Protein 7K18 (pdb70)

Radius of gyration: 36.12 Å; Cα contacts (8 Å, |Δi|>4): 1454; chains: 2; bounding box: 119×110×92 Å

Nearest PDB structures (foldseek):
  7k18-assembly1_B  TM=1.015E+00  e=1.022E-13  Leiurus hebraeus
  7xsu-assembly1_B  TM=8.320E-01  e=2.176E-10  Leiurus hebraeus
  6thi-assembly1_A  TM=8.484E-01  e=3.528E-06  Mesobuthus eupeus
  1lqi-assembly1_A  TM=8.630E-01  e=5.959E-06  Leiurus hebraeus
  2atb-assembly2_B  TM=8.397E-01  e=5.581E-06  Leiurus quinquestriatus

InterPro domains:
  IPR000786 Green fluorescent protein, GFP [PR01229] (3-27)
  IPR000786 Green fluorescent protein, GFP [PR01229] (28-48)
  IPR000786 Green fluorescent protein, GFP [PR01229] (49-69)
  IPR000786 Green fluorescent protein, GFP [PR01229] (70-85)
  IPR000786 Green fluorescent protein, GFP [PR01229] (86-108)
  IPR000786 Green fluorescent protein, GFP [PR01229] (109-129)
  IPR000786 Green fluorescent protein, GFP [PR01229] (130-149)
  IPR000786 Green fluorescent protein, GFP [PR01229] (150-171)
  IPR000786 Green fluorescent protein, GFP [PR01229] (173-192)
  IPR000786 Green fluorescent protein, GFP [PR01229] (193-211)
  IPR000786 Green fluorescent protein, GFP [PR01229] (214-237)
  IPR009017 Green fluorescent protein [G3DSA:2.40.155.10] (1-145)
  IPR009017 Green fluorescent protein [G3DSA:2.40.155.10] (146-238)
  IPR009017 Green fluorescent protein [SSF54511] (2-228)
  IPR011584 Green fluorescent protein-related [PF01353] (14-227)

Solvent-accessible surface area: 60915 Å² total; per-residue (Å²): 146,92,160,44,5,64,140,58,83,119,85,74,118,19,45,139,81,9,21,87,10,0,96,63,10,19,109,61,16,17,86,76,132,70,67,106,186,16,120,154,36,46,101,69,11,16,58,49,4,17,97,35,20,96,6,20,78,80,12,106,22,132,117,132,12,23,124,49,24,68,111,47,92,59,42,149,22,14,102,41,7,22,57,32,10,108,67,55,88,178,89,93,98,68,107,56,44,36,110,16,106,79,5,57,6,1,58,6,15,9,35,44,65,86,16,0,76,78,41,26,31,51,20,93,67,12,75,149,85,15,56,41,0,87,96,6,1,64,57,28,15,7,27,41,0,0,34,5,0,6,26,0,49,1,26,5,49,28,4,0,8,24,91,20,88,96,128,123,14,130,137,20,69,28,45,133,55,118,87,61,34,63,125,37,76,105,72,14,35,107,56,126,86,80,122,13,41,24,8,1,14,144,60,121,51,5,7,118,28,61,150,41,76,109,38,72,67,28,0,46,67,12,45,76,14,14,2,5,11,13,31,36,74,68,2,56,20,2,11,30,3,0,15,35,42,5,21,1,36,78,1,0,27,23,0,0,20,0,14,2,51,108,52,38,99,19,0,63,94,7,0,47,72,10,2,9,7,21,44,5,12,28,68,13,28,12,36,57,7,45,81,86,44,78,118,73,161,183,58,88,90,104,121,97,57,85,98,93,150,48,87,114,93,41,133,102,100,146,25,98,117,54,24,34,111,35,2,38,85,6,15,88,44,8,17,87,30,53,25,109,30,73,72,119,51,86,57,102,14,64,93,8,7,93,77,23,7,34,61,10,35,43,56,20,60,125,6,68,117,10,90,20,75,166,150,36,164,130,102,36,84,41,55,135,29,34,58,22,25,113,56,4,65,144,33,77,95,84,76,94,79,11,75,5,4,37,16,2,54,43,23,1,142,88,52,100,18,2,38,34,0,54,107,4,36,38,23,10,113,44,91,8,17,52,9,35,81,0,28,54,18,22,11,39,32,30,0,0,27,0,8,74,44,0,10,142,48,0,54,109,60,100,141,48,19,22,143,76,71,62,25,13,54,17,4,3,36,44,60,31,11,0,56,3,0,4,27,20,0,22,31,21,22,0,2,51,2,0,20,33,0,9,65,10,38,23,82,94,78,0,70,98,14,2,45,84,1,17,66,51,1,30,20,1,27,46,28,8,36,15,8,0,20,58,60,24,138,91,134,102,196,154,152,108,84,88,58,13,95,148,70,24,98,84,72,184,30,48,73,92,10,44,137,30,1,86,87,0,12,26,10,1,25,123,46,40,27,102,38,55,135,162,136,96,48,72,74,102,40,95,149,26,35,80,50,12,13,126,20,3,29,98,13,13,83,20,54,52,84,15,82,30,119,186,60,12,52,106,89,64,68,22,115,52,23,53,88,11,2,30,36,22,53,75,33,27,77,41,74,87,141,41,113,30,140,186,46,85,29,120,88,52,105,43,62,56,2,54,13,2,43,7,10,9,33,64,71,89,10,8,85,25,1,31,63,5,31,96,36,2,78,97,18,14,81,54,2,55,84,0,6,61,42,7,26,24,11,13,0,1,39,0,4,29,32,0,7,3,42,2,3,28,0,22,48,60,109,72,58,99,56,19,35,60,82,86,117,0,68,58,66,75,23,8,108,68,108,65,136,86,55,65,34,74,48,47,96,12,82,9,10,0,3,69,24,47,27,0,50,18,0,0,30,7,0,8,27,44,55,16,4,38,88,4,2,46,0,0,1,1,0,144,17,110,34,30,1,1,26,57,55,38,60,29,141,30,6,78,17,0,10,53,0,10,60,54,0,4,34,6,1,62,3,5,26,38,8,32,12,41,82,22,24,114,128,45,44,190,92,41,86,43,143,56,60,0,26,19,125,107,39,59,128,154,40,71,53,62,99,142,143,26,76,81,82,125,93,88,132,48,83,132,29,165,84,157,173,52,3,126,69,31,100,131,15,87,126,132,37,54,35,58,68,13,61,124,45,8,45,81,4,20,74,21,7,47,74,19,40,21,125,47,40,111,112,61,79,74,89,34,18,122,54,25,48,104,16,18,59,57,10,34,23,21,11,96,60,25,77,46,15,18,147,76,20,123,70,82,71,76,92,35,82,48,13,87,78,17,10,82,95,20,93,71,19,35,42,70,23,6,54,30,68,45,172,108,50,19,10,39,25,72,55,9,71,15,2,56,42,34,24,46,28,30,88,105,67,224,64,40,89,40,11,45,52,20,60,38,1,32,84,5,4,78,29,5,28,114,2,0,19,49,7,2,100,7,14,9,20,12,30,0,5,37,0,8,55,56,4,11,31,9,62,116,68,88,9,3,17,63,8,3,4,2,36,30,56,58,10,0,23,3,0,0,2,2,0,4,17,25,1,11,0,35,10,0,0,29,0,0,18,15,80,26,97,58,76,3,88,111,92,75,130,29,81,86,75,56,75,26,19,37,7,56,51,80,52,0,56,106,10,0,21,46,0,6,63,65,2,57,20,2,14,9,5,5,69,9,3,6,63,46,10,23,68,69,60,109,135,84,71,5,51,4,15,49,95,122,16,0,1,68,45,17,121,150,39,72,91,33,5,43,90,9,0,126,118,79,36,4,96,50,20,92,53,11,112,31,46,46,31,1,71,0,0,74,0,60,38,0,52,109,131,24,38,32,24,71,134,73,121,75,4,90,121

GO terms:
  GO:0006091 generation of precursor metabolites and energy (P, TAS)
  GO:0008218 bioluminescence (P, TAS)

Secondary structure (DSSP, 8-state):
-HHHHHHHHS-SHHHHHHHHHHHHHHHHHT-SS--GGGTTHHHHHHHHHHHHHHHHHHHH-SSHHHHHHSSSTTHHHHHHHHHHHHHHHH-----SSTTGGGGGGGGHHHHHSHHHHHHHHHHHHHHHHSHHHHHHHHHHHHHHHHHHHHHHTTTTT-EEEPP---S--SSS-----HHHHHH-GGGS-BPTTSS-B----SSSSS----TT-EEES--S-SSSSS--SSSHHHHHHHHHHHHHTTTHHHHHHHHHHHT-GGGHHHHHHIIIIIIIIIHHHHHHHHHHHHHHHHHT---HHHHHHHHHHHHHHHT----HHHHHHHHHHHHHHHTT--SS--HHHHHHHHHHHHHHHHHHHHHHHHHHHHT-TTHHHH-HHHHHHHHHHHHHHHHT--TTGGGGGGGGGGGGGT-HHHHHHHHHHHHTTTTTHHHHHHHHHHHHHHHHHHHHHHHHHHHHSGGGT-SSSS--SS-SSSHHHHHHHHHHHHHT--HHHHHHHHHHT-HHHHHHHHHHHHHHHHHHHHHHHHHHHHHH--HHHHHHHHHHHHHHT-HHHHHHHHHHHHHHHHHHHT-STTTTT-HHHHHHHHHHHHHHHHHHHHHHHHHHHHHHHHHHHTSSHHHHHHHHHHHHHHHHHHHHSS--SSSSSHHHHGGGGGGGGGGGGTSHHHHHHHHHHHTTHHHHHHHHHHHHHHHHHHHHHHHHHHTTTT-B--BTTS-S---SSSSS-BHHHHGGGTTSTTB--B--SS-SSSSHHHHHHHHHHHTTSSHHHHHHHHHT--SSSBPPPTTTTGGGHHHHHHHIIIIIIIHHHHHHHHHHHHHHHHHHHSSSSSSS--HHHHHHHHHHHHH--------------HHHHHHHHHHSSHHHHHHHHHHHHHHHHHTTS--TT--HHHHHHHHHHHHHHHHHHHHHHHHHHTSSSGGGTS-HHHHHHHHHHHHHHHHHHHHHHTTSSSS-TTGGGGGGGGGHHHHHHH-SS--HHHHHHHHHHHHHHHHHHHHHHHHHHHHHHHHHHHHHTTTPPPBTTB-SSSSSSSHHHHHHHHHHHHTTTTHHHHHHHHH--STTTS-S----SSS---SS--HHHHHHHHHHHHHHHHHHHHHHHHHHHHHHHH--/-EEEE---TTTS-----SSTTSSHHHHHHHT----EEEEETTTEEEEEEEEE-TTS-----SS----

B-factor: mean 58.88, std 23.93, range [20.05, 108.69]

Foldseek 3Di:
DLVVLQVVVVDDPVLVVLVVLLVVLLVVLLDFPDDCVCVCVVVVSLVSLVVNLVSQLSNLPDDVSSVVSCVDPLVVLSVVLSVLSVCVVPQPVPPLVSSLSSLSSLCVNLVSDDCSVVVVVLLVVLVVLCVLLVVVLLLVLLLLLLLLCLFCFLQLLKFQAFDAQDDDPVNRVGGCPLVCLEVPCVRTDAAPPDGATQGAEPDPAAADRDPRTDIDNSGNAHPLNQCHSFQSVSSSVLLVCLQLVALVVVSVNSNCNGYGLVCVVVSCCCCVPRNQQSVLVSLLSSLVSVVVVVVVDVPDVVVVVVLVVLQVVVVDPVCPVVVLVLLVVLLVLLQFFFFDDDPVSVVVSVVSLVVSLVVLVVVLVSVCVRPHVVVCVPDVVSVVSVVLSVLQVVLVCLCSCLSSLVSNQVCCVVQVLSVLLVVLVCVVCPVCVSLVVSLVSLLSSLLSSQQSLQQVLQVVVVPQQDPPRDHDPADRVRSVSSSVQLVCLLVSHNPSVLSSSCSRRNDPPSVVSSVVSNVVSVSSLSVSLSVSLVVSDVVVLVVVLVVLLCLVVPPVNVVVVVVLLVVLLVLLQPPFLCCLVPVPVVVVSVVSLVVSLVVLVVVVVSCCSRQNPPSQVVDDLSVVSVVLSVLSVVLVVCVPPPPDPPPCNVVSVLCSLCSNVNVLVPPLQSVLVVVVVVLCCVLVVSLVVSLLSVLSSLLSSQQSQCAQQQWAKDFQVPPDHPDQPDDQFFPVRVVVVVPPVRIDRDGALQGRGHSVSSVVQLVCLLLVAQVPSHLQSRQQGDDNGTHRHRGHNVCCVVSSVVSNVSSHSSSVSSVVSSVVVSLVVVCVVDPDRHTSAGPVSVVVLVVVVVVPDPDFDDDDDALPDDVLNVLLVVCPDPVNVVVVVVLVVVVSVLSSPDHPPRDPVNVVVSVVVLVVSLVVLVVNLVSCCSNRHCLCPGDDLSVLSVVLSVVSVVQPPCLVPVVPPHGRSCSSVSSSVVSVVVVVSVDDPSDVVVLSVSLVVSLVSSSVSLVVSLVSVLSSLLSSCSSAVPLADQWQQDHPSQHSSRSSNSSVVLVCCLSVHNLSRVLSSQSDDDPDRWDDFDDRSDPDTTNHHDNVVSCVSSVVSNVVSVSSSVVSSVSSSVSVVVSD/DDWAFAADPPQAAAAADPWFPGCCVVLVVQPFHGWGWDADPPRGTHITTDPHDPVGDHNDDDDDDDD

Organism: Aequorea victoria (NCBI:txid6100)

Structure (mmCIF, N/CA/C/O backbone):
data_7K18
#
_entry.id   7K18
#
_cell.length_a   1.00
_cell.length_b   1.00
_cell.length_c   1.00
_cell.angle_alpha   90.00
_cell.angle_beta   90.00
_cell.angle_gamma   90.00
#
_symmetry.space_group_name_H-M   'P 1'
#
loop_
_entity.id
_entity.type
_entity.pdbx_description
1 polymer 'Sodium channel protein type 5 subunit alpha, Enhanced Green fluorescent protein'
2 polymer 'Alpha-like toxin Lqh3'
3 branched 2-acetamido-2-deoxy-beta-D-glucopyranose-(1-4)-2-acetamido-2-deoxy-beta-D-glucopyranose
4 branched beta-D-mannopyranose-(1-4)-2-acetamido-2-deoxy-beta-D-glucopyranose-(1-4)-2-acetamido-2-deoxy-beta-D-glucopyranose
5 non-polymer 2-acetamido-2-deoxy-beta-D-glucopyranose
6 non-polymer '[(2~{R})-1-[2-azanylethoxy(oxidanyl)phosphoryl]oxy-3-hexadecanoyloxy-propan-2-yl] (~{Z})-octadec-9-enoate'
#
loop_
_atom_site.group_PDB
_atom_site.id
_atom_site.type_symbol
_atom_site.label_atom_id
_atom_site.label_alt_id
_atom_site.label_comp_id
_atom_site.label_asym_id
_atom_site.label_entity_id
_atom_site.label_seq_id
_atom_site.pdbx_PDB_ins_code
_atom_site.Cartn_x
_atom_site.Cartn_y
_atom_site.Cartn_z
_atom_site.occupancy
_atom_site.B_iso_or_equiv
_atom_site.auth_seq_id
_atom_site.auth_comp_id
_atom_site.auth_asym_id
_atom_site.auth_atom_id
_atom_site.pdbx_PDB_model_num
ATOM 1 N N . VAL A 1 121 ? 153.471 187.168 117.061 1.00 83.00 121 VAL A N 1
ATOM 2 C CA . VAL A 1 121 ? 153.589 186.145 118.093 1.00 83.00 121 VAL A CA 1
ATOM 3 C C . VAL A 1 121 ? 152.509 185.085 117.905 1.00 83.00 121 VAL A C 1
ATOM 4 O O . VAL A 1 121 ? 152.645 183.954 118.370 1.00 83.00 121 VAL A O 1
ATOM 8 N N . ARG A 1 122 ? 151.431 185.472 117.220 1.00 86.53 122 ARG A N 1
ATOM 9 C CA . ARG A 1 122 ? 150.356 184.537 116.907 1.00 86.53 122 ARG A CA 1
ATOM 10 C C . ARG A 1 122 ? 150.857 183.408 116.013 1.00 86.53 122 ARG A C 1
ATOM 11 O O . ARG A 1 122 ? 150.621 182.224 116.287 1.00 86.53 122 ARG A O 1
ATOM 19 N N . ARG A 1 123 ? 151.558 183.764 114.934 1.00 88.05 123 ARG A N 1
ATOM 20 C CA . ARG A 1 123 ? 152.094 182.754 114.028 1.00 88.05 123 ARG A CA 1
ATOM 21 C C . ARG A 1 123 ? 153.127 181.881 114.729 1.00 88.05 123 ARG A C 1
ATOM 22 O O . ARG A 1 123 ? 153.209 180.675 114.471 1.00 88.05 123 ARG A O 1
ATOM 30 N N . ALA A 1 124 ? 153.926 182.475 115.620 1.00 86.57 124 ALA A N 1
ATOM 31 C CA . ALA A 1 124 ? 154.877 181.688 116.398 1.00 86.57 124 ALA A CA 1
ATOM 32 C C . ALA A 1 124 ? 154.156 180.685 117.286 1.00 86.57 124 ALA A C 1
ATOM 33 O O . ALA A 1 124 ? 154.562 179.519 117.381 1.00 86.57 124 ALA A O 1
ATOM 35 N N . ALA A 1 125 ? 153.080 181.121 117.944 1.00 87.26 125 ALA A N 1
ATOM 36 C CA . ALA A 1 125 ? 152.291 180.210 118.764 1.00 87.26 125 ALA A CA 1
ATOM 37 C C . ALA A 1 125 ? 151.723 179.068 117.933 1.00 87.26 125 ALA A C 1
ATOM 38 O O . ALA A 1 125 ? 151.764 177.908 118.356 1.00 87.26 125 ALA A O 1
ATOM 40 N N . VAL A 1 126 ? 151.196 179.371 116.744 1.00 88.55 126 VAL A N 1
ATOM 41 C CA . VAL A 1 126 ? 150.633 178.319 115.902 1.00 88.55 126 VAL A CA 1
ATOM 42 C C . VAL A 1 126 ? 151.715 177.334 115.471 1.00 88.55 126 VAL A C 1
ATOM 43 O O . VAL A 1 126 ? 151.536 176.110 115.564 1.00 88.55 126 VAL A O 1
ATOM 47 N N . LYS A 1 127 ? 152.851 177.844 114.993 1.00 88.40 127 LYS A N 1
ATOM 48 C CA . LYS A 1 127 ? 153.914 176.983 114.494 1.00 88.40 127 LYS A CA 1
ATOM 49 C C . LYS A 1 127 ? 154.605 176.191 115.594 1.00 88.40 127 LYS A C 1
ATOM 50 O O . LYS A 1 127 ? 155.211 175.156 115.296 1.00 88.40 127 LYS A O 1
ATOM 56 N N . ILE A 1 128 ? 154.538 176.638 116.846 1.00 86.62 128 ILE A N 1
ATOM 57 C CA . ILE A 1 128 ? 155.048 175.809 117.930 1.00 86.62 128 ILE A CA 1
ATOM 58 C C . ILE A 1 128 ? 153.982 174.833 118.427 1.00 86.62 128 ILE A C 1
ATOM 59 O O . ILE A 1 128 ? 154.320 173.751 118.918 1.00 86.62 128 ILE A O 1
ATOM 64 N N . LEU A 1 129 ? 152.698 175.178 118.291 1.00 90.33 129 LEU A N 1
ATOM 65 C CA . LEU A 1 129 ? 151.640 174.235 118.641 1.00 90.33 129 LEU A CA 1
ATOM 66 C C . LEU A 1 129 ? 151.642 173.034 117.707 1.00 90.33 129 LEU A C 1
ATOM 67 O O . LEU A 1 129 ? 151.611 171.886 118.163 1.00 90.33 129 LEU A O 1
ATOM 72 N N . VAL A 1 130 ? 151.671 173.275 116.394 1.00 91.55 130 VAL A N 1
ATOM 73 C CA . VAL A 1 130 ? 151.687 172.158 115.457 1.00 91.55 130 VAL A CA 1
ATOM 74 C C . VAL A 1 130 ? 153.017 171.412 115.518 1.00 91.55 130 VAL A C 1
ATOM 75 O O . VAL A 1 130 ? 153.111 170.269 115.055 1.00 91.55 130 VAL A O 1
ATOM 79 N N . HIS A 1 131 ? 154.041 172.016 116.119 1.00 91.11 131 HIS A N 1
ATOM 80 C CA . HIS A 1 131 ? 155.336 171.366 116.249 1.00 91.11 131 HIS A CA 1
ATOM 81 C C . HIS A 1 131 ? 155.251 170.190 117.221 1.00 91.11 131 HIS A C 1
ATOM 82 O O . HIS A 1 131 ? 154.497 170.205 118.198 1.00 91.11 131 HIS A O 1
ATOM 89 N N . SER A 1 132 ? 156.049 169.159 116.944 1.00 89.03 132 SER A N 1
ATOM 90 C CA . SER A 1 132 ? 155.960 167.893 117.664 1.00 89.03 132 SER A CA 1
ATOM 91 C C . SER A 1 132 ? 156.939 167.771 118.822 1.00 89.03 132 SER A C 1
ATOM 92 O O . SER A 1 132 ? 156.839 166.815 119.599 1.00 89.03 132 SER A O 1
ATOM 95 N N . LEU A 1 133 ? 157.884 168.700 118.960 1.00 87.60 133 LEU A N 1
ATOM 96 C CA . LEU A 1 133 ? 158.846 168.604 120.052 1.00 87.60 133 LEU A CA 1
ATOM 97 C C . LEU A 1 133 ? 158.223 168.962 121.394 1.00 87.60 133 LEU A C 1
ATOM 98 O O . LEU A 1 133 ? 158.412 168.231 122.375 1.00 87.60 133 LEU A O 1
ATOM 103 N N . PHE A 1 134 ? 157.480 170.069 121.462 1.00 85.57 134 PHE A N 1
ATOM 104 C CA . PHE A 1 134 ? 156.903 170.478 122.736 1.00 85.57 134 PHE A CA 1
ATOM 105 C C . PHE A 1 134 ? 155.829 169.505 123.2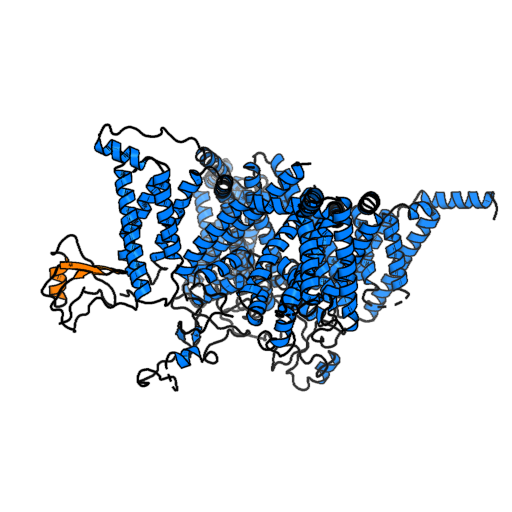02 1.00 85.57 134 PHE A C 1
ATOM 106 O O . PHE A 1 134 ? 155.554 169.421 124.401 1.00 85.57 134 PHE A O 1
ATOM 114 N N . SER A 1 135 ? 155.234 168.741 122.282 1.00 85.37 135 SER A N 1
ATOM 115 C CA . SER A 1 135 ? 154.283 167.713 122.693 1.00 85.37 135 SER A CA 1
ATOM 116 C C . SER A 1 135 ? 154.981 166.615 123.484 1.00 85.37 135 SER A C 1
ATOM 117 O O . SER A 1 135 ? 154.494 166.191 124.538 1.00 85.37 135 SER A O 1
ATOM 120 N N . MET A 1 136 ? 156.133 166.148 122.999 1.00 84.82 136 MET A N 1
ATOM 121 C CA . MET A 1 136 ? 156.898 165.165 123.759 1.00 84.82 136 MET A CA 1
ATOM 122 C C . MET A 1 136 ? 157.496 165.779 125.018 1.00 84.82 136 MET A C 1
ATOM 123 O O . MET A 1 136 ? 157.687 165.077 126.019 1.00 84.82 136 MET A O 1
ATOM 128 N N . LEU A 1 137 ? 157.795 167.079 124.989 1.00 79.64 137 LEU A N 1
ATOM 129 C CA . LEU A 1 137 ? 158.193 167.772 126.211 1.00 79.64 137 LEU A CA 1
ATOM 130 C C . LEU A 1 137 ? 157.088 167.697 127.256 1.00 79.64 137 LEU A C 1
ATOM 131 O O . LEU A 1 137 ? 157.340 167.396 128.427 1.00 79.64 137 LEU A O 1
ATOM 136 N N . ILE A 1 138 ? 155.850 167.969 126.839 1.00 78.57 138 ILE A N 1
ATOM 137 C CA . ILE A 1 138 ? 154.702 167.857 127.734 1.00 78.57 138 ILE A CA 1
ATOM 138 C C . ILE A 1 138 ? 154.540 166.421 128.210 1.00 78.57 138 ILE A C 1
ATOM 139 O O . ILE A 1 138 ? 154.197 166.171 129.369 1.00 78.57 138 ILE A O 1
ATOM 144 N N . MET A 1 139 ? 154.770 165.457 127.319 1.00 75.44 139 MET A N 1
ATOM 145 C CA . MET A 1 139 ? 154.684 164.050 127.701 1.00 75.44 139 MET A CA 1
ATOM 146 C C . MET A 1 139 ? 155.654 163.728 128.832 1.00 75.44 139 MET A C 1
ATOM 147 O O . MET A 1 139 ? 155.261 163.171 129.865 1.00 75.44 139 MET A O 1
ATOM 149 N N . CYS A 1 140 ? 156.934 164.057 128.644 1.00 77.08 140 CYS A N 1
ATOM 150 C CA . CYS A 1 140 ? 157.921 163.821 129.694 1.00 77.08 140 CYS A CA 1
ATOM 151 C C . CYS A 1 140 ? 157.586 164.599 130.960 1.00 77.08 140 CYS A C 1
ATOM 152 O O . CYS A 1 140 ? 157.825 164.112 132.072 1.00 77.08 140 CYS A O 1
ATOM 155 N N . THR A 1 141 ? 157.028 165.802 130.808 1.00 73.34 141 THR A N 1
ATOM 156 C CA . THR A 1 141 ? 156.578 166.579 131.957 1.00 73.34 141 THR A CA 1
ATOM 157 C C . THR A 1 141 ? 155.551 165.807 132.772 1.00 73.34 141 THR A C 1
ATOM 158 O O . THR A 1 141 ? 155.708 165.628 133.985 1.00 73.34 141 THR A O 1
ATOM 162 N N . ILE A 1 142 ? 154.472 165.372 132.116 1.00 70.99 142 ILE A N 1
ATOM 163 C CA . ILE A 1 142 ? 153.424 164.612 132.793 1.00 70.99 142 ILE A CA 1
ATOM 164 C C . ILE A 1 142 ? 153.996 163.352 133.423 1.00 70.99 142 ILE A C 1
ATOM 165 O O . ILE A 1 142 ? 153.623 162.978 134.536 1.00 70.99 142 ILE A O 1
ATOM 170 N N . LEU A 1 143 ? 154.901 162.668 132.720 1.00 68.70 143 LEU A N 1
ATOM 171 C CA . LEU A 1 143 ? 155.406 161.399 133.242 1.00 68.70 143 LEU A CA 1
ATOM 172 C C . LEU A 1 143 ? 156.272 161.606 134.480 1.00 68.70 143 LEU A C 1
ATOM 173 O O . LEU A 1 143 ? 156.179 160.839 135.448 1.00 68.70 143 LEU A O 1
ATOM 178 N N . THR A 1 144 ? 157.107 162.646 134.485 1.00 67.89 144 THR A N 1
ATOM 179 C CA . THR A 1 144 ? 157.892 162.927 135.681 1.00 67.89 144 THR A CA 1
ATOM 180 C C . THR A 1 144 ? 156.996 163.396 136.820 1.00 67.89 144 THR A C 1
ATOM 181 O O . THR A 1 144 ? 157.200 163.016 137.980 1.00 67.89 144 THR A O 1
ATOM 185 N N . ASN A 1 145 ? 155.985 164.207 136.505 1.00 64.65 145 ASN A N 1
ATOM 186 C CA . ASN A 1 145 ? 155.003 164.580 137.515 1.00 64.65 145 ASN A CA 1
ATOM 187 C C . ASN A 1 145 ? 154.286 163.350 138.050 1.00 64.65 145 ASN A C 1
ATOM 188 O O . ASN A 1 145 ? 153.882 163.317 139.213 1.00 64.65 145 ASN A O 1
ATOM 193 N N . CYS A 1 146 ? 154.121 162.329 137.211 1.00 59.85 146 CYS A N 1
ATOM 194 C CA . CYS A 1 146 ? 153.519 161.076 137.649 1.00 59.85 146 CYS A CA 1
ATOM 195 C C . CYS A 1 146 ? 154.422 160.368 138.648 1.00 59.85 146 CYS A C 1
ATOM 196 O O . CYS A 1 146 ? 153.970 159.914 139.706 1.00 59.85 146 CYS A O 1
ATOM 199 N N . VAL A 1 147 ? 155.706 160.254 138.319 1.00 54.91 147 VAL A N 1
ATOM 200 C CA . VAL A 1 147 ? 156.667 159.618 139.218 1.00 54.91 147 VAL A CA 1
ATOM 201 C C . VAL A 1 147 ? 156.752 160.400 140.525 1.00 54.91 147 VAL A C 1
ATOM 202 O O . VAL A 1 147 ? 157.106 159.845 141.571 1.00 54.91 147 VAL A O 1
ATOM 206 N N . PHE A 1 148 ? 156.418 161.691 140.481 1.00 56.85 148 PHE A N 1
ATOM 207 C CA . PHE A 1 148 ? 156.442 162.481 141.710 1.00 56.85 148 PHE A CA 1
ATOM 208 C C . PHE A 1 148 ? 155.148 162.339 142.506 1.00 56.85 148 PHE A C 1
ATOM 209 O O . PHE A 1 148 ? 155.181 162.294 143.741 1.00 56.85 148 PHE A O 1
ATOM 217 N N . MET A 1 149 ? 154.004 162.287 141.822 1.00 56.56 149 MET A N 1
ATOM 218 C CA . MET A 1 149 ? 152.732 162.047 142.496 1.00 56.56 149 MET A CA 1
ATOM 219 C C . MET A 1 149 ? 152.730 160.694 143.185 1.00 56.56 149 MET A C 1
ATOM 220 O O . MET A 1 149 ? 152.387 160.590 144.368 1.00 56.56 149 MET A O 1
ATOM 225 N N . ALA A 1 150 ? 153.111 159.642 142.455 1.00 45.78 150 ALA A N 1
ATOM 226 C CA . ALA A 1 150 ? 153.161 158.302 143.022 1.00 45.78 150 ALA A CA 1
ATOM 227 C C . ALA A 1 150 ? 154.092 158.217 144.220 1.00 45.78 150 ALA A C 1
ATOM 228 O O . ALA A 1 150 ? 154.054 157.223 144.952 1.00 45.78 150 ALA A O 1
ATOM 230 N N . GLN A 1 151 ? 154.921 159.229 144.439 1.00 55.99 151 GLN A N 1
ATOM 231 C CA . GLN A 1 151 ? 155.755 159.271 145.626 1.00 55.99 151 GLN A CA 1
ATOM 232 C C . GLN A 1 151 ? 154.933 159.731 146.819 1.00 55.99 151 GLN A C 1
ATOM 233 O O . GLN A 1 151 ? 154.211 160.729 146.747 1.00 55.99 151 GLN A O 1
ATOM 239 N N . HIS A 1 152 ? 155.034 158.989 147.914 1.00 57.47 152 HIS A N 1
ATOM 240 C CA . HIS A 1 152 ? 154.368 159.342 149.155 1.00 57.47 152 HIS A CA 1
ATOM 241 C C . HIS A 1 152 ? 155.392 159.865 150.150 1.00 57.47 152 HIS A C 1
ATOM 242 O O . HIS A 1 152 ? 156.552 159.443 150.150 1.00 57.47 152 HIS A O 1
ATOM 249 N N . ASP A 1 153 ? 154.946 160.785 150.999 1.00 70.25 153 ASP A N 1
ATOM 250 C CA . ASP A 1 153 ? 155.810 161.472 151.951 1.00 70.25 153 ASP A CA 1
ATOM 251 C C . ASP A 1 153 ? 157.012 162.097 151.238 1.00 70.25 153 ASP A C 1
ATOM 252 O O . ASP A 1 153 ? 158.159 161.719 151.496 1.00 70.25 153 ASP A O 1
ATOM 257 N N . PRO A 1 154 ? 156.757 163.014 150.300 1.00 69.22 154 PRO A N 1
ATOM 258 C CA . PRO A 1 154 ? 157.889 163.618 149.597 1.00 69.22 154 PRO A CA 1
ATOM 259 C C . PRO A 1 154 ? 158.613 164.614 150.490 1.00 69.22 154 PRO A C 1
ATOM 260 O O . PRO A 1 154 ? 157.994 165.175 151.394 1.00 69.22 154 PRO A O 1
ATOM 264 N N . PRO A 1 155 ? 159.915 164.837 150.242 1.00 77.17 155 PRO A N 1
ATOM 265 C CA . PRO A 1 155 ? 160.664 165.806 151.041 1.00 77.17 155 PRO A CA 1
ATOM 266 C C . PRO A 1 155 ? 160.337 167.224 150.613 1.00 77.17 155 PRO A C 1
ATOM 267 O O . PRO A 1 155 ? 159.786 167.440 149.523 1.00 77.17 155 PRO A O 1
ATOM 271 N N . PRO A 1 156 ? 160.655 168.222 151.445 1.00 79.71 156 PRO A N 1
ATOM 272 C CA . PRO A 1 156 ? 160.506 169.616 151.000 1.00 79.71 156 PRO A CA 1
ATOM 273 C C . PRO A 1 156 ? 161.421 169.972 149.846 1.00 79.71 156 PRO A C 1
ATOM 274 O O . PRO A 1 156 ? 161.207 171.003 149.198 1.00 79.71 156 PRO A O 1
ATOM 278 N N . TRP A 1 157 ? 162.439 169.155 149.581 1.00 80.13 157 TRP A N 1
ATOM 279 C CA . TRP A 1 157 ? 163.281 169.262 148.396 1.00 80.13 157 TRP A CA 1
ATOM 280 C C . TRP A 1 157 ? 162.447 169.403 147.126 1.00 80.13 157 TRP A C 1
ATOM 281 O O . TRP A 1 157 ? 162.880 170.038 146.159 1.00 80.13 157 TRP A O 1
ATOM 292 N N . THR A 1 158 ? 161.243 168.825 147.126 1.00 78.73 158 THR A N 1
ATOM 293 C CA . THR A 1 158 ? 160.411 168.799 145.928 1.00 78.73 158 THR A CA 1
ATOM 294 C C . THR A 1 158 ? 159.485 170.004 145.811 1.00 78.73 158 THR A C 1
ATOM 295 O O . THR A 1 158 ? 158.828 170.156 144.776 1.00 78.73 158 THR A O 1
ATOM 299 N N . LYS A 1 159 ? 159.411 170.856 146.839 1.00 79.70 159 LYS A N 1
ATOM 300 C CA . LYS A 1 159 ? 158.401 171.915 146.859 1.00 79.70 159 LYS A CA 1
ATOM 301 C C . LYS A 1 159 ? 158.520 172.865 145.673 1.00 79.70 159 LYS A C 1
ATOM 302 O O . LYS A 1 159 ? 157.597 173.643 145.414 1.00 79.70 159 LYS A O 1
ATOM 308 N N . TYR A 1 160 ? 159.637 172.828 144.946 1.00 81.65 160 TYR A N 1
ATOM 309 C CA . TYR A 1 160 ? 159.789 173.687 143.778 1.00 81.65 160 TYR A CA 1
ATOM 310 C C . TYR A 1 160 ? 159.616 172.932 142.466 1.00 81.65 160 TYR A C 1
ATOM 311 O O . TYR A 1 160 ? 159.390 173.563 141.425 1.00 81.65 160 TYR A O 1
ATOM 320 N N . VAL A 1 161 ? 159.704 171.601 142.491 1.00 79.12 161 VAL A N 1
ATOM 321 C CA . VAL A 1 161 ? 159.417 170.824 141.290 1.00 79.12 161 VAL A CA 1
ATOM 322 C C . VAL A 1 161 ? 157.967 171.021 140.874 1.00 79.12 161 VAL A C 1
ATOM 323 O O . VAL A 1 161 ? 157.654 171.123 139.682 1.00 79.12 161 VAL A O 1
ATOM 327 N N . GLU A 1 162 ? 157.057 171.081 141.850 1.00 80.44 162 GLU A N 1
ATOM 328 C CA . GLU A 1 162 ? 155.667 171.377 141.530 1.00 80.44 162 GLU A CA 1
ATOM 329 C C . GLU A 1 162 ? 155.521 172.767 140.927 1.00 80.44 162 GLU A C 1
ATOM 330 O O . GLU A 1 162 ? 154.692 172.968 140.035 1.00 80.44 162 GLU A O 1
ATOM 336 N N . TYR A 1 163 ? 156.319 173.734 141.387 1.00 84.17 163 TYR A N 1
ATOM 337 C CA . TYR A 1 163 ? 156.290 175.063 140.782 1.00 84.17 163 TYR A CA 1
ATOM 338 C C . TYR A 1 163 ? 156.723 175.005 139.323 1.00 84.17 163 TYR A C 1
ATOM 339 O O . TYR A 1 163 ? 156.091 175.611 138.451 1.00 84.17 163 TYR A O 1
ATOM 348 N N . THR A 1 164 ? 157.809 174.283 139.042 1.00 76.43 164 THR A N 1
ATOM 349 C CA . THR A 1 164 ? 158.243 174.111 137.656 1.00 76.43 164 THR A CA 1
ATOM 350 C C . THR A 1 164 ? 157.166 173.434 136.815 1.00 76.43 164 THR A C 1
ATOM 351 O O . THR A 1 164 ? 156.959 173.787 135.647 1.00 76.43 164 THR A O 1
ATOM 355 N N . PHE A 1 165 ? 156.462 172.463 137.398 1.00 75.20 165 PHE A N 1
ATOM 356 C CA . PHE A 1 165 ? 155.418 171.761 136.659 1.00 75.20 165 PHE A CA 1
ATOM 357 C C . PHE A 1 165 ? 154.254 172.690 136.334 1.00 75.20 165 PHE A C 1
ATOM 358 O O . PHE A 1 165 ? 153.740 172.689 135.208 1.00 75.20 165 PHE A O 1
ATOM 366 N N . THR A 1 166 ? 153.806 173.472 137.322 1.00 77.53 166 THR A N 1
ATOM 367 C CA . THR A 1 166 ? 152.792 174.488 137.055 1.00 77.53 166 THR A CA 1
ATOM 368 C C . THR A 1 166 ? 153.263 175.459 135.987 1.00 77.53 166 THR A C 1
ATOM 369 O O . THR A 1 166 ? 152.476 175.887 135.139 1.00 77.53 166 THR A O 1
ATOM 373 N N . ALA A 1 167 ? 154.545 175.828 136.020 1.00 75.35 167 ALA A N 1
ATOM 374 C CA . ALA A 1 167 ? 155.079 176.726 135.004 1.00 75.35 167 ALA A CA 1
ATOM 375 C C . ALA A 1 167 ? 154.941 176.123 133.614 1.00 75.35 167 ALA A C 1
ATOM 376 O O . ALA A 1 167 ? 154.497 176.797 132.679 1.00 75.35 167 ALA A O 1
ATOM 378 N N . ILE A 1 168 ? 155.290 174.846 133.467 1.00 72.83 168 ILE A N 1
ATOM 379 C CA . ILE A 1 168 ? 155.227 174.217 132.150 1.00 72.83 168 ILE A CA 1
ATOM 380 C C . ILE A 1 168 ? 153.780 174.076 131.684 1.00 72.83 168 ILE A C 1
ATOM 381 O O . ILE A 1 168 ? 153.462 174.327 130.513 1.00 72.83 168 ILE A O 1
ATOM 386 N N . TYR A 1 169 ? 152.879 173.681 132.585 1.00 74.46 169 TYR A N 1
ATOM 387 C CA . TYR A 1 169 ? 151.479 173.518 132.197 1.00 74.46 169 TYR A CA 1
ATOM 388 C C . TYR A 1 169 ? 150.852 174.857 131.826 1.00 74.46 169 TYR A C 1
ATOM 389 O O . TYR A 1 169 ? 150.106 174.962 130.842 1.00 74.46 169 TYR A O 1
ATOM 398 N N . THR A 1 170 ? 151.142 175.897 132.611 1.00 75.78 170 THR A N 1
ATOM 399 C CA . THR A 1 170 ? 150.632 177.226 132.302 1.00 75.78 170 THR A CA 1
ATOM 400 C C . THR A 1 170 ? 151.221 177.745 131.001 1.00 75.78 170 THR A C 1
ATOM 401 O O . THR A 1 170 ? 150.538 178.432 130.234 1.00 75.78 170 THR A O 1
ATOM 405 N N . PHE A 1 171 ? 152.485 177.415 130.725 1.00 76.72 171 PHE A N 1
ATOM 406 C CA . PHE A 1 171 ? 153.083 177.779 129.447 1.00 76.72 171 PHE A CA 1
ATOM 407 C C . PHE A 1 171 ? 152.339 177.121 128.295 1.00 76.72 171 PHE A C 1
ATOM 408 O O . PHE A 1 171 ? 152.052 177.763 127.280 1.00 76.72 171 PHE A O 1
ATOM 416 N N . GLU A 1 172 ? 152.028 175.830 128.434 1.00 82.26 172 GLU A N 1
ATOM 417 C CA . GLU A 1 172 ? 151.284 175.133 127.388 1.00 82.26 172 GLU A CA 1
ATOM 418 C C . GLU A 1 172 ? 149.912 175.764 127.167 1.00 82.26 172 GLU A C 1
ATOM 419 O O . GLU A 1 172 ? 149.495 175.978 126.020 1.00 82.26 172 GLU A O 1
ATOM 425 N N . SER A 1 173 ? 149.193 176.057 128.253 1.00 80.24 173 SER A N 1
ATOM 426 C CA . SER A 1 173 ? 147.888 176.699 128.117 1.00 80.24 173 SER A CA 1
ATOM 427 C C . SER A 1 173 ? 148.015 178.052 127.426 1.00 80.24 173 SER A C 1
ATOM 428 O O . SER A 1 173 ? 147.194 178.408 126.568 1.00 80.24 173 SER A O 1
ATOM 431 N N . LEU A 1 174 ? 149.036 178.827 127.802 1.00 81.04 174 LEU A N 1
ATOM 432 C CA . LEU A 1 174 ? 149.325 180.081 127.118 1.00 81.04 174 LEU A CA 1
ATOM 433 C C . LEU A 1 174 ? 149.458 179.852 125.621 1.00 81.04 174 LEU A C 1
ATOM 434 O O . LEU A 1 174 ? 148.659 180.364 124.833 1.00 81.04 174 LEU A O 1
ATOM 439 N N . VAL A 1 175 ? 150.424 179.016 125.229 1.00 82.41 175 VAL A N 1
ATOM 440 C CA . VAL A 1 175 ? 150.659 178.648 123.835 1.00 82.41 175 VAL A CA 1
ATOM 441 C C . VAL A 1 175 ? 149.348 178.343 123.126 1.00 82.41 175 VAL A C 1
ATOM 442 O O . VAL A 1 175 ? 149.137 178.780 121.995 1.00 82.41 175 VAL A O 1
ATOM 446 N N . LYS A 1 176 ? 148.448 177.615 123.788 1.00 84.09 176 LYS A N 1
ATOM 447 C CA . LYS A 1 176 ? 147.156 177.318 123.169 1.00 84.09 176 LYS A CA 1
ATOM 448 C C . LYS A 1 176 ? 146.356 178.595 122.909 1.00 84.09 176 LYS A C 1
ATOM 449 O O . LYS A 1 176 ? 145.889 178.839 121.782 1.00 84.09 176 LYS A O 1
ATOM 451 N N . ILE A 1 177 ? 146.189 179.420 123.947 1.00 86.71 177 ILE A N 1
ATOM 452 C CA . ILE A 1 177 ? 145.397 180.644 123.808 1.00 86.71 177 ILE A CA 1
ATOM 453 C C . ILE A 1 177 ? 145.963 181.526 122.701 1.00 86.71 177 ILE A C 1
ATOM 454 O O . ILE A 1 177 ? 145.234 181.990 121.816 1.00 86.71 177 ILE A O 1
ATOM 459 N N . LEU A 1 178 ? 147.273 181.778 122.743 1.00 89.11 178 LEU A N 1
ATOM 460 C CA . LEU A 1 178 ? 147.918 182.564 121.695 1.00 89.11 178 LEU A CA 1
ATOM 461 C C . LEU A 1 178 ? 147.753 181.912 120.328 1.00 89.11 178 LEU A C 1
ATOM 462 O O . LEU A 1 178 ? 147.564 182.605 119.321 1.00 89.11 178 LEU A O 1
ATOM 467 N N . ALA A 1 179 ? 147.816 180.579 120.271 1.00 92.00 179 ALA A N 1
ATOM 468 C CA . ALA A 1 179 ? 147.688 179.864 119.010 1.00 92.00 179 ALA A CA 1
ATOM 469 C C . ALA A 1 179 ? 146.336 180.088 118.365 1.00 92.00 179 ALA A C 1
ATOM 470 O O . ALA A 1 179 ? 146.245 180.100 117.133 1.00 92.00 179 ALA A O 1
ATOM 472 N N . ARG A 1 180 ? 145.280 180.260 119.157 1.00 90.47 180 ARG A N 1
ATOM 473 C CA . ARG A 1 180 ? 144.050 180.719 118.521 1.00 90.47 180 ARG A CA 1
ATOM 474 C C . ARG A 1 180 ? 144.073 182.227 118.295 1.00 90.47 180 ARG A C 1
ATOM 475 O O . ARG A 1 180 ? 143.773 182.694 117.190 1.00 90.47 180 ARG A O 1
ATOM 483 N N . GLY A 1 181 ? 144.425 183.001 119.319 1.00 92.54 181 GLY A N 1
ATOM 484 C CA . GLY A 1 181 ? 144.719 184.411 119.126 1.00 92.54 181 GLY A CA 1
ATOM 485 C C . GLY A 1 181 ? 143.523 185.320 118.953 1.00 92.54 181 GLY A C 1
ATOM 486 O O . GLY A 1 181 ? 143.530 186.177 118.062 1.00 92.54 181 GLY A O 1
ATOM 487 N N . PHE A 1 182 ? 142.496 185.161 119.779 1.00 93.67 182 PHE A N 1
ATOM 488 C CA . PHE A 1 182 ? 141.321 186.029 119.758 1.00 93.67 182 PHE A CA 1
ATOM 489 C C . PHE A 1 182 ? 140.577 185.821 121.071 1.00 93.67 182 PHE A C 1
ATOM 490 O O . PHE A 1 182 ? 141.102 185.227 122.018 1.00 93.67 182 PHE A O 1
ATOM 498 N N . CYS A 1 183 ? 139.349 186.333 121.126 1.00 92.86 183 CYS A N 1
ATOM 499 C CA . CYS A 1 183 ? 138.473 186.083 122.265 1.00 92.86 183 CYS A CA 1
ATOM 500 C C . CYS A 1 183 ? 137.582 184.870 122.007 1.00 92.86 183 CYS A C 1
ATOM 501 O O . CYS A 1 183 ? 137.589 183.908 122.782 1.00 92.86 183 CYS A O 1
ATOM 504 N N . LEU A 1 184 ? 136.828 184.891 120.905 1.00 89.99 184 LEU A N 1
ATOM 505 C CA . LEU A 1 184 ? 136.028 183.726 120.547 1.00 89.99 184 LEU A CA 1
ATOM 506 C C . LEU A 1 184 ? 136.892 182.580 120.038 1.00 89.99 184 LEU A C 1
ATOM 507 O O . LEU A 1 184 ? 136.500 181.419 120.165 1.00 89.99 184 LEU A O 1
ATOM 512 N N . HIS A 1 185 ? 138.081 182.869 119.504 1.00 93.57 185 HIS A N 1
ATOM 513 C CA . HIS A 1 185 ? 138.991 181.787 119.136 1.00 93.57 185 HIS A CA 1
ATOM 514 C C . HIS A 1 185 ? 139.578 181.117 120.374 1.00 93.57 185 HIS A C 1
ATOM 515 O O . HIS A 1 185 ? 139.725 179.889 120.415 1.00 93.57 185 HIS A O 1
ATOM 517 N N . ALA A 1 186 ? 139.929 181.904 121.394 1.00 90.12 186 ALA A N 1
ATOM 518 C CA . ALA A 1 186 ? 140.347 181.306 122.657 1.00 90.12 186 ALA A CA 1
ATOM 519 C C . ALA A 1 186 ? 139.189 180.566 123.311 1.00 90.12 186 ALA A C 1
ATOM 520 O O . ALA A 1 186 ? 139.392 179.555 123.991 1.00 90.12 186 ALA A O 1
ATOM 522 N N . PHE A 1 187 ? 137.960 181.029 123.079 1.00 86.44 187 PHE A N 1
ATOM 523 C CA . PHE A 1 187 ? 136.805 180.270 123.542 1.00 86.44 187 PHE A CA 1
ATOM 524 C C . PHE A 1 187 ? 136.622 178.989 122.738 1.00 86.44 187 PHE A C 1
ATOM 525 O O . PHE A 1 187 ? 136.050 178.020 123.243 1.00 86.44 187 PHE A O 1
ATOM 533 N N . THR A 1 188 ? 137.099 178.965 121.493 1.00 86.21 188 THR A N 1
ATOM 534 C CA . THR A 1 188 ? 137.062 177.747 120.690 1.00 86.21 188 THR A CA 1
ATOM 535 C C . THR A 1 188 ? 138.123 176.743 121.127 1.00 86.21 188 THR A C 1
ATOM 536 O O . THR A 1 188 ? 137.867 175.533 121.122 1.00 86.21 188 THR A O 1
ATOM 540 N N . PHE A 1 189 ? 139.305 177.219 121.517 1.00 85.66 189 PHE A N 1
ATOM 541 C CA . PHE A 1 189 ? 140.354 176.311 121.972 1.00 85.66 189 PHE A CA 1
ATOM 542 C C . PHE A 1 189 ? 140.317 176.066 123.475 1.00 85.66 189 PHE A C 1
ATOM 543 O O . PHE A 1 189 ? 141.164 175.330 123.991 1.00 85.66 189 PHE A O 1
ATOM 545 N N . LEU A 1 190 ? 139.370 176.671 124.184 1.00 77.07 190 LEU A N 1
ATOM 546 C CA . LEU A 1 190 ? 138.950 176.153 125.478 1.00 77.07 190 LEU A CA 1
ATOM 547 C C . LEU A 1 190 ? 137.572 175.514 125.408 1.00 77.07 190 LEU A C 1
ATOM 548 O O . LEU A 1 190 ? 137.064 175.047 126.431 1.00 77.07 190 LEU A O 1
ATOM 553 N N . ARG A 1 191 ? 136.958 175.500 124.224 1.00 82.37 191 ARG A N 1
ATOM 554 C CA . ARG A 1 191 ? 135.728 174.746 124.020 1.00 82.37 191 ARG A CA 1
ATOM 555 C C . ARG A 1 191 ? 136.001 173.250 124.062 1.00 82.37 191 ARG A C 1
ATOM 556 O O . ARG A 1 191 ? 135.101 172.453 124.352 1.00 82.37 191 ARG A O 1
ATOM 564 N N . ASP A 1 192 ? 137.234 172.857 123.760 1.00 77.76 192 ASP A N 1
ATOM 565 C CA . ASP A 1 192 ? 137.600 171.450 123.748 1.00 77.76 192 ASP A CA 1
ATOM 566 C C . ASP A 1 192 ? 137.351 170.826 125.118 1.00 77.76 192 ASP A C 1
ATOM 567 O O . ASP A 1 192 ? 137.718 171.410 126.145 1.00 77.76 192 ASP A O 1
ATOM 572 N N . PRO A 1 193 ? 136.727 169.647 125.171 1.00 76.95 193 PRO A N 1
ATOM 573 C CA . PRO A 1 193 ? 136.428 169.039 126.478 1.00 76.95 193 PRO A CA 1
ATOM 574 C C . PRO A 1 193 ? 137.663 168.764 127.313 1.00 76.95 193 PRO A C 1
ATOM 575 O O . PRO A 1 193 ? 137.616 168.892 128.542 1.00 76.95 193 PRO A O 1
ATOM 579 N N . TRP A 1 194 ? 138.775 168.393 126.678 1.00 74.14 194 TRP A N 1
ATOM 580 C CA . TRP A 1 194 ? 139.974 168.045 127.433 1.00 74.14 194 TRP A CA 1
ATOM 581 C C . TRP A 1 194 ? 140.618 169.280 128.048 1.00 74.14 194 TRP A C 1
ATOM 582 O O . TRP A 1 194 ? 141.053 169.251 129.204 1.00 74.14 194 TRP A O 1
ATOM 593 N N . ASN A 1 195 ? 140.690 170.377 127.290 1.00 74.43 195 ASN A N 1
ATOM 594 C CA . ASN A 1 195 ? 141.387 171.565 127.771 1.00 74.43 195 ASN A CA 1
ATOM 595 C C . ASN A 1 195 ? 140.785 172.120 129.054 1.00 74.43 195 ASN A C 1
ATOM 596 O O . ASN A 1 195 ? 141.482 172.821 129.802 1.00 74.43 195 ASN A O 1
ATOM 601 N N . TRP A 1 196 ? 139.513 171.820 129.328 1.00 79.52 196 TRP A N 1
ATOM 602 C CA . TRP A 1 196 ? 138.943 172.142 130.631 1.00 79.52 196 TRP A CA 1
ATOM 603 C C . TRP A 1 196 ? 139.763 171.518 131.751 1.00 79.52 196 TRP A C 1
ATOM 6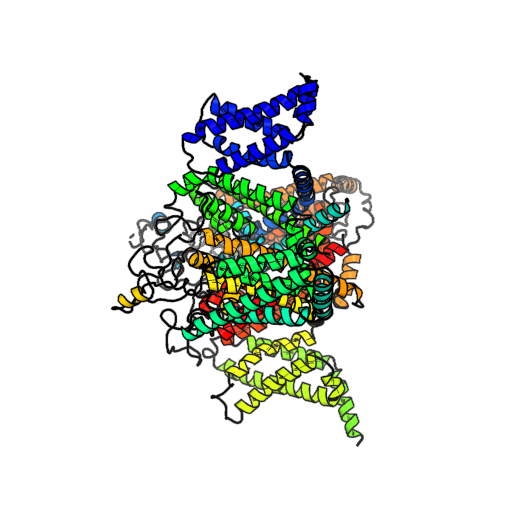04 O O . TRP A 1 196 ? 139.911 172.108 132.826 1.00 79.52 196 TRP A O 1
ATOM 615 N N . LEU A 1 197 ? 140.321 170.330 131.509 1.00 77.49 197 LEU A N 1
ATOM 616 C CA . LEU A 1 197 ? 141.129 169.668 132.528 1.00 77.49 197 LEU A CA 1
ATOM 617 C C . LEU A 1 197 ? 142.400 170.456 132.819 1.00 77.49 197 LEU A C 1
ATOM 618 O O . LEU A 1 197 ? 142.774 170.646 133.983 1.00 77.49 197 LEU A O 1
ATOM 623 N N . ASP A 1 198 ? 143.078 170.930 131.769 1.00 79.57 198 ASP A N 1
ATOM 624 C CA . ASP A 1 198 ? 144.284 171.725 131.975 1.00 79.57 198 ASP A CA 1
ATOM 625 C C . ASP A 1 198 ? 143.960 173.037 132.675 1.00 79.57 198 ASP A C 1
ATOM 626 O O . ASP A 1 198 ? 144.682 173.461 133.589 1.00 79.57 198 ASP A O 1
ATOM 631 N N . PHE A 1 199 ? 142.882 173.701 132.251 1.00 80.93 199 PHE A N 1
ATOM 632 C CA . PHE A 1 199 ? 142.456 174.916 132.936 1.00 80.93 199 PHE A CA 1
ATOM 633 C C . PHE A 1 199 ? 142.206 174.651 134.417 1.00 80.93 199 PHE A C 1
ATOM 634 O O . PHE A 1 199 ? 142.664 175.411 135.280 1.00 80.93 199 PHE A O 1
ATOM 642 N N . SER A 1 200 ? 141.503 173.562 134.732 1.00 76.72 200 SER A N 1
ATOM 643 C CA . SER A 1 200 ? 141.162 173.280 136.121 1.00 76.72 200 SER A CA 1
ATOM 644 C C . SER A 1 200 ? 142.406 172.980 136.944 1.00 76.72 200 SER A C 1
ATOM 645 O O . SER A 1 200 ? 142.530 173.437 138.085 1.00 76.72 200 SER A O 1
ATOM 648 N N . VAL A 1 201 ? 143.353 172.226 136.382 1.00 76.70 201 VAL A N 1
ATOM 649 C CA . VAL A 1 201 ? 144.536 171.892 137.170 1.00 76.70 201 VAL A CA 1
ATOM 650 C C . VAL A 1 201 ? 145.400 173.129 137.392 1.00 76.70 201 VAL A C 1
ATOM 651 O O . VAL A 1 201 ? 145.942 173.326 138.486 1.00 76.70 201 VAL A O 1
ATOM 655 N N . ILE A 1 202 ? 145.539 173.991 136.380 1.00 78.08 202 ILE A N 1
ATOM 656 C CA . ILE A 1 202 ? 146.377 175.170 136.584 1.00 78.08 202 ILE A CA 1
ATOM 657 C C . ILE A 1 202 ? 145.725 176.125 137.578 1.00 78.08 202 ILE A C 1
ATOM 658 O O . ILE A 1 202 ? 146.409 176.718 138.421 1.00 78.08 202 ILE A O 1
ATOM 663 N N . VAL A 1 203 ? 144.396 176.273 137.526 1.00 77.68 203 VAL A N 1
ATOM 664 C CA . VAL A 1 203 ? 143.752 177.171 138.481 1.00 77.68 203 VAL A CA 1
ATOM 665 C C . VAL A 1 203 ? 143.776 176.575 139.884 1.00 77.68 203 VAL A C 1
ATOM 666 O O . VAL A 1 203 ? 143.864 177.307 140.873 1.00 77.68 203 VAL A O 1
ATOM 670 N N . MET A 1 204 ? 143.738 175.245 140.003 1.00 82.67 204 MET A N 1
ATOM 671 C CA . MET A 1 204 ? 143.826 174.637 141.328 1.00 82.67 204 MET A CA 1
ATOM 672 C C . MET A 1 204 ? 145.234 174.761 141.895 1.00 82.67 204 MET A C 1
ATOM 673 O O . MET A 1 204 ? 145.412 174.961 143.104 1.00 82.67 204 MET A O 1
ATOM 675 N N . ALA A 1 205 ? 146.249 174.647 141.036 1.00 82.05 205 ALA A N 1
ATOM 676 C CA . ALA A 1 205 ? 147.619 174.876 141.478 1.00 82.05 205 ALA A CA 1
ATOM 677 C C . ALA A 1 205 ? 147.814 176.319 141.919 1.00 82.05 205 ALA A C 1
ATOM 678 O O . ALA A 1 205 ? 148.444 176.585 142.949 1.00 82.05 205 ALA A O 1
ATOM 680 N N . TYR A 1 206 ? 147.263 177.267 141.159 1.00 83.34 206 TYR A N 1
ATOM 681 C CA . TYR A 1 206 ? 147.345 178.669 141.552 1.00 83.34 206 TYR A CA 1
ATOM 682 C C . TYR A 1 206 ? 146.578 178.923 142.845 1.00 83.34 206 TYR A C 1
ATOM 683 O O . TYR A 1 206 ? 146.974 179.763 143.659 1.00 83.34 206 TYR A O 1
ATOM 692 N N . THR A 1 207 ? 145.472 178.206 143.046 1.00 90.81 207 THR A N 1
ATOM 693 C CA . THR A 1 207 ? 144.743 178.283 144.307 1.00 90.81 207 THR A CA 1
ATOM 694 C C . THR A 1 207 ? 145.624 177.847 145.470 1.00 90.81 207 THR A C 1
ATOM 695 O O . THR A 1 207 ? 145.877 178.620 146.400 1.00 90.81 207 THR A O 1
ATOM 699 N N . THR A 1 208 ? 146.112 176.605 145.427 1.00 90.98 208 THR A N 1
ATOM 700 C CA . THR A 1 208 ? 146.922 176.094 146.529 1.00 90.98 208 THR A CA 1
ATOM 701 C C . THR A 1 208 ? 148.256 176.822 146.654 1.00 90.98 208 THR A C 1
ATOM 702 O O . THR A 1 208 ? 148.944 176.658 147.668 1.00 90.98 208 THR A O 1
ATOM 706 N N . GLU A 1 209 ? 148.638 177.615 145.652 1.00 91.08 209 GLU A N 1
ATOM 707 C CA . GLU A 1 209 ? 149.847 178.422 145.758 1.00 91.08 209 GLU A CA 1
ATOM 708 C C . GLU A 1 209 ? 149.573 179.767 146.421 1.00 91.08 209 GLU A C 1
ATOM 709 O O . GLU A 1 209 ? 150.309 180.179 147.325 1.00 91.08 209 GLU A O 1
ATOM 715 N N . PHE A 1 210 ? 148.520 180.459 145.989 1.00 95.01 210 PHE A N 1
ATOM 716 C CA . PHE A 1 210 ? 148.280 181.832 146.420 1.00 95.01 210 PHE A CA 1
ATOM 717 C C . PHE A 1 210 ? 147.696 181.883 147.829 1.00 95.01 210 PHE A C 1
ATOM 718 O O . PHE A 1 210 ? 148.219 182.581 148.704 1.00 95.01 210 PHE A O 1
ATOM 726 N N . VAL A 1 211 ? 146.613 181.148 148.066 1.00 98.54 211 VAL A N 1
ATOM 727 C CA . VAL A 1 211 ? 145.933 181.144 149.355 1.00 98.54 211 VAL A CA 1
ATOM 728 C C . VAL A 1 211 ? 145.861 179.710 149.860 1.00 98.54 211 VAL A C 1
ATOM 729 O O . VAL A 1 211 ? 146.022 178.760 149.086 1.00 98.54 211 VAL A O 1
ATOM 733 N N . ASP A 1 212 ? 145.639 179.553 151.161 1.00 105.41 212 ASP A N 1
ATOM 734 C CA . ASP A 1 212 ? 145.558 178.225 151.759 1.00 105.41 212 ASP A CA 1
ATOM 735 C C . ASP A 1 212 ? 144.301 177.492 151.300 1.00 105.41 212 ASP A C 1
ATOM 736 O O . ASP A 1 212 ? 144.306 176.271 151.142 1.00 105.41 212 ASP A O 1
ATOM 741 N N . GLY A 1 214 ? 140.452 176.742 155.121 1.00 93.64 214 GLY A N 1
ATOM 742 C CA . GLY A 1 214 ? 141.198 176.996 153.903 1.00 93.64 214 GLY A CA 1
ATOM 743 C C . GLY A 1 214 ? 141.791 175.745 153.284 1.00 93.64 214 GLY A C 1
ATOM 744 O O . GLY A 1 214 ? 141.555 175.450 152.112 1.00 93.64 214 GLY A O 1
ATOM 745 N N . ASN A 1 215 ? 142.565 175.008 154.076 1.00 95.63 215 ASN A N 1
ATOM 746 C CA . ASN A 1 215 ? 143.195 173.775 153.620 1.00 95.63 215 ASN A CA 1
ATOM 747 C C . ASN A 1 215 ? 142.348 172.585 154.053 1.00 95.63 215 ASN A C 1
ATOM 748 O O . ASN A 1 215 ? 142.196 172.327 155.252 1.00 95.63 215 ASN A O 1
ATOM 753 N N . VAL A 1 216 ? 141.797 171.866 153.076 1.00 92.77 216 VAL A N 1
ATOM 754 C CA . VAL A 1 216 ? 140.991 170.679 153.342 1.00 92.77 216 VAL A CA 1
ATOM 755 C C . VAL A 1 216 ? 141.709 169.390 152.983 1.00 92.77 216 VAL A C 1
ATOM 756 O O . VAL A 1 216 ? 141.147 168.306 153.213 1.00 92.77 216 VAL A O 1
ATOM 760 N N . SER A 1 217 ? 142.900 169.471 152.386 1.00 88.90 217 SER A N 1
ATOM 761 C CA . SER A 1 217 ? 143.749 168.324 152.07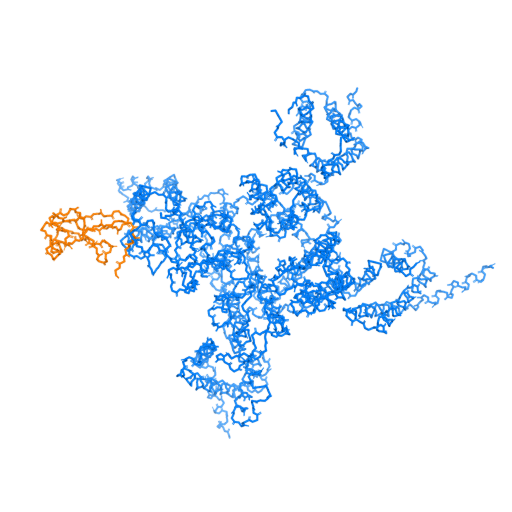4 1.00 88.90 217 SER A CA 1
ATOM 762 C C . SER A 1 217 ? 143.180 167.502 150.922 1.00 88.90 217 SER A C 1
ATOM 763 O O . SER A 1 217 ? 143.806 166.536 150.475 1.00 88.90 217 SER A O 1
ATOM 766 N N . ALA A 1 218 ? 141.998 167.881 150.429 1.00 87.69 218 ALA A N 1
ATOM 767 C CA . ALA A 1 218 ? 141.426 167.213 149.267 1.00 87.69 218 ALA A CA 1
ATOM 768 C C . ALA A 1 218 ? 141.834 167.878 147.961 1.00 87.69 218 ALA A C 1
ATOM 769 O O . ALA A 1 218 ? 141.700 167.264 146.898 1.00 87.69 218 ALA A O 1
ATOM 771 N N . LEU A 1 219 ? 142.328 169.115 148.018 1.00 84.21 219 LEU A N 1
ATOM 772 C CA . LEU A 1 219 ? 142.804 169.782 146.810 1.00 84.21 219 LEU A CA 1
ATOM 773 C C . LEU A 1 219 ? 144.156 169.226 146.380 1.00 84.21 219 LEU A C 1
ATOM 774 O O . LEU A 1 219 ? 144.455 169.139 145.183 1.00 84.21 219 LEU A O 1
ATOM 779 N N . ARG A 1 220 ? 144.996 168.855 147.350 1.00 85.52 220 ARG A N 1
ATOM 780 C CA . ARG A 1 220 ? 146.248 168.177 147.033 1.00 85.52 220 ARG A CA 1
ATOM 781 C C . ARG A 1 220 ? 146.014 166.875 146.280 1.00 85.52 220 ARG A C 1
ATOM 782 O O . ARG A 1 220 ? 146.877 166.452 145.503 1.00 85.52 220 ARG A O 1
ATOM 790 N N . THR A 1 221 ? 144.865 166.232 146.497 1.00 73.69 221 THR A N 1
ATOM 791 C CA . THR A 1 221 ? 144.523 165.035 145.737 1.00 73.69 221 THR A CA 1
ATOM 792 C C . THR A 1 221 ? 144.296 165.363 144.268 1.00 73.69 221 THR A C 1
ATOM 793 O O . THR A 1 221 ? 144.691 164.593 143.386 1.00 73.69 221 THR A O 1
ATOM 797 N N . PHE A 1 222 ? 143.678 166.514 143.987 1.00 71.99 222 PHE A N 1
ATOM 798 C CA . PHE A 1 222 ? 143.320 166.896 142.625 1.00 71.99 222 PHE A CA 1
ATOM 799 C C . PHE A 1 222 ? 144.503 166.889 141.666 1.00 71.99 222 PHE A C 1
ATOM 800 O O . PHE A 1 222 ? 144.287 166.921 140.450 1.00 71.99 222 PHE A O 1
ATOM 808 N N . ARG A 1 223 ? 145.737 166.856 142.174 1.00 69.66 223 ARG A N 1
ATOM 809 C CA . ARG A 1 223 ? 146.905 166.781 141.305 1.00 69.66 223 ARG A CA 1
ATOM 810 C C . ARG A 1 223 ? 146.874 165.561 140.393 1.00 69.66 223 ARG A C 1
ATOM 811 O O . ARG A 1 223 ? 147.526 165.570 139.345 1.00 69.66 223 ARG A O 1
ATOM 819 N N . VAL A 1 224 ? 146.130 164.517 140.761 1.00 60.14 224 VAL A N 1
ATOM 820 C CA . VAL A 1 224 ? 146.070 163.321 139.928 1.00 60.14 224 VAL A CA 1
ATOM 821 C C . VAL A 1 224 ? 145.411 163.617 138.589 1.00 60.14 224 VAL A C 1
ATOM 822 O O . VAL A 1 224 ? 145.658 162.916 137.600 1.00 60.14 224 VAL A O 1
ATOM 826 N N . LEU A 1 225 ? 144.582 164.661 138.526 1.00 69.34 225 LEU A N 1
ATOM 827 C CA . LEU A 1 225 ? 143.896 165.003 137.286 1.00 69.34 225 LEU A CA 1
ATOM 828 C C . LEU A 1 225 ? 144.860 165.224 136.130 1.00 69.34 225 LEU A C 1
ATOM 829 O O . LEU A 1 225 ? 144.476 165.026 134.972 1.00 69.34 225 LEU A O 1
ATOM 834 N N . ARG A 1 226 ? 146.101 165.627 136.414 1.00 67.22 226 ARG A N 1
ATOM 835 C CA . ARG A 1 226 ? 147.086 165.800 135.352 1.00 67.22 226 ARG A CA 1
ATOM 836 C C . ARG A 1 226 ? 147.385 164.489 134.639 1.00 67.22 226 ARG A C 1
ATOM 837 O O . ARG A 1 226 ? 147.611 164.487 133.425 1.00 67.22 226 ARG A O 1
ATOM 845 N N . ALA A 1 227 ? 147.405 163.371 135.372 1.00 58.89 227 ALA A N 1
ATOM 846 C CA . ALA A 1 227 ? 147.695 162.083 134.746 1.00 58.89 227 ALA A CA 1
ATOM 847 C C . ALA A 1 227 ? 146.747 161.792 133.590 1.00 58.89 227 ALA A C 1
ATOM 848 O O . ALA A 1 227 ? 147.094 161.030 132.681 1.00 58.89 227 ALA A O 1
ATOM 850 N N . LEU A 1 228 ? 145.558 162.398 133.599 1.00 66.99 228 LEU A N 1
ATOM 851 C CA . LEU A 1 228 ? 144.632 162.255 132.484 1.00 66.99 228 LEU A CA 1
ATOM 852 C C . LEU A 1 228 ? 145.129 162.980 131.239 1.00 66.99 228 LEU A C 1
ATOM 853 O O . LEU A 1 228 ? 144.769 162.587 130.126 1.00 66.99 228 LEU A O 1
ATOM 858 N N . LYS A 1 229 ? 145.960 164.016 131.400 1.00 68.62 229 LYS A N 1
ATOM 859 C CA . LYS A 1 229 ? 146.498 164.727 130.242 1.00 68.62 229 LYS A CA 1
ATOM 860 C C . LYS A 1 229 ? 147.246 163.791 129.301 1.00 68.62 229 LYS A C 1
ATOM 861 O O . LYS A 1 229 ? 147.375 164.084 128.104 1.00 68.62 229 LYS A O 1
ATOM 867 N N . THR A 1 230 ? 147.763 162.676 129.825 1.00 65.80 230 THR A N 1
ATOM 868 C CA . THR A 1 230 ? 148.355 161.659 128.965 1.00 65.80 230 THR A CA 1
ATOM 869 C C . THR A 1 230 ? 147.361 161.173 127.922 1.00 65.80 230 THR A C 1
ATOM 870 O O . THR A 1 230 ? 147.746 160.865 126.790 1.00 65.80 230 THR A O 1
ATOM 874 N N . ILE A 1 231 ? 146.078 161.107 128.283 1.00 64.41 231 ILE A N 1
ATOM 875 C CA . ILE A 1 231 ? 145.060 160.669 127.337 1.00 64.41 231 ILE A CA 1
ATOM 876 C C . ILE A 1 231 ? 144.879 161.699 126.231 1.00 64.41 231 ILE A C 1
ATOM 877 O O . ILE A 1 231 ? 144.548 161.349 125.092 1.00 64.41 231 ILE A O 1
ATOM 882 N N . SER A 1 232 ? 145.112 162.976 126.534 1.00 62.88 232 SER A N 1
ATOM 883 C CA . SER A 1 232 ? 144.964 164.034 125.544 1.00 62.88 232 SER A CA 1
ATOM 884 C C . SER A 1 232 ? 146.197 164.212 124.670 1.00 62.88 232 SER A C 1
ATOM 885 O O . SER A 1 232 ? 146.071 164.662 123.526 1.00 62.88 232 SER A O 1
ATOM 888 N N . VAL A 1 233 ? 147.386 163.875 125.173 1.00 65.28 233 VAL A N 1
ATOM 889 C CA . VAL A 1 233 ? 148.593 164.124 124.388 1.00 65.28 233 VAL A CA 1
ATOM 890 C C . VAL A 1 233 ? 148.894 162.956 123.452 1.00 65.28 233 VAL A C 1
ATOM 891 O O . VAL A 1 233 ? 149.366 163.157 122.328 1.00 65.28 233 VAL A O 1
ATOM 895 N N . ILE A 1 234 ? 148.620 161.724 123.878 1.00 61.67 234 ILE A N 1
ATOM 896 C CA . ILE A 1 234 ? 148.833 160.569 123.012 1.00 61.67 234 ILE A CA 1
ATOM 897 C C . ILE A 1 234 ? 147.718 160.509 121.976 1.00 61.67 234 ILE A C 1
ATOM 898 O O . ILE A 1 234 ? 146.567 160.868 122.246 1.00 61.67 234 ILE A O 1
ATOM 903 N N . SER A 1 235 ? 148.067 160.048 120.771 1.00 59.37 235 SER A N 1
ATOM 904 C CA . SER A 1 235 ? 147.169 160.172 119.627 1.00 59.37 235 SER A CA 1
ATOM 905 C C . SER A 1 235 ? 145.877 159.384 119.808 1.00 59.37 235 SER A C 1
ATOM 906 O O . SER A 1 235 ? 144.795 159.978 119.845 1.00 59.37 235 SER A O 1
ATOM 909 N N . GLY A 1 236 ? 145.963 158.061 119.922 1.00 58.79 236 GLY A N 1
ATOM 910 C CA . GLY A 1 236 ? 144.773 157.234 119.988 1.00 58.79 236 GLY A CA 1
ATOM 911 C C . GLY A 1 236 ? 144.171 157.136 121.375 1.00 58.79 236 GLY A C 1
ATOM 912 O O . GLY A 1 236 ? 143.031 156.689 121.534 1.00 58.79 236 GLY A O 1
ATOM 913 N N . LEU A 1 237 ? 144.944 157.543 122.385 1.00 56.10 237 LEU A N 1
ATOM 914 C CA . LEU A 1 237 ? 144.471 157.525 123.765 1.00 56.10 237 LEU A CA 1
ATOM 915 C C . LEU A 1 237 ? 143.127 158.231 123.906 1.00 56.10 237 LEU A C 1
ATOM 916 O O . LEU A 1 237 ? 142.146 157.643 124.379 1.00 56.10 237 LEU A O 1
ATOM 921 N N . LYS A 1 238 ? 143.073 159.507 123.516 1.00 59.09 238 LYS A N 1
ATOM 922 C CA . LYS A 1 238 ? 141.815 160.244 123.566 1.00 59.09 238 LYS A CA 1
ATOM 923 C C . LYS A 1 238 ? 140.741 159.553 122.737 1.00 59.09 238 LYS A C 1
ATOM 924 O O . LYS A 1 238 ? 139.578 159.489 123.147 1.00 59.09 238 LYS A O 1
ATOM 930 N N . THR A 1 239 ? 141.117 159.008 121.578 1.00 57.19 239 THR A N 1
ATOM 931 C CA . THR A 1 239 ? 140.144 158.315 120.743 1.00 57.19 239 THR A CA 1
ATOM 932 C C . THR A 1 239 ? 139.656 157.038 121.413 1.00 57.19 239 THR A C 1
ATOM 933 O O . THR A 1 239 ? 138.465 156.710 121.349 1.00 57.19 239 THR A O 1
ATOM 937 N N . ILE A 1 240 ? 140.561 156.312 122.072 1.00 55.40 240 ILE A N 1
ATOM 938 C CA . ILE A 1 240 ? 140.169 155.092 122.772 1.00 55.40 240 ILE A CA 1
ATOM 939 C C . ILE A 1 240 ? 139.180 155.416 123.883 1.00 55.40 240 ILE A C 1
ATOM 940 O O . ILE A 1 240 ? 138.113 154.801 123.985 1.00 55.40 240 ILE A O 1
ATOM 945 N N . VAL A 1 241 ? 139.519 156.390 124.731 1.00 55.91 241 VAL A N 1
ATOM 946 C CA . VAL A 1 241 ? 138.621 156.784 125.810 1.00 55.91 241 VAL A CA 1
ATOM 947 C C . VAL A 1 241 ? 137.291 157.317 125.301 1.00 55.91 241 VAL A C 1
ATOM 948 O O . VAL A 1 241 ? 136.249 157.018 125.895 1.00 55.91 241 VAL A O 1
ATOM 952 N N . GLY A 1 242 ? 137.289 158.074 124.207 1.00 58.11 242 GLY A N 1
ATOM 953 C CA . GLY A 1 242 ? 136.047 158.534 123.624 1.00 58.11 242 GLY A CA 1
ATOM 954 C C . GLY A 1 242 ? 135.176 157.385 123.166 1.00 58.11 242 GLY A C 1
ATOM 955 O O . GLY A 1 242 ? 133.983 157.340 123.481 1.00 58.11 242 GLY A O 1
ATOM 956 N N . ALA A 1 243 ? 135.762 156.443 122.424 1.00 60.88 243 ALA A N 1
ATOM 957 C CA . ALA A 1 243 ? 135.026 155.258 122.004 1.00 60.88 243 ALA A CA 1
ATOM 958 C C . ALA A 1 243 ? 134.593 154.390 123.177 1.00 60.88 243 ALA A C 1
ATOM 959 O O . ALA A 1 243 ? 133.659 153.595 123.025 1.00 60.88 243 ALA A O 1
ATOM 961 N N . LEU A 1 244 ? 135.242 154.523 124.334 1.00 56.41 244 LEU A N 1
ATOM 962 C CA . LEU A 1 244 ? 134.863 153.730 125.498 1.00 56.41 244 LEU A CA 1
ATOM 963 C C . LEU A 1 244 ? 133.648 154.322 126.200 1.00 56.41 244 LEU A C 1
ATOM 964 O O . LEU A 1 244 ? 132.765 153.585 126.652 1.00 56.41 244 LEU A O 1
ATOM 969 N N . ILE A 1 245 ? 133.603 155.651 126.325 1.00 57.76 245 ILE A N 1
ATOM 970 C CA . ILE A 1 245 ? 132.453 156.325 126.924 1.00 57.76 245 ILE A CA 1
ATOM 971 C C . ILE A 1 245 ? 131.158 155.910 126.241 1.00 57.76 245 ILE A C 1
ATOM 972 O O . ILE A 1 245 ? 130.115 155.777 126.893 1.00 57.76 245 ILE A O 1
ATOM 977 N N . GLN A 1 246 ? 131.206 155.670 124.928 1.00 62.70 246 GLN A N 1
ATOM 978 C CA . GLN A 1 246 ? 130.013 155.255 124.199 1.00 62.70 246 GLN A CA 1
ATOM 979 C C . GLN A 1 246 ? 129.459 153.936 124.722 1.00 62.70 246 GLN A C 1
ATOM 980 O O . GLN A 1 246 ? 128.247 153.696 124.643 1.00 62.70 246 GLN A O 1
ATOM 986 N N . SER A 1 247 ? 130.323 153.069 125.254 1.00 64.72 247 SER A N 1
ATOM 987 C CA . SER A 1 247 ? 129.848 151.807 125.811 1.00 64.72 247 SER A CA 1
ATOM 988 C C . SER A 1 247 ? 128.922 152.043 126.996 1.00 64.72 247 SER A C 1
ATOM 989 O O . SER A 1 247 ? 127.966 151.289 127.207 1.00 64.72 247 SER A O 1
ATOM 992 N N . VAL A 1 248 ? 129.178 153.094 127.777 1.00 59.96 248 VAL A N 1
ATOM 993 C CA . VAL A 1 248 ? 128.271 153.416 128.872 1.00 59.96 248 VAL A CA 1
ATOM 994 C C . VAL A 1 248 ? 126.925 153.877 128.328 1.00 59.96 248 VAL A C 1
ATOM 995 O O . VAL A 1 248 ? 125.872 153.534 128.881 1.00 59.96 248 VAL A O 1
ATOM 999 N N . LYS A 1 249 ? 126.928 154.632 127.227 1.00 63.31 249 LYS A N 1
ATOM 1000 C CA . LYS A 1 249 ? 125.678 155.007 126.578 1.00 63.31 249 LYS A CA 1
ATOM 1001 C C . LYS A 1 249 ? 124.946 153.802 126.004 1.00 63.31 249 LYS A C 1
ATOM 1002 O O . LYS A 1 249 ? 123.719 153.843 125.870 1.00 63.31 249 LYS A O 1
ATOM 1008 N N . LYS A 1 250 ? 125.667 152.737 125.661 1.00 61.81 250 LYS A N 1
ATOM 1009 C CA . LYS A 1 250 ? 125.025 151.486 125.277 1.00 61.81 250 LYS A CA 1
ATOM 1010 C C . LYS A 1 250 ? 124.467 150.729 126.474 1.00 61.81 250 LYS A C 1
ATOM 1011 O O . LYS A 1 250 ? 123.428 150.070 126.354 1.00 61.81 250 LYS A O 1
ATOM 1017 N N . LEU A 1 251 ? 125.138 150.810 127.620 1.00 60.28 251 LEU A N 1
ATOM 1018 C CA . LEU A 1 251 ? 124.783 150.031 128.800 1.00 60.28 251 LEU A CA 1
ATOM 1019 C C . LEU A 1 251 ? 123.678 150.659 129.639 1.00 60.28 251 LEU A C 1
ATOM 1020 O O . LEU A 1 251 ? 123.361 150.117 130.702 1.00 60.28 251 LEU A O 1
ATOM 1025 N N . ALA A 1 252 ? 123.081 151.767 129.200 1.00 60.16 252 ALA A N 1
ATOM 1026 C CA . ALA A 1 252 ? 122.131 152.483 130.048 1.00 60.16 252 ALA A CA 1
ATOM 1027 C C . ALA A 1 252 ? 120.903 151.634 130.359 1.00 60.16 252 ALA A C 1
ATOM 1028 O O . ALA A 1 252 ? 120.538 151.453 131.527 1.00 60.16 252 ALA A O 1
ATOM 1030 N N . ASP A 1 253 ? 120.249 151.108 129.322 1.00 60.39 253 ASP A N 1
ATOM 1031 C CA . ASP A 1 253 ? 119.004 150.374 129.528 1.00 60.39 253 ASP A CA 1
ATOM 1032 C C . ASP A 1 253 ? 119.240 149.080 130.295 1.00 60.39 253 ASP A C 1
ATOM 1033 O O . ASP A 1 253 ? 118.440 148.707 131.161 1.00 60.39 253 ASP A O 1
ATOM 1038 N N . VAL A 1 254 ? 120.331 148.377 129.994 1.00 55.97 254 VAL A N 1
ATOM 1039 C CA . VAL A 1 254 ? 120.603 147.136 130.709 1.00 55.97 254 VAL A CA 1
ATOM 1040 C C . VAL A 1 254 ? 120.991 147.431 132.152 1.00 55.97 254 VAL A C 1
ATOM 1041 O O . VAL A 1 254 ? 120.728 146.627 133.052 1.00 55.97 254 VAL A O 1
ATOM 1045 N N . MET A 1 255 ? 121.581 148.602 132.412 1.00 55.59 255 MET A N 1
ATOM 1046 C CA . MET A 1 255 ? 121.849 148.970 133.796 1.00 55.59 255 MET A CA 1
ATOM 1047 C C . MET A 1 255 ? 120.564 149.298 134.542 1.00 55.59 255 MET A C 1
ATOM 1048 O O . MET A 1 255 ? 120.428 148.942 135.717 1.00 55.59 255 MET A O 1
ATOM 1053 N N . VAL A 1 256 ? 119.612 149.959 133.880 1.00 49.99 256 VAL A N 1
ATOM 1054 C CA . VAL A 1 256 ? 118.285 150.140 134.473 1.00 49.99 256 VAL A CA 1
ATOM 1055 C C . VAL A 1 256 ? 117.665 148.783 134.788 1.00 49.99 256 VAL A C 1
ATOM 1056 O O . VAL A 1 256 ? 117.091 148.568 135.861 1.00 49.99 256 VAL A O 1
ATOM 1060 N N . LEU A 1 257 ? 117.780 147.847 133.846 1.00 50.08 257 LEU A N 1
ATOM 1061 C CA . LEU A 1 257 ? 117.222 146.513 134.043 1.00 50.08 257 LEU A CA 1
ATOM 1062 C C . LEU A 1 257 ? 117.851 145.823 135.249 1.00 50.08 257 LEU A C 1
ATOM 1063 O O . LEU A 1 257 ? 117.145 145.235 136.079 1.00 50.08 257 LEU A O 1
ATOM 1068 N N . THR A 1 258 ? 119.179 145.892 135.373 1.00 42.81 258 THR A N 1
ATOM 1069 C CA . THR A 1 258 ? 119.829 145.143 136.441 1.00 42.81 258 THR A CA 1
ATOM 1070 C C . THR A 1 258 ? 119.631 145.819 137.787 1.00 42.81 258 THR A C 1
ATOM 1071 O O . THR A 1 258 ? 119.548 145.137 138.810 1.00 42.81 258 THR A O 1
ATOM 1075 N N . VAL A 1 259 ? 119.514 147.150 137.819 1.00 39.79 259 VAL A N 1
ATOM 1076 C CA . VAL A 1 259 ? 119.207 147.777 139.101 1.00 39.79 259 VAL A CA 1
ATOM 1077 C C . VAL A 1 259 ? 117.762 147.491 139.487 1.00 39.79 259 VAL A C 1
ATOM 1078 O O . VAL A 1 259 ? 117.452 147.329 140.672 1.00 39.79 259 VAL A O 1
ATOM 1082 N N . PHE A 1 260 ? 116.868 147.368 138.502 1.00 42.10 260 PHE A N 1
ATOM 1083 C CA . PHE A 1 260 ? 115.499 146.951 138.786 1.00 42.10 260 PHE A CA 1
ATOM 1084 C C . PHE A 1 260 ? 115.470 145.562 139.415 1.00 42.10 260 PHE A C 1
ATOM 1085 O O . PHE A 1 260 ? 114.849 145.355 140.465 1.00 42.10 260 PHE A O 1
ATOM 1093 N N . CYS A 1 261 ? 116.140 144.594 138.782 1.00 38.58 261 CYS A N 1
ATOM 1094 C CA . CYS A 1 261 ? 116.161 143.237 139.328 1.00 38.58 261 CYS A CA 1
ATOM 1095 C C . CYS A 1 261 ? 116.863 143.186 140.678 1.00 38.58 261 CYS A C 1
ATOM 1096 O O . CYS A 1 261 ? 116.426 142.462 141.581 1.00 38.58 261 CYS A O 1
ATOM 1099 N N . LEU A 1 262 ? 117.962 143.925 140.832 1.00 32.83 262 LEU A N 1
ATOM 1100 C CA . LEU A 1 262 ? 118.671 143.933 142.103 1.00 32.83 262 LEU A CA 1
ATOM 1101 C C . LEU A 1 262 ? 117.806 144.520 143.206 1.00 32.83 262 LEU A C 1
ATOM 1102 O O . LEU A 1 262 ? 117.813 144.022 144.333 1.00 32.83 262 LEU A O 1
ATOM 1107 N N . SER A 1 263 ? 117.018 145.549 142.891 1.00 33.44 263 SER A N 1
ATOM 1108 C CA . SER A 1 263 ? 116.125 146.132 143.887 1.00 33.44 263 SER A CA 1
ATOM 1109 C C . SER A 1 263 ? 114.997 145.171 144.242 1.00 33.44 263 SER A C 1
ATOM 1110 O O . SER A 1 263 ? 114.633 145.033 145.415 1.00 33.44 263 SER A O 1
ATOM 1113 N N . VAL A 1 264 ? 114.419 144.510 143.237 1.00 33.47 264 VAL A N 1
ATOM 1114 C CA . VAL A 1 264 ? 113.374 143.518 143.495 1.00 33.47 264 VAL A CA 1
ATOM 1115 C C . VAL A 1 264 ? 113.898 142.424 144.416 1.00 33.47 264 VAL A C 1
ATOM 1116 O O . VAL A 1 264 ? 113.306 142.119 145.461 1.00 33.47 264 VAL A O 1
ATOM 1120 N N . PHE A 1 265 ? 115.013 141.804 144.028 1.00 32.87 265 PHE A N 1
ATOM 1121 C CA . PHE A 1 265 ? 115.595 140.743 144.838 1.00 32.87 265 PHE A CA 1
ATOM 1122 C C . PHE A 1 265 ? 116.061 141.261 146.192 1.00 32.87 265 PHE A C 1
ATOM 1123 O O . PHE A 1 265 ? 116.093 140.502 147.165 1.00 32.87 265 PHE A O 1
ATOM 1131 N N . ALA A 1 266 ? 116.405 142.547 146.283 1.00 28.65 266 ALA A N 1
ATOM 1132 C CA . ALA A 1 266 ? 116.767 143.126 147.568 1.00 28.65 266 ALA A CA 1
ATOM 1133 C C . ALA A 1 266 ? 115.552 143.242 148.468 1.00 28.65 266 ALA A C 1
ATOM 1134 O O . ALA A 1 266 ? 115.647 143.011 149.674 1.00 28.65 266 ALA A O 1
ATOM 1136 N N . LEU A 1 267 ? 114.396 143.576 147.894 1.00 32.94 267 LEU A N 1
ATOM 1137 C CA . LEU A 1 267 ? 113.154 143.557 148.660 1.00 32.94 267 LEU A CA 1
ATOM 1138 C C . LEU A 1 267 ? 112.825 142.142 149.116 1.00 32.94 267 LEU A C 1
ATOM 1139 O O . LEU A 1 267 ? 112.380 141.925 150.249 1.00 32.94 267 LEU A O 1
ATOM 1144 N N . ILE A 1 268 ? 113.026 141.167 148.229 1.00 31.07 268 ILE A N 1
ATOM 1145 C CA . ILE A 1 268 ? 112.767 139.772 148.580 1.00 31.07 268 ILE A CA 1
ATOM 1146 C C . ILE A 1 268 ? 113.637 139.350 149.758 1.00 31.07 268 ILE A C 1
ATOM 1147 O O . ILE A 1 268 ? 113.140 138.858 150.779 1.00 31.07 268 ILE A O 1
ATOM 1152 N N . GLY A 1 269 ? 114.951 139.547 149.636 1.00 28.40 269 GLY A N 1
ATOM 1153 C CA . GLY A 1 269 ? 115.856 139.194 150.717 1.00 28.40 269 GLY A CA 1
ATOM 1154 C C . GLY A 1 269 ? 115.651 140.031 151.960 1.00 28.40 269 GLY A C 1
ATOM 1155 O O . GLY A 1 269 ? 115.954 139.586 153.069 1.00 28.40 269 GLY A O 1
ATOM 1156 N N . LEU A 1 270 ? 115.132 141.247 151.798 1.00 30.84 270 LEU A N 1
ATOM 1157 C CA . LEU A 1 270 ? 114.799 142.085 152.939 1.00 30.84 270 LEU A CA 1
ATOM 1158 C C . LEU A 1 270 ? 113.658 141.478 153.737 1.00 30.84 270 LEU A C 1
ATOM 1159 O O . LEU A 1 270 ? 113.811 141.166 154.922 1.00 30.84 270 LEU A O 1
ATOM 1164 N N . GLN A 1 271 ? 112.511 141.275 153.089 1.00 37.73 271 GLN A N 1
ATOM 1165 C CA . GLN A 1 271 ? 111.374 140.662 153.768 1.00 37.73 271 GLN A CA 1
ATOM 1166 C C . GLN A 1 271 ? 111.719 139.272 154.287 1.00 37.73 271 GLN A C 1
ATOM 1167 O O . GLN A 1 271 ? 111.139 138.814 155.276 1.00 37.73 271 GLN A O 1
ATOM 1173 N N . LEU A 1 272 ? 112.677 138.596 153.653 1.00 29.38 272 LEU A N 1
ATOM 1174 C CA . LEU A 1 272 ? 113.023 137.244 154.072 1.00 29.38 272 LEU A CA 1
ATOM 1175 C C . LEU A 1 272 ? 113.907 137.249 155.315 1.00 29.38 272 LEU A C 1
ATOM 1176 O O . LEU A 1 272 ? 113.605 136.580 156.308 1.00 29.38 272 LEU A O 1
ATOM 1181 N N . PHE A 1 273 ? 115.014 137.992 155.277 1.00 27.04 273 PHE A N 1
ATOM 1182 C CA . PHE A 1 273 ? 116.009 137.963 156.341 1.00 27.04 273 PHE A CA 1
ATOM 1183 C C . PHE A 1 273 ? 116.162 139.310 157.037 1.00 27.04 273 PHE A C 1
ATOM 1184 O O . PHE A 1 273 ? 117.246 139.633 157.527 1.00 27.04 273 PHE A O 1
ATOM 1192 N N . MET A 1 274 ? 115.100 140.116 157.065 1.00 32.59 274 MET A N 1
ATOM 1193 C CA . MET A 1 274 ? 115.135 141.386 157.781 1.00 32.59 274 MET A CA 1
ATOM 1194 C C . MET A 1 274 ? 115.631 141.177 159.203 1.00 32.59 274 MET A C 1
ATOM 1195 O O . MET A 1 274 ? 114.964 140.525 160.011 1.00 32.59 274 MET A O 1
ATOM 1200 N N . GLY A 1 275 ? 116.802 141.722 159.511 1.00 25.62 275 GLY A N 1
ATOM 1201 C CA . GLY A 1 275 ? 117.398 141.552 160.819 1.00 25.62 275 GLY A CA 1
ATOM 1202 C C . GLY A 1 275 ? 117.699 140.113 161.180 1.00 25.62 275 GLY A C 1
ATOM 1203 O O . GLY A 1 275 ? 117.818 139.782 162.362 1.00 25.62 275 GLY A O 1
ATOM 1204 N N . ASN A 1 276 ? 117.831 139.245 160.176 1.00 28.31 276 ASN A N 1
ATOM 1205 C CA . ASN A 1 276 ? 118.178 137.856 160.453 1.00 28.31 276 ASN A CA 1
ATOM 1206 C C . ASN A 1 276 ? 119.666 137.678 160.704 1.00 28.31 276 ASN A C 1
ATOM 1207 O O . ASN A 1 276 ? 120.050 136.932 161.609 1.00 28.31 276 ASN A O 1
ATOM 1212 N N . LEU A 1 277 ? 120.513 138.343 159.921 1.00 27.19 277 LEU A N 1
ATOM 1213 C CA . LEU A 1 277 ? 121.946 138.316 160.167 1.00 27.19 277 LEU A CA 1
ATOM 1214 C C . LEU A 1 277 ? 122.318 138.918 161.514 1.00 27.19 277 LEU A C 1
ATOM 1215 O O . LEU A 1 277 ? 123.463 138.763 161.950 1.00 27.19 277 LEU A O 1
ATOM 1220 N N . ARG A 1 278 ? 121.382 139.596 162.178 1.00 32.78 278 ARG A N 1
ATOM 1221 C CA . ARG A 1 278 ? 121.621 140.073 163.531 1.00 32.78 278 ARG A CA 1
ATOM 1222 C C . ARG A 1 278 ? 121.539 138.953 164.557 1.00 32.78 278 ARG A C 1
ATOM 1223 O O . ARG A 1 278 ? 121.902 139.171 165.717 1.00 32.78 278 ARG A O 1
ATOM 1231 N N . HIS A 1 279 ? 121.066 137.769 164.163 1.00 29.78 279 HIS A N 1
ATOM 1232 C CA . HIS A 1 279 ? 121.014 136.638 165.079 1.00 29.78 279 HIS A CA 1
ATOM 1233 C C . HIS A 1 279 ? 122.414 136.274 165.546 1.00 29.78 279 HIS A C 1
ATOM 1234 O O . HIS A 1 279 ? 123.352 136.205 164.751 1.00 29.78 279 HIS A O 1
ATOM 1241 N N . LYS A 1 280 ? 122.554 136.046 166.847 1.00 34.07 280 LYS A N 1
ATOM 1242 C CA . LYS A 1 280 ? 123.840 135.696 167.423 1.00 34.07 280 LYS A CA 1
ATOM 1243 C C . LYS A 1 280 ? 123.641 134.592 168.448 1.00 34.07 280 LYS A C 1
ATOM 1244 O O . LYS A 1 280 ? 122.597 134.495 169.096 1.00 34.07 280 LYS A O 1
ATOM 1250 N N . CYS A 1 281 ? 124.659 133.750 168.585 1.00 40.11 281 CYS A N 1
ATOM 1251 C CA . CYS A 1 281 ? 124.650 132.646 169.538 1.00 40.11 281 CYS A CA 1
ATOM 1252 C C . CYS A 1 281 ? 125.087 133.210 170.887 1.00 40.11 281 CYS A C 1
ATOM 1253 O O . CYS A 1 281 ? 126.211 132.998 171.343 1.00 40.11 281 CYS A O 1
ATOM 1256 N N . VAL A 1 282 ? 124.179 133.935 171.528 1.00 44.05 282 VAL A N 1
ATOM 1257 C CA . VAL A 1 282 ? 124.472 134.644 172.766 1.00 44.05 282 VAL A CA 1
ATOM 1258 C C . VAL A 1 282 ? 124.119 133.755 173.948 1.00 44.05 282 VAL A C 1
ATOM 1259 O O . VAL A 1 282 ? 123.129 133.015 173.926 1.00 44.05 282 VAL A O 1
ATOM 1263 N N . ARG A 1 283 ? 124.952 133.813 174.988 1.00 52.88 283 ARG A N 1
ATOM 1264 C CA . ARG A 1 283 ? 124.701 133.048 176.202 1.00 52.88 283 ARG A CA 1
ATOM 1265 C C . ARG A 1 283 ? 123.331 133.392 176.776 1.00 52.88 283 ARG A C 1
ATOM 1266 O O . ARG A 1 283 ? 122.883 134.539 176.708 1.00 52.88 283 ARG A O 1
ATOM 1268 N N . ASN A 1 284 ? 122.661 132.386 177.333 1.00 53.46 284 ASN A N 1
ATOM 1269 C CA . ASN A 1 284 ? 121.306 132.576 177.835 1.00 53.46 284 ASN A CA 1
ATOM 1270 C C . ASN A 1 284 ? 121.298 133.545 179.013 1.00 53.46 284 ASN A C 1
ATOM 1271 O O . ASN A 1 284 ? 122.199 133.525 179.856 1.00 53.46 284 ASN A O 1
ATOM 1276 N N . PHE A 1 285 ? 120.274 134.390 179.067 1.00 63.82 285 PHE A N 1
ATOM 1277 C CA . PHE A 1 285 ? 120.214 135.495 180.020 1.00 63.82 285 PHE A CA 1
ATOM 1278 C C . PHE A 1 285 ? 118.776 135.625 180.514 1.00 63.82 285 PHE A C 1
ATOM 1279 O O . PHE A 1 285 ? 117.957 134.713 180.354 1.00 63.82 285 PHE A O 1
ATOM 1281 N N . THR A 1 286 ? 118.470 136.768 181.136 1.00 74.45 286 THR A N 1
ATOM 1282 C CA . THR A 1 286 ? 117.136 137.083 181.658 1.00 74.45 286 THR A CA 1
ATOM 1283 C C . THR A 1 286 ? 116.705 136.067 182.719 1.00 74.45 286 THR A C 1
ATOM 1284 O O . THR A 1 286 ? 115.742 135.315 182.552 1.00 74.45 286 THR A O 1
ATOM 1288 N N . GLU A 1 287 ? 117.447 136.059 183.827 1.00 75.46 287 GLU A N 1
ATOM 1289 C CA . GLU A 1 287 ? 117.290 135.041 184.861 1.00 75.46 287 GLU A CA 1
ATOM 1290 C C . GLU A 1 287 ? 116.125 135.323 185.807 1.00 75.46 287 GLU A C 1
ATOM 1291 O O . GLU A 1 287 ? 115.164 134.549 185.846 1.00 75.46 287 GLU A O 1
ATOM 1297 N N . LEU A 1 288 ? 116.176 136.427 186.557 1.00 81.87 288 LEU A N 1
ATOM 1298 C CA . LEU A 1 288 ? 115.183 136.639 187.607 1.00 81.87 288 LEU A CA 1
ATOM 1299 C C . LEU A 1 288 ? 115.174 138.051 188.184 1.00 81.87 288 LEU A C 1
ATOM 1300 O O . LEU A 1 288 ? 116.198 138.526 188.685 1.00 81.87 288 LEU A O 1
ATOM 1305 N N . ASN A 1 289 ? 114.013 138.708 188.117 1.00 84.78 289 ASN A N 1
ATOM 1306 C CA . ASN A 1 289 ? 113.665 139.889 188.916 1.00 84.78 289 ASN A CA 1
ATOM 1307 C C . ASN A 1 289 ? 114.828 140.873 189.059 1.00 84.78 289 ASN A C 1
ATOM 1308 O O . ASN A 1 289 ? 115.304 141.165 190.157 1.00 84.78 289 ASN A O 1
ATOM 1313 N N . GLY A 1 290 ? 115.283 141.384 187.921 1.00 78.27 290 GLY A N 1
ATOM 1314 C CA . GLY A 1 290 ? 116.341 142.370 187.910 1.00 78.27 290 GLY A CA 1
ATOM 1315 C C . GLY A 1 290 ? 115.911 143.787 188.218 1.00 78.27 290 GLY A C 1
ATOM 1316 O O . GLY A 1 290 ? 116.722 144.707 188.067 1.00 78.27 290 GLY A O 1
ATOM 1317 N N . THR A 1 291 ? 114.670 143.989 188.659 1.00 81.87 291 THR A N 1
ATOM 1318 C CA . THR A 1 291 ? 114.095 145.316 188.903 1.00 81.87 291 THR A CA 1
ATOM 1319 C C . THR A 1 291 ? 114.323 146.252 187.709 1.00 81.87 291 THR A C 1
ATOM 1320 O O . THR A 1 291 ? 115.067 147.230 187.784 1.00 81.87 291 THR A O 1
ATOM 1324 N N . ASN A 1 292 ? 113.663 145.931 186.596 1.00 80.54 292 ASN A N 1
ATOM 1325 C CA . ASN A 1 292 ? 112.684 144.850 186.514 1.00 80.54 292 ASN A CA 1
ATOM 1326 C C . ASN A 1 292 ? 113.321 143.572 185.974 1.00 80.54 292 ASN A C 1
ATOM 1327 O O . ASN A 1 292 ? 113.260 142.521 186.611 1.00 80.54 292 ASN A O 1
ATOM 1332 N N . GLY A 1 293 ? 113.939 143.674 184.798 1.00 77.40 293 GLY A N 1
ATOM 1333 C CA . GLY A 1 293 ? 114.614 142.552 184.178 1.00 77.40 293 GLY A CA 1
ATOM 1334 C C . GLY A 1 293 ? 116.110 142.693 184.024 1.00 77.40 293 GLY A C 1
ATOM 1335 O O . GLY A 1 293 ? 116.720 141.883 183.314 1.00 77.40 293 GLY A O 1
ATOM 1336 N N . SER A 1 294 ? 116.735 143.679 184.666 1.00 75.99 294 SER A N 1
ATOM 1337 C CA . SER A 1 294 ? 118.170 143.926 184.514 1.00 75.99 294 SER A CA 1
ATOM 1338 C C . SER A 1 294 ? 118.978 142.923 185.339 1.00 75.99 294 SER A C 1
ATOM 1339 O O . SER A 1 294 ? 119.733 143.272 186.246 1.00 75.99 294 SER A O 1
ATOM 1342 N N . VAL A 1 295 ? 118.806 141.649 184.999 1.00 76.69 295 VAL A N 1
ATOM 1343 C CA . VAL A 1 295 ? 119.495 140.557 185.678 1.00 76.69 295 VAL A CA 1
ATOM 1344 C C . VAL A 1 295 ? 120.225 139.724 184.634 1.00 76.69 295 VAL A C 1
ATOM 1345 O O . VAL A 1 295 ? 119.614 139.196 183.700 1.00 76.69 295 VAL A O 1
ATOM 1349 N N . GLU A 1 296 ? 121.545 139.623 184.787 1.00 73.20 296 GLU A N 1
ATOM 1350 C CA . GLU A 1 296 ? 122.357 138.847 183.854 1.00 73.20 296 GLU A CA 1
ATOM 1351 C C . GLU A 1 296 ? 123.354 137.908 184.515 1.00 73.20 296 GLU A C 1
ATOM 1352 O O . GLU A 1 296 ? 123.771 136.941 183.868 1.00 73.20 296 GLU A O 1
ATOM 1354 N N . ALA A 1 297 ? 123.750 138.137 185.763 1.00 71.64 297 ALA A N 1
ATOM 1355 C CA . ALA A 1 297 ? 124.742 137.293 186.419 1.00 71.64 297 ALA A CA 1
ATOM 1356 C C . ALA A 1 297 ? 124.071 136.240 187.294 1.00 71.64 297 ALA A C 1
ATOM 1357 O O . ALA A 1 297 ? 124.730 135.340 187.814 1.00 71.64 297 ALA A O 1
ATOM 1359 N N . SER A 1 304 ? 118.873 146.020 180.884 1.00 70.63 304 SER A N 1
ATOM 1360 C CA . SER A 1 304 ? 118.694 144.734 180.221 1.00 70.63 304 SER A CA 1
ATOM 1361 C C . SER A 1 304 ? 119.480 144.682 178.917 1.00 70.63 304 SER A C 1
ATOM 1362 O O . SER A 1 304 ? 120.555 144.084 178.857 1.00 70.63 304 SER A O 1
ATOM 1365 N N . LEU A 1 305 ? 118.934 145.313 177.874 1.00 68.58 305 LEU A N 1
ATOM 1366 C CA . LEU A 1 305 ? 119.601 145.343 176.577 1.00 68.58 305 LEU A CA 1
ATOM 1367 C C . LEU A 1 305 ? 121.015 145.906 176.665 1.00 68.58 305 LEU A C 1
ATOM 1368 O O . LEU A 1 305 ? 121.842 145.609 175.795 1.00 68.58 305 LEU A O 1
ATOM 1373 N N . ASP A 1 306 ? 121.313 146.697 177.700 1.00 71.72 306 ASP A N 1
ATOM 1374 C CA . ASP A 1 306 ? 122.651 147.254 177.868 1.00 71.72 306 ASP A CA 1
ATOM 1375 C C . ASP A 1 306 ? 123.707 146.156 177.856 1.00 71.72 306 ASP A C 1
ATOM 1376 O O . ASP A 1 306 ? 124.640 146.181 177.045 1.00 71.72 306 ASP A O 1
ATOM 1381 N N . VAL A 1 307 ? 123.559 145.163 178.734 1.00 72.22 307 VAL A N 1
ATOM 1382 C CA . VAL A 1 307 ? 124.525 144.074 178.751 1.00 72.22 307 VAL A CA 1
ATOM 1383 C C . VAL A 1 307 ? 124.369 143.191 177.525 1.00 72.22 307 VAL A C 1
ATOM 1384 O O . VAL A 1 307 ? 125.367 142.828 176.902 1.00 72.22 307 VAL A O 1
ATOM 1388 N N . TYR A 1 308 ? 123.137 142.854 177.129 1.00 75.08 308 TYR A N 1
ATOM 1389 C CA . TYR A 1 308 ? 122.962 141.939 176.002 1.00 75.08 308 TYR A CA 1
ATOM 1390 C C . TYR A 1 308 ? 123.531 142.512 174.709 1.00 75.08 308 TYR A C 1
ATOM 1391 O O . TYR A 1 308 ? 123.685 141.781 173.726 1.00 75.08 308 TYR A O 1
ATOM 1400 N N . LEU A 1 309 ? 123.836 143.809 174.682 1.00 68.36 309 LEU A N 1
ATOM 1401 C CA . LEU A 1 309 ? 124.472 144.399 173.513 1.00 68.36 309 LEU A CA 1
ATOM 1402 C C . LEU A 1 309 ? 125.961 144.644 173.732 1.00 68.36 309 LEU A C 1
ATOM 1403 O O . LEU A 1 309 ? 126.776 144.282 172.875 1.00 68.36 309 LEU A O 1
ATOM 1408 N N . ASN A 1 310 ? 126.343 145.256 174.854 1.00 74.80 310 ASN A N 1
ATOM 1409 C CA . ASN A 1 310 ? 127.747 145.497 175.160 1.00 74.80 310 ASN A CA 1
ATOM 1410 C C . ASN A 1 310 ? 128.488 144.233 175.590 1.00 74.80 310 ASN A C 1
ATOM 1411 O O . ASN A 1 310 ? 129.650 144.323 176.001 1.00 74.80 310 ASN A O 1
ATOM 1416 N N . ASP A 1 311 ? 127.867 143.075 175.454 1.00 72.39 311 ASP A N 1
ATOM 1417 C CA . ASP A 1 311 ? 128.542 141.860 175.866 1.00 72.39 311 ASP A CA 1
ATOM 1418 C C . ASP A 1 311 ? 129.010 140.981 174.715 1.00 72.39 311 ASP A C 1
ATOM 1419 O O . ASP A 1 311 ? 128.792 139.763 174.777 1.00 72.39 311 ASP A O 1
ATOM 1424 N N . PRO A 1 312 ? 129.645 141.570 173.666 1.00 59.72 312 PRO A N 1
ATOM 1425 C CA . PRO A 1 312 ? 130.062 140.593 172.638 1.00 59.72 312 PRO A CA 1
ATOM 1426 C C . PRO A 1 312 ? 131.060 139.526 173.065 1.00 59.72 312 PRO A C 1
ATOM 1427 O O . PRO A 1 312 ? 131.054 138.429 172.499 1.00 59.72 312 PRO A O 1
ATOM 1431 N N . ALA A 1 313 ? 131.929 139.823 174.036 1.00 63.64 313 ALA A N 1
ATOM 1432 C CA . ALA A 1 313 ? 132.678 138.758 174.695 1.00 63.64 313 ALA A CA 1
ATOM 1433 C C . ALA A 1 313 ? 131.763 137.650 175.201 1.00 63.64 313 ALA A C 1
ATOM 1434 O O . ALA A 1 313 ? 132.215 136.511 175.359 1.00 63.64 313 ALA A O 1
ATOM 1436 N N . ASN A 1 314 ? 130.486 137.955 175.451 1.00 62.90 314 ASN A N 1
ATOM 1437 C CA . ASN A 1 314 ? 129.489 136.956 175.813 1.00 62.90 314 ASN A CA 1
ATOM 1438 C C . ASN A 1 314 ? 128.712 136.448 174.602 1.00 62.90 314 ASN A C 1
ATOM 1439 O O . ASN A 1 314 ? 127.739 135.704 174.763 1.00 62.90 314 ASN A O 1
ATOM 1444 N N . TYR A 1 315 ? 129.116 136.840 173.394 1.00 53.54 315 TYR A N 1
ATOM 1445 C CA . TYR A 1 315 ? 128.661 136.169 172.188 1.00 53.54 315 TYR A CA 1
ATOM 1446 C C . TYR A 1 315 ? 129.553 134.956 171.938 1.00 53.54 315 TYR A C 1
ATOM 1447 O O . TYR A 1 315 ? 130.556 134.741 172.621 1.00 53.54 315 TYR A O 1
ATOM 1456 N N . LEU A 1 316 ? 129.199 134.155 170.941 1.00 47.18 316 LEU A N 1
ATOM 1457 C CA . LEU A 1 316 ? 129.990 132.991 170.568 1.00 47.18 316 LEU A CA 1
ATOM 1458 C C . LEU A 1 316 ? 130.592 133.222 169.190 1.00 47.18 316 LEU A C 1
ATOM 1459 O O . LEU A 1 316 ? 129.866 133.481 168.224 1.00 47.18 316 LEU A O 1
ATOM 1464 N N . LEU A 1 317 ? 131.915 133.130 169.106 1.00 43.32 317 LEU A N 1
ATOM 1465 C CA . LEU A 1 317 ? 132.633 133.319 167.855 1.00 43.32 317 LEU A CA 1
ATOM 1466 C C . LEU A 1 317 ? 132.827 131.963 167.189 1.00 43.32 317 LEU A C 1
ATOM 1467 O O . LEU A 1 317 ? 133.066 130.961 167.873 1.00 43.32 317 LEU A O 1
ATOM 1472 N N . LYS A 1 318 ? 132.695 131.927 165.865 1.00 40.56 318 LYS A N 1
ATOM 1473 C CA . LYS A 1 318 ? 132.871 130.687 165.122 1.00 40.56 318 LYS A CA 1
ATOM 1474 C C . LYS A 1 318 ? 134.244 130.094 165.403 1.00 40.56 318 LYS A C 1
ATOM 1475 O O . LYS A 1 318 ? 135.261 130.787 165.317 1.00 40.56 318 LYS A O 1
ATOM 1481 N N . ASN A 1 319 ? 134.267 128.808 165.749 1.00 45.94 319 ASN A N 1
ATOM 1482 C CA . ASN A 1 319 ? 135.506 128.182 166.188 1.00 45.94 319 ASN A CA 1
ATOM 1483 C C . ASN A 1 319 ? 136.526 128.150 165.056 1.00 45.94 319 ASN A C 1
ATOM 1484 O O . ASN A 1 319 ? 136.188 127.908 163.894 1.00 45.94 319 ASN A O 1
ATOM 1489 N N . GLY A 1 320 ? 137.782 128.421 165.402 1.00 43.76 320 GLY A N 1
ATOM 1490 C CA . GLY A 1 320 ? 138.836 128.480 164.411 1.00 43.76 320 GLY A CA 1
ATOM 1491 C C . GLY A 1 320 ? 138.872 129.754 163.602 1.00 43.76 320 GLY A C 1
ATOM 1492 O O . GLY A 1 320 ? 139.615 129.832 162.621 1.00 43.76 320 GLY A O 1
ATOM 1493 N N . THR A 1 321 ? 138.088 130.758 163.983 1.00 41.57 321 THR A N 1
ATOM 1494 C CA . THR A 1 321 ? 138.024 132.026 163.265 1.00 41.57 321 THR A CA 1
ATOM 1495 C C . THR A 1 321 ? 137.590 133.096 164.262 1.00 41.57 321 THR A C 1
ATOM 1496 O O . THR A 1 321 ? 137.327 132.809 165.433 1.00 41.57 321 THR A O 1
ATOM 1500 N N . THR A 1 322 ? 137.519 134.339 163.793 1.00 37.22 322 THR A N 1
ATOM 1501 C CA . THR A 1 322 ? 137.013 135.465 164.575 1.00 37.22 322 THR A CA 1
ATOM 1502 C C . THR A 1 322 ? 135.772 136.012 163.864 1.00 37.22 322 THR A C 1
ATOM 1503 O O . THR A 1 322 ? 135.830 136.929 163.042 1.00 37.22 322 THR A O 1
ATOM 1507 N N . ASP A 1 323 ? 134.625 135.426 164.194 1.00 36.67 323 ASP A N 1
ATOM 1508 C CA . ASP A 1 323 ? 133.374 135.718 163.514 1.00 36.67 323 ASP A CA 1
ATOM 1509 C C . ASP A 1 323 ? 132.221 135.265 164.395 1.00 36.67 323 ASP A C 1
ATOM 1510 O O . ASP A 1 323 ? 132.191 134.116 164.840 1.00 36.67 323 ASP A O 1
ATOM 1515 N N . VAL A 1 324 ? 131.274 136.173 164.635 1.00 35.07 324 VAL A N 1
ATOM 1516 C CA . VAL A 1 324 ? 130.121 135.856 165.466 1.00 35.07 324 VAL A CA 1
ATOM 1517 C C . VAL A 1 324 ? 129.346 134.699 164.853 1.00 35.07 324 VAL A C 1
ATOM 1518 O O . VAL A 1 324 ? 129.144 134.635 163.634 1.00 35.07 324 VAL A O 1
ATOM 1522 N N . LEU A 1 325 ? 128.898 133.782 165.704 1.00 31.47 325 LEU A N 1
ATOM 1523 C CA . LEU A 1 325 ? 128.214 132.572 165.264 1.00 31.47 325 LEU A CA 1
ATOM 1524 C C . LEU A 1 325 ? 126.714 132.840 165.216 1.00 31.47 325 LEU A C 1
ATOM 1525 O O . LEU A 1 325 ? 126.083 133.055 166.253 1.00 31.47 325 LEU A O 1
ATOM 1530 N N . LEU A 1 326 ? 126.143 132.829 164.015 1.00 29.67 326 LEU A N 1
ATOM 1531 C CA . LEU A 1 326 ? 124.717 133.068 163.868 1.00 29.67 326 LEU A CA 1
ATOM 1532 C C . LEU A 1 326 ? 123.922 131.840 164.313 1.00 29.67 326 LEU A C 1
ATOM 1533 O O . LEU A 1 326 ? 124.479 130.809 164.695 1.00 29.67 326 LEU A O 1
ATOM 1538 N N . CYS A 1 327 ? 122.603 131.955 164.253 1.00 35.36 327 CYS A N 1
ATOM 1539 C CA . CYS A 1 327 ? 121.695 130.900 164.700 1.00 35.36 327 CYS A CA 1
ATOM 1540 C C . CYS A 1 327 ? 120.299 131.245 164.195 1.00 35.36 327 CYS A C 1
ATOM 1541 O O . CYS A 1 327 ? 120.106 132.256 163.510 1.00 35.36 327 CYS A O 1
ATOM 1544 N N . GLY A 1 328 ? 119.313 130.429 164.560 1.00 34.81 328 GLY A N 1
ATOM 1545 C CA . GLY A 1 328 ? 117.969 130.653 164.061 1.00 34.81 328 GLY A CA 1
ATOM 1546 C C . GLY A 1 328 ? 116.903 129.902 164.823 1.00 34.81 328 GLY A C 1
ATOM 1547 O O . GLY A 1 328 ? 117.155 128.857 165.430 1.00 34.81 328 GLY A O 1
ATOM 1548 N N . ASN A 1 329 ? 115.690 130.465 164.781 1.00 46.94 329 ASN A N 1
ATOM 1549 C CA . ASN A 1 329 ? 114.518 129.773 165.311 1.00 46.94 329 ASN A CA 1
ATOM 1550 C C . ASN A 1 329 ? 114.248 128.477 164.562 1.00 46.94 329 ASN A C 1
ATOM 1551 O O . ASN A 1 329 ? 113.978 127.443 165.182 1.00 46.94 329 ASN A O 1
ATOM 1556 N N . SER A 1 330 ? 114.296 128.521 163.231 1.00 38.19 330 SER A N 1
ATOM 1557 C CA . SER A 1 330 ? 113.857 127.412 162.395 1.00 38.19 330 SER A CA 1
ATOM 1558 C C . SER A 1 330 ? 114.620 126.134 162.728 1.00 38.19 330 SER A C 1
ATOM 1559 O O . SER A 1 330 ? 115.739 126.161 163.244 1.00 38.19 330 SER A O 1
ATOM 1562 N N . SER A 1 331 ? 114.000 124.999 162.414 1.00 44.68 331 SER A N 1
ATOM 1563 C CA . SER A 1 331 ? 114.612 123.702 162.698 1.00 44.68 331 SER A CA 1
ATOM 1564 C C . SER A 1 331 ? 115.475 123.238 161.532 1.00 44.68 331 SER A C 1
ATOM 1565 O O . SER A 1 331 ? 115.441 122.082 161.115 1.00 44.68 331 SER A O 1
ATOM 1568 N N . ASP A 1 332 ? 116.253 124.174 160.994 1.00 37.63 332 ASP A N 1
ATOM 1569 C CA . ASP A 1 332 ? 117.309 123.872 160.036 1.00 37.63 332 ASP A CA 1
ATOM 1570 C C . ASP A 1 332 ? 118.635 124.548 160.338 1.00 37.63 332 ASP A C 1
ATOM 1571 O O . ASP A 1 332 ? 119.681 123.937 160.097 1.00 37.63 332 ASP A O 1
ATOM 1576 N N . ALA A 1 333 ? 118.639 125.766 160.869 1.00 28.05 333 ALA A N 1
ATOM 1577 C CA . ALA A 1 333 ? 119.822 126.611 160.879 1.00 28.05 333 ALA A CA 1
ATOM 1578 C C . ALA A 1 333 ? 120.768 126.199 162.002 1.00 28.05 333 ALA A C 1
ATOM 1579 O O . ALA A 1 333 ? 120.634 125.132 162.606 1.00 28.05 333 ALA A O 1
ATOM 1581 N N . GLY A 1 334 ? 121.746 127.059 162.277 1.00 29.87 334 GLY A N 1
ATOM 1582 C CA . GLY A 1 334 ? 122.785 126.734 163.232 1.00 29.87 334 GLY A CA 1
ATOM 1583 C C . GLY A 1 334 ? 122.231 126.348 164.587 1.00 29.87 334 GLY A C 1
ATOM 1584 O O . GLY A 1 334 ? 121.097 126.661 164.949 1.00 29.87 334 GLY A O 1
ATOM 1585 N N . THR A 1 335 ? 123.062 125.645 165.346 1.00 43.51 335 THR A N 1
ATOM 1586 C CA . THR A 1 335 ? 122.667 125.083 166.631 1.00 43.51 335 THR A CA 1
ATOM 1587 C C . THR A 1 335 ? 123.738 125.420 167.657 1.00 43.51 335 THR A C 1
ATOM 1588 O O . THR A 1 335 ? 124.753 124.723 167.753 1.00 43.51 335 THR A O 1
ATOM 1592 N N . CYS A 1 336 ? 123.515 126.494 168.409 1.00 51.46 336 CYS A N 1
ATOM 1593 C CA . CYS A 1 336 ? 124.411 126.838 169.497 1.00 51.46 336 CYS A CA 1
ATOM 1594 C C . CYS A 1 336 ? 124.511 125.674 170.479 1.00 51.46 336 CYS A C 1
ATOM 1595 O O . CYS A 1 336 ? 123.537 124.949 170.702 1.00 51.46 336 CYS A O 1
ATOM 1598 N N . PRO A 1 337 ? 125.675 125.471 171.080 1.00 57.02 337 PRO A N 1
ATOM 1599 C CA . PRO A 1 337 ? 125.809 124.402 172.074 1.00 57.02 337 PRO A CA 1
ATOM 1600 C C . PRO A 1 337 ? 125.132 124.771 173.382 1.00 57.02 337 PRO A C 1
ATOM 1601 O O . PRO A 1 337 ? 124.478 125.814 173.476 1.00 57.02 337 PRO A O 1
ATOM 1605 N N . GLU A 1 338 ? 125.264 123.913 174.389 1.00 68.64 338 GLU A N 1
ATOM 1606 C CA . GLU A 1 338 ? 124.752 124.229 175.712 1.00 68.64 338 GLU A CA 1
ATOM 1607 C C . GLU A 1 338 ? 125.375 125.525 176.229 1.00 68.64 338 GLU A C 1
ATOM 1608 O O . GLU A 1 338 ? 126.504 125.885 175.889 1.00 68.64 338 GLU A O 1
ATOM 1614 N N . GLY A 1 339 ? 124.612 126.237 177.053 1.00 64.13 339 GLY A N 1
ATOM 1615 C CA . GLY A 1 339 ? 125.094 127.491 177.590 1.00 64.13 339 GLY A CA 1
ATOM 1616 C C . GLY A 1 339 ? 125.069 128.653 176.627 1.00 64.13 339 GLY A C 1
ATOM 1617 O O . GLY A 1 339 ? 125.647 129.700 176.930 1.00 64.13 339 GLY A O 1
ATOM 1618 N N . TYR A 1 340 ? 124.422 128.503 175.473 1.00 55.93 340 TYR A N 1
ATOM 1619 C CA . TYR A 1 340 ? 124.293 129.582 174.505 1.00 55.93 340 TYR A CA 1
ATOM 1620 C C . TYR A 1 340 ? 122.938 129.464 173.830 1.00 55.93 340 TYR A C 1
ATOM 1621 O O . TYR A 1 340 ? 122.561 128.380 173.378 1.00 55.93 340 TYR A O 1
ATOM 1630 N N . ARG A 1 341 ? 122.196 130.564 173.802 1.00 49.40 341 ARG A N 1
ATOM 1631 C CA . ARG A 1 341 ? 120.876 130.570 173.194 1.00 49.40 341 ARG A CA 1
ATOM 1632 C C . ARG A 1 341 ? 120.837 131.480 171.977 1.00 49.40 341 ARG A C 1
ATOM 1633 O O . ARG A 1 341 ? 121.698 132.342 171.800 1.00 49.40 341 ARG A O 1
ATOM 1641 N N . CYS A 1 342 ? 119.827 131.278 171.142 1.00 35.90 342 CYS A N 1
ATOM 1642 C CA . CYS A 1 342 ? 119.657 132.067 169.929 1.00 35.90 342 CYS A CA 1
ATOM 1643 C C . CYS A 1 342 ? 118.786 133.277 170.243 1.00 35.90 342 CYS A C 1
ATOM 1644 O O . CYS A 1 342 ? 117.769 133.155 170.933 1.00 35.90 342 CYS A O 1
ATOM 1647 N N . LEU A 1 343 ? 119.179 134.440 169.727 1.00 34.95 343 LEU A N 1
ATOM 1648 C CA . LEU A 1 343 ? 118.453 135.682 169.944 1.00 34.95 343 LEU A CA 1
ATOM 1649 C C . LEU A 1 343 ? 118.694 136.631 168.782 1.00 34.95 343 LEU A C 1
ATOM 1650 O O . LEU A 1 343 ? 119.318 136.262 167.784 1.00 34.95 343 LEU A O 1
ATOM 1655 N N . LYS A 1 344 ? 118.188 137.857 168.918 1.00 34.80 344 LYS A N 1
ATOM 1656 C CA . LYS A 1 344 ? 118.436 138.905 167.938 1.00 34.80 344 LYS A CA 1
ATOM 1657 C C . LYS A 1 344 ? 119.200 140.081 168.528 1.00 34.80 344 LYS A C 1
ATOM 1658 O O . LYS A 1 344 ? 119.407 141.078 167.829 1.00 34.80 344 LYS A O 1
ATOM 1664 N N . ALA A 1 345 ? 119.628 139.990 169.787 1.00 38.86 345 ALA A N 1
ATOM 1665 C CA . ALA A 1 345 ? 120.315 141.091 170.462 1.00 38.86 345 ALA A CA 1
ATOM 1666 C C . ALA A 1 345 ? 121.759 141.140 169.975 1.00 38.86 345 ALA A C 1
ATOM 1667 O O . ALA A 1 345 ? 122.722 141.012 170.735 1.00 38.86 345 ALA A O 1
ATOM 1669 N N . GLY A 1 346 ? 121.905 141.328 168.670 1.00 37.63 346 GLY A N 1
ATOM 1670 C CA . GLY A 1 346 ? 123.206 141.459 168.050 1.00 37.63 346 GLY A CA 1
ATOM 1671 C C . GLY A 1 346 ? 123.493 142.913 167.737 1.00 37.63 346 GLY A C 1
ATOM 1672 O O . GLY A 1 346 ? 122.677 143.604 167.125 1.00 37.63 346 GLY A O 1
ATOM 1673 N N . GLU A 1 347 ? 124.655 143.380 168.198 1.00 47.62 347 GLU A N 1
ATOM 1674 C CA . GLU A 1 347 ? 125.085 144.749 167.933 1.00 47.62 347 GLU A CA 1
ATOM 1675 C C . GLU A 1 347 ? 124.921 145.104 166.460 1.00 47.62 347 GLU A C 1
ATOM 1676 O O . GLU A 1 347 ? 124.171 146.018 166.102 1.00 47.62 347 GLU A O 1
ATOM 1678 N N . ASN A 1 348 ? 125.605 144.370 165.591 1.00 39.44 348 ASN A N 1
ATOM 1679 C CA . ASN A 1 348 ? 125.564 144.613 164.159 1.00 39.44 348 ASN A CA 1
ATOM 1680 C C . ASN A 1 348 ? 126.160 143.412 163.435 1.00 39.44 348 ASN A C 1
ATOM 1681 O O . ASN A 1 348 ? 126.646 142.478 164.082 1.00 39.44 348 ASN A O 1
ATOM 1686 N N . PRO A 1 349 ? 126.137 143.390 162.112 1.00 32.40 349 PRO A N 1
ATOM 1687 C CA . PRO A 1 349 ? 126.818 142.311 161.383 1.00 32.40 349 PRO A CA 1
ATOM 1688 C C . PRO A 1 349 ? 128.338 142.402 161.464 1.00 32.40 349 PRO A C 1
ATOM 1689 O O . PRO A 1 349 ? 128.863 143.192 162.255 1.00 32.40 349 PRO A O 1
ATOM 1693 N N . ASP A 1 350 ? 129.041 141.571 160.681 1.00 32.11 350 ASP A N 1
ATOM 1694 C CA . ASP A 1 350 ? 130.493 141.407 160.773 1.00 32.11 350 ASP A CA 1
ATOM 1695 C C . ASP A 1 350 ? 131.246 142.712 161.037 1.00 32.11 350 ASP A C 1
ATOM 1696 O O . ASP A 1 350 ? 131.960 142.839 162.038 1.00 32.11 350 ASP A O 1
ATOM 1701 N N . HIS A 1 351 ? 131.105 143.688 160.144 1.00 30.64 351 HIS A N 1
ATOM 1702 C CA . HIS A 1 351 ? 131.514 145.055 160.422 1.00 30.64 351 HIS A CA 1
ATOM 1703 C C . HIS A 1 351 ? 130.337 146.012 160.480 1.00 30.64 351 HIS A C 1
ATOM 1704 O O . HIS A 1 351 ? 130.512 147.161 160.898 1.00 30.64 351 HIS A O 1
ATOM 1711 N N . GLY A 1 352 ? 129.149 145.565 160.087 1.00 25.73 352 GLY A N 1
ATOM 1712 C CA . GLY A 1 352 ? 127.980 146.416 159.987 1.00 25.73 352 GLY A CA 1
ATOM 1713 C C . GLY A 1 352 ? 127.492 146.629 158.572 1.00 25.73 352 GLY A C 1
ATOM 1714 O O . GLY A 1 352 ? 126.519 147.369 158.377 1.00 25.73 352 GLY A O 1
ATOM 1715 N N . TYR A 1 353 ? 128.114 146.012 157.569 1.00 28.79 353 TYR A N 1
ATOM 1716 C CA . TYR A 1 353 ? 127.831 146.318 156.175 1.00 28.79 353 TYR A CA 1
ATOM 1717 C C . TYR A 1 353 ? 127.191 145.159 155.424 1.00 28.79 353 TYR A C 1
ATOM 1718 O O . TYR A 1 353 ? 127.126 145.196 154.192 1.00 28.79 353 TYR A O 1
ATOM 1727 N N . THR A 1 354 ? 126.718 144.129 156.126 1.00 28.52 354 THR A N 1
ATOM 1728 C CA . THR A 1 354 ? 126.117 142.981 155.460 1.00 28.52 354 THR A CA 1
ATOM 1729 C C . THR A 1 354 ? 124.646 142.774 155.793 1.00 28.52 354 THR A C 1
ATOM 1730 O O . THR A 1 354 ? 123.991 141.975 155.116 1.00 28.52 354 THR A O 1
ATOM 1734 N N . SER A 1 355 ? 124.126 143.443 156.823 1.00 26.98 355 SER A N 1
ATOM 1735 C CA . SER A 1 355 ? 122.738 143.268 157.235 1.00 26.98 355 SER A CA 1
ATOM 1736 C C . SER A 1 355 ? 121.796 143.329 156.040 1.00 26.98 355 SER A C 1
ATOM 1737 O O . SER A 1 355 ? 122.016 144.073 155.081 1.00 26.98 355 SER A O 1
ATOM 1740 N N . PHE A 1 356 ? 120.741 142.518 156.096 1.00 27.55 356 PHE A N 1
ATOM 1741 C CA . PHE A 1 356 ? 119.747 142.488 155.033 1.00 27.55 356 PHE A CA 1
ATOM 1742 C C . PHE A 1 356 ? 118.595 143.454 155.264 1.00 27.55 356 PHE A C 1
ATOM 1743 O O . PHE A 1 356 ? 117.825 143.708 154.332 1.00 27.55 356 PHE A O 1
ATOM 1751 N N . ASP A 1 357 ? 118.456 143.986 156.476 1.00 27.08 357 ASP A N 1
ATOM 1752 C CA . ASP A 1 357 ? 117.537 145.081 156.728 1.00 27.08 357 ASP A CA 1
ATOM 1753 C C . ASP A 1 357 ? 118.048 146.348 156.053 1.00 27.08 357 ASP A C 1
ATOM 1754 O O . ASP A 1 357 ? 119.162 146.393 155.528 1.00 27.08 357 ASP A O 1
ATOM 1759 N N . SER A 1 358 ? 117.231 147.402 156.086 1.00 25.98 358 SER A N 1
ATOM 1760 C CA . SER A 1 358 ? 117.659 148.725 155.629 1.00 25.98 358 SER A CA 1
ATOM 1761 C C . SER A 1 358 ? 118.107 148.673 154.165 1.00 25.98 358 SER A C 1
ATOM 1762 O O . SER A 1 358 ? 119.294 148.705 153.841 1.00 25.98 358 SER A O 1
ATOM 1765 N N . PHE A 1 359 ? 117.102 148.598 153.290 1.00 30.85 359 PHE A N 1
ATOM 1766 C CA . PHE A 1 359 ? 117.210 148.227 151.882 1.00 30.85 359 PHE A CA 1
ATOM 1767 C C . PHE A 1 359 ? 118.468 148.719 151.174 1.00 30.85 359 PHE A C 1
ATOM 1768 O O . PHE A 1 359 ? 118.867 148.138 150.165 1.00 30.85 359 PHE A O 1
ATOM 1776 N N . ALA A 1 360 ? 119.061 149.816 151.607 1.00 25.94 360 ALA A N 1
ATOM 1777 C CA . ALA A 1 360 ? 120.412 150.170 151.182 1.00 25.94 360 ALA A CA 1
ATOM 1778 C C . ALA A 1 360 ? 121.404 149.022 151.362 1.00 25.94 360 ALA A C 1
ATOM 1779 O O . ALA A 1 360 ? 122.085 148.605 150.414 1.00 25.94 360 ALA A O 1
ATOM 1781 N N . TRP A 1 361 ? 121.507 148.507 152.590 1.00 30.41 361 TRP A N 1
ATOM 1782 C CA . TRP A 1 361 ? 122.418 147.396 152.849 1.00 30.41 361 TRP A CA 1
ATOM 1783 C C . TRP A 1 361 ? 122.039 146.162 152.040 1.00 30.41 361 TRP A C 1
ATOM 1784 O O . TRP A 1 361 ? 122.912 145.395 151.624 1.00 30.41 361 TRP A O 1
ATOM 1795 N N . ALA A 1 362 ? 120.742 145.941 151.820 1.00 24.50 362 ALA A N 1
ATOM 1796 C CA . ALA A 1 362 ? 120.328 144.774 151.048 1.00 24.50 362 ALA A CA 1
ATOM 1797 C C . ALA A 1 362 ? 120.710 144.924 149.583 1.00 24.50 362 ALA A C 1
ATOM 1798 O O . ALA A 1 362 ? 121.095 143.947 148.932 1.00 24.50 362 ALA A O 1
ATOM 1800 N N . PHE A 1 363 ? 120.628 146.144 149.051 1.00 27.61 363 PHE A N 1
ATOM 1801 C CA . PHE A 1 363 ? 121.091 146.382 147.690 1.00 27.61 363 PHE A CA 1
ATOM 1802 C C . PHE A 1 363 ? 122.594 146.181 147.590 1.00 27.61 363 PHE A C 1
ATOM 1803 O O . PHE A 1 363 ? 123.092 145.650 146.591 1.00 27.61 363 PHE A O 1
ATOM 1811 N N . LEU A 1 364 ? 123.334 146.584 148.625 1.00 23.27 364 LEU A N 1
ATOM 1812 C CA . LEU A 1 364 ? 124.768 146.307 148.653 1.00 23.27 364 LEU A CA 1
ATOM 1813 C C . LEU A 1 364 ? 125.036 144.806 148.632 1.00 23.27 364 LEU A C 1
ATOM 1814 O O . LEU A 1 364 ? 125.832 144.313 147.822 1.00 23.27 364 LEU A O 1
ATOM 1819 N N . ALA A 1 365 ? 124.380 144.067 149.530 1.00 25.42 365 ALA A N 1
ATOM 1820 C CA . ALA A 1 365 ? 124.588 142.627 149.621 1.00 25.42 365 ALA A CA 1
ATOM 1821 C C . ALA A 1 365 ? 124.218 141.916 148.329 1.00 25.42 365 ALA A C 1
ATOM 1822 O O . ALA A 1 365 ? 124.880 140.949 147.945 1.00 25.42 365 ALA A O 1
ATOM 1824 N N . LEU A 1 366 ? 123.184 142.374 147.629 1.00 28.68 366 LEU A N 1
ATOM 1825 C CA . LEU A 1 366 ? 122.840 141.684 146.394 1.00 28.68 366 LEU A CA 1
ATOM 1826 C C . LEU A 1 366 ? 123.677 142.126 145.206 1.00 28.68 366 LEU A C 1
ATOM 1827 O O . LEU A 1 366 ? 123.865 141.332 144.283 1.00 28.68 366 LEU A O 1
ATOM 1832 N N . PHE A 1 367 ? 124.211 143.347 145.202 1.00 32.57 367 PHE A N 1
ATOM 1833 C CA . PHE A 1 367 ? 125.253 143.656 144.230 1.00 32.57 367 PHE A CA 1
ATOM 1834 C C . PHE A 1 367 ? 126.462 142.761 144.453 1.00 32.57 367 PHE A C 1
ATOM 1835 O O . PHE A 1 367 ? 127.100 142.302 143.496 1.00 32.57 367 PHE A O 1
ATOM 1843 N N . ARG A 1 368 ? 126.783 142.496 145.719 1.00 46.24 368 ARG A N 1
ATOM 1844 C CA . ARG A 1 368 ? 127.835 141.542 146.047 1.00 46.24 368 ARG A CA 1
ATOM 1845 C C . ARG A 1 368 ? 127.520 140.157 145.491 1.00 46.24 368 ARG A C 1
ATOM 1846 O O . ARG A 1 368 ? 128.344 139.558 144.793 1.00 46.24 368 ARG A O 1
ATOM 1854 N N . LEU A 1 369 ? 126.326 139.637 145.783 1.00 46.24 369 LEU A N 1
ATOM 1855 C CA . LEU A 1 369 ? 125.901 138.348 145.242 1.00 46.24 369 LEU A CA 1
ATOM 1856 C C . LEU A 1 369 ? 125.871 138.328 143.720 1.00 46.24 369 LEU A C 1
ATOM 1857 O O . LEU A 1 369 ? 126.009 137.256 143.126 1.00 46.24 369 LEU A O 1
ATOM 1862 N N . MET A 1 370 ? 125.675 139.477 143.080 1.00 33.21 370 MET A N 1
ATOM 1863 C CA . MET A 1 370 ? 125.671 139.530 141.625 1.00 33.21 370 MET A CA 1
ATOM 1864 C C . MET A 1 370 ? 127.081 139.543 141.056 1.00 33.21 370 MET A C 1
ATOM 1865 O O . MET A 1 370 ? 127.303 139.042 139.951 1.00 33.21 370 MET A O 1
ATOM 1870 N N . THR A 1 371 ? 128.040 140.105 141.788 1.00 26.54 371 THR A N 1
ATOM 1871 C CA . THR A 1 371 ? 129.439 140.067 141.387 1.00 26.54 371 THR A CA 1
ATOM 1872 C C . THR A 1 371 ? 130.199 138.924 142.046 1.00 26.54 371 THR A C 1
ATOM 1873 O O . THR A 1 371 ? 131.411 138.802 141.848 1.00 26.54 371 THR A O 1
ATOM 1877 N N . GLN A 1 372 ? 129.515 138.093 142.828 1.00 27.20 372 GLN A N 1
ATOM 1878 C CA . GLN A 1 372 ? 130.055 136.895 143.463 1.00 27.20 372 GLN A CA 1
ATOM 1879 C C . GLN A 1 372 ? 131.214 137.185 144.403 1.00 27.20 372 GLN A C 1
ATOM 1880 O O . GLN A 1 372 ? 131.865 136.248 144.874 1.00 27.20 372 GLN A O 1
ATOM 1886 N N . ASP A 1 373 ? 131.497 138.449 144.689 1.00 25.74 373 ASP A N 1
ATOM 1887 C CA . ASP A 1 373 ? 132.611 138.771 145.566 1.00 25.74 373 ASP A CA 1
ATOM 1888 C C . ASP A 1 373 ? 132.335 138.249 146.967 1.00 25.74 373 ASP A C 1
ATOM 1889 O O . ASP A 1 373 ? 131.417 138.721 147.641 1.00 25.74 373 ASP A O 1
ATOM 1894 N N . CYS A 1 374 ? 133.140 137.279 147.403 1.00 22.48 374 CYS A N 1
ATOM 1895 C CA . CYS A 1 374 ? 133.016 136.683 148.734 1.00 22.48 374 CYS A CA 1
ATOM 1896 C C . CYS A 1 374 ? 131.585 136.233 149.016 1.00 22.48 374 CYS A C 1
ATOM 1897 O O . CYS A 1 374 ? 131.136 136.229 150.163 1.00 22.48 374 CYS A O 1
ATOM 1900 N N . TRP A 1 375 ? 130.863 135.836 147.965 1.00 21.68 375 TRP A N 1
ATOM 1901 C CA . TRP A 1 375 ? 129.442 135.549 148.111 1.00 21.68 375 TRP A CA 1
ATOM 1902 C C . TRP A 1 375 ? 129.207 134.287 148.924 1.00 21.68 375 TRP A C 1
ATOM 1903 O O . TRP A 1 375 ? 128.173 134.164 149.590 1.00 21.68 375 TRP A O 1
ATOM 1914 N N . GLU A 1 376 ? 130.146 133.341 148.880 1.00 20.64 376 GLU A N 1
ATOM 1915 C CA . GLU A 1 376 ? 130.051 132.165 149.736 1.00 20.64 376 GLU A CA 1
ATOM 1916 C C . GLU A 1 376 ? 129.975 132.546 151.207 1.00 20.64 376 GLU A C 1
ATOM 1917 O O . GLU A 1 376 ? 129.348 131.837 151.996 1.00 20.64 376 GLU A O 1
ATOM 1923 N N . ARG A 1 377 ? 130.578 133.671 151.591 1.00 21.00 377 ARG A N 1
ATOM 1924 C CA . ARG A 1 377 ? 130.553 134.081 152.991 1.00 21.00 377 ARG A CA 1
ATOM 1925 C C . ARG A 1 377 ? 129.150 134.491 153.416 1.00 21.00 377 ARG A C 1
ATOM 1926 O O . ARG A 1 377 ? 128.638 134.026 154.442 1.00 21.00 377 ARG A O 1
ATOM 1934 N N . LEU A 1 378 ? 128.517 135.374 152.639 1.00 26.84 378 LEU A N 1
ATOM 1935 C CA . LEU A 1 378 ? 127.135 135.754 152.909 1.00 26.84 378 LEU A CA 1
ATOM 1936 C C . LEU A 1 378 ? 126.216 134.546 152.851 1.00 26.84 378 LEU A C 1
ATOM 1937 O O . LEU A 1 378 ? 125.289 134.420 153.657 1.00 26.84 378 LEU A O 1
ATOM 1942 N N . TYR A 1 379 ? 126.452 133.657 151.888 1.00 26.66 379 TYR A N 1
ATOM 1943 C CA . TYR A 1 379 ? 125.653 132.446 151.747 1.00 26.66 379 TYR A CA 1
ATOM 1944 C C . TYR A 1 379 ? 125.711 131.600 153.013 1.00 26.66 379 TYR A C 1
ATOM 1945 O O . TYR A 1 379 ? 124.676 131.228 153.578 1.00 26.66 379 TYR A O 1
ATOM 1954 N N . GLN A 1 380 ? 126.923 131.286 153.474 1.00 27.89 380 GLN A N 1
ATOM 1955 C CA . GLN A 1 380 ? 127.068 130.487 154.683 1.00 27.89 380 GLN A CA 1
ATOM 1956 C C . GLN A 1 380 ? 126.477 131.196 155.893 1.00 27.89 380 GLN A C 1
ATOM 1957 O O . GLN A 1 380 ? 125.825 130.560 156.726 1.00 27.89 380 GLN A O 1
ATOM 1963 N N . GLN A 1 381 ? 126.660 132.516 155.995 1.00 20.49 381 GLN A N 1
ATOM 1964 C CA . GLN A 1 381 ? 126.127 133.246 157.146 1.00 20.49 381 GLN A CA 1
ATOM 1965 C C . GLN A 1 381 ? 124.605 133.201 157.173 1.00 20.49 381 GLN A C 1
ATOM 1966 O O . GLN A 1 381 ? 123.998 132.860 158.197 1.00 20.49 381 GLN A O 1
ATOM 1972 N N . THR A 1 382 ? 123.970 133.574 156.064 1.00 26.93 382 THR A N 1
ATOM 1973 C CA . THR A 1 382 ? 122.519 133.502 155.970 1.00 26.93 382 THR A CA 1
ATOM 1974 C C . THR A 1 382 ? 122.012 132.100 156.283 1.00 26.93 382 THR A C 1
ATOM 1975 O O . THR A 1 382 ? 121.184 131.918 157.175 1.00 26.93 382 THR A O 1
ATOM 1979 N N . LEU A 1 383 ? 122.497 131.087 155.558 1.00 46.24 383 LEU A N 1
ATOM 1980 C CA . LEU A 1 383 ? 122.015 129.731 155.812 1.00 46.24 383 LEU A CA 1
ATOM 1981 C C . LEU A 1 383 ? 122.263 129.302 157.251 1.00 46.24 383 LEU A C 1
ATOM 1982 O O . LEU A 1 383 ? 121.511 128.485 157.791 1.00 46.24 383 LEU A O 1
ATOM 1987 N N . ARG A 1 384 ? 123.301 129.836 157.892 1.00 30.95 384 ARG A N 1
ATOM 1988 C CA . ARG A 1 384 ? 123.532 129.521 159.293 1.00 30.95 384 ARG A CA 1
ATOM 1989 C C . ARG A 1 384 ? 122.527 130.226 160.191 1.00 30.95 384 ARG A C 1
ATOM 1990 O O . ARG A 1 384 ? 122.227 129.740 161.286 1.00 30.95 384 ARG A O 1
ATOM 1998 N N . SER A 1 385 ? 121.988 131.359 159.744 1.00 27.43 385 SER A N 1
ATOM 1999 C CA . SER A 1 385 ? 121.059 132.104 160.589 1.00 27.43 385 SER A CA 1
ATOM 2000 C C . SER A 1 385 ? 119.609 131.706 160.334 1.00 27.43 385 SER A C 1
ATOM 2001 O O . SER A 1 385 ? 118.924 131.206 161.229 1.00 27.43 385 SER A O 1
ATOM 2004 N N . ALA A 1 386 ? 119.126 131.924 159.113 1.00 27.84 386 ALA A N 1
ATOM 2005 C CA . ALA A 1 386 ? 117.735 131.630 158.789 1.00 27.84 386 ALA A CA 1
ATOM 2006 C C . ALA A 1 386 ? 117.475 130.128 158.759 1.00 27.84 386 ALA A C 1
ATOM 2007 O O . ALA A 1 386 ? 116.677 129.608 159.546 1.00 27.84 386 ALA A O 1
ATOM 2009 N N . GLY A 1 387 ? 118.147 129.413 157.861 1.00 29.80 387 GLY A N 1
ATOM 2010 C CA . GLY A 1 387 ? 117.917 127.989 157.704 1.00 29.80 387 GLY A CA 1
ATOM 2011 C C . GLY A 1 387 ? 118.274 127.467 156.328 1.00 29.80 387 GLY A C 1
ATOM 2012 O O . GLY A 1 387 ? 118.252 128.214 155.346 1.00 29.80 387 GLY A O 1
ATOM 2013 N N . LYS A 1 388 ? 118.593 126.173 156.249 1.00 29.55 388 LYS A N 1
ATOM 2014 C CA . LYS A 1 388 ? 119.133 125.599 155.021 1.00 29.55 388 LYS A CA 1
ATOM 2015 C C . LYS A 1 388 ? 118.161 125.666 153.852 1.00 29.55 388 LYS A C 1
ATOM 2016 O O . LYS A 1 388 ? 118.595 125.550 152.702 1.00 29.55 388 LYS A O 1
ATOM 2022 N N . ILE A 1 389 ? 116.863 125.848 154.108 1.00 28.25 389 ILE A N 1
ATOM 2023 C CA . ILE A 1 389 ? 115.903 125.863 153.007 1.00 28.25 389 ILE A CA 1
ATOM 2024 C C . ILE A 1 389 ? 116.186 127.015 152.056 1.00 28.25 389 ILE A C 1
ATOM 2025 O O . ILE A 1 389 ? 115.867 126.937 150.865 1.00 28.25 389 ILE A O 1
ATOM 2030 N N . TYR A 1 390 ? 116.788 128.095 152.551 1.00 28.92 390 TYR A N 1
ATOM 2031 C CA . TYR A 1 390 ? 116.974 129.293 151.744 1.00 28.92 390 TYR A CA 1
ATOM 2032 C C . TYR A 1 390 ? 118.132 129.180 150.769 1.00 28.92 390 TYR A C 1
ATOM 2033 O O . TYR A 1 390 ? 118.428 130.153 150.055 1.00 28.92 390 TYR A O 1
ATOM 2042 N N . MET A 1 391 ? 118.790 128.022 150.712 1.00 28.36 391 MET A N 1
ATOM 2043 C CA . MET A 1 391 ? 119.633 127.748 149.562 1.00 28.36 391 MET A CA 1
ATOM 2044 C C . MET A 1 391 ? 118.837 127.851 148.274 1.00 28.36 391 MET A C 1
ATOM 2045 O O . MET A 1 391 ? 119.423 128.089 147.219 1.00 28.36 391 MET A O 1
ATOM 2050 N N . ILE A 1 392 ? 117.512 127.712 148.339 1.00 23.71 392 ILE A N 1
ATOM 2051 C CA . ILE A 1 392 ? 116.692 127.935 147.155 1.00 23.71 392 ILE A CA 1
ATOM 2052 C C . ILE A 1 392 ? 116.746 129.397 146.738 1.00 23.71 392 ILE A C 1
ATOM 2053 O O . ILE A 1 392 ? 116.934 129.710 145.558 1.00 23.71 392 ILE A O 1
ATOM 2058 N N . PHE A 1 393 ? 116.596 130.315 147.695 1.00 24.33 393 PHE A N 1
ATOM 2059 C CA . PHE A 1 393 ? 116.752 131.733 147.386 1.00 24.33 393 PHE A CA 1
ATOM 2060 C C . PHE A 1 393 ? 118.134 132.012 146.818 1.00 24.33 393 PHE A C 1
ATOM 2061 O O . PHE A 1 393 ? 118.276 132.675 145.781 1.00 24.33 393 PHE A O 1
ATOM 2069 N N . PHE A 1 394 ? 119.169 131.512 147.493 1.00 29.15 394 PHE A N 1
ATOM 2070 C CA . PHE A 1 394 ? 120.532 131.810 147.063 1.00 29.15 394 PHE A CA 1
ATOM 2071 C C . PHE A 1 394 ? 120.827 131.217 145.698 1.00 29.15 394 PHE A C 1
ATOM 2072 O O . PHE A 1 394 ? 121.574 131.804 144.912 1.00 29.15 394 PHE A O 1
ATOM 2080 N N . MET A 1 395 ? 120.234 130.068 145.382 1.00 28.45 395 MET A N 1
ATOM 2081 C CA . MET A 1 395 ? 120.483 129.463 144.088 1.00 28.45 395 MET A CA 1
ATOM 2082 C C . MET A 1 395 ? 119.689 130.148 142.990 1.00 28.45 395 MET A C 1
ATOM 2083 O O . MET A 1 395 ? 120.180 130.251 141.865 1.00 28.45 395 MET A O 1
ATOM 2088 N N . LEU A 1 396 ? 118.501 130.679 143.298 1.00 31.64 396 LEU A N 1
ATOM 2089 C CA . LEU A 1 396 ? 117.830 131.542 142.331 1.00 31.64 396 LEU A CA 1
ATOM 2090 C C . LEU A 1 396 ? 118.668 132.776 142.038 1.00 31.64 396 LEU A C 1
ATOM 2091 O O . LEU A 1 396 ? 118.829 133.164 140.876 1.00 31.64 396 LEU A O 1
ATOM 2096 N N . VAL A 1 397 ? 119.230 133.389 143.080 1.00 30.41 397 VAL A N 1
ATOM 2097 C CA . VAL A 1 397 ? 120.067 134.572 142.886 1.00 30.41 397 VAL A CA 1
ATOM 2098 C C . VAL A 1 397 ? 121.294 134.224 142.050 1.00 30.41 397 VAL A C 1
ATOM 2099 O O . VAL A 1 397 ? 121.598 134.886 141.053 1.00 30.41 397 VAL A O 1
ATOM 2103 N N . ILE A 1 398 ? 122.020 133.178 142.448 1.00 30.40 398 ILE A N 1
ATOM 2104 C CA . ILE A 1 398 ? 123.261 132.822 141.769 1.00 30.40 398 ILE A CA 1
ATOM 2105 C C . ILE A 1 398 ? 122.999 132.418 140.324 1.00 30.40 398 ILE A C 1
ATOM 2106 O O . ILE A 1 398 ? 123.656 132.912 139.401 1.00 30.40 398 ILE A O 1
ATOM 2111 N N . PHE A 1 399 ? 122.038 131.523 140.096 1.00 38.36 399 PHE A N 1
ATOM 2112 C CA . PHE A 1 399 ? 121.805 130.978 138.769 1.00 38.36 399 PHE A CA 1
ATOM 2113 C C . PHE A 1 399 ? 121.026 131.919 137.866 1.00 38.36 399 PHE A C 1
ATOM 2114 O O . PHE A 1 399 ? 121.001 131.704 136.649 1.00 38.36 399 PHE A O 1
ATOM 2122 N N . LEU A 1 400 ? 120.388 132.946 138.423 1.00 41.14 400 LEU A N 1
ATOM 2123 C CA . LEU A 1 400 ? 119.686 133.942 137.625 1.00 41.14 400 LEU A CA 1
ATOM 2124 C C . LEU A 1 400 ? 120.310 135.325 137.751 1.00 41.14 400 LEU A C 1
ATOM 2125 O O . LEU A 1 400 ? 120.700 135.924 136.746 1.00 41.14 400 LEU A O 1
ATOM 2130 N N . GLY A 1 401 ? 120.420 135.840 138.972 1.00 41.89 401 GLY A N 1
ATOM 2131 C CA . GLY A 1 401 ? 121.038 137.131 139.190 1.00 41.89 401 GLY A CA 1
ATOM 2132 C C . GLY A 1 401 ? 122.502 137.136 138.808 1.00 41.89 401 GLY A C 1
ATOM 2133 O O . GLY A 1 401 ? 122.900 137.851 137.889 1.00 41.89 401 GLY A O 1
ATOM 2134 N N . SER A 1 402 ? 123.323 136.356 139.506 1.00 37.62 402 SER A N 1
ATOM 2135 C CA . SER A 1 402 ? 124.734 136.296 139.149 1.00 37.62 402 SER A CA 1
ATOM 2136 C C . SER A 1 402 ? 124.909 135.798 137.720 1.00 37.62 402 SER A C 1
ATOM 2137 O O . SER A 1 402 ? 125.291 136.570 136.834 1.00 37.62 402 SER A O 1
ATOM 2140 N N . PHE A 1 403 ? 124.561 134.534 137.476 1.00 41.85 403 PHE A N 1
ATOM 2141 C CA . PHE A 1 403 ? 124.823 133.897 136.190 1.00 41.85 403 PHE A CA 1
ATOM 2142 C C . PHE A 1 403 ? 124.206 134.663 135.031 1.00 41.85 403 PHE A C 1
ATOM 2143 O O . PHE A 1 403 ? 124.930 135.230 134.209 1.00 41.85 403 PHE A O 1
ATOM 2151 N N . TYR A 1 404 ? 122.873 134.732 134.983 1.00 56.54 404 TYR A N 1
ATOM 2152 C CA . TYR A 1 404 ? 122.211 135.234 133.784 1.00 56.54 404 TYR A CA 1
ATOM 2153 C C . TYR A 1 404 ? 122.393 136.738 133.623 1.00 56.54 404 TYR A C 1
ATOM 2154 O O . TYR A 1 404 ? 122.628 137.220 132.510 1.00 56.54 404 TYR A O 1
ATOM 2156 N N . LEU A 1 405 ? 122.267 137.503 134.707 1.00 48.76 405 LEU A N 1
ATOM 2157 C CA . LEU A 1 405 ? 122.389 138.950 134.563 1.00 48.76 405 LEU A CA 1
ATOM 2158 C C . LEU A 1 405 ? 123.819 139.351 134.232 1.00 48.76 405 LEU A C 1
ATOM 2159 O O . LEU A 1 405 ? 124.035 140.232 133.393 1.00 48.76 405 LEU A O 1
ATOM 2164 N N . VAL A 1 406 ? 124.811 138.734 134.882 1.00 45.96 406 VAL A N 1
ATOM 2165 C CA . VAL A 1 406 ? 126.194 139.010 134.510 1.00 45.96 406 VAL A CA 1
ATOM 2166 C C . VAL A 1 406 ? 126.445 138.596 133.067 1.00 45.96 406 VAL A C 1
ATOM 2167 O O . VAL A 1 406 ? 127.150 139.286 132.322 1.00 45.96 406 VAL A O 1
ATOM 2171 N N . ASN A 1 407 ? 125.834 137.491 132.632 1.00 49.80 407 ASN A N 1
ATOM 2172 C CA . ASN A 1 407 ? 126.000 137.064 131.249 1.00 49.80 407 ASN A CA 1
ATOM 2173 C C . ASN A 1 407 ? 125.406 138.060 130.272 1.00 49.80 407 ASN A C 1
ATOM 2174 O O . ASN A 1 407 ? 125.994 138.314 129.222 1.00 49.80 407 ASN A O 1
ATOM 2179 N N . LEU A 1 408 ? 124.252 138.636 130.589 1.00 57.98 408 LEU A N 1
ATOM 2180 C CA . LEU A 1 408 ? 123.660 139.578 129.649 1.00 57.98 408 LEU A CA 1
ATOM 2181 C C . LEU A 1 408 ? 124.327 140.944 129.712 1.00 57.98 408 LEU A C 1
ATOM 2182 O O . LEU A 1 408 ? 124.366 141.647 128.700 1.00 57.98 408 LEU A O 1
ATOM 2187 N N . ILE A 1 409 ? 124.877 141.326 130.865 1.00 53.14 409 ILE A N 1
ATOM 2188 C CA . ILE A 1 409 ? 125.771 142.482 130.913 1.00 53.14 409 ILE A CA 1
ATOM 2189 C C . ILE A 1 409 ? 126.947 142.263 129.968 1.00 53.14 409 ILE A C 1
ATOM 2190 O O . ILE A 1 409 ? 127.262 143.106 129.119 1.00 53.14 409 ILE A O 1
ATOM 2195 N N . LEU A 1 410 ? 127.612 141.115 130.109 1.00 50.78 410 LEU A N 1
ATOM 2196 C CA . LEU A 1 410 ? 128.723 140.786 129.224 1.00 50.78 410 LEU A CA 1
ATOM 2197 C C . LEU A 1 410 ? 128.281 140.739 127.770 1.00 50.78 410 LEU A C 1
ATOM 2198 O O . LEU A 1 410 ? 129.028 141.154 126.881 1.00 50.78 410 LEU A O 1
ATOM 2203 N N . ALA A 1 411 ? 127.061 140.272 127.510 1.00 56.75 411 ALA A N 1
ATOM 2204 C CA . ALA A 1 411 ? 126.583 140.136 126.141 1.00 56.75 411 ALA A CA 1
ATOM 2205 C C . ALA A 1 411 ? 126.256 141.484 125.518 1.00 56.75 411 ALA A C 1
ATOM 2206 O O . ALA A 1 411 ? 126.496 141.688 124.326 1.00 56.75 411 ALA A O 1
ATOM 2208 N N . VAL A 1 412 ? 125.725 142.426 126.297 1.00 58.85 412 VAL A N 1
ATOM 2209 C CA . VAL A 1 412 ? 125.462 143.743 125.731 1.00 58.85 412 VAL A CA 1
ATOM 2210 C C . VAL A 1 412 ? 126.768 144.501 125.531 1.00 58.85 412 VAL A C 1
ATOM 2211 O O . VAL A 1 412 ? 126.937 145.208 124.532 1.00 58.85 412 VAL A O 1
ATOM 2215 N N . VAL A 1 413 ? 127.728 144.346 126.451 1.00 58.68 413 VAL A N 1
ATOM 2216 C CA . VAL A 1 413 ? 129.049 144.928 126.212 1.00 58.68 413 VAL A CA 1
ATOM 2217 C C . VAL A 1 413 ? 129.680 144.327 124.961 1.00 58.68 413 VAL A C 1
ATOM 2218 O O . VAL A 1 413 ? 130.303 145.036 124.159 1.00 58.68 413 VAL A O 1
ATOM 2222 N N . ALA A 1 414 ? 129.510 143.018 124.760 1.00 58.42 414 ALA A N 1
ATOM 2223 C CA . ALA A 1 414 ? 130.115 142.360 123.608 1.00 58.42 414 ALA A CA 1
ATOM 2224 C C . ALA A 1 414 ? 129.433 142.768 122.310 1.00 58.42 414 ALA A C 1
ATOM 2225 O O . ALA A 1 414 ? 130.101 142.947 121.288 1.00 58.42 414 ALA A O 1
ATOM 2227 N N . MET A 1 415 ? 128.111 142.942 122.331 1.00 61.40 415 MET A N 1
ATOM 2228 C CA . MET A 1 415 ? 127.407 143.411 121.142 1.00 61.40 415 MET A CA 1
ATOM 2229 C C . MET A 1 415 ? 127.790 144.849 120.819 1.00 61.40 415 MET A C 1
ATOM 2230 O O . MET A 1 415 ? 127.974 145.208 119.649 1.00 61.40 415 MET A O 1
ATOM 2232 N N . ALA A 1 416 ? 127.908 145.690 121.850 1.00 67.86 416 ALA A N 1
ATOM 2233 C CA . ALA A 1 416 ? 128.388 147.052 121.648 1.00 67.86 416 ALA A CA 1
ATOM 2234 C C . ALA A 1 416 ? 129.765 147.062 121.000 1.00 67.86 416 ALA A C 1
ATOM 2235 O O . ALA A 1 416 ? 129.982 147.757 120.001 1.00 67.86 416 ALA A O 1
ATOM 2237 N N . TYR A 1 417 ? 130.712 146.299 121.554 1.00 72.26 417 TYR A N 1
ATOM 2238 C CA . TYR A 1 417 ? 132.059 146.305 120.992 1.00 72.26 417 TYR A CA 1
ATOM 2239 C C . TYR A 1 417 ? 132.090 145.663 119.609 1.00 72.26 417 TYR A C 1
ATOM 2240 O O . TYR A 1 417 ? 132.931 146.017 118.777 1.00 72.26 417 TYR A O 1
ATOM 2249 N N . GLU A 1 418 ? 131.182 144.723 119.338 1.00 78.49 418 GLU A N 1
ATOM 2250 C CA . GLU A 1 418 ? 131.087 144.168 117.994 1.00 78.49 418 GLU A CA 1
ATOM 2251 C C . GLU A 1 418 ? 130.637 145.229 117.002 1.00 78.49 418 GLU A C 1
ATOM 2252 O O . GLU A 1 418 ? 131.210 145.353 115.914 1.00 78.49 418 GLU A O 1
ATOM 2258 N N . GLU A 1 419 ? 129.613 146.005 117.362 1.00 80.15 419 GLU A N 1
ATOM 2259 C CA . GLU A 1 419 ? 129.199 147.121 116.518 1.00 80.15 419 GLU A CA 1
ATOM 2260 C C . GLU A 1 419 ? 130.336 148.120 116.336 1.00 80.15 419 GLU A C 1
ATOM 2261 O O . GLU A 1 419 ? 130.514 148.681 115.248 1.00 80.15 419 GLU A O 1
ATOM 2267 N N . GLN A 1 420 ? 131.120 148.350 117.391 1.00 81.00 420 GLN A N 1
ATOM 2268 C CA . GLN A 1 420 ? 132.233 149.292 117.303 1.00 81.00 420 GLN A CA 1
ATOM 2269 C C . GLN A 1 420 ? 133.303 148.792 116.339 1.00 81.00 420 GLN A C 1
ATOM 2270 O O . GLN A 1 420 ? 133.792 149.545 115.489 1.00 81.00 420 GLN A O 1
ATOM 2276 N N . ASN A 1 421 ? 133.693 147.524 116.470 1.00 83.27 421 ASN A N 1
ATOM 2277 C CA . ASN A 1 421 ? 134.664 146.946 115.548 1.00 83.27 421 ASN A CA 1
ATOM 2278 C C . ASN A 1 421 ? 134.105 146.891 114.132 1.00 83.27 421 ASN A C 1
ATOM 2279 O O . ASN A 1 421 ? 134.862 146.909 113.155 1.00 83.27 421 ASN A O 1
ATOM 2284 N N . GLN A 1 422 ? 132.778 146.828 114.002 1.00 88.21 422 GLN A N 1
ATOM 2285 C CA . GLN A 1 422 ? 132.157 146.875 112.684 1.00 88.21 422 GLN A CA 1
ATOM 2286 C C . GLN A 1 422 ? 132.153 148.289 112.120 1.00 88.21 422 GLN A C 1
ATOM 2287 O O . GLN A 1 422 ? 132.099 148.468 110.897 1.00 88.21 422 GLN A O 1
ATOM 2293 N N . ALA A 1 423 ? 132.223 149.302 112.987 1.00 87.11 423 ALA A N 1
ATOM 2294 C CA . ALA A 1 423 ? 132.250 150.688 112.532 1.00 87.11 423 ALA A CA 1
ATOM 2295 C C . ALA A 1 423 ? 133.445 150.998 111.640 1.00 87.11 423 ALA A C 1
ATOM 2296 O O . ALA A 1 423 ? 133.460 152.055 111.001 1.00 87.11 423 ALA A O 1
ATOM 2298 N N . THR A 1 424 ? 134.440 150.119 111.583 1.00 84.87 424 THR A N 1
ATOM 2299 C CA . THR A 1 424 ? 135.579 150.310 110.695 1.00 84.87 424 THR A CA 1
ATOM 2300 C C . THR A 1 424 ? 135.972 148.999 110.023 1.00 84.87 424 THR A C 1
ATOM 2301 O O . THR A 1 424 ? 135.135 148.121 109.818 1.00 84.87 424 THR A O 1
ATOM 2305 N N . GLU A 1 502 ? 195.462 133.423 104.744 1.00 104.52 699 GLU A N 1
ATOM 2306 C CA . GLU A 1 502 ? 194.232 133.865 104.099 1.00 104.52 699 GLU A CA 1
ATOM 2307 C C . GLU A 1 502 ? 194.441 134.065 102.601 1.00 104.52 699 GLU A C 1
ATOM 2308 O O . GLU A 1 502 ? 195.418 134.684 102.179 1.00 104.52 699 GLU A O 1
ATOM 2314 N N . CYS A 1 503 ? 193.515 133.539 101.803 1.00 103.04 700 CYS A N 1
ATOM 2315 C CA . CYS A 1 503 ? 193.580 133.668 100.354 1.00 103.04 700 CYS A CA 1
ATOM 2316 C C . CYS A 1 503 ? 192.213 133.337 99.773 1.00 103.04 700 CYS A C 1
ATOM 2317 O O . CYS A 1 503 ? 191.353 132.757 100.442 1.00 103.04 700 CYS A O 1
ATOM 2320 N N . CYS A 1 504 ? 192.026 133.718 98.509 1.00 102.97 701 CYS A N 1
ATOM 2321 C CA . CYS A 1 504 ? 190.748 133.481 97.840 1.00 102.97 701 CYS A CA 1
ATOM 2322 C C . CYS A 1 504 ? 190.405 132.001 97.704 1.00 102.97 701 CYS A C 1
ATOM 2323 O O . CYS A 1 504 ? 189.252 131.633 97.990 1.00 102.97 701 CYS A O 1
ATOM 2326 N N . PRO A 1 505 ? 191.309 131.113 97.264 1.00 98.16 702 PRO A N 1
ATOM 2327 C CA . PRO A 1 505 ? 190.918 129.694 97.169 1.00 98.16 702 PRO A CA 1
ATOM 2328 C C . PRO A 1 505 ? 190.534 129.090 98.509 1.00 98.16 702 PRO A C 1
ATOM 2329 O O . PRO A 1 505 ? 189.525 128.378 98.598 1.00 98.16 702 PRO A O 1
ATOM 2333 N N . LEU A 1 506 ? 191.304 129.369 99.564 1.00 94.94 703 LEU A N 1
ATOM 2334 C CA . LEU A 1 506 ? 190.973 128.819 100.875 1.00 94.94 703 LEU A CA 1
ATOM 2335 C C . LEU A 1 506 ? 189.667 129.400 101.403 1.00 94.94 703 LEU A C 1
ATOM 2336 O O . LEU A 1 506 ? 188.865 128.682 102.013 1.00 94.94 703 LEU A O 1
ATOM 2341 N N . TRP A 1 507 ? 189.426 130.691 101.163 1.00 97.24 704 TRP A N 1
ATOM 2342 C CA . TRP A 1 507 ? 188.175 131.299 101.601 1.00 97.24 704 TRP A CA 1
ATOM 2343 C C . TRP A 1 507 ? 186.983 130.657 100.904 1.00 97.24 704 TRP A C 1
ATOM 2344 O O . TRP A 1 507 ? 186.008 130.263 101.555 1.00 97.24 704 TRP A O 1
ATOM 2355 N N . MET A 1 508 ? 187.045 130.533 99.575 1.00 96.41 705 MET A N 1
ATOM 2356 C CA . MET A 1 508 ? 185.933 129.921 98.854 1.00 96.41 705 MET A CA 1
ATOM 2357 C C . MET A 1 508 ? 185.757 128.454 99.229 1.00 96.41 705 MET A C 1
ATOM 2358 O O . MET A 1 508 ? 184.624 127.962 99.285 1.00 96.41 705 MET A O 1
ATOM 2363 N N . SER A 1 509 ? 186.850 127.748 99.529 1.00 93.31 706 SER A N 1
ATOM 2364 C CA . SER A 1 509 ? 186.724 126.337 99.877 1.00 93.31 706 SER A CA 1
ATOM 2365 C C . SER A 1 509 ? 186.089 126.166 101.252 1.00 93.31 706 SER A C 1
ATOM 2366 O O . SER A 1 509 ? 185.219 125.308 101.439 1.00 93.31 706 SER A O 1
ATOM 2369 N N . ILE A 1 510 ? 186.505 126.973 102.232 1.00 92.23 707 ILE A N 1
ATOM 2370 C CA . ILE A 1 510 ? 185.873 126.870 103.545 1.00 92.23 707 ILE A CA 1
ATOM 2371 C C . ILE A 1 510 ? 184.428 127.353 103.484 1.00 92.23 707 ILE A C 1
ATOM 2372 O O . ILE A 1 510 ? 183.571 126.854 104.224 1.00 92.23 707 ILE A O 1
ATOM 2377 N N . LYS A 1 511 ? 184.119 128.294 102.589 1.00 88.49 708 LYS A N 1
ATOM 2378 C CA . LYS A 1 511 ? 182.734 128.718 102.418 1.00 88.49 708 LYS A CA 1
ATOM 2379 C C . LYS A 1 511 ? 181.886 127.583 101.855 1.00 88.49 708 LYS A C 1
ATOM 2380 O O . LYS A 1 511 ? 180.786 127.309 102.345 1.00 88.49 708 LYS A O 1
ATOM 2386 N N . GLN A 1 512 ? 182.392 126.892 100.832 1.00 90.74 709 GLN A N 1
ATOM 2387 C CA . GLN A 1 512 ? 181.645 125.757 100.300 1.00 90.74 709 GLN A CA 1
ATOM 2388 C C . GLN A 1 512 ? 181.568 124.616 101.308 1.00 90.74 709 GLN A C 1
ATOM 2389 O O . GLN A 1 512 ? 180.589 123.863 101.314 1.00 90.74 709 GLN A O 1
ATOM 2395 N N . LYS A 1 513 ? 182.564 124.490 102.185 1.00 87.71 710 LYS A N 1
ATOM 2396 C CA . LYS A 1 513 ? 182.517 123.458 103.217 1.00 87.71 710 LYS A CA 1
ATOM 2397 C C . LYS A 1 513 ? 181.425 123.757 104.240 1.00 87.71 710 LYS A C 1
ATOM 2398 O O . LYS A 1 513 ? 180.635 122.874 104.602 1.00 87.71 710 LYS A O 1
ATOM 2404 N N . VAL A 1 514 ? 181.356 125.004 104.714 1.00 86.83 711 VAL A N 1
ATOM 2405 C CA . VAL A 1 514 ? 180.282 125.352 105.640 1.00 86.83 711 VAL A CA 1
ATOM 2406 C C . VAL A 1 514 ? 178.930 125.311 104.936 1.00 86.83 711 VAL A C 1
ATOM 2407 O O . VAL A 1 514 ? 177.903 125.068 105.575 1.00 86.83 711 VAL A O 1
ATOM 2411 N N . LYS A 1 515 ? 178.896 125.512 103.615 1.00 88.68 712 LYS A N 1
ATOM 2412 C CA . LYS A 1 515 ? 177.640 125.335 102.890 1.00 88.68 712 LYS A CA 1
ATOM 2413 C C . LYS A 1 515 ? 177.231 123.867 102.844 1.00 88.68 712 LYS A C 1
ATOM 2414 O O . LYS A 1 515 ? 176.043 123.540 102.972 1.00 88.68 712 LYS A O 1
ATOM 2420 N N . PHE A 1 516 ? 178.201 122.970 102.652 1.00 94.13 713 PHE A N 1
ATOM 2421 C CA . PHE A 1 516 ? 177.912 121.542 102.699 1.00 94.13 713 PHE A CA 1
ATOM 2422 C C . PHE A 1 516 ? 177.453 121.130 104.091 1.00 94.13 713 PHE A C 1
ATOM 2423 O O . PHE A 1 516 ? 176.686 120.173 104.250 1.00 94.13 713 PHE A O 1
ATOM 2431 N N . VAL A 1 517 ? 177.925 121.838 105.114 1.00 89.62 714 VAL A N 1
ATOM 2432 C CA . VAL A 1 517 ? 177.381 121.643 106.454 1.00 89.62 714 VAL A CA 1
ATOM 2433 C C . VAL A 1 517 ? 175.942 122.147 106.513 1.00 89.62 714 VAL A C 1
ATOM 2434 O O . VAL A 1 517 ? 175.061 121.501 107.094 1.00 89.62 714 VAL A O 1
ATOM 2438 N N . VAL A 1 518 ? 175.682 123.298 105.888 1.00 90.16 715 VAL A N 1
ATOM 2439 C CA . VAL A 1 518 ? 174.372 123.943 105.941 1.00 90.16 715 VAL A CA 1
ATOM 2440 C C . VAL A 1 518 ? 173.292 123.095 105.282 1.00 90.16 715 VAL A C 1
ATOM 2441 O O . VAL A 1 518 ? 172.156 123.044 105.771 1.00 90.16 715 VAL A O 1
ATOM 2445 N N . MET A 1 519 ? 173.613 122.417 104.175 1.00 99.21 716 MET A N 1
ATOM 2446 C CA . MET A 1 519 ? 172.566 121.719 103.428 1.00 99.21 716 MET A CA 1
ATOM 2447 C C . MET A 1 519 ? 171.872 120.650 104.264 1.00 99.21 716 MET A C 1
ATOM 2448 O O . MET A 1 519 ? 170.733 120.282 103.957 1.00 99.21 716 MET A O 1
ATOM 2453 N N . ASP A 1 520 ? 172.522 120.158 105.317 1.00 100.22 717 ASP A N 1
ATOM 2454 C CA . ASP A 1 520 ? 171.952 119.139 106.200 1.00 100.22 717 ASP A CA 1
ATOM 2455 C C . ASP A 1 520 ? 171.907 119.679 107.622 1.00 100.22 717 ASP A C 1
ATOM 2456 O O . ASP A 1 520 ? 172.730 119.315 108.471 1.00 100.22 717 ASP A O 1
ATOM 2461 N N . PRO A 1 521 ? 170.956 120.571 107.919 1.00 96.25 718 PRO A N 1
ATOM 2462 C CA . PRO A 1 521 ? 170.805 121.027 109.305 1.00 96.25 718 PRO A CA 1
ATOM 2463 C C . PRO A 1 521 ? 170.262 119.926 110.203 1.00 96.25 718 PRO A C 1
ATOM 2464 O O . PRO A 1 521 ? 170.872 119.597 111.225 1.00 96.25 718 PRO A O 1
ATOM 2468 N N . PHE A 1 522 ? 169.122 119.345 109.812 1.00 94.30 719 PHE A N 1
ATOM 2469 C CA . PHE A 1 522 ? 168.462 118.254 110.526 1.00 94.30 719 PHE A CA 1
ATOM 2470 C C . PHE A 1 522 ? 168.423 118.505 112.027 1.00 94.30 719 PHE A C 1
ATOM 2471 O O . PHE A 1 522 ? 168.507 117.564 112.822 1.00 94.30 719 PHE A O 1
ATOM 2479 N N . ALA A 1 523 ? 168.292 119.767 112.425 1.00 84.68 720 ALA A N 1
ATOM 2480 C CA . ALA A 1 523 ? 168.393 120.142 113.824 1.00 84.68 720 ALA A CA 1
ATOM 2481 C C . ALA A 1 523 ? 167.065 120.548 114.440 1.00 84.68 720 ALA A C 1
ATOM 2482 O O . ALA A 1 523 ? 166.888 120.363 115.648 1.00 84.68 720 ALA A O 1
ATOM 2484 N N . ASP A 1 524 ? 166.127 121.080 113.650 1.00 83.64 721 ASP A N 1
ATOM 2485 C CA . ASP A 1 524 ? 164.869 121.573 114.206 1.00 83.64 721 ASP A CA 1
ATOM 2486 C C . ASP A 1 524 ? 164.187 120.509 115.056 1.00 83.64 721 ASP A C 1
ATOM 2487 O O . ASP A 1 524 ? 163.753 120.782 116.180 1.00 83.64 721 ASP A O 1
ATOM 2492 N N . LEU A 1 525 ? 164.119 119.276 114.550 1.00 80.80 722 LEU A N 1
ATOM 2493 C CA . LEU A 1 525 ? 163.549 118.189 115.339 1.00 80.80 722 LEU A CA 1
ATOM 2494 C C . LEU A 1 525 ? 164.438 117.848 116.529 1.00 80.80 722 LEU A C 1
ATOM 2495 O O . LEU A 1 525 ? 163.954 117.729 117.663 1.00 80.80 722 LEU A O 1
ATOM 2500 N N . THR A 1 526 ? 165.744 117.710 116.296 1.00 76.94 723 THR A N 1
ATOM 2501 C CA . THR A 1 526 ? 166.657 117.364 117.380 1.00 76.94 723 THR A CA 1
ATOM 2502 C C . THR A 1 526 ? 166.763 118.496 118.395 1.00 76.94 723 THR A C 1
ATOM 2503 O O . THR A 1 526 ? 166.763 118.255 119.606 1.00 76.94 723 THR A O 1
ATOM 2507 N N . ILE A 1 527 ? 166.863 119.741 117.922 1.00 74.20 724 ILE A N 1
ATOM 2508 C CA . ILE A 1 527 ? 166.925 120.869 118.849 1.00 74.20 724 ILE A CA 1
ATOM 2509 C C . ILE A 1 527 ? 165.626 120.988 119.636 1.00 74.20 724 ILE A C 1
ATOM 2510 O O . ILE A 1 527 ? 165.649 121.261 120.841 1.00 74.20 724 ILE A O 1
ATOM 2515 N N . THR A 1 528 ? 164.481 120.786 118.980 1.00 72.39 725 THR A N 1
ATOM 2516 C CA . THR A 1 528 ? 163.203 120.803 119.684 1.00 72.39 725 THR A CA 1
ATOM 2517 C C . THR A 1 528 ? 163.165 119.740 120.775 1.00 72.39 725 THR A C 1
ATOM 2518 O O . THR A 1 528 ? 162.716 119.999 121.899 1.00 72.39 725 THR A O 1
ATOM 2522 N N . MET A 1 529 ? 163.640 118.532 120.463 1.00 67.33 726 MET A N 1
ATOM 2523 C CA . MET A 1 529 ? 163.633 117.472 121.463 1.00 67.33 726 MET A CA 1
ATOM 2524 C C . MET A 1 529 ? 164.615 117.756 122.592 1.00 67.33 726 MET A C 1
ATOM 2525 O O . MET A 1 529 ? 164.343 117.414 123.746 1.00 67.33 726 MET A O 1
ATOM 2530 N N . CYS A 1 530 ? 165.750 118.388 122.288 1.00 64.65 727 CYS A N 1
ATOM 2531 C CA . CYS A 1 530 ? 166.657 118.819 123.348 1.00 64.65 727 CYS A CA 1
ATOM 2532 C C . CYS A 1 530 ? 165.994 119.858 124.242 1.00 64.65 727 CYS A C 1
ATOM 2533 O O . CYS A 1 530 ? 166.179 119.851 125.460 1.00 64.65 727 CYS A O 1
ATOM 2536 N N . ILE A 1 531 ? 165.220 120.766 123.648 1.00 62.03 728 ILE A N 1
ATOM 2537 C CA . ILE A 1 531 ? 164.475 121.747 124.434 1.00 62.03 728 ILE A CA 1
ATOM 2538 C C . ILE A 1 531 ? 163.508 121.044 125.378 1.00 62.03 728 ILE A C 1
ATOM 2539 O O . ILE A 1 531 ? 163.463 121.331 126.581 1.00 62.03 728 ILE A O 1
ATOM 2544 N N . VAL A 1 532 ? 162.699 120.135 124.830 1.00 57.71 729 VAL A N 1
ATOM 2545 C CA . VAL A 1 532 ? 161.724 119.406 125.641 1.00 57.71 729 VAL A CA 1
ATOM 2546 C C . VAL A 1 532 ? 162.424 118.641 126.755 1.00 57.71 729 VAL A C 1
ATOM 2547 O O . VAL A 1 532 ? 161.952 118.600 127.896 1.00 57.71 729 VAL A O 1
ATOM 2551 N N . LEU A 1 533 ? 163.567 118.027 126.442 1.00 55.59 730 LEU A N 1
ATOM 2552 C CA . LEU A 1 533 ? 164.312 117.298 127.459 1.00 55.59 730 LEU A CA 1
ATOM 2553 C C . LEU A 1 533 ? 164.884 118.232 128.515 1.00 55.59 730 LEU A C 1
ATOM 2554 O O . LEU A 1 533 ? 164.946 117.867 129.689 1.00 55.59 730 LEU A O 1
ATOM 2559 N N . ASN A 1 534 ? 165.290 119.441 128.126 1.00 54.91 731 ASN A N 1
ATOM 2560 C CA . ASN A 1 534 ? 165.814 120.397 129.095 1.00 54.91 731 ASN A CA 1
ATOM 2561 C C . ASN A 1 534 ? 164.723 120.841 130.057 1.00 54.91 731 ASN A C 1
ATOM 2562 O O . ASN A 1 534 ? 164.949 120.951 131.269 1.00 54.91 731 ASN A O 1
ATOM 2567 N N . THR A 1 535 ? 163.531 121.122 129.526 1.00 48.58 732 THR A N 1
ATOM 2568 C CA . THR A 1 535 ? 162.405 121.454 130.395 1.00 48.58 732 THR A CA 1
ATOM 2569 C C . THR A 1 535 ? 162.060 120.290 131.310 1.00 48.58 732 THR A C 1
ATOM 2570 O O . THR A 1 535 ? 161.886 120.473 132.519 1.00 48.58 732 THR A O 1
ATOM 2574 N N . LEU A 1 536 ? 161.941 119.085 130.743 1.00 49.71 733 LEU A N 1
ATOM 2575 C CA . LEU A 1 536 ? 161.700 117.887 131.541 1.00 49.71 733 LEU A CA 1
ATOM 2576 C C . LEU A 1 536 ? 162.761 117.714 132.619 1.00 49.71 733 LEU A C 1
ATOM 2577 O O . LEU A 1 536 ? 162.474 117.215 133.711 1.00 49.71 733 LEU A O 1
ATOM 2582 N N . PHE A 1 537 ? 163.993 118.123 132.323 1.00 47.00 734 PHE A N 1
ATOM 2583 C CA . PHE A 1 537 ? 165.093 117.965 133.263 1.00 47.00 734 PHE A CA 1
ATOM 2584 C C . PHE A 1 537 ? 164.975 118.957 134.408 1.00 47.00 734 PHE A C 1
ATOM 2585 O O . PHE A 1 537 ? 165.053 118.576 135.581 1.00 47.00 734 PHE A O 1
ATOM 2593 N N . MET A 1 538 ? 164.782 120.234 134.082 1.00 44.27 735 MET A N 1
ATOM 2594 C CA . MET A 1 538 ? 164.630 121.250 135.116 1.00 44.27 735 MET A CA 1
ATOM 2595 C C . MET A 1 538 ? 163.393 120.984 135.965 1.00 44.27 735 MET A C 1
ATOM 2596 O O . MET A 1 538 ? 163.370 121.298 137.161 1.00 44.27 735 MET A O 1
ATOM 2601 N N . ALA A 1 539 ? 162.354 120.404 135.358 1.00 37.00 736 ALA A N 1
ATOM 2602 C CA . ALA A 1 539 ? 161.149 120.030 136.087 1.00 37.00 736 ALA A CA 1
ATOM 2603 C C . ALA A 1 539 ? 161.425 119.031 137.199 1.00 37.00 736 ALA A C 1
ATOM 2604 O O . ALA A 1 539 ? 160.653 118.964 138.161 1.00 37.00 736 ALA A O 1
ATOM 2606 N N . LEU A 1 540 ? 162.504 118.255 137.099 1.00 40.08 737 LEU A N 1
ATOM 2607 C CA . LEU A 1 540 ? 162.790 117.247 138.111 1.00 40.08 737 LEU A CA 1
ATOM 2608 C C . LEU A 1 540 ? 163.317 117.884 139.386 1.00 40.08 737 LEU A C 1
ATOM 2609 O O . LEU A 1 540 ? 163.707 117.178 140.319 1.00 40.08 737 LEU A O 1
ATOM 2614 N N . GLU A 1 541 ? 163.339 119.210 139.437 1.00 36.45 738 GLU A N 1
ATOM 2615 C CA . GLU A 1 541 ? 163.662 119.932 140.652 1.00 36.45 738 GLU A CA 1
ATOM 2616 C C . GLU A 1 541 ? 162.522 119.769 141.645 1.00 36.45 738 GLU A C 1
ATOM 2617 O O . GLU A 1 541 ? 161.357 119.624 141.265 1.00 36.45 738 GLU A O 1
ATOM 2623 N N . HIS A 1 542 ? 162.870 119.768 142.926 1.00 36.66 739 HIS A N 1
ATOM 2624 C CA . HIS A 1 542 ? 161.872 119.716 143.986 1.00 36.66 739 HIS A CA 1
ATOM 2625 C C . HIS A 1 542 ? 162.495 120.280 145.255 1.00 36.66 739 HIS A C 1
ATOM 2626 O O . HIS A 1 542 ? 163.559 120.907 145.220 1.00 36.66 739 HIS A O 1
ATOM 2633 N N . TYR A 1 543 ? 161.821 120.059 146.382 1.00 35.00 740 TYR A N 1
ATOM 2634 C CA . TYR A 1 543 ? 162.251 120.661 147.637 1.00 35.00 740 TYR A CA 1
ATOM 2635 C C . TYR A 1 543 ? 163.511 119.988 148.165 1.00 35.00 740 TYR A C 1
ATOM 2636 O O . TYR A 1 543 ? 164.568 120.619 148.271 1.00 35.00 740 TYR A O 1
ATOM 2645 N N . ASN A 1 544 ? 163.422 118.707 148.502 1.00 38.61 741 ASN A N 1
ATOM 2646 C CA . ASN A 1 544 ? 164.532 117.991 149.123 1.00 38.61 741 ASN A CA 1
ATOM 2647 C C . ASN A 1 544 ? 165.211 117.133 148.061 1.00 38.61 741 ASN A C 1
ATOM 2648 O O . ASN A 1 544 ? 164.941 115.938 147.938 1.00 38.61 741 ASN A O 1
ATOM 2653 N N . MET A 1 545 ? 166.103 117.752 147.294 1.00 43.57 742 MET A N 1
ATOM 2654 C CA . MET A 1 545 ? 166.971 117.019 146.387 1.00 43.57 742 MET A CA 1
ATOM 2655 C C . MET A 1 545 ? 168.248 116.650 147.125 1.00 43.57 742 MET A C 1
ATOM 2656 O O . MET A 1 545 ? 168.827 117.484 147.828 1.00 43.57 742 MET A O 1
ATOM 2661 N N . THR A 1 546 ? 168.679 115.402 146.976 1.00 53.37 743 THR A N 1
ATOM 2662 C CA . THR A 1 546 ? 169.948 114.997 147.557 1.00 53.37 743 THR A CA 1
ATOM 2663 C C . THR A 1 546 ? 171.099 115.612 146.770 1.00 53.37 743 THR A C 1
ATOM 2664 O O . THR A 1 546 ? 170.981 115.894 145.575 1.00 53.37 743 THR A O 1
ATOM 2668 N N . ALA A 1 547 ? 172.220 115.828 147.465 1.00 55.50 744 ALA A N 1
ATOM 2669 C CA . ALA A 1 547 ? 173.323 116.608 146.908 1.00 55.50 744 ALA A CA 1
ATOM 2670 C C . ALA A 1 547 ? 173.784 116.060 145.562 1.00 55.50 744 ALA A C 1
ATOM 2671 O O . ALA A 1 547 ? 174.089 116.824 144.638 1.00 55.50 744 ALA A O 1
ATOM 2673 N N . GLU A 1 548 ? 173.832 114.733 145.427 1.00 60.24 745 GLU A N 1
ATOM 2674 C CA . GLU A 1 548 ? 174.216 114.151 144.146 1.00 60.24 745 GLU A CA 1
ATOM 2675 C C . GLU A 1 548 ? 173.174 114.430 143.072 1.00 60.24 745 GLU A C 1
ATOM 2676 O O . GLU A 1 548 ? 173.523 114.612 141.900 1.00 60.24 745 GLU A O 1
ATOM 2682 N N . PHE A 1 549 ? 171.895 114.498 143.447 1.00 56.19 746 PHE A N 1
ATOM 2683 C CA . PHE A 1 549 ? 170.874 114.815 142.456 1.00 56.19 746 PHE A CA 1
ATOM 2684 C C . PHE A 1 549 ? 170.947 116.280 142.044 1.00 56.19 746 PHE A C 1
ATOM 2685 O O . PHE A 1 549 ? 170.739 116.608 140.871 1.00 56.19 746 PHE A O 1
ATOM 2693 N N . GLU A 1 550 ? 171.244 117.176 142.990 1.00 58.70 747 GLU A N 1
ATOM 2694 C CA . GLU A 1 550 ? 171.496 118.566 142.623 1.00 58.70 747 GLU A CA 1
ATOM 2695 C C . GLU A 1 550 ? 172.685 118.669 141.677 1.00 58.70 747 GLU A C 1
ATOM 2696 O O . GLU A 1 550 ? 172.659 119.442 140.711 1.00 58.70 747 GLU A O 1
ATOM 2702 N N . GLU A 1 551 ? 173.740 117.895 141.946 1.00 64.47 748 GLU A N 1
ATOM 2703 C CA . GLU A 1 551 ? 174.903 117.897 141.065 1.00 64.47 748 GLU A CA 1
ATOM 2704 C C . GLU A 1 551 ? 174.538 117.404 139.672 1.00 64.47 748 GLU A C 1
ATOM 2705 O O . GLU A 1 551 ? 174.978 117.975 138.670 1.00 64.47 748 GLU A O 1
ATOM 2707 N N . MET A 1 552 ? 173.734 116.341 139.590 1.00 65.32 749 MET A N 1
ATOM 2708 C CA . MET A 1 552 ? 173.292 115.842 138.291 1.00 65.32 749 MET A CA 1
ATOM 2709 C C . MET A 1 552 ? 172.461 116.884 137.554 1.00 65.32 749 MET A C 1
ATOM 2710 O O . MET A 1 552 ? 172.618 117.074 136.340 1.00 65.32 749 MET A O 1
ATOM 2715 N N . LEU A 1 553 ? 171.567 117.564 138.273 1.00 60.06 750 LEU A N 1
ATOM 2716 C CA . LEU A 1 553 ? 170.747 118.603 137.660 1.00 60.06 750 LEU A CA 1
ATOM 2717 C C . LEU A 1 553 ? 171.614 119.726 137.108 1.00 60.06 750 LEU A C 1
ATOM 2718 O O . LEU A 1 553 ? 171.400 120.194 135.984 1.00 60.06 750 LEU A O 1
ATOM 2723 N N . GLN A 1 554 ? 172.614 120.158 137.878 1.00 64.28 751 GLN A N 1
ATOM 2724 C CA . GLN A 1 554 ? 173.471 121.247 137.422 1.00 64.28 751 GLN A CA 1
ATOM 2725 C C . GLN A 1 554 ? 174.354 120.800 136.262 1.00 64.28 751 GLN A C 1
ATOM 2726 O O . GLN A 1 554 ? 174.645 121.584 135.349 1.00 64.28 751 GLN A O 1
ATOM 2732 N N . VAL A 1 555 ? 174.782 119.536 136.279 1.00 65.80 752 VAL A N 1
ATOM 2733 C CA . VAL A 1 555 ? 175.565 118.992 135.174 1.00 65.80 752 VAL A CA 1
ATOM 2734 C C . VAL A 1 555 ? 174.749 119.015 133.889 1.00 65.80 752 VAL A C 1
ATOM 2735 O O . VAL A 1 555 ? 175.227 119.453 132.838 1.00 65.80 752 VAL A O 1
ATOM 2739 N N . GLY A 1 556 ? 173.507 118.528 133.953 1.00 61.65 753 GLY A N 1
ATOM 2740 C CA . GLY A 1 556 ? 172.642 118.590 132.787 1.00 61.65 753 GLY A CA 1
ATOM 2741 C C . GLY A 1 556 ? 172.356 120.010 132.345 1.00 61.65 753 GLY A C 1
ATOM 2742 O O . GLY A 1 556 ? 172.255 120.286 131.146 1.00 61.65 753 GLY A O 1
ATOM 2743 N N . ASN A 1 557 ? 172.228 120.929 133.303 1.00 65.09 754 ASN A N 1
ATOM 2744 C CA . ASN A 1 557 ? 172.053 122.337 132.969 1.00 65.09 754 ASN A CA 1
ATOM 2745 C C . ASN A 1 557 ? 173.217 122.843 132.127 1.00 65.09 754 ASN A C 1
ATOM 2746 O O . ASN A 1 557 ? 173.018 123.417 131.049 1.00 65.09 754 ASN A O 1
ATOM 2751 N N . LEU A 1 558 ? 174.443 122.649 132.618 1.00 66.42 755 LEU A N 1
ATOM 2752 C CA . LEU A 1 558 ? 175.625 123.069 131.868 1.00 66.42 755 LEU A CA 1
ATOM 2753 C C . LEU A 1 558 ? 175.696 122.368 130.516 1.00 66.42 755 LEU A C 1
ATOM 2754 O O . LEU A 1 558 ? 176.101 122.970 129.514 1.00 66.42 755 LEU A O 1
ATOM 2759 N N . VAL A 1 559 ? 175.320 121.087 130.474 1.00 65.25 756 VAL A N 1
ATOM 2760 C CA . VAL A 1 559 ? 175.312 120.342 129.218 1.00 65.25 756 VAL A CA 1
ATOM 2761 C C . VAL A 1 559 ? 174.412 121.025 128.201 1.00 65.25 756 VAL A C 1
ATOM 2762 O O . VAL A 1 559 ? 174.794 121.222 127.042 1.00 65.25 756 VAL A O 1
ATOM 2766 N N . PHE A 1 560 ? 173.207 121.407 128.618 1.00 62.15 757 PHE A N 1
ATOM 2767 C CA . PHE A 1 560 ? 172.278 122.012 127.672 1.00 62.15 757 PHE A CA 1
ATOM 2768 C C . PHE A 1 560 ? 172.710 123.422 127.285 1.00 62.15 757 PHE A C 1
ATOM 2769 O O . PHE A 1 560 ? 172.528 123.832 126.132 1.00 62.15 757 PHE A O 1
ATOM 2777 N N . THR A 1 561 ? 173.283 124.178 128.226 1.00 67.80 758 THR A N 1
ATOM 2778 C CA . THR A 1 561 ? 173.899 125.449 127.852 1.00 67.80 758 THR A CA 1
ATOM 2779 C C . THR A 1 561 ? 174.944 125.247 126.765 1.00 67.80 758 THR A C 1
ATOM 2780 O O . THR A 1 561 ? 174.988 125.999 125.785 1.00 67.80 758 THR A O 1
ATOM 2784 N N . GLY A 1 562 ? 175.796 124.234 126.925 1.00 65.56 759 GLY A N 1
ATOM 2785 C CA . GLY A 1 562 ? 176.790 123.943 125.904 1.00 65.56 759 GLY A CA 1
ATOM 2786 C C . GLY A 1 562 ? 176.164 123.577 124.572 1.00 65.56 759 GLY A C 1
ATOM 2787 O O . GLY A 1 562 ? 176.621 124.018 123.515 1.00 65.56 759 GLY A O 1
ATOM 2788 N N . ILE A 1 563 ? 175.108 122.761 124.609 1.00 64.52 760 ILE A N 1
ATOM 2789 C CA . ILE A 1 563 ? 174.438 122.352 123.375 1.00 64.52 760 ILE A CA 1
ATOM 2790 C C . ILE A 1 563 ? 173.893 123.565 122.635 1.00 64.52 760 ILE A C 1
ATOM 2791 O O . ILE A 1 563 ? 174.061 123.700 121.416 1.00 64.52 760 ILE A O 1
ATOM 2796 N N . PHE A 1 564 ? 173.240 124.474 123.358 1.00 68.28 761 PHE A N 1
ATOM 2797 C CA . PHE A 1 564 ? 172.628 125.609 122.679 1.00 68.28 761 PHE A CA 1
ATOM 2798 C C . PHE A 1 564 ? 173.666 126.644 122.264 1.00 68.28 761 PHE A C 1
ATOM 2799 O O . PHE A 1 564 ? 173.475 127.332 121.257 1.00 68.28 761 PHE A O 1
ATOM 2807 N N . THR A 1 565 ? 174.784 126.745 122.987 1.00 73.51 762 THR A N 1
ATOM 2808 C CA . THR A 1 565 ? 175.881 127.578 122.504 1.00 73.51 762 THR A CA 1
ATOM 2809 C C . THR A 1 565 ? 176.456 127.021 121.212 1.00 73.51 762 THR A C 1
ATOM 2810 O O . THR A 1 565 ? 176.732 127.773 120.270 1.00 73.51 762 THR A O 1
ATOM 2814 N N . ALA A 1 566 ? 176.670 125.704 121.163 1.00 77.07 763 ALA A N 1
ATOM 2815 C CA . ALA A 1 566 ? 177.122 125.070 119.932 1.00 77.07 763 ALA A CA 1
ATOM 2816 C C . ALA A 1 566 ? 176.163 125.359 118.788 1.00 77.07 763 ALA A C 1
ATOM 2817 O O . ALA A 1 566 ? 176.593 125.697 117.679 1.00 77.07 763 ALA A O 1
ATOM 2819 N N . GLU A 1 567 ? 174.857 125.240 119.042 1.00 80.05 764 GLU A N 1
ATOM 2820 C CA . GLU A 1 567 ? 173.877 125.525 117.998 1.00 80.05 764 GLU A CA 1
ATOM 2821 C C . GLU A 1 567 ? 173.956 126.979 117.548 1.00 80.05 764 GLU A C 1
ATOM 2822 O O . GLU A 1 567 ? 173.930 127.265 116.346 1.00 80.05 764 GLU A O 1
ATOM 2828 N N . MET A 1 568 ? 174.065 127.911 118.498 1.00 76.28 765 MET A N 1
ATOM 2829 C CA . MET A 1 568 ? 174.115 129.327 118.151 1.00 76.28 765 MET A CA 1
ATOM 2830 C C . MET A 1 568 ? 175.335 129.641 117.295 1.00 76.28 765 MET A C 1
ATOM 2831 O O . MET A 1 568 ? 175.229 130.326 116.271 1.00 76.28 765 MET A O 1
ATOM 2833 N N . THR A 1 569 ? 176.508 129.154 117.707 1.00 78.16 766 THR A N 1
ATOM 2834 C CA . THR A 1 569 ? 177.725 129.397 116.937 1.00 78.16 766 THR A CA 1
ATOM 2835 C C . THR A 1 569 ? 177.636 128.765 115.553 1.00 78.16 766 THR A C 1
ATOM 2836 O O . THR A 1 569 ? 177.957 129.404 114.543 1.00 78.16 766 THR A O 1
ATOM 2840 N N . PHE A 1 570 ? 177.223 127.495 115.489 1.00 77.69 767 PHE A N 1
ATOM 2841 C CA . PHE A 1 570 ? 177.092 126.826 114.200 1.00 77.69 767 PHE A CA 1
ATOM 2842 C C . PHE A 1 570 ? 176.146 127.588 113.287 1.00 77.69 767 PHE A C 1
ATOM 2843 O O . PHE A 1 570 ? 176.379 127.687 112.078 1.00 77.69 767 PHE A O 1
ATOM 2851 N N . LYS A 1 571 ? 175.090 128.169 113.856 1.00 81.55 768 LYS A N 1
ATOM 2852 C CA . LYS A 1 571 ? 174.092 128.855 113.047 1.00 81.55 768 LYS A CA 1
ATOM 2853 C C . LYS A 1 571 ? 174.611 130.199 112.552 1.00 81.55 768 LYS A C 1
ATOM 2854 O O . LYS A 1 571 ? 174.385 130.578 111.398 1.00 81.55 768 LYS A O 1
ATOM 2856 N N . ILE A 1 572 ? 175.314 130.941 113.414 1.00 84.19 769 ILE A N 1
ATOM 2857 C CA . ILE A 1 572 ? 175.774 132.265 113.000 1.00 84.19 769 ILE A CA 1
ATOM 2858 C C . ILE A 1 572 ? 176.929 132.153 112.016 1.00 84.19 769 ILE A C 1
ATOM 2859 O O . ILE A 1 572 ? 177.057 132.979 111.104 1.00 84.19 769 ILE A O 1
ATOM 2864 N N . ILE A 1 573 ? 177.784 131.142 112.170 1.00 82.77 770 ILE A N 1
ATOM 2865 C CA . ILE A 1 573 ? 178.912 131.001 111.257 1.00 82.77 770 ILE A CA 1
ATOM 2866 C C . ILE A 1 573 ? 178.549 130.194 110.012 1.00 82.77 770 ILE A C 1
ATOM 2867 O O . ILE A 1 573 ? 179.269 130.254 109.010 1.00 82.77 770 ILE A O 1
ATOM 2872 N N . ALA A 1 574 ? 177.449 129.443 110.043 1.00 85.27 771 ALA A N 1
ATOM 2873 C CA . ALA A 1 574 ? 177.145 128.547 108.936 1.00 85.27 771 ALA A CA 1
ATOM 2874 C C . ALA A 1 574 ? 176.211 129.168 107.906 1.00 85.27 771 ALA A C 1
ATOM 2875 O O . ALA A 1 574 ? 176.503 129.117 106.706 1.00 85.27 771 ALA A O 1
ATOM 2877 N N . LEU A 1 575 ? 175.099 129.766 108.331 1.00 88.51 772 LEU A N 1
ATOM 2878 C CA . LEU A 1 575 ? 174.147 130.264 107.347 1.00 88.51 772 LEU A CA 1
ATOM 2879 C C . LEU A 1 575 ? 174.438 131.712 106.974 1.00 88.51 772 LEU A C 1
ATOM 2880 O O . LEU A 1 575 ? 174.811 131.993 105.830 1.00 88.51 772 LEU A O 1
ATOM 2885 N N . ASP A 1 576 ? 174.284 132.632 107.927 1.00 93.22 773 ASP A N 1
ATOM 2886 C CA . ASP A 1 576 ? 174.651 134.031 107.735 1.00 93.22 773 ASP A CA 1
ATOM 2887 C C . ASP A 1 576 ? 174.588 134.764 109.070 1.00 93.22 773 ASP A C 1
ATOM 2888 O O . ASP A 1 576 ? 173.576 134.669 109.774 1.00 93.22 773 ASP A O 1
ATOM 2893 N N . PRO A 1 577 ? 175.626 135.509 109.455 1.00 87.92 774 PRO A N 1
ATOM 2894 C CA . PRO A 1 577 ? 175.484 136.366 110.642 1.00 87.92 774 PRO A CA 1
ATOM 2895 C C . PRO A 1 577 ? 174.453 137.466 110.457 1.00 87.92 774 PRO A C 1
ATOM 2896 O O . PRO A 1 577 ? 173.789 137.853 111.427 1.00 87.92 774 PRO A O 1
ATOM 2900 N N . TYR A 1 578 ? 174.269 137.961 109.232 1.00 92.87 775 TYR A N 1
ATOM 2901 C CA . TYR A 1 578 ? 173.300 139.025 109.005 1.00 92.87 775 TYR A CA 1
ATOM 2902 C C . TYR A 1 578 ? 171.867 138.506 109.018 1.00 92.87 775 TYR A C 1
ATOM 2903 O O . TYR A 1 578 ? 170.957 139.239 109.421 1.00 92.87 775 TYR A O 1
ATOM 2912 N N . TYR A 1 579 ? 171.645 137.254 108.610 1.00 95.34 776 TYR A N 1
ATOM 2913 C CA . TYR A 1 579 ? 170.312 136.668 108.722 1.00 95.34 776 TYR A CA 1
ATOM 2914 C C . TYR A 1 579 ? 169.909 136.510 110.182 1.00 95.34 776 TYR A C 1
ATOM 2915 O O . TYR A 1 579 ? 168.772 136.817 110.559 1.00 95.34 776 TYR A O 1
ATOM 2924 N N . TYR A 1 580 ? 170.832 136.032 111.017 1.00 88.90 777 TYR A N 1
ATOM 2925 C CA . TYR A 1 580 ? 170.598 135.973 112.453 1.00 88.90 777 TYR A CA 1
ATOM 2926 C C . TYR A 1 580 ? 170.630 137.347 113.103 1.00 88.90 777 TYR A C 1
ATOM 2927 O O . TYR A 1 580 ? 170.263 137.470 114.275 1.00 88.90 777 TYR A O 1
ATOM 2936 N N . PHE A 1 581 ? 171.069 138.373 112.374 1.00 94.07 778 PHE A N 1
ATOM 2937 C CA . PHE A 1 581 ? 170.765 139.746 112.758 1.00 94.07 778 PHE A CA 1
ATOM 2938 C C . PHE A 1 581 ? 169.338 140.127 112.378 1.00 94.07 778 PHE A C 1
ATOM 2939 O O . PHE A 1 581 ? 168.737 140.991 113.025 1.00 94.07 778 PHE A O 1
ATOM 2947 N N . GLN A 1 582 ? 168.775 139.476 111.359 1.00 94.24 779 GLN A N 1
ATOM 2948 C CA . GLN A 1 582 ? 167.475 139.864 110.816 1.00 94.24 779 GLN A CA 1
ATOM 2949 C C . GLN A 1 582 ? 166.305 139.126 111.469 1.00 94.24 779 GLN A C 1
ATOM 2950 O O . GLN A 1 582 ? 165.386 139.759 111.997 1.00 94.24 779 GLN A O 1
ATOM 2956 N N . GLN A 1 583 ? 166.318 137.795 111.429 1.00 84.16 780 GLN A N 1
ATOM 2957 C CA . GLN A 1 583 ? 165.147 137.006 111.805 1.00 84.16 780 GLN A CA 1
ATOM 2958 C C . GLN A 1 583 ? 164.913 137.081 113.311 1.00 84.16 780 GLN A C 1
ATOM 2959 O O . GLN A 1 583 ? 165.735 136.603 114.100 1.00 84.16 780 GLN A O 1
ATOM 2965 N N . GLY A 1 584 ? 163.780 137.674 113.704 1.00 76.44 781 GLY A N 1
ATOM 2966 C CA . GLY A 1 584 ? 163.518 137.926 115.113 1.00 76.44 781 GLY A CA 1
ATOM 2967 C C . GLY A 1 584 ? 163.459 136.678 115.971 1.00 76.44 781 GLY A C 1
ATOM 2968 O O . GLY A 1 584 ? 163.817 136.717 117.153 1.00 76.44 781 GLY A O 1
ATOM 2969 N N . TRP A 1 585 ? 162.989 135.563 115.408 1.00 67.78 782 TRP A N 1
ATOM 2970 C CA . TRP A 1 585 ? 162.957 134.313 116.160 1.00 67.78 782 TRP A CA 1
ATOM 2971 C C . TRP A 1 585 ? 164.354 133.927 116.631 1.00 67.78 782 TRP A C 1
ATOM 2972 O O . TRP A 1 585 ? 164.602 133.768 117.833 1.00 67.78 782 TRP A O 1
ATOM 2983 N N . ASN A 1 586 ? 165.285 133.779 115.686 1.00 75.23 783 ASN A N 1
ATOM 2984 C CA . ASN A 1 586 ? 166.667 133.485 116.043 1.00 75.23 783 ASN A CA 1
ATOM 2985 C C . ASN A 1 586 ? 167.282 134.598 116.879 1.00 75.23 783 ASN A C 1
ATOM 2986 O O . ASN A 1 586 ? 168.182 134.341 117.686 1.00 75.23 783 ASN A O 1
ATOM 2991 N N . ILE A 1 587 ? 166.811 135.836 116.707 1.00 73.38 784 ILE A N 1
ATOM 2992 C CA . ILE A 1 587 ? 167.266 136.928 117.564 1.00 73.38 784 ILE A CA 1
ATOM 2993 C C . ILE A 1 587 ? 166.972 136.602 119.022 1.00 73.38 784 ILE A C 1
ATOM 2994 O O . ILE A 1 587 ? 167.865 136.620 119.876 1.00 73.38 784 ILE A O 1
ATOM 2999 N N . PHE A 1 588 ? 165.713 136.273 119.320 1.00 73.02 785 PHE A N 1
ATOM 3000 C CA . PHE A 1 588 ? 165.344 135.976 120.700 1.00 73.02 785 PHE A CA 1
ATOM 3001 C C . PHE A 1 588 ? 165.979 134.680 121.187 1.00 73.02 785 PHE A C 1
ATOM 3002 O O . PHE A 1 588 ? 166.285 134.553 122.379 1.00 73.02 785 PHE A O 1
ATOM 3010 N N . ASP A 1 589 ? 166.211 133.721 120.289 1.00 67.66 786 ASP A N 1
ATOM 3011 C CA . ASP A 1 589 ? 166.967 132.530 120.676 1.00 67.66 786 ASP A CA 1
ATOM 3012 C C . ASP A 1 589 ? 168.365 132.907 121.151 1.00 67.66 786 ASP A C 1
ATOM 3013 O O . ASP A 1 589 ? 168.812 132.473 122.220 1.00 67.66 786 ASP A O 1
ATOM 3018 N N . SER A 1 590 ? 169.071 133.720 120.363 1.00 68.78 787 SER A N 1
ATOM 3019 C CA . SER A 1 590 ? 170.394 134.182 120.766 1.00 68.78 787 SER A CA 1
ATOM 3020 C C . SER A 1 590 ? 170.327 134.977 122.063 1.00 68.78 787 SER A C 1
ATOM 3021 O O . SER A 1 590 ? 171.258 134.933 122.874 1.00 68.78 787 SER A O 1
ATOM 3024 N N . ILE A 1 591 ? 169.236 135.714 122.273 1.00 71.78 788 ILE A N 1
ATOM 3025 C CA . ILE A 1 591 ? 169.056 136.426 123.538 1.00 71.78 788 ILE A CA 1
ATOM 3026 C C . ILE A 1 591 ? 169.009 135.441 124.699 1.00 71.78 788 ILE A C 1
ATOM 3027 O O . ILE A 1 591 ? 169.639 135.653 125.742 1.00 71.78 788 ILE A O 1
ATOM 3032 N N . ILE A 1 592 ? 168.246 134.358 124.543 1.00 67.89 789 ILE A N 1
ATOM 3033 C CA . ILE A 1 592 ? 168.208 133.334 125.587 1.00 67.89 789 ILE A CA 1
ATOM 3034 C C . ILE A 1 592 ? 169.593 132.738 125.803 1.00 67.89 789 ILE A C 1
ATOM 3035 O O . ILE A 1 592 ? 169.979 132.421 126.935 1.00 67.89 789 ILE A O 1
ATOM 3040 N N . VAL A 1 593 ? 170.358 132.569 124.724 1.00 67.55 790 VAL A N 1
ATOM 3041 C CA . VAL A 1 593 ? 171.722 132.058 124.861 1.00 67.55 790 VAL A CA 1
ATOM 3042 C C . VAL A 1 593 ? 172.557 132.997 125.724 1.00 67.55 790 VAL A C 1
ATOM 3043 O O . VAL A 1 593 ? 173.232 132.567 126.667 1.00 67.55 790 VAL A O 1
ATOM 3047 N N . ILE A 1 594 ? 172.534 134.292 125.402 1.00 69.38 791 ILE A N 1
ATOM 3048 C CA . ILE A 1 594 ? 173.299 135.269 126.176 1.00 69.38 791 ILE A CA 1
ATOM 3049 C C . ILE A 1 594 ? 172.853 135.277 127.631 1.00 69.38 791 ILE A C 1
ATOM 3050 O O . ILE A 1 594 ? 173.674 135.408 128.547 1.00 69.38 791 ILE A O 1
ATOM 3055 N N . LEU A 1 595 ? 171.547 135.150 127.871 1.00 67.72 792 LEU A N 1
ATOM 3056 C CA . LEU A 1 595 ? 171.052 135.174 129.244 1.00 67.72 792 LEU A CA 1
ATOM 3057 C C . LEU A 1 595 ? 171.521 133.949 130.021 1.00 67.72 792 LEU A C 1
ATOM 3058 O O . LEU A 1 595 ? 171.953 134.066 131.175 1.00 67.72 792 LEU A O 1
ATOM 3063 N N . SER A 1 596 ? 171.449 132.767 129.406 1.00 69.17 793 SER A N 1
ATOM 3064 C CA . SER A 1 596 ? 171.984 131.565 130.038 1.00 69.17 793 SER A CA 1
ATOM 3065 C C . SER A 1 596 ? 173.470 131.720 130.333 1.00 69.17 793 SER A C 1
ATOM 3066 O O . SER A 1 596 ? 173.957 131.297 131.390 1.00 69.17 793 SER A O 1
ATOM 3069 N N . LEU A 1 597 ? 174.208 132.329 129.402 1.00 69.47 794 LEU A N 1
ATOM 3070 C CA . LEU A 1 597 ? 175.644 132.512 129.593 1.00 69.47 794 LEU A CA 1
ATOM 3071 C C . LEU A 1 597 ? 175.931 133.447 130.759 1.00 69.47 794 LEU A C 1
ATOM 3072 O O . LEU A 1 597 ? 176.828 133.187 131.568 1.00 69.47 794 LEU A O 1
ATOM 3077 N N . MET A 1 598 ? 175.185 134.548 130.851 1.00 73.84 795 MET A N 1
ATOM 3078 C CA . MET A 1 598 ? 175.299 135.424 132.011 1.00 73.84 795 MET A CA 1
ATOM 3079 C C . MET A 1 598 ? 174.991 134.663 133.292 1.00 73.84 795 MET A C 1
ATOM 3080 O O . MET A 1 598 ? 175.651 134.864 134.319 1.00 73.84 795 MET A O 1
ATOM 3085 N N . GLU A 1 599 ? 173.991 133.780 133.246 1.00 74.64 796 GLU A N 1
ATOM 3086 C CA . GLU A 1 599 ? 173.653 132.973 134.414 1.00 74.64 796 GLU A CA 1
ATOM 3087 C C . GLU A 1 599 ? 174.834 132.118 134.857 1.00 74.64 796 GLU A C 1
ATOM 3088 O O . GLU A 1 599 ? 175.209 132.120 136.036 1.00 74.64 796 GLU A O 1
ATOM 3094 N N . LEU A 1 600 ? 175.441 131.381 133.923 1.00 71.04 797 LEU A N 1
ATOM 3095 C CA . LEU A 1 600 ? 176.533 130.489 134.299 1.00 71.04 797 LEU A CA 1
ATOM 3096 C C . LEU A 1 600 ? 177.825 131.240 134.593 1.00 71.04 797 LEU A C 1
ATOM 3097 O O . LEU A 1 600 ? 178.865 130.604 134.793 1.00 71.04 797 LEU A O 1
ATOM 3102 N N . GLY A 1 601 ? 177.789 132.568 134.622 1.00 71.81 798 GLY A N 1
ATOM 3103 C CA . GLY A 1 601 ? 178.963 133.352 134.957 1.00 71.81 798 GLY A CA 1
ATOM 3104 C C . GLY A 1 601 ? 179.400 134.310 133.867 1.00 71.81 798 GLY A C 1
ATOM 3105 O O . GLY A 1 601 ? 180.480 134.898 133.941 1.00 71.81 798 GLY A O 1
ATOM 3106 N N . SER A 1 609 ? 169.057 132.104 141.708 1.00 63.86 806 SER A N 1
ATOM 3107 C CA . SER A 1 609 ? 167.847 132.913 141.785 1.00 63.86 806 SER A CA 1
ATOM 3108 C C . SER A 1 609 ? 167.198 133.040 140.414 1.00 63.86 806 SER A C 1
ATOM 3109 O O . SER A 1 609 ? 167.030 132.050 139.705 1.00 63.86 806 SER A O 1
ATOM 3112 N N . VAL A 1 610 ? 166.834 134.269 140.045 1.00 65.89 807 VAL A N 1
ATOM 3113 C CA . VAL A 1 610 ? 166.271 134.533 138.730 1.00 65.89 807 VAL A CA 1
ATOM 3114 C C . VAL A 1 610 ? 167.287 134.305 137.620 1.00 65.89 807 VAL A C 1
ATOM 3115 O O . VAL A 1 610 ? 166.927 134.334 136.440 1.00 65.89 807 VAL A O 1
ATOM 3119 N N . LEU A 1 611 ? 168.552 134.071 137.979 1.00 70.11 808 LEU A N 1
ATOM 3120 C CA . LEU A 1 611 ? 169.596 133.790 136.999 1.00 70.11 808 LEU A CA 1
ATOM 3121 C C . LEU A 1 611 ? 169.182 132.664 136.058 1.00 70.11 808 LEU A C 1
ATOM 3122 O O . LEU A 1 611 ? 169.206 132.815 134.832 1.00 70.11 808 LEU A O 1
ATOM 3127 N N . ARG A 1 612 ? 168.816 131.515 136.621 1.00 68.51 809 ARG A N 1
ATOM 3128 C CA . ARG A 1 612 ? 168.379 130.386 135.814 1.00 68.51 809 ARG A CA 1
ATOM 3129 C C . ARG A 1 612 ? 166.941 130.519 135.333 1.00 68.51 809 ARG A C 1
ATOM 3130 O O . ARG A 1 612 ? 166.542 129.791 134.418 1.00 68.51 809 ARG A O 1
ATOM 3138 N N . SER A 1 613 ? 166.160 131.431 135.915 1.00 68.62 810 SER A N 1
ATOM 3139 C CA . SER A 1 613 ? 164.748 131.535 135.568 1.00 68.62 810 SER A CA 1
ATOM 3140 C C . SER A 1 613 ? 164.525 132.042 134.149 1.00 68.62 810 SER A C 1
ATOM 3141 O O . SER A 1 613 ? 163.372 132.142 133.717 1.00 68.62 810 SER A O 1
ATOM 3144 N N . PHE A 1 614 ? 165.588 132.366 133.416 1.00 65.87 811 PHE A N 1
ATOM 3145 C CA . PHE A 1 614 ? 165.425 132.724 132.014 1.00 65.87 811 PHE A CA 1
ATOM 3146 C C . PHE A 1 614 ? 165.489 131.514 131.095 1.00 65.87 811 PHE A C 1
ATOM 3147 O O . PHE A 1 614 ? 165.060 131.612 129.940 1.00 65.87 811 PHE A O 1
ATOM 3155 N N . ARG A 1 615 ? 166.033 130.391 131.575 1.00 61.20 812 ARG A N 1
ATOM 3156 C CA . ARG A 1 615 ? 166.112 129.179 130.764 1.00 61.20 812 ARG A CA 1
ATOM 3157 C C . ARG A 1 615 ? 164.752 128.799 130.197 1.00 61.20 812 ARG A C 1
ATOM 3158 O O . ARG A 1 615 ? 164.643 128.385 129.036 1.00 61.20 812 ARG A O 1
ATOM 3166 N N . LEU A 1 616 ? 163.703 128.935 131.008 1.00 49.99 813 LEU A N 1
ATOM 3167 C CA . LEU A 1 616 ? 162.372 128.473 130.639 1.00 49.99 813 LEU A CA 1
ATOM 3168 C C . LEU A 1 616 ? 161.829 129.154 129.393 1.00 49.99 813 LEU A C 1
ATOM 3169 O O . LEU A 1 616 ? 160.949 128.593 128.735 1.00 49.99 813 LEU A O 1
ATOM 3174 N N . LEU A 1 617 ? 162.318 130.349 129.059 1.00 53.74 814 LEU A N 1
ATOM 3175 C CA . LEU A 1 617 ? 161.879 131.007 127.835 1.00 53.74 814 LEU A CA 1
ATOM 3176 C C . LEU A 1 617 ? 162.126 130.148 126.604 1.00 53.74 814 LEU A C 1
ATOM 3177 O O . LEU A 1 617 ? 161.425 130.309 125.599 1.00 53.74 814 LEU A O 1
ATOM 3179 N N . ARG A 1 618 ? 163.096 129.231 126.663 1.00 56.33 815 ARG A N 1
ATOM 3180 C CA . ARG A 1 618 ? 163.376 128.349 125.536 1.00 56.33 815 ARG A CA 1
ATOM 3181 C C . ARG A 1 618 ? 162.183 127.481 125.163 1.00 56.33 815 ARG A C 1
ATOM 3182 O O . ARG A 1 618 ? 162.133 126.972 124.039 1.00 56.33 815 ARG A O 1
ATOM 3190 N N . VAL A 1 619 ? 161.239 127.280 126.085 1.00 49.43 816 VAL A N 1
ATOM 3191 C CA . VAL A 1 619 ? 160.044 126.491 125.789 1.00 49.43 816 VAL A CA 1
ATOM 3192 C C . VAL A 1 619 ? 159.335 127.023 124.553 1.00 49.43 816 VAL A C 1
ATOM 3193 O O . VAL A 1 619 ? 158.791 126.258 123.748 1.00 49.43 816 VAL A O 1
ATOM 3197 N N . PHE A 1 620 ? 159.352 128.342 124.368 1.00 49.33 817 PHE A N 1
ATOM 3198 C CA . PHE A 1 620 ? 158.418 128.976 123.449 1.00 49.33 817 PHE A CA 1
ATOM 3199 C C . PHE A 1 620 ? 158.668 128.631 121.987 1.00 49.33 817 PHE A C 1
ATOM 3200 O O . PHE A 1 620 ? 157.756 128.798 121.173 1.00 49.33 817 PHE A O 1
ATOM 3208 N N . LYS A 1 621 ? 159.862 128.154 121.622 1.00 55.42 818 LYS A N 1
ATOM 3209 C CA . LYS A 1 621 ? 160.061 127.816 120.215 1.00 55.42 818 LYS A CA 1
ATOM 3210 C C . LYS A 1 621 ? 159.291 126.575 119.786 1.00 55.42 818 LYS A C 1
ATOM 3211 O O . LYS A 1 621 ? 159.209 126.309 118.583 1.00 55.42 818 LYS A O 1
ATOM 3217 N N . LEU A 1 622 ? 158.720 125.817 120.725 1.00 53.25 819 LEU A N 1
ATOM 3218 C CA . LEU A 1 622 ? 157.767 124.778 120.354 1.00 53.25 819 LEU A CA 1
ATOM 3219 C C . LEU A 1 622 ? 156.536 125.339 119.659 1.00 53.25 819 LEU A C 1
ATOM 3220 O O . LEU A 1 622 ? 155.759 124.562 119.095 1.00 53.25 819 LEU A O 1
ATOM 3225 N N . ALA A 1 623 ? 156.342 126.661 119.685 1.00 49.55 820 ALA A N 1
ATOM 3226 C CA . ALA A 1 623 ? 155.161 127.257 119.073 1.00 49.55 820 ALA A CA 1
ATOM 3227 C C . ALA A 1 623 ? 155.120 127.024 117.571 1.00 49.55 820 ALA A C 1
ATOM 3228 O O . ALA A 1 623 ? 154.037 127.017 116.975 1.00 49.55 820 ALA A O 1
ATOM 3230 N N . LYS A 1 624 ? 156.283 126.839 116.943 1.00 54.81 821 LYS A N 1
ATOM 3231 C CA . LYS A 1 624 ? 156.315 126.631 115.500 1.00 54.81 821 LYS A CA 1
ATOM 3232 C C . LYS A 1 624 ? 155.603 125.346 115.103 1.00 54.81 821 LYS A C 1
ATOM 3233 O O . LYS A 1 624 ? 154.892 125.319 114.093 1.00 54.81 821 LYS A O 1
ATOM 3239 N N . SER A 1 625 ? 155.778 124.280 115.879 1.00 55.25 822 SER A N 1
ATOM 3240 C CA . SER A 1 625 ? 155.066 123.034 115.639 1.00 55.25 822 SER A CA 1
ATOM 3241 C C . SER A 1 625 ? 153.754 122.945 116.403 1.00 55.25 822 SER A C 1
ATOM 3242 O O . SER A 1 625 ? 152.966 122.027 116.149 1.00 55.25 822 SER A O 1
ATOM 3245 N N . TRP A 1 626 ? 153.501 123.871 117.330 1.00 42.70 823 TRP A N 1
ATOM 3246 C CA . TRP A 1 626 ? 152.313 123.851 118.179 1.00 42.70 823 TRP A CA 1
ATOM 3247 C C . TRP A 1 626 ? 151.441 125.051 117.842 1.00 42.70 823 TRP A C 1
ATOM 3248 O O . TRP A 1 626 ? 151.592 126.122 118.449 1.00 42.70 823 TRP A O 1
ATOM 3259 N N . PRO A 1 627 ? 150.520 124.931 116.882 1.00 47.37 824 PRO A N 1
ATOM 3260 C CA . PRO A 1 627 ? 149.745 126.109 116.455 1.00 47.37 824 PRO A CA 1
ATOM 3261 C C . PRO A 1 627 ? 148.992 126.799 117.580 1.00 47.37 824 PRO A C 1
ATOM 3262 O O . PRO A 1 627 ? 148.793 128.018 117.519 1.00 47.37 824 PRO A O 1
ATOM 3266 N N . THR A 1 628 ? 148.579 126.068 118.615 1.00 45.36 825 THR A N 1
ATOM 3267 C CA . THR A 1 628 ? 147.809 126.701 119.679 1.00 45.36 825 THR A CA 1
ATOM 3268 C C . THR A 1 628 ? 148.700 127.494 120.628 1.00 45.36 825 THR A C 1
ATOM 3269 O O . THR A 1 628 ? 148.300 128.568 121.095 1.00 45.36 825 THR A O 1
ATOM 3273 N N . LEU A 1 629 ? 149.906 127.004 120.918 1.00 39.02 826 LEU A N 1
ATOM 3274 C CA . LEU A 1 629 ? 150.852 127.832 121.657 1.00 39.02 826 LEU A CA 1
ATOM 3275 C C . LEU A 1 629 ? 151.232 129.067 120.855 1.00 39.02 826 LEU A C 1
ATOM 3276 O O . LEU A 1 629 ? 151.431 130.147 121.424 1.00 39.02 826 LEU A O 1
ATOM 3281 N N . ASN A 1 630 ? 151.305 128.940 119.531 1.00 44.39 827 ASN A N 1
ATOM 3282 C CA . ASN A 1 630 ? 151.535 130.113 118.701 1.00 44.39 827 ASN A CA 1
ATOM 3283 C C . ASN A 1 630 ? 150.338 131.052 118.725 1.00 44.39 827 ASN A C 1
ATOM 3284 O O . ASN A 1 630 ? 150.503 132.264 118.568 1.00 44.39 827 ASN A O 1
ATOM 3289 N N . THR A 1 631 ? 149.132 130.523 118.945 1.00 42.77 828 THR A N 1
ATOM 3290 C CA . THR A 1 631 ? 147.968 131.392 119.101 1.00 42.77 828 THR A CA 1
ATOM 3291 C C . THR A 1 631 ? 148.017 132.137 120.429 1.00 42.77 828 THR A C 1
ATOM 3292 O O . THR A 1 631 ? 147.670 133.323 120.500 1.00 42.77 828 THR A O 1
ATOM 3296 N N . LEU A 1 632 ? 148.443 131.457 121.493 1.00 37.94 829 LEU A N 1
ATOM 3297 C CA . LEU A 1 632 ? 148.674 132.148 122.759 1.00 37.94 829 LEU A CA 1
ATOM 3298 C C . LEU A 1 632 ? 149.737 133.230 122.601 1.00 37.94 829 LEU A C 1
ATOM 3299 O O . LEU A 1 632 ? 149.639 134.305 123.206 1.00 37.94 829 LEU A O 1
ATOM 3304 N N . ILE A 1 633 ? 150.754 132.970 121.777 1.00 41.01 830 ILE A N 1
ATOM 3305 C CA . ILE A 1 633 ? 151.766 133.987 121.502 1.00 41.01 830 ILE A CA 1
ATOM 3306 C C . ILE A 1 633 ? 151.157 135.157 120.735 1.00 41.01 830 ILE A C 1
ATOM 3307 O O . ILE A 1 633 ? 151.447 136.323 121.024 1.00 41.01 830 ILE A O 1
ATOM 3312 N N . LYS A 1 634 ? 150.324 134.861 119.735 1.00 44.45 831 LYS A N 1
ATOM 3313 C CA . LYS A 1 634 ? 149.583 135.905 119.032 1.00 44.45 831 LYS A CA 1
ATOM 3314 C C . LYS A 1 634 ? 148.800 136.774 120.003 1.00 44.45 831 LYS A C 1
ATOM 3315 O O . LYS A 1 634 ? 148.756 138.000 119.859 1.00 44.45 831 LYS A O 1
ATOM 3321 N N . ILE A 1 635 ? 148.170 136.150 120.997 1.00 39.40 832 ILE A N 1
ATOM 3322 C CA . ILE A 1 635 ? 147.357 136.893 121.959 1.00 39.40 832 ILE A CA 1
ATOM 3323 C C . ILE A 1 635 ? 148.237 137.780 122.832 1.00 39.40 832 ILE A C 1
ATOM 3324 O O . ILE A 1 635 ? 147.953 138.968 123.029 1.00 39.40 832 ILE A O 1
ATOM 3329 N N . ILE A 1 636 ? 149.315 137.211 123.378 1.00 40.46 833 ILE A N 1
ATOM 3330 C CA . ILE A 1 636 ? 150.210 138.006 124.216 1.00 40.46 833 ILE A CA 1
ATOM 3331 C C . ILE A 1 636 ? 150.817 139.154 123.422 1.00 40.46 833 ILE A C 1
ATOM 3332 O O . ILE A 1 636 ? 151.085 140.229 123.972 1.00 40.46 833 ILE A O 1
ATOM 3337 N N . GLY A 1 637 ? 151.019 138.961 122.118 1.00 44.32 834 GLY A N 1
ATOM 3338 C CA . GLY A 1 637 ? 151.571 140.031 121.303 1.00 44.32 834 GLY A CA 1
ATOM 3339 C C . GLY A 1 637 ? 150.551 141.113 121.004 1.00 44.32 834 GLY A C 1
ATOM 3340 O O . GLY A 1 637 ? 150.849 142.307 121.096 1.00 44.32 834 GLY A O 1
ATOM 3341 N N . ASN A 1 638 ? 149.333 140.710 120.635 1.00 44.62 835 ASN A N 1
ATOM 3342 C CA . ASN A 1 638 ? 148.266 141.674 120.412 1.00 44.62 835 ASN A CA 1
ATOM 3343 C C . ASN A 1 638 ? 147.924 142.445 121.676 1.00 44.62 835 ASN A C 1
ATOM 3344 O O . ASN A 1 638 ? 147.389 143.555 121.584 1.00 44.62 835 ASN A O 1
ATOM 3349 N N . SER A 1 639 ? 148.217 141.881 122.851 1.00 39.78 836 SER A N 1
ATOM 3350 C CA . SER A 1 639 ? 148.029 142.607 124.102 1.00 39.78 836 SER A CA 1
ATOM 3351 C C . SER A 1 639 ? 148.759 143.941 124.124 1.00 39.78 836 SER A C 1
ATOM 3352 O O . SER A 1 639 ? 148.253 144.893 124.728 1.00 39.78 836 SER A O 1
ATOM 3355 N N . VAL A 1 640 ? 149.923 144.039 123.486 1.00 37.98 837 VAL A N 1
ATOM 3356 C CA . VAL A 1 640 ? 150.661 145.294 123.415 1.00 37.98 837 VAL A CA 1
ATOM 3357 C C . VAL A 1 640 ? 150.781 145.712 121.956 1.00 37.98 837 VAL A C 1
ATOM 3358 O O . VAL A 1 640 ? 151.606 146.562 121.607 1.00 37.98 837 VAL A O 1
ATOM 3362 N N . GLY A 1 641 ? 149.958 145.117 121.098 1.00 43.58 838 GLY A N 1
ATOM 3363 C CA . GLY A 1 641 ? 149.961 145.442 119.686 1.00 43.58 838 GLY A CA 1
ATOM 3364 C C . GLY A 1 641 ? 148.795 146.320 119.281 1.00 43.58 838 GLY A C 1
ATOM 3365 O O . GLY A 1 641 ? 148.763 147.507 119.613 1.00 43.58 838 GLY A O 1
ATOM 3366 N N . ALA A 1 642 ? 147.833 145.746 118.553 1.00 46.09 839 ALA A N 1
ATOM 3367 C CA . ALA A 1 642 ? 146.648 146.500 118.160 1.00 46.09 839 ALA A CA 1
ATOM 3368 C C . ALA A 1 642 ? 145.875 146.986 119.381 1.00 46.09 839 ALA A C 1
ATOM 3369 O O . ALA A 1 642 ? 145.219 148.033 119.342 1.00 46.09 839 ALA A O 1
ATOM 3371 N N . LEU A 1 643 ? 145.945 146.234 120.479 1.00 42.87 840 LEU A N 1
ATOM 3372 C CA . LEU A 1 643 ? 145.370 146.648 121.750 1.00 42.87 840 LEU A CA 1
ATOM 3373 C C . LEU A 1 643 ? 146.412 147.242 122.689 1.00 42.87 840 LEU A C 1
ATOM 3374 O O . LEU A 1 643 ? 146.198 147.267 123.908 1.00 42.87 840 LEU A O 1
ATOM 3376 N N . GLY A 1 644 ? 147.531 147.724 122.146 1.00 41.93 841 GLY A N 1
ATOM 3377 C CA . GLY A 1 644 ? 148.558 148.307 122.992 1.00 41.93 841 GLY A CA 1
ATOM 3378 C C . GLY A 1 644 ? 148.086 149.575 123.677 1.00 41.93 841 GLY A C 1
ATOM 3379 O O . GLY A 1 644 ? 148.304 149.767 124.875 1.00 41.93 841 GLY A O 1
ATOM 3380 N N . ASN A 1 645 ? 147.411 150.450 122.930 1.00 40.48 842 ASN A N 1
ATOM 3381 C CA . ASN A 1 645 ? 146.911 151.680 123.533 1.00 40.48 842 ASN A CA 1
ATOM 3382 C C . ASN A 1 645 ? 145.753 151.409 124.484 1.00 40.48 842 ASN A C 1
ATOM 3383 O O . ASN A 1 645 ? 145.547 152.167 125.435 1.00 40.48 842 ASN A O 1
ATOM 3388 N N . LEU A 1 646 ? 144.994 150.334 124.262 1.00 37.73 843 LEU A N 1
ATOM 3389 C CA . LEU A 1 646 ? 143.961 149.961 125.223 1.00 37.73 843 LEU A CA 1
ATOM 3390 C C . LEU A 1 646 ? 144.578 149.470 126.528 1.00 37.73 843 LEU A C 1
ATOM 3391 O O . LEU A 1 646 ? 144.135 149.860 127.618 1.00 37.73 843 LEU A O 1
ATOM 3396 N N . THR A 1 647 ? 145.591 148.608 126.439 1.00 36.31 844 THR A N 1
ATOM 3397 C CA . THR A 1 647 ? 146.359 148.247 127.624 1.00 36.31 844 THR A CA 1
ATOM 3398 C C . THR A 1 647 ? 146.962 149.475 128.291 1.00 36.31 844 THR A C 1
ATOM 3399 O O . THR A 1 647 ? 147.082 149.521 129.520 1.00 36.31 844 THR A O 1
ATO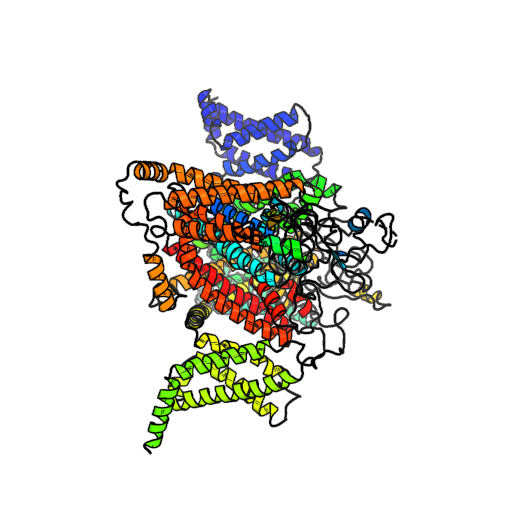M 3403 N N . LEU A 1 648 ? 147.343 150.480 127.501 1.00 37.81 845 LEU A N 1
ATOM 3404 C CA . LEU A 1 648 ? 147.889 151.704 128.076 1.00 37.81 845 LEU A CA 1
ATOM 3405 C C . LEU A 1 648 ? 146.817 152.491 128.821 1.00 37.81 845 LEU A C 1
ATOM 3406 O O . LEU A 1 648 ? 147.084 153.062 129.882 1.00 37.81 845 LEU A O 1
ATOM 3411 N N . VAL A 1 649 ? 145.609 152.563 128.257 1.00 36.01 846 VAL A N 1
ATOM 3412 C CA . VAL A 1 649 ? 144.471 153.124 128.983 1.00 36.01 846 VAL A CA 1
ATOM 3413 C C . VAL A 1 649 ? 144.299 152.412 130.314 1.00 36.01 846 VAL A C 1
ATOM 3414 O O . VAL A 1 649 ? 144.110 153.047 131.358 1.00 36.01 846 VAL A O 1
ATOM 3418 N N . LEU A 1 650 ? 144.361 151.080 130.293 1.00 34.09 847 LEU A N 1
ATOM 3419 C CA . LEU A 1 650 ? 144.212 150.308 131.523 1.00 34.09 847 LEU A CA 1
ATOM 3420 C C . LEU A 1 650 ? 145.299 150.663 132.529 1.00 34.09 847 LEU A C 1
ATOM 3421 O O . LEU A 1 650 ? 145.018 150.855 133.717 1.00 34.09 847 LEU A O 1
ATOM 3426 N N . ALA A 1 651 ? 146.547 150.752 132.070 1.00 28.75 848 ALA A N 1
ATOM 3427 C CA . ALA A 1 651 ? 147.653 151.057 132.972 1.00 28.75 848 ALA A CA 1
ATOM 3428 C C . ALA A 1 651 ? 147.509 152.455 133.558 1.00 28.75 848 ALA A C 1
ATOM 3429 O O . ALA A 1 651 ? 147.743 152.669 134.753 1.00 28.75 848 ALA A O 1
ATOM 3431 N N . ILE A 1 652 ? 147.126 153.421 132.722 1.00 32.30 849 ILE A N 1
ATOM 3432 C CA . ILE A 1 652 ? 146.908 154.786 133.188 1.00 32.30 849 ILE A CA 1
ATOM 3433 C C . ILE A 1 652 ? 145.793 154.825 134.221 1.00 32.30 849 ILE A C 1
ATOM 3434 O O . ILE A 1 652 ? 145.886 155.533 135.228 1.00 32.30 849 ILE A O 1
ATOM 3439 N N . ILE A 1 653 ? 144.722 154.065 133.989 1.00 29.96 850 ILE A N 1
ATOM 3440 C CA . ILE A 1 653 ? 143.600 154.050 134.922 1.00 29.96 850 ILE A CA 1
ATOM 3441 C C . ILE A 1 653 ? 144.021 153.442 136.253 1.00 29.96 850 ILE A C 1
ATOM 3442 O O . ILE A 1 653 ? 143.674 153.954 137.324 1.00 29.96 850 ILE A O 1
ATOM 3447 N N . VAL A 1 654 ? 144.781 152.347 136.208 1.00 27.75 851 VAL A N 1
ATOM 3448 C CA . VAL A 1 654 ? 145.237 151.720 137.446 1.00 27.75 851 VAL A CA 1
ATOM 3449 C C . VAL A 1 654 ? 146.181 152.647 138.197 1.00 27.75 851 VAL A C 1
ATOM 3450 O O . VAL A 1 654 ? 146.137 152.732 139.429 1.00 27.75 851 VAL A O 1
ATOM 3454 N N . PHE A 1 655 ? 147.029 153.377 137.472 1.00 33.55 852 PHE A N 1
ATOM 3455 C CA . PHE A 1 655 ? 147.923 154.335 138.115 1.00 33.55 852 PHE A CA 1
ATOM 3456 C C . PHE A 1 655 ? 147.137 155.463 138.772 1.00 33.55 852 PHE A C 1
ATOM 3457 O O . PHE A 1 655 ? 147.367 155.805 139.941 1.00 33.55 852 PHE A O 1
ATOM 3465 N N . ILE A 1 656 ? 146.232 156.082 138.009 1.00 32.35 853 ILE A N 1
ATOM 3466 C CA . ILE A 1 656 ? 145.385 157.147 138.538 1.00 32.35 853 ILE A CA 1
ATOM 3467 C C . ILE A 1 656 ? 144.674 156.682 139.795 1.00 32.35 853 ILE A C 1
ATOM 3468 O O . ILE A 1 656 ? 144.634 157.390 140.802 1.00 32.35 853 ILE A O 1
ATOM 3473 N N . PHE A 1 657 ? 144.097 155.481 139.755 1.00 29.66 854 PHE A N 1
ATOM 3474 C CA . PHE A 1 657 ? 143.313 155.018 140.892 1.00 29.66 854 PHE A CA 1
ATOM 3475 C C . PHE A 1 657 ? 144.202 154.680 142.077 1.00 29.66 854 PHE A C 1
ATOM 3476 O O . PHE A 1 657 ? 143.837 154.953 143.224 1.00 29.66 854 PHE A O 1
ATOM 3484 N N . ALA A 1 658 ? 145.379 154.106 141.825 1.00 30.57 855 ALA A N 1
ATOM 3485 C CA . ALA A 1 658 ? 146.299 153.816 142.916 1.00 30.57 855 ALA A CA 1
ATOM 3486 C C . ALA A 1 658 ? 146.711 155.091 143.630 1.00 30.57 855 ALA A C 1
ATOM 3487 O O . ALA A 1 658 ? 146.668 155.162 144.864 1.00 30.57 855 ALA A O 1
ATOM 3489 N N . VAL A 1 659 ? 147.073 156.125 142.875 1.00 34.09 856 VAL A N 1
ATOM 3490 C CA . VAL A 1 659 ? 147.511 157.359 143.518 1.00 34.09 856 VAL A CA 1
ATOM 3491 C C . VAL A 1 659 ? 146.340 158.147 144.107 1.00 34.09 856 VAL A C 1
ATOM 3492 O O . VAL A 1 659 ? 146.496 158.797 145.144 1.00 34.09 856 VAL A O 1
ATOM 3496 N N . VAL A 1 660 ? 145.156 158.079 143.493 1.00 30.50 857 VAL A N 1
ATOM 3497 C CA . VAL A 1 660 ? 143.973 158.704 144.076 1.00 30.50 857 VAL A CA 1
ATOM 3498 C C . VAL A 1 660 ? 143.660 158.073 145.422 1.00 30.50 857 VAL A C 1
ATOM 3499 O O . VAL A 1 660 ? 143.438 158.769 146.420 1.00 30.50 857 VAL A O 1
ATOM 3503 N N . GLY A 1 661 ? 143.632 156.741 145.467 1.00 28.01 858 GLY A N 1
ATOM 3504 C CA . GLY A 1 661 ? 143.379 156.065 146.722 1.00 28.01 858 GLY A CA 1
ATOM 3505 C C . GLY A 1 661 ? 144.457 156.336 147.748 1.00 28.01 858 GLY A C 1
ATOM 3506 O O . GLY A 1 661 ? 144.164 156.521 148.929 1.00 28.01 858 GLY A O 1
ATOM 3507 N N . MET A 1 662 ? 145.715 156.407 147.310 1.00 33.73 859 MET A N 1
ATOM 3508 C CA . MET A 1 662 ? 146.786 156.623 148.272 1.00 33.73 859 MET A CA 1
ATOM 3509 C C . MET A 1 662 ? 146.699 158.021 148.872 1.00 33.73 859 MET A C 1
ATOM 3510 O O . MET A 1 662 ? 146.793 158.181 150.089 1.00 33.73 859 MET A O 1
ATOM 3515 N N . GLN A 1 663 ? 146.434 159.038 148.049 1.00 36.35 860 GLN A N 1
ATOM 3516 C CA . GLN A 1 663 ? 146.237 160.377 148.595 1.00 36.35 860 GLN A CA 1
ATOM 3517 C C . GLN A 1 663 ? 145.024 160.427 149.517 1.00 36.35 860 GLN A C 1
ATOM 3518 O O . GLN A 1 663 ? 145.129 160.863 150.669 1.00 36.35 860 GLN A O 1
ATOM 3524 N N . LEU A 1 664 ? 143.863 159.980 149.029 1.00 30.15 861 LEU A N 1
ATOM 3525 C CA . LEU A 1 664 ? 142.631 160.095 149.801 1.00 30.15 861 LEU A CA 1
ATOM 3526 C C . LEU A 1 664 ? 142.650 159.261 151.077 1.00 30.15 861 LEU A C 1
ATOM 3527 O O . LEU A 1 664 ? 141.889 159.555 152.005 1.00 30.15 861 LEU A O 1
ATOM 3532 N N . PHE A 1 665 ? 143.487 158.222 151.158 1.00 28.59 862 PHE A N 1
ATOM 3533 C CA . PHE A 1 665 ? 143.341 157.255 152.233 1.00 28.59 862 PHE A CA 1
ATOM 3534 C C . PHE A 1 665 ? 144.614 156.897 152.988 1.00 28.59 862 PHE A C 1
ATOM 3535 O O . PHE A 1 665 ? 144.524 156.118 153.936 1.00 28.59 862 PHE A O 1
ATOM 3543 N N . GLY A 1 666 ? 145.782 157.428 152.622 1.00 30.67 863 GLY A N 1
ATOM 3544 C CA . GLY A 1 666 ? 147.005 156.961 153.248 1.00 30.67 863 GLY A CA 1
ATOM 3545 C C . GLY A 1 666 ? 147.153 157.431 154.680 1.00 30.67 863 GLY A C 1
ATOM 3546 O O . GLY A 1 666 ? 147.565 156.664 155.555 1.00 30.67 863 GLY A O 1
ATOM 3547 N N . LYS A 1 667 ? 146.825 158.696 154.940 1.00 37.97 864 LYS A N 1
ATOM 3548 C CA . LYS A 1 667 ? 146.889 159.204 156.304 1.00 37.97 864 LYS A CA 1
ATOM 3549 C C . LYS A 1 667 ? 145.939 158.435 157.210 1.00 37.97 864 LYS A C 1
ATOM 3550 O O . LYS A 1 667 ? 146.299 158.056 158.329 1.00 37.97 864 LYS A O 1
ATOM 3556 N N . ASN A 1 668 ? 144.719 158.182 156.732 1.00 35.30 865 ASN A N 1
ATOM 3557 C CA . ASN A 1 668 ? 143.757 157.419 157.519 1.00 35.30 865 ASN A CA 1
ATOM 3558 C C . ASN A 1 668 ? 144.233 155.986 157.729 1.00 35.30 865 ASN A C 1
ATOM 3559 O O . ASN A 1 668 ? 144.127 155.442 158.834 1.00 35.30 865 ASN A O 1
ATOM 3564 N N . TYR A 1 669 ? 144.751 155.355 156.670 1.00 34.90 866 TYR A N 1
ATOM 3565 C CA . TYR A 1 669 ? 145.277 153.999 156.780 1.00 34.90 866 TYR A CA 1
ATOM 3566 C C . TYR A 1 669 ? 146.377 153.919 157.824 1.00 34.90 866 TYR A C 1
ATOM 3567 O O . TYR A 1 669 ? 146.423 152.974 158.618 1.00 34.90 866 TYR A O 1
ATOM 3576 N N . SER A 1 670 ? 147.267 154.914 157.848 1.00 42.45 867 SER A N 1
ATOM 3577 C CA . SER A 1 670 ? 148.407 154.866 158.754 1.00 42.45 867 SER A CA 1
ATOM 3578 C C . SER A 1 670 ? 148.029 155.240 160.179 1.00 42.45 867 SER A C 1
ATOM 3579 O O . SER A 1 670 ? 148.614 154.708 161.128 1.00 42.45 867 SER A O 1
ATOM 3582 N N . GLU A 1 671 ? 147.063 156.140 160.352 1.00 44.19 868 GLU A N 1
ATOM 3583 C CA . GLU A 1 671 ? 146.654 156.561 161.685 1.00 44.19 868 GLU A CA 1
ATOM 3584 C C . GLU A 1 671 ? 145.661 155.604 162.324 1.00 44.19 868 GLU A C 1
ATOM 3585 O O . GLU A 1 671 ? 145.716 155.390 163.541 1.00 44.19 868 GLU A O 1
ATOM 3591 N N . LEU A 1 672 ? 144.756 155.025 161.539 1.00 40.46 869 LEU A N 1
ATOM 3592 C CA . LEU A 1 672 ? 143.752 154.092 162.044 1.00 40.46 869 LEU A CA 1
ATOM 3593 C C . LEU A 1 672 ? 144.109 152.644 161.736 1.00 40.46 869 LEU A C 1
ATOM 3594 O O . LEU A 1 672 ? 143.232 151.820 161.465 1.00 40.46 869 LEU A O 1
ATOM 3599 N N . ARG A 1 673 ? 145.402 152.314 161.756 1.00 44.61 870 ARG A N 1
ATOM 3600 C CA . ARG A 1 673 ? 145.820 150.924 161.596 1.00 44.61 870 ARG A CA 1
ATOM 3601 C C . ARG A 1 673 ? 145.260 150.045 162.707 1.00 44.61 870 ARG A C 1
ATOM 3602 O O . ARG A 1 673 ? 144.915 148.882 162.472 1.00 44.61 870 ARG A O 1
ATOM 3610 N N . HIS A 1 674 ? 145.179 150.583 163.928 1.00 45.88 871 HIS A N 1
ATOM 3611 C CA . HIS A 1 674 ? 144.793 149.788 165.090 1.00 45.88 871 HIS A CA 1
ATOM 3612 C C . HIS A 1 674 ? 143.439 149.114 164.910 1.00 45.88 871 HIS A C 1
ATOM 3613 O O . HIS A 1 674 ? 143.211 148.030 165.459 1.00 45.88 871 HIS A O 1
ATOM 3620 N N . ARG A 1 675 ? 142.533 149.730 164.156 1.00 47.01 872 ARG A N 1
ATOM 3621 C CA . ARG A 1 675 ? 141.193 149.194 163.960 1.00 47.01 872 ARG A CA 1
ATOM 3622 C C . ARG A 1 675 ? 141.025 148.495 162.620 1.00 47.01 872 ARG A C 1
ATOM 3623 O O . ARG A 1 675 ? 139.889 148.297 162.178 1.00 47.01 872 ARG A O 1
ATOM 3625 N N . ILE A 1 676 ? 142.119 148.126 161.961 1.00 40.46 873 ILE A N 1
ATOM 3626 C CA . ILE A 1 676 ? 142.035 147.497 160.651 1.00 40.46 873 ILE A CA 1
ATOM 3627 C C . ILE A 1 676 ? 142.894 146.240 160.618 1.00 40.46 873 ILE A C 1
ATOM 3628 O O . ILE A 1 676 ? 142.881 145.489 159.635 1.00 40.46 873 ILE A O 1
ATOM 3633 N N . SER A 1 677 ? 143.643 145.999 161.691 1.00 49.74 874 SER A N 1
ATOM 3634 C CA . SER A 1 677 ? 144.496 144.822 161.788 1.00 49.74 874 SER A CA 1
ATOM 3635 C C . SER A 1 677 ? 144.548 144.374 163.239 1.00 49.74 874 SER A C 1
ATOM 3636 O O . SER A 1 677 ? 144.666 145.207 164.142 1.00 49.74 874 SER A O 1
ATOM 3639 N N . ASP A 1 678 ? 144.466 143.060 163.457 1.00 59.96 875 ASP A N 1
ATOM 3640 C CA . ASP A 1 678 ? 144.416 142.533 164.818 1.00 59.96 875 ASP A CA 1
ATOM 3641 C C . ASP A 1 678 ? 145.791 142.560 165.478 1.00 59.96 875 ASP A C 1
ATOM 3642 O O . ASP A 1 678 ? 146.005 143.278 166.460 1.00 59.96 875 ASP A O 1
ATOM 3647 N N . SER A 1 679 ? 146.740 141.790 164.946 1.00 67.04 876 SER A N 1
ATOM 3648 C CA . SER A 1 679 ? 148.111 141.858 165.434 1.00 67.04 876 SER A CA 1
ATOM 3649 C C . SER A 1 679 ? 148.726 143.171 164.975 1.00 67.04 876 SER A C 1
ATOM 3650 O O . SER A 1 679 ? 148.934 143.369 163.774 1.00 67.04 876 SER A O 1
ATOM 3653 N N . GLY A 1 680 ? 149.019 144.069 165.916 1.00 68.99 877 GLY A N 1
ATOM 3654 C CA . GLY A 1 680 ? 149.320 145.437 165.547 1.00 68.99 877 GLY A CA 1
ATOM 3655 C C . GLY A 1 680 ? 150.497 145.572 164.607 1.00 68.99 877 GLY A C 1
ATOM 3656 O O . GLY A 1 680 ? 151.660 145.549 165.019 1.00 68.99 877 GLY A O 1
ATOM 3657 N N . LEU A 1 681 ? 150.174 145.788 163.337 1.00 56.32 878 LEU A N 1
ATOM 3658 C CA . LEU A 1 681 ? 151.113 145.914 162.230 1.00 56.32 878 LEU A CA 1
ATOM 3659 C C . LEU A 1 681 ? 150.324 146.522 161.081 1.00 56.32 878 LEU A C 1
ATOM 3660 O O . LEU A 1 681 ? 149.157 146.896 161.232 1.00 56.32 878 LEU A O 1
ATOM 3665 N N . LEU A 1 682 ? 150.972 146.610 159.929 1.00 40.50 879 LEU A N 1
ATOM 3666 C CA . LEU A 1 682 ? 150.265 146.970 158.721 1.00 40.50 879 LEU A CA 1
ATOM 3667 C C . LEU A 1 682 ? 149.266 145.873 158.355 1.00 40.50 879 LEU A C 1
ATOM 3668 O O . LEU A 1 682 ? 149.398 144.728 158.791 1.00 40.50 879 LEU A O 1
ATOM 3670 N N . PRO A 1 683 ? 148.239 146.209 157.586 1.00 30.16 880 PRO A N 1
ATOM 3671 C CA . PRO A 1 683 ? 147.419 145.178 156.946 1.00 30.16 880 PRO A CA 1
ATOM 3672 C C . PRO A 1 683 ? 148.099 144.675 155.680 1.00 30.16 880 PRO A C 1
ATOM 3673 O O . PRO A 1 683 ? 148.877 145.380 155.037 1.00 30.16 880 PRO A O 1
ATOM 3677 N N . ARG A 1 684 ? 147.798 143.424 155.328 1.00 28.46 881 ARG A N 1
ATOM 3678 C CA . ARG A 1 684 ? 148.366 142.865 154.107 1.00 28.46 881 ARG A CA 1
ATOM 3679 C C . ARG A 1 684 ? 147.904 143.615 152.867 1.00 28.46 881 ARG A C 1
ATOM 3680 O O . ARG A 1 684 ? 148.495 143.445 151.797 1.00 28.46 881 ARG A O 1
ATOM 3688 N N . TRP A 1 685 ? 146.865 144.438 152.986 1.00 25.95 882 TRP A N 1
ATOM 3689 C CA . TRP A 1 685 ? 146.382 145.249 151.872 1.00 25.95 882 TRP A CA 1
ATOM 3690 C C . TRP A 1 685 ? 146.036 146.627 152.426 1.00 25.95 882 TRP A C 1
ATOM 3691 O O . TRP A 1 685 ? 145.200 146.747 153.326 1.00 25.95 882 TRP A O 1
ATOM 3702 N N . HIS A 1 686 ? 146.690 147.658 151.897 1.00 32.16 883 HIS A N 1
ATOM 3703 C CA . HIS A 1 686 ? 146.406 149.041 152.244 1.00 32.16 883 HIS A CA 1
ATOM 3704 C C . HIS A 1 686 ? 146.813 149.932 151.079 1.00 32.16 883 HIS A C 1
ATOM 3705 O O . HIS A 1 686 ? 147.168 149.453 149.999 1.00 32.16 883 HIS A O 1
ATOM 3712 N N . MET A 1 687 ? 146.754 151.248 151.298 1.00 26.41 884 MET A N 1
ATOM 3713 C CA . MET A 1 687 ? 147.043 152.217 150.246 1.00 26.41 884 MET A CA 1
ATOM 3714 C C . MET A 1 687 ? 148.015 153.294 150.713 1.00 26.41 884 MET A C 1
ATOM 3715 O O . MET A 1 687 ? 148.033 154.392 150.157 1.00 26.41 884 MET A O 1
ATOM 3720 N N . MET A 1 688 ? 148.831 153.012 151.730 1.00 30.88 885 MET A N 1
ATOM 3721 C CA . MET A 1 688 ? 149.829 153.993 152.144 1.00 30.88 885 MET A CA 1
ATOM 3722 C C . MET A 1 688 ? 150.903 154.154 151.075 1.00 30.88 885 MET A C 1
ATOM 3723 O O . MET A 1 688 ? 151.107 155.249 150.540 1.00 30.88 885 MET A O 1
ATOM 3728 N N . ASP A 1 689 ? 151.593 153.068 150.740 1.00 31.42 886 ASP A N 1
ATOM 3729 C CA . ASP A 1 689 ? 152.574 153.098 149.667 1.00 31.42 886 ASP A CA 1
ATOM 3730 C C . ASP A 1 689 ? 151.867 153.146 148.315 1.00 31.42 886 ASP A C 1
ATOM 3731 O O . ASP A 1 689 ? 150.637 153.138 148.224 1.00 31.42 886 ASP A O 1
ATOM 3736 N N . PHE A 1 690 ? 152.655 153.194 147.242 1.00 34.38 887 PHE A N 1
ATOM 3737 C CA . PHE A 1 690 ? 152.063 153.104 145.914 1.00 34.38 887 PHE A CA 1
ATOM 3738 C C . PHE A 1 690 ? 152.015 151.670 145.413 1.00 34.38 887 PHE A C 1
ATOM 3739 O O . PHE A 1 690 ? 151.108 151.315 144.655 1.00 34.38 887 PHE A O 1
ATOM 3747 N N . PHE A 1 691 ? 152.981 150.837 145.808 1.00 46.24 888 PHE A N 1
ATOM 3748 C CA . PHE A 1 691 ? 152.920 149.424 145.447 1.00 46.24 888 PHE A CA 1
ATOM 3749 C C . PHE A 1 691 ? 151.665 148.777 146.017 1.00 46.24 888 PHE A C 1
ATOM 3750 O O . PHE A 1 691 ? 150.936 148.072 145.310 1.00 46.24 888 PHE A O 1
ATOM 3758 N N . HIS A 1 692 ? 151.396 149.008 147.301 1.00 28.38 889 HIS A N 1
ATOM 3759 C CA . HIS A 1 692 ? 150.221 148.415 147.925 1.00 28.38 889 HIS A CA 1
ATOM 3760 C C . HIS A 1 692 ? 148.931 148.970 147.335 1.00 28.38 889 HIS A C 1
ATOM 3761 O O . HIS A 1 692 ? 147.931 148.252 147.234 1.00 28.38 889 HIS A O 1
ATOM 3768 N N . ALA A 1 693 ? 148.925 150.243 146.943 1.00 22.67 890 ALA A N 1
ATOM 3769 C CA . ALA A 1 693 ? 147.736 150.795 146.303 1.00 22.67 890 ALA A CA 1
ATOM 3770 C C . ALA A 1 693 ? 147.521 150.174 144.930 1.00 22.67 890 ALA A C 1
ATOM 3771 O O . ALA A 1 693 ? 146.382 149.894 144.535 1.00 22.67 890 ALA A O 1
ATOM 3773 N N . PHE A 1 694 ? 148.608 149.943 144.190 1.00 21.61 891 PHE A N 1
ATOM 3774 C CA . PHE A 1 694 ? 148.505 149.189 142.947 1.00 21.61 891 PHE A CA 1
ATOM 3775 C C . PHE A 1 694 ? 147.953 147.795 143.205 1.00 21.61 891 PHE A C 1
ATOM 3776 O O . PHE A 1 694 ? 147.146 147.283 142.424 1.00 21.61 891 PHE A O 1
ATOM 3784 N N . LEU A 1 695 ? 148.363 147.177 144.313 1.00 25.44 892 LEU A N 1
ATOM 3785 C CA . LEU A 1 695 ? 147.877 145.841 144.645 1.00 25.44 892 LEU A CA 1
ATOM 3786 C C . LEU A 1 695 ? 146.388 145.855 144.970 1.00 25.44 892 LEU A C 1
ATOM 3787 O O . LEU A 1 695 ? 145.654 144.939 144.587 1.00 25.44 892 LEU A O 1
ATOM 3792 N N . ILE A 1 696 ? 145.933 146.869 145.708 1.00 20.95 893 ILE A N 1
ATOM 3793 C CA . ILE A 1 696 ? 144.508 147.005 146.008 1.00 20.95 893 ILE A CA 1
ATOM 3794 C C . ILE A 1 696 ? 143.711 147.163 144.722 1.00 20.95 893 ILE A C 1
ATOM 3795 O O . ILE A 1 696 ? 142.677 146.512 144.525 1.00 20.95 893 ILE A O 1
ATOM 3800 N N . ILE A 1 697 ? 144.172 148.042 143.832 1.00 23.89 894 ILE A N 1
ATOM 3801 C CA . ILE A 1 697 ? 143.470 148.216 142.566 1.00 23.89 894 ILE A CA 1
ATOM 3802 C C . ILE A 1 697 ? 143.485 146.924 141.762 1.00 23.89 894 ILE A C 1
ATOM 3803 O O . ILE A 1 697 ? 142.499 146.588 141.098 1.00 23.89 894 ILE A O 1
ATOM 3808 N N . PHE A 1 698 ? 144.571 146.156 141.839 1.00 25.37 895 PHE A N 1
ATOM 3809 C CA . PHE A 1 698 ? 144.633 144.879 141.135 1.00 25.37 895 PHE A CA 1
ATOM 3810 C C . PHE A 1 698 ? 143.593 143.907 141.679 1.00 25.37 895 PHE A C 1
ATOM 3811 O O . PHE A 1 698 ? 142.805 143.330 140.921 1.00 25.37 895 PHE A O 1
ATOM 3819 N N . ARG A 1 699 ? 143.604 143.692 142.996 1.00 46.24 896 ARG A N 1
ATOM 3820 C CA . ARG A 1 699 ? 142.568 142.913 143.666 1.00 46.24 896 ARG A CA 1
ATOM 3821 C C . ARG A 1 699 ? 141.178 143.296 143.177 1.00 46.24 896 ARG A C 1
ATOM 3822 O O . ARG A 1 699 ? 140.404 142.441 142.738 1.00 46.24 896 ARG A O 1
ATOM 3830 N N . ILE A 1 700 ? 140.850 144.588 143.245 1.00 29.05 897 ILE A N 1
ATOM 3831 C CA . ILE A 1 700 ? 139.543 145.052 142.784 1.00 29.05 897 ILE A CA 1
ATOM 3832 C C . ILE A 1 700 ? 139.320 144.674 141.324 1.00 29.05 897 ILE A C 1
ATOM 3833 O O . ILE A 1 700 ? 138.197 144.364 140.912 1.00 29.05 897 ILE A O 1
ATOM 3838 N N . LEU A 1 701 ? 140.384 144.684 140.520 1.00 25.78 898 LEU A N 1
ATOM 3839 C CA . LEU A 1 701 ? 140.236 144.301 139.120 1.00 25.78 898 LEU A CA 1
ATOM 3840 C C . LEU A 1 701 ? 139.951 142.815 138.973 1.00 25.78 898 LEU A C 1
ATOM 3841 O O . LEU A 1 701 ? 139.299 142.400 138.008 1.00 25.78 898 LEU A O 1
ATOM 3846 N N . CYS A 1 702 ? 140.437 142.001 139.905 1.00 32.38 899 CYS A N 1
ATOM 3847 C CA . CYS A 1 702 ? 140.221 140.561 139.858 1.00 32.38 899 CYS A CA 1
ATOM 3848 C C . CYS A 1 702 ? 138.865 140.149 140.411 1.00 32.38 899 CYS A C 1
ATOM 3849 O O . CYS A 1 702 ? 138.414 139.033 140.131 1.00 32.38 899 CYS A O 1
ATOM 3852 N N . GLY A 1 703 ? 138.210 141.011 141.180 1.00 32.15 900 GLY A N 1
ATOM 3853 C CA . GLY A 1 703 ? 136.892 140.729 141.702 1.00 32.15 900 GLY A CA 1
ATOM 3854 C C . GLY A 1 703 ? 136.783 140.667 143.206 1.00 32.15 900 GLY A C 1
ATOM 3855 O O . GLY A 1 703 ? 135.707 140.332 143.711 1.00 32.15 900 GLY A O 1
ATOM 3856 N N . GLU A 1 704 ? 137.848 140.976 143.941 1.00 35.49 901 GLU A N 1
ATOM 3857 C CA . GLU A 1 704 ? 137.862 140.864 145.399 1.00 35.49 901 GLU A CA 1
ATOM 3858 C C . GLU A 1 704 ? 137.963 142.264 145.992 1.00 35.49 901 GLU A C 1
ATOM 3859 O O . GLU A 1 704 ? 139.054 142.739 146.316 1.00 35.49 901 GLU A O 1
ATOM 3865 N N . TRP A 1 705 ? 136.817 142.917 146.165 1.00 25.80 902 TRP A N 1
ATOM 3866 C CA . TRP A 1 705 ? 136.787 144.297 146.624 1.00 25.80 902 TRP A CA 1
ATOM 3867 C C . TRP A 1 705 ? 136.007 144.510 147.909 1.00 25.80 902 TRP A C 1
ATOM 3868 O O . TRP A 1 705 ? 136.334 145.431 148.658 1.00 25.80 902 TRP A O 1
ATOM 3879 N N . ILE A 1 706 ? 134.985 143.697 148.184 1.00 23.73 903 ILE A N 1
ATOM 3880 C CA . ILE A 1 706 ? 134.176 143.923 149.378 1.00 23.73 903 ILE A CA 1
ATOM 3881 C C . ILE A 1 706 ? 135.011 143.739 150.639 1.00 23.73 903 ILE A C 1
ATOM 3882 O O . ILE A 1 706 ? 134.822 144.452 151.631 1.00 23.73 903 ILE A O 1
ATOM 3887 N N . GLU A 1 707 ? 135.972 142.820 150.612 1.00 25.84 904 GLU A N 1
ATOM 3888 C CA . GLU A 1 707 ? 136.744 142.517 151.808 1.00 25.84 904 GLU A CA 1
ATOM 3889 C C . GLU A 1 707 ? 137.817 143.552 152.101 1.00 25.84 904 GLU A C 1
ATOM 3890 O O . GLU A 1 707 ? 138.324 143.593 153.227 1.00 25.84 904 GLU A O 1
ATOM 3896 N N . THR A 1 708 ? 138.172 144.383 151.126 1.00 26.81 905 THR A N 1
ATOM 3897 C CA . THR A 1 708 ? 139.021 145.538 151.379 1.00 26.81 905 THR A CA 1
ATOM 3898 C C . THR A 1 708 ? 138.239 146.841 151.411 1.00 26.81 905 THR A C 1
ATOM 3899 O O . THR A 1 708 ? 138.679 147.801 152.051 1.00 26.81 905 THR A O 1
ATOM 3903 N N . MET A 1 709 ? 137.085 146.895 150.740 1.00 26.57 906 MET A N 1
ATOM 3904 C CA . MET A 1 709 ? 136.196 148.031 150.930 1.00 26.57 906 MET A CA 1
ATOM 3905 C C . MET A 1 709 ? 135.699 148.103 152.362 1.00 26.57 906 MET A C 1
ATOM 3906 O O . MET A 1 709 ? 135.554 149.199 152.905 1.00 26.57 906 MET A O 1
ATOM 3911 N N . TRP A 1 710 ? 135.440 146.957 152.996 1.00 27.26 907 TRP A N 1
ATOM 3912 C CA . TRP A 1 710 ? 135.080 146.975 154.410 1.00 27.26 907 TRP A CA 1
ATOM 3913 C C . TRP A 1 710 ? 136.183 147.608 155.242 1.00 27.26 907 TRP A C 1
ATOM 3914 O O . TRP A 1 710 ? 135.910 148.410 156.141 1.00 27.26 907 TRP A O 1
ATOM 3925 N N . ASP A 1 711 ? 137.438 147.276 154.941 1.00 31.31 908 ASP A N 1
ATOM 3926 C CA . ASP A 1 711 ? 138.560 147.857 155.668 1.00 31.31 908 ASP A CA 1
ATOM 3927 C C . ASP A 1 711 ? 138.626 149.364 155.457 1.00 31.31 908 ASP A C 1
ATOM 3928 O O . ASP A 1 711 ? 138.682 150.142 156.420 1.00 31.31 908 ASP A O 1
ATOM 3933 N N . CYS A 1 712 ? 138.610 149.791 154.195 1.00 26.31 909 CYS A N 1
ATOM 3934 C CA . CYS A 1 712 ? 138.729 151.211 153.890 1.00 26.31 909 CYS A CA 1
ATOM 3935 C C . CYS A 1 712 ? 137.573 152.018 154.470 1.00 26.31 909 CYS A C 1
ATOM 3936 O O . CYS A 1 712 ? 137.774 153.156 154.907 1.00 26.31 909 CYS A O 1
ATOM 3939 N N . MET A 1 713 ? 136.366 151.451 154.500 1.00 29.51 910 MET A N 1
ATOM 3940 C CA . MET A 1 713 ? 135.230 152.117 155.120 1.00 29.51 910 MET A CA 1
ATOM 3941 C C . MET A 1 713 ? 135.298 152.096 156.636 1.00 29.51 910 MET A C 1
ATOM 3942 O O . MET A 1 713 ? 134.774 153.007 157.285 1.00 29.51 910 MET A O 1
ATOM 3947 N N . GLU A 1 714 ? 135.928 151.079 157.220 1.00 27.72 911 GLU A N 1
ATOM 3948 C CA . GLU A 1 714 ? 136.147 151.080 158.657 1.00 27.72 911 GLU A CA 1
ATOM 3949 C C . GLU A 1 714 ? 137.253 152.037 159.062 1.00 27.72 911 GLU A C 1
ATOM 3950 O O . GLU A 1 714 ? 137.367 152.367 160.247 1.00 27.72 911 GLU A O 1
ATOM 3956 N N . VAL A 1 715 ? 138.055 152.501 158.108 1.00 29.51 912 VAL A N 1
ATOM 3957 C CA . VAL A 1 715 ? 139.135 153.443 158.370 1.00 29.51 912 VAL A CA 1
ATOM 3958 C C . VAL A 1 715 ? 138.763 154.857 157.938 1.00 29.51 912 VAL A C 1
ATOM 3959 O O . VAL A 1 715 ? 138.962 155.819 158.687 1.00 29.51 912 VAL A O 1
ATOM 3963 N N . SER A 1 716 ? 138.208 155.004 156.736 1.00 28.37 913 SER A N 1
ATOM 3964 C CA . SER A 1 716 ? 137.928 156.332 156.197 1.00 28.37 913 SER A CA 1
ATOM 3965 C C . SER A 1 716 ? 136.490 156.779 156.456 1.00 28.37 913 SER A C 1
ATOM 3966 O O . SER A 1 716 ? 136.260 157.804 157.104 1.00 28.37 913 SER A O 1
ATOM 3969 N N . GLY A 1 717 ? 135.516 156.021 155.963 1.00 27.98 914 GLY A N 1
ATOM 3970 C CA . GLY A 1 717 ? 134.127 156.424 156.064 1.00 27.98 914 GLY A CA 1
ATOM 3971 C C . GLY A 1 717 ? 133.291 155.952 154.893 1.00 27.98 914 GLY A C 1
ATOM 3972 O O . GLY A 1 717 ? 133.783 155.876 153.765 1.00 27.98 914 GLY A O 1
ATOM 3973 N N . GLN A 1 718 ? 132.022 155.630 155.161 1.00 30.97 915 GLN A N 1
ATOM 3974 C CA . GLN A 1 718 ? 131.132 155.053 154.158 1.00 30.97 915 GLN A CA 1
ATOM 3975 C C . GLN A 1 718 ? 131.126 155.808 152.833 1.00 30.97 915 GLN A C 1
ATOM 3976 O O . GLN A 1 718 ? 131.309 155.213 151.768 1.00 30.97 915 GLN A O 1
ATOM 3982 N N . SER A 1 719 ? 130.911 157.122 152.879 1.00 33.25 916 SER A N 1
ATOM 3983 C CA . SER A 1 719 ? 130.580 157.865 151.666 1.00 33.25 916 SER A CA 1
ATOM 3984 C C . SER A 1 719 ? 131.730 157.852 150.665 1.00 33.25 916 SER A C 1
ATOM 3985 O O . SER A 1 719 ? 131.589 157.351 149.541 1.00 33.25 916 SER A O 1
ATOM 3988 N N . LEU A 1 720 ? 132.881 158.397 151.061 1.00 35.05 917 LEU A N 1
ATOM 3989 C CA . LEU A 1 720 ? 133.993 158.554 150.129 1.00 35.05 917 LEU A CA 1
ATOM 3990 C C . LEU A 1 720 ? 134.528 157.204 149.675 1.00 35.05 917 LEU A C 1
ATOM 3991 O O . LEU A 1 720 ? 134.771 156.990 148.480 1.00 35.05 917 LEU A O 1
ATOM 3996 N N . CYS A 1 721 ? 134.739 156.290 150.623 1.00 27.88 918 CYS A N 1
ATOM 3997 C CA . CYS A 1 721 ? 135.270 154.974 150.289 1.00 27.88 918 CYS A CA 1
ATOM 3998 C C . CYS A 1 721 ? 134.326 154.215 149.370 1.00 27.88 918 CYS A C 1
ATOM 3999 O O . CYS A 1 721 ? 134.760 153.598 148.392 1.00 27.88 918 CYS A O 1
ATOM 4002 N N . LEU A 1 722 ? 133.030 154.222 149.688 1.00 28.12 919 LEU A N 1
ATOM 4003 C CA . LEU A 1 722 ? 132.046 153.593 148.815 1.00 28.12 919 LEU A CA 1
ATOM 4004 C C . LEU A 1 722 ? 132.108 154.183 147.416 1.00 28.12 919 LEU A C 1
ATOM 4005 O O . LEU A 1 722 ? 132.126 153.449 146.423 1.00 28.12 919 LEU A O 1
ATOM 4010 N N . LEU A 1 723 ? 132.146 155.514 147.319 1.00 27.24 920 LEU A N 1
ATOM 4011 C CA . LEU A 1 723 ? 132.215 156.162 146.014 1.00 27.24 920 LEU A CA 1
ATOM 4012 C C . LEU A 1 723 ? 133.421 155.681 145.220 1.00 27.24 920 LEU A C 1
ATOM 4013 O O . LEU A 1 723 ? 133.287 155.230 144.077 1.00 27.24 920 LEU A O 1
ATOM 4018 N N . VAL A 1 724 ? 134.611 155.743 145.823 1.00 27.26 921 VAL A N 1
ATOM 4019 C CA . VAL A 1 724 ? 135.823 155.454 145.061 1.00 27.26 921 VAL A CA 1
ATOM 4020 C C . VAL A 1 724 ? 135.904 153.971 144.721 1.00 27.26 921 VAL A C 1
ATOM 4021 O O . VAL A 1 724 ? 136.314 153.603 143.615 1.00 27.26 921 VAL A O 1
ATOM 4025 N N . PHE A 1 725 ? 135.504 153.093 145.647 1.00 26.11 922 PHE A N 1
ATOM 4026 C CA . PHE A 1 725 ? 135.611 151.662 145.385 1.00 26.11 922 PHE A CA 1
ATOM 4027 C C . PHE A 1 725 ? 134.574 151.200 144.373 1.00 26.11 922 PHE A C 1
ATOM 4028 O O . PHE A 1 725 ? 134.877 150.371 143.512 1.00 26.11 922 PHE A O 1
ATOM 4036 N N . LEU A 1 726 ? 133.352 151.735 144.438 1.00 32.18 923 LEU A N 1
ATOM 4037 C CA . LEU A 1 726 ? 132.381 151.436 143.394 1.00 32.18 923 LEU A CA 1
ATOM 4038 C C . LEU A 1 726 ? 132.849 151.973 142.051 1.00 32.18 923 LEU A C 1
ATOM 4039 O O . LEU A 1 726 ? 132.666 151.319 141.018 1.00 32.18 923 LEU A O 1
ATOM 4044 N N . LEU A 1 727 ? 133.483 153.148 142.048 1.00 26.51 924 LEU A N 1
ATOM 4045 C CA . LEU A 1 727 ? 133.961 153.724 140.798 1.00 26.51 924 LEU A CA 1
ATOM 4046 C C . LEU A 1 727 ? 135.065 152.875 140.187 1.00 26.51 924 LEU A C 1
ATOM 4047 O O . LEU A 1 727 ? 135.062 152.615 138.979 1.00 26.51 924 LEU A O 1
ATOM 4052 N N . VAL A 1 728 ? 136.026 152.437 141.003 1.00 25.82 925 VAL A N 1
ATOM 4053 C CA . VAL A 1 728 ? 137.108 151.628 140.457 1.00 25.82 925 VAL A CA 1
ATOM 4054 C C . VAL A 1 728 ? 136.577 150.267 140.039 1.00 25.82 925 VAL A C 1
ATOM 4055 O O . VAL A 1 728 ? 136.929 149.764 138.972 1.00 25.82 925 VAL A O 1
ATOM 4059 N N . MET A 1 729 ? 135.679 149.677 140.832 1.00 29.41 926 MET A N 1
ATOM 4060 C CA . MET A 1 729 ? 135.022 148.445 140.413 1.00 29.41 926 MET A CA 1
ATOM 4061 C C . MET A 1 729 ? 134.427 148.597 139.020 1.00 29.41 926 MET A C 1
ATOM 4062 O O . MET A 1 729 ? 134.819 147.892 138.086 1.00 29.41 926 MET A O 1
ATOM 4067 N N . VAL A 1 730 ? 133.535 149.573 138.846 1.00 31.39 927 VAL A N 1
ATOM 4068 C CA . VAL A 1 730 ? 132.823 149.707 137.577 1.00 31.39 927 VAL A CA 1
ATOM 4069 C C . VAL A 1 730 ? 133.793 150.001 136.439 1.00 31.39 927 VAL A C 1
ATOM 4070 O O . VAL A 1 730 ? 133.834 149.275 135.441 1.00 31.39 927 VAL A O 1
ATOM 4074 N N . ILE A 1 731 ? 134.603 151.054 136.576 1.00 29.80 928 ILE A N 1
ATOM 4075 C CA . ILE A 1 731 ? 135.448 151.489 135.465 1.00 29.80 928 ILE A CA 1
ATOM 4076 C C . ILE A 1 731 ? 136.533 150.459 135.168 1.00 29.80 928 ILE A C 1
ATOM 4077 O O . ILE A 1 731 ? 136.775 150.111 134.007 1.00 29.80 928 ILE A O 1
ATOM 4082 N N . GLY A 1 732 ? 137.241 149.998 136.201 1.00 27.78 929 GLY A N 1
ATOM 4083 C CA . GLY A 1 732 ? 138.289 149.019 135.993 1.00 27.78 929 GLY A CA 1
ATOM 4084 C C . GLY A 1 732 ? 137.774 147.723 135.403 1.00 27.78 929 GLY A C 1
ATOM 4085 O O . GLY A 1 732 ? 138.372 147.176 134.478 1.00 27.78 929 GLY A O 1
ATOM 4086 N N . ASN A 1 733 ? 136.670 147.195 135.940 1.00 28.66 930 ASN A N 1
ATOM 4087 C CA . ASN A 1 733 ? 136.124 145.977 135.365 1.00 28.66 930 ASN A CA 1
ATOM 4088 C C . ASN A 1 733 ? 135.607 146.217 133.956 1.00 28.66 930 ASN A C 1
ATOM 4089 O O . ASN A 1 733 ? 135.683 145.319 133.114 1.00 28.66 930 ASN A O 1
ATOM 4094 N N . LEU A 1 734 ? 135.147 147.433 133.658 1.00 31.51 931 LEU A N 1
ATOM 4095 C CA . LEU A 1 734 ? 134.712 147.742 132.303 1.00 31.51 931 LEU A CA 1
ATOM 4096 C C . LEU A 1 734 ? 135.886 147.726 131.335 1.00 31.51 931 LEU A C 1
ATOM 4097 O O . LEU A 1 734 ? 135.798 147.157 130.243 1.00 31.51 931 LEU A O 1
ATOM 4102 N N . VAL A 1 735 ? 137.008 148.335 131.725 1.00 33.33 932 VAL A N 1
ATOM 4103 C CA . VAL A 1 735 ? 138.145 148.380 130.810 1.00 33.33 932 VAL A CA 1
ATOM 4104 C C . VAL A 1 735 ? 138.805 147.012 130.711 1.00 33.33 932 VAL A C 1
ATOM 4105 O O . VAL A 1 735 ? 139.322 146.643 129.650 1.00 33.33 932 VAL A O 1
ATOM 4109 N N . VAL A 1 736 ? 138.787 146.230 131.794 1.00 30.15 933 VAL A N 1
ATOM 4110 C CA . VAL A 1 736 ? 139.305 144.868 131.730 1.00 30.15 933 VAL A CA 1
ATOM 4111 C C . VAL A 1 736 ? 138.445 144.019 130.807 1.00 30.15 933 VAL A C 1
ATOM 4112 O O . VAL A 1 736 ? 138.959 143.224 130.011 1.00 30.15 933 VAL A O 1
ATOM 4116 N N . LEU A 1 737 ? 137.123 144.180 130.889 1.00 34.50 934 LEU A N 1
ATOM 4117 C CA . LEU A 1 737 ? 136.239 143.467 129.979 1.00 34.50 934 LEU A CA 1
ATOM 4118 C C . LEU A 1 737 ? 136.465 143.907 128.540 1.00 34.50 934 LEU A C 1
ATOM 4119 O O . LEU A 1 737 ? 136.430 143.084 127.621 1.00 34.50 934 LEU A O 1
ATOM 4124 N N . ASN A 1 738 ? 136.707 145.200 128.323 1.00 35.92 935 ASN A N 1
ATOM 4125 C CA . ASN A 1 738 ? 136.955 145.674 126.966 1.00 35.92 935 ASN A CA 1
ATOM 4126 C C . ASN A 1 738 ? 138.251 145.103 126.412 1.00 35.92 935 ASN A C 1
ATOM 4127 O O . ASN A 1 738 ? 138.308 144.705 125.246 1.00 35.92 935 ASN A O 1
ATOM 4132 N N . LEU A 1 739 ? 139.295 145.033 127.239 1.00 35.82 936 LEU A N 1
ATOM 4133 C CA . LEU A 1 739 ? 140.550 144.430 126.801 1.00 35.82 936 LEU A CA 1
ATOM 4134 C C . LEU A 1 739 ? 140.364 142.952 126.478 1.00 35.82 936 LEU A C 1
ATOM 4135 O O . LEU A 1 739 ? 140.826 142.468 125.438 1.00 35.82 936 LEU A O 1
ATOM 4140 N N . PHE A 1 740 ? 139.717 142.214 127.385 1.00 39.13 937 PHE A N 1
ATOM 4141 C CA . PHE A 1 740 ? 139.390 140.810 127.152 1.00 39.13 937 PHE A CA 1
ATOM 4142 C C . PHE A 1 740 ? 138.683 140.622 125.816 1.00 39.13 937 PHE A C 1
ATOM 4143 O O . PHE A 1 740 ? 139.114 139.825 124.973 1.00 39.13 937 PHE A O 1
ATOM 4151 N N . LEU A 1 741 ? 137.588 141.354 125.609 1.00 45.25 938 LEU A N 1
ATOM 4152 C CA . LEU A 1 741 ? 136.784 141.180 124.405 1.00 45.25 938 LEU A CA 1
ATOM 4153 C C . LEU A 1 741 ? 137.542 141.614 123.158 1.00 45.25 938 LEU A C 1
ATOM 4154 O O . LEU A 1 741 ? 137.376 141.022 122.086 1.00 45.25 938 LEU A O 1
ATOM 4159 N N . ALA A 1 742 ? 138.385 142.640 123.274 1.00 44.36 939 ALA A N 1
ATOM 4160 C CA . ALA A 1 742 ? 139.172 143.073 122.128 1.00 44.36 939 ALA A CA 1
ATOM 4161 C C . ALA A 1 742 ? 140.182 142.007 121.738 1.00 44.36 939 ALA A C 1
ATOM 4162 O O . ALA A 1 742 ? 140.346 141.693 120.556 1.00 44.36 939 ALA A O 1
ATOM 4164 N N . LEU A 1 743 ? 140.871 141.439 122.728 1.00 40.76 940 LEU A N 1
ATOM 4165 C CA . LEU A 1 743 ? 141.779 140.328 122.467 1.00 40.76 940 LEU A CA 1
ATOM 4166 C C . LEU A 1 743 ? 141.046 139.173 121.800 1.00 40.76 940 LEU A C 1
ATOM 4167 O O . LEU A 1 743 ? 141.545 138.573 120.839 1.00 40.76 940 LEU A O 1
ATOM 4172 N N . LEU A 1 744 ? 139.855 138.848 122.304 1.00 44.41 941 LEU A N 1
ATOM 4173 C CA . LEU A 1 744 ? 139.063 137.769 121.726 1.00 44.41 941 LEU A CA 1
ATOM 4174 C C . LEU A 1 744 ? 138.751 138.040 120.259 1.00 44.41 941 LEU A C 1
ATOM 4175 O O . LEU A 1 744 ? 139.058 137.225 119.383 1.00 44.41 941 LEU A O 1
ATOM 4180 N N . LEU A 1 745 ? 138.149 139.195 119.970 1.00 55.02 942 LEU A N 1
ATOM 4181 C CA . LEU A 1 745 ? 137.781 139.512 118.595 1.00 55.02 942 LEU A CA 1
ATOM 4182 C C . LEU A 1 745 ? 138.993 139.748 117.702 1.00 55.02 942 LEU A C 1
ATOM 4183 O O . LEU A 1 745 ? 138.851 139.746 116.475 1.00 55.02 942 LEU A O 1
ATOM 4188 N N . SER A 1 746 ? 140.179 139.943 118.281 1.00 52.53 943 SER A N 1
ATOM 4189 C CA . SER A 1 746 ? 141.374 140.107 117.463 1.00 52.53 943 SER A CA 1
ATOM 4190 C C . SER A 1 746 ? 142.006 138.764 117.122 1.00 52.53 943 SER A C 1
ATOM 4191 O O . SER A 1 746 ? 142.542 138.590 116.022 1.00 52.53 943 SER A O 1
ATOM 4194 N N . SER A 1 747 ? 141.954 137.806 118.050 1.00 57.19 944 SER A N 1
ATOM 4195 C CA . SER A 1 747 ? 142.548 136.493 117.823 1.00 57.19 944 SER A CA 1
ATOM 4196 C C . SER A 1 747 ? 141.876 135.712 116.703 1.00 57.19 944 SER A C 1
ATOM 4197 O O . SER A 1 747 ? 142.483 134.771 116.182 1.00 57.19 944 SER A O 1
ATOM 4200 N N . PHE A 1 748 ? 140.653 136.065 116.327 1.00 62.01 945 PHE A N 1
ATOM 4201 C CA . PHE A 1 748 ? 139.917 135.301 115.329 1.00 62.01 945 PHE A CA 1
ATOM 4202 C C . PHE A 1 748 ? 140.505 135.498 113.938 1.00 62.01 945 PHE A C 1
ATOM 4203 O O . PHE A 1 748 ? 139.846 136.035 113.048 1.00 62.01 945 PHE A O 1
ATOM 4211 N N . GLY A 1 872 ? 115.372 75.411 117.530 1.00 85.81 1190 GLY A N 1
ATOM 4212 C CA . GLY A 1 872 ? 114.721 75.663 116.258 1.00 85.81 1190 GLY A CA 1
ATOM 4213 C C . GLY A 1 872 ? 114.088 77.038 116.167 1.00 85.81 1190 GLY A C 1
ATOM 4214 O O . GLY A 1 872 ? 114.720 78.042 116.493 1.00 85.81 1190 GLY A O 1
ATOM 4215 N N . LYS A 1 873 ? 112.833 77.078 115.713 1.00 93.88 1191 LYS A N 1
ATOM 4216 C CA . LYS A 1 873 ? 112.113 78.342 115.598 1.00 93.88 1191 LYS A CA 1
ATOM 4217 C C . LYS A 1 873 ? 111.972 79.048 116.940 1.00 93.88 1191 LYS A C 1
ATOM 4218 O O . LYS A 1 873 ? 111.895 80.282 116.973 1.00 93.88 1191 LYS A O 1
ATOM 4224 N N . VAL A 1 874 ? 111.957 78.296 118.045 1.00 95.12 1192 VAL A N 1
ATOM 4225 C CA . VAL A 1 874 ? 111.772 78.897 119.363 1.00 95.12 1192 VAL A CA 1
ATOM 4226 C C . VAL A 1 874 ? 112.872 79.906 119.666 1.00 95.12 1192 VAL A C 1
ATOM 4227 O O . VAL A 1 874 ? 112.669 80.833 120.459 1.00 95.12 1192 VAL A O 1
ATOM 4231 N N . TRP A 1 875 ? 114.035 79.768 119.025 1.00 93.76 1193 TRP A N 1
ATOM 4232 C CA . TRP A 1 875 ? 115.089 80.768 119.173 1.00 93.76 1193 TRP A CA 1
ATOM 4233 C C . TRP A 1 875 ? 114.612 82.137 118.703 1.00 93.76 1193 TRP A C 1
ATOM 4234 O O . TRP A 1 875 ? 114.585 83.100 119.480 1.00 93.76 1193 TRP A O 1
ATOM 4245 N N . TRP A 1 876 ? 114.225 82.241 117.428 1.00 94.68 1194 TRP A N 1
ATOM 4246 C CA . TRP A 1 876 ? 113.729 83.513 116.914 1.00 94.68 1194 TRP A CA 1
ATOM 4247 C C . TRP A 1 876 ? 112.417 83.912 117.574 1.00 94.68 1194 TRP A C 1
ATOM 4248 O O . TRP A 1 876 ? 112.094 85.101 117.638 1.00 94.68 1194 TRP A O 1
ATOM 4259 N N . ARG A 1 877 ? 111.668 82.944 118.103 1.00 94.47 1195 ARG A N 1
ATOM 4260 C CA . ARG A 1 877 ? 110.433 83.269 118.812 1.00 94.47 1195 ARG A CA 1
ATOM 4261 C C . ARG A 1 877 ? 110.732 84.027 120.102 1.00 94.47 1195 ARG A C 1
ATOM 4262 O O . ARG A 1 877 ? 110.185 85.112 120.344 1.00 94.47 1195 ARG A O 1
ATOM 4270 N N . LEU A 1 878 ? 111.599 83.461 120.947 1.00 89.48 1196 LEU A N 1
ATOM 4271 C CA . LEU A 1 878 ? 112.043 84.164 122.144 1.00 89.48 1196 LEU A CA 1
ATOM 4272 C C . LEU A 1 878 ? 112.738 85.474 121.795 1.00 89.48 1196 LEU A C 1
ATOM 4273 O O . LEU A 1 878 ? 112.612 86.456 122.536 1.00 89.48 1196 LEU A O 1
ATOM 4278 N N . ARG A 1 879 ? 113.465 85.511 120.675 1.00 88.70 1197 ARG A N 1
ATOM 4279 C CA . ARG A 1 879 ? 114.103 86.754 120.255 1.00 88.70 1197 ARG A CA 1
ATOM 4280 C C . ARG A 1 879 ? 113.066 87.828 119.951 1.00 88.70 1197 ARG A C 1
ATOM 4281 O O . ARG A 1 879 ? 113.228 88.985 120.351 1.00 88.70 1197 ARG A O 1
ATOM 4289 N N . LYS A 1 880 ? 111.990 87.462 119.250 1.00 86.46 1198 LYS A N 1
ATOM 4290 C CA . LYS A 1 880 ? 110.921 88.415 118.970 1.00 86.46 1198 LYS A CA 1
ATOM 4291 C C . LYS A 1 880 ? 110.241 88.871 120.253 1.00 86.46 1198 LYS A C 1
ATOM 4292 O O . LYS A 1 880 ? 109.913 90.054 120.405 1.00 86.46 1198 LYS A O 1
ATOM 4298 N N . THR A 1 881 ? 110.010 87.943 121.184 1.00 87.29 1199 THR A N 1
ATOM 4299 C CA . THR A 1 881 ? 109.412 88.322 122.462 1.00 87.29 1199 THR A CA 1
ATOM 4300 C C . THR A 1 881 ? 110.279 89.344 123.189 1.00 87.29 1199 THR A C 1
ATOM 4301 O O . THR A 1 881 ? 109.792 90.396 123.624 1.00 87.29 1199 THR A O 1
ATOM 4305 N N . CYS A 1 882 ? 111.575 89.051 123.324 1.00 87.67 1200 CYS A N 1
ATOM 4306 C CA . CYS A 1 882 ? 112.480 89.969 124.006 1.00 87.67 1200 CYS A CA 1
ATOM 4307 C C . CYS A 1 882 ? 112.595 91.298 123.271 1.00 87.67 1200 CYS A C 1
ATOM 4308 O O . CYS A 1 882 ? 112.740 92.345 123.911 1.00 87.67 1200 CYS A O 1
ATOM 4311 N N . TYR A 1 883 ? 112.543 91.278 121.936 1.00 86.18 1201 TYR A N 1
ATOM 4312 C CA . TYR A 1 883 ? 112.556 92.521 121.174 1.00 86.18 1201 TYR A CA 1
ATOM 4313 C C . TYR A 1 883 ? 111.319 93.355 121.475 1.00 86.18 1201 TYR A C 1
ATOM 4314 O O . TYR A 1 883 ? 111.405 94.580 121.615 1.00 86.18 1201 TYR A O 1
ATOM 4323 N N . ARG A 1 884 ? 110.157 92.708 121.577 1.00 86.83 1202 ARG A N 1
ATOM 4324 C CA . ARG A 1 884 ? 108.949 93.427 121.968 1.00 86.83 1202 ARG A CA 1
ATOM 4325 C C . ARG A 1 884 ? 109.090 94.013 123.367 1.00 86.83 1202 ARG A C 1
ATOM 4326 O O . ARG A 1 884 ? 108.660 95.144 123.621 1.00 86.83 1202 ARG A O 1
ATOM 4334 N N . ILE A 1 885 ? 109.692 93.256 124.288 1.00 83.92 1203 ILE A N 1
ATOM 4335 C CA . ILE A 1 885 ? 109.887 93.755 125.652 1.00 83.92 1203 ILE A CA 1
ATOM 4336 C C . ILE A 1 885 ? 110.774 94.996 125.647 1.00 83.92 1203 ILE A C 1
ATOM 4337 O O . ILE A 1 885 ? 110.429 96.030 126.231 1.00 83.92 1203 ILE A O 1
ATOM 4342 N N . VAL A 1 886 ? 111.936 94.909 124.997 1.00 85.66 1204 VAL A N 1
ATOM 4343 C CA . VAL A 1 886 ? 112.868 96.035 125.025 1.00 85.66 1204 VAL A CA 1
ATOM 4344 C C . VAL A 1 886 ? 112.301 97.228 124.263 1.00 85.66 1204 VAL A C 1
ATOM 4345 O O . VAL A 1 886 ? 112.584 98.383 124.606 1.00 85.66 1204 VAL A O 1
ATOM 4349 N N . GLU A 1 887 ? 111.486 96.986 123.239 1.00 91.24 1205 GLU A N 1
ATOM 4350 C CA . GLU A 1 887 ? 110.818 98.063 122.524 1.00 91.24 1205 GLU A CA 1
ATOM 4351 C C . GLU A 1 887 ? 109.510 98.484 123.180 1.00 91.24 1205 GLU A C 1
ATOM 4352 O O . GLU A 1 887 ? 108.839 99.386 122.669 1.00 91.24 1205 GLU A O 1
ATOM 4358 N N . HIS A 1 888 ? 109.132 97.856 124.291 1.00 87.84 1206 HIS A N 1
ATOM 4359 C CA . HIS A 1 888 ? 107.918 98.232 124.999 1.00 87.84 1206 HIS A CA 1
ATOM 4360 C C . HIS A 1 888 ? 108.177 99.450 125.877 1.00 87.84 1206 HIS A C 1
ATOM 4361 O O . HIS A 1 888 ? 109.108 99.462 126.689 1.00 87.84 1206 HIS A O 1
ATOM 4368 N N . SER A 1 889 ? 107.343 100.479 125.706 1.00 86.22 1207 SER A N 1
ATOM 4369 C CA . SER A 1 889 ? 107.527 101.720 126.452 1.00 86.22 1207 SER A CA 1
ATOM 4370 C C . SER A 1 889 ? 107.426 101.501 127.955 1.00 86.22 1207 SER A C 1
ATOM 4371 O O . SER A 1 889 ? 108.126 102.170 128.728 1.00 86.22 1207 SER A O 1
ATOM 4374 N N . TRP A 1 890 ? 106.563 100.578 128.390 1.00 82.41 1208 TRP A N 1
ATOM 4375 C CA . TRP A 1 890 ? 106.438 100.315 129.819 1.00 82.41 1208 TRP A CA 1
ATOM 4376 C C . TRP A 1 890 ? 107.735 99.777 130.402 1.00 82.41 1208 TRP A C 1
ATOM 4377 O O . TRP A 1 890 ? 108.092 100.126 131.528 1.00 82.41 1208 TRP A O 1
ATOM 4388 N N . PHE A 1 891 ? 108.458 98.947 129.648 1.00 77.99 1209 PHE A N 1
ATOM 4389 C CA . PHE A 1 891 ? 109.746 98.445 130.117 1.00 77.99 1209 PHE A CA 1
ATOM 4390 C C . PHE A 1 891 ? 110.746 99.582 130.301 1.00 77.99 1209 PHE A C 1
ATOM 4391 O O . PHE A 1 891 ? 111.472 99.635 131.303 1.00 77.99 1209 PHE A O 1
ATOM 4399 N N . GLU A 1 892 ? 110.809 100.493 129.328 1.00 72.37 1210 GLU A N 1
ATOM 4400 C CA . GLU A 1 892 ? 111.725 101.624 129.423 1.00 72.37 1210 GLU A CA 1
ATOM 4401 C C . GLU A 1 892 ? 111.388 102.506 130.619 1.00 72.37 1210 GLU A C 1
ATOM 4402 O O . GLU A 1 892 ? 112.279 102.917 131.372 1.00 72.37 1210 GLU A O 1
ATOM 4404 N N . THR A 1 893 ? 110.103 102.816 130.808 1.00 69.24 1211 THR A N 1
ATOM 4405 C CA . THR A 1 893 ? 109.722 103.645 131.948 1.00 69.24 1211 THR A CA 1
ATOM 4406 C C . THR A 1 893 ? 109.964 102.912 133.260 1.00 69.24 1211 THR A C 1
ATOM 4407 O O . THR A 1 893 ? 110.292 103.533 134.279 1.00 69.24 1211 THR A O 1
ATOM 4411 N N . PHE A 1 894 ? 109.833 101.586 133.248 1.00 63.63 1212 PHE A N 1
ATOM 4412 C CA . PHE A 1 894 ? 110.151 100.794 134.427 1.00 63.63 1212 PHE A CA 1
ATOM 4413 C C . PHE A 1 894 ? 111.626 100.906 134.779 1.00 63.63 1212 PHE A C 1
ATOM 4414 O O . PHE A 1 894 ? 111.983 101.086 135.947 1.00 63.63 1212 PHE A O 1
ATOM 4422 N N . ILE A 1 895 ? 112.501 100.809 133.776 1.00 63.20 1213 ILE A N 1
ATOM 4423 C CA . ILE A 1 895 ? 113.932 100.901 134.053 1.00 63.20 1213 ILE A CA 1
ATOM 4424 C C . ILE A 1 895 ? 114.313 102.324 134.457 1.00 63.20 1213 ILE A C 1
ATOM 4425 O O . ILE A 1 895 ? 115.234 102.521 135.261 1.00 63.20 1213 ILE A O 1
ATOM 4430 N N . ILE A 1 896 ? 113.613 103.332 133.929 1.00 55.71 1214 ILE A N 1
ATOM 4431 C CA . ILE A 1 896 ? 113.817 104.703 134.392 1.00 55.71 1214 ILE A CA 1
ATOM 4432 C C . ILE A 1 896 ? 113.472 104.814 135.872 1.00 55.71 1214 ILE A C 1
ATOM 4433 O O . ILE A 1 896 ? 114.241 105.359 136.677 1.00 55.71 1214 ILE A O 1
ATOM 4438 N N . PHE A 1 897 ? 112.294 104.313 136.247 1.00 59.99 1215 PHE A N 1
ATOM 4439 C CA . PHE A 1 897 ? 111.904 104.304 137.652 1.00 59.99 1215 PHE A CA 1
ATOM 4440 C C . PHE A 1 897 ? 112.928 103.558 138.497 1.00 59.99 1215 PHE A C 1
ATOM 4441 O O . PHE A 1 897 ? 113.219 103.955 139.631 1.00 59.99 1215 PHE A O 1
ATOM 4449 N N . MET A 1 898 ? 113.504 102.488 137.948 1.00 62.25 1216 MET A N 1
ATOM 4450 C CA . MET A 1 898 ? 114.444 101.676 138.711 1.00 62.25 1216 MET A CA 1
ATOM 4451 C C . MET A 1 898 ? 115.755 102.417 138.946 1.00 62.25 1216 MET A C 1
ATOM 4452 O O . MET A 1 898 ? 116.309 102.382 140.051 1.00 62.25 1216 MET A O 1
ATOM 4457 N N . ILE A 1 899 ? 116.276 103.086 137.916 1.00 53.26 1217 ILE A N 1
ATOM 4458 C CA . ILE A 1 899 ? 117.517 103.837 138.097 1.00 53.26 1217 ILE A CA 1
ATOM 4459 C C . ILE A 1 899 ? 117.288 105.016 139.038 1.00 53.26 1217 ILE A C 1
ATOM 4460 O O . ILE A 1 899 ? 118.165 105.364 139.838 1.00 53.26 1217 ILE A O 1
ATOM 4465 N N . LEU A 1 900 ? 116.102 105.632 138.983 1.00 48.28 1218 LEU A N 1
ATOM 4466 C CA . LEU A 1 900 ? 115.800 106.707 139.924 1.00 48.28 1218 LEU A CA 1
ATOM 4467 C C . LEU A 1 900 ? 115.732 106.187 141.357 1.00 48.28 1218 LEU A C 1
ATOM 4468 O O . LEU A 1 900 ? 116.249 106.824 142.285 1.00 48.28 1218 LEU A O 1
ATOM 4473 N N . LEU A 1 901 ? 115.095 105.031 141.557 1.00 49.97 1219 LEU A N 1
ATOM 4474 C CA . LEU A 1 901 ? 115.037 104.439 142.889 1.00 49.97 1219 LEU A CA 1
ATOM 4475 C C . LEU A 1 901 ? 116.429 104.079 143.390 1.00 49.97 1219 LEU A C 1
ATOM 4476 O O . LEU A 1 901 ? 116.733 104.243 144.576 1.00 49.97 1219 LEU A O 1
ATOM 4481 N N . SER A 1 902 ? 117.284 103.572 142.500 1.00 47.84 1220 SER A N 1
ATOM 4482 C CA . SER A 1 902 ? 118.660 103.269 142.880 1.00 47.84 1220 SER A CA 1
ATOM 4483 C C . SER A 1 902 ? 119.410 104.530 143.286 1.00 47.84 1220 SER A C 1
ATOM 4484 O O . SER A 1 902 ? 120.178 104.523 144.255 1.00 47.84 1220 SER A O 1
ATOM 4487 N N . SER A 1 903 ? 119.219 105.616 142.535 1.00 39.78 1221 SER A N 1
ATOM 4488 C CA . SER A 1 903 ? 119.823 106.894 142.894 1.00 39.78 1221 SER A CA 1
ATOM 4489 C C . SER A 1 903 ? 119.379 107.337 144.283 1.00 39.78 1221 SER A C 1
ATOM 4490 O O . SER A 1 903 ? 120.193 107.785 145.099 1.00 39.78 1221 SER A O 1
ATOM 4493 N N . GLY A 1 904 ? 118.080 107.236 144.563 1.00 40.77 1222 GLY A N 1
ATOM 4494 C CA . GLY A 1 904 ? 117.608 107.516 145.911 1.00 40.77 1222 GLY A CA 1
ATOM 4495 C C . GLY A 1 904 ? 118.293 106.651 146.954 1.00 40.77 1222 GLY A C 1
ATOM 4496 O O . GLY A 1 904 ? 118.774 107.147 147.979 1.00 40.77 1222 GLY A O 1
ATOM 4497 N N . ALA A 1 905 ? 118.345 105.341 146.700 1.00 41.28 1223 ALA A N 1
ATOM 4498 C CA . ALA A 1 905 ? 119.023 104.414 147.601 1.00 41.28 1223 ALA A CA 1
ATOM 4499 C C . ALA A 1 905 ? 120.444 104.873 147.888 1.00 41.28 1223 ALA A C 1
ATOM 4500 O O . ALA A 1 905 ? 120.935 104.763 149.018 1.00 41.28 1223 ALA A O 1
ATOM 4502 N N . LEU A 1 906 ? 121.123 105.383 146.862 1.00 39.29 1224 LEU A N 1
ATOM 4503 C CA . LEU A 1 906 ? 122.429 105.999 147.065 1.00 39.29 1224 LEU A CA 1
ATOM 4504 C C . LEU A 1 906 ? 122.323 107.177 148.021 1.00 39.29 1224 LEU A C 1
ATOM 4505 O O . LEU A 1 906 ? 123.066 107.269 149.005 1.00 39.29 1224 LEU A O 1
ATOM 4510 N N . ALA A 1 907 ? 121.390 108.088 147.744 1.00 33.71 1225 ALA A N 1
ATOM 4511 C CA . ALA A 1 907 ? 121.198 109.273 148.572 1.00 33.71 1225 ALA A CA 1
ATOM 4512 C C . ALA A 1 907 ? 120.917 108.944 150.033 1.00 33.71 1225 ALA A C 1
ATOM 4513 O O . ALA A 1 907 ? 121.115 109.812 150.889 1.00 33.71 1225 ALA A O 1
ATOM 4515 N N . PHE A 1 908 ? 120.467 107.729 150.341 1.00 39.28 1226 PHE A N 1
ATOM 4516 C CA . PHE A 1 908 ? 120.204 107.334 151.721 1.00 39.28 1226 PHE A CA 1
ATOM 4517 C C . PHE A 1 908 ? 121.430 106.771 152.437 1.00 39.28 1226 PHE A C 1
ATOM 4518 O O . PHE A 1 908 ? 121.270 106.018 153.402 1.00 39.28 1226 PHE A O 1
ATOM 4526 N N . GLU A 1 909 ? 122.639 107.117 152.002 1.00 43.42 1227 GLU A N 1
ATOM 4527 C CA . GLU A 1 909 ? 123.869 106.533 152.538 1.00 43.42 1227 GLU A CA 1
ATOM 4528 C C . GLU A 1 909 ? 124.636 107.487 153.444 1.00 43.42 1227 GLU A C 1
ATOM 4529 O O . GLU A 1 909 ? 125.863 107.568 153.361 1.00 43.42 1227 GLU A O 1
ATOM 4535 N N . ASP A 1 910 ? 123.956 108.213 154.325 1.00 41.17 1228 ASP A N 1
ATOM 4536 C CA . ASP A 1 910 ? 124.631 109.172 155.189 1.00 41.17 1228 ASP A CA 1
ATOM 4537 C C . ASP A 1 910 ? 125.344 108.429 156.319 1.00 41.17 1228 ASP A C 1
ATOM 4538 O O . ASP A 1 910 ? 125.480 107.203 156.301 1.00 41.17 1228 ASP A O 1
ATOM 4543 N N . ILE A 1 911 ? 125.820 109.167 157.318 1.00 40.05 1229 ILE A N 1
ATOM 4544 C CA . ILE A 1 911 ? 126.564 108.566 158.419 1.00 40.05 1229 ILE A CA 1
ATOM 4545 C C . ILE A 1 911 ? 125.601 108.109 159.505 1.00 40.05 1229 ILE A C 1
ATOM 4546 O O . ILE A 1 911 ? 126.023 107.744 160.608 1.00 40.05 1229 ILE A O 1
ATOM 4551 N N . TYR A 1 912 ? 124.305 108.127 159.208 1.00 49.40 1230 TYR A N 1
ATOM 4552 C CA . TYR A 1 912 ? 123.278 107.784 160.189 1.00 49.40 1230 TYR A CA 1
ATOM 4553 C C . TYR A 1 912 ? 122.567 106.484 159.844 1.00 49.40 1230 TYR A C 1
ATOM 4554 O O . TYR A 1 912 ? 121.403 106.293 160.203 1.00 49.40 1230 TYR A O 1
ATOM 4563 N N . LEU A 1 913 ? 123.243 105.569 159.153 1.00 51.25 1231 LEU A N 1
ATOM 4564 C CA . LEU A 1 913 ? 122.646 104.272 158.865 1.00 51.25 1231 LEU A CA 1
ATOM 4565 C C . LEU A 1 913 ? 122.761 103.319 160.047 1.00 51.25 1231 LEU A C 1
ATOM 4566 O O . LEU A 1 913 ? 121.869 102.493 160.264 1.00 51.25 1231 LEU A O 1
ATOM 4571 N N . GLU A 1 914 ? 123.844 103.417 160.821 1.00 64.50 1232 GLU A N 1
ATOM 4572 C CA . GLU A 1 914 ? 123.914 102.675 162.074 1.00 64.50 1232 GLU A CA 1
ATOM 4573 C C . GLU A 1 914 ? 122.813 103.108 163.032 1.00 64.50 1232 GLU A C 1
ATOM 4574 O O . GLU A 1 914 ? 122.357 102.310 163.858 1.00 64.50 1232 GLU A O 1
ATOM 4576 N N . GLU A 1 915 ? 122.380 104.367 162.938 1.00 68.32 1233 GLU A N 1
ATOM 4577 C CA . GLU A 1 915 ? 121.311 104.856 163.799 1.00 68.32 1233 GLU A CA 1
ATOM 4578 C C . GLU A 1 915 ? 119.992 104.157 163.511 1.00 68.32 1233 GLU A C 1
ATOM 4579 O O . GLU A 1 915 ? 119.168 103.990 164.417 1.00 68.32 1233 GLU A O 1
ATOM 4585 N N . ARG A 1 916 ? 119.770 103.741 162.268 1.00 67.56 1234 ARG A N 1
ATOM 4586 C CA . ARG A 1 916 ? 118.497 103.168 161.840 1.00 67.56 1234 ARG A CA 1
ATOM 4587 C C . ARG A 1 916 ? 118.774 101.807 161.208 1.00 67.56 1234 ARG A C 1
ATOM 4588 O O . ARG A 1 916 ? 119.198 101.725 160.052 1.00 67.56 1234 ARG A O 1
ATOM 4596 N N . LYS A 1 917 ? 118.515 100.741 161.968 1.00 70.75 1235 LYS A N 1
ATOM 4597 C CA . LYS A 1 917 ? 118.894 99.397 161.543 1.00 70.75 1235 LYS A CA 1
ATOM 4598 C C . LYS A 1 917 ? 117.970 98.836 160.470 1.00 70.75 1235 LYS A C 1
ATOM 4599 O O . LYS A 1 917 ? 118.417 98.053 159.625 1.00 70.75 1235 LYS A O 1
ATOM 4605 N N . THR A 1 918 ? 116.687 99.201 160.494 1.00 67.48 1236 THR A N 1
ATOM 4606 C CA . THR A 1 918 ? 115.739 98.646 159.532 1.00 67.48 1236 THR A CA 1
ATOM 4607 C C . THR A 1 918 ? 116.121 99.008 158.100 1.00 67.48 1236 THR A C 1
ATOM 4608 O O . THR A 1 918 ? 116.285 98.126 157.244 1.00 67.48 1236 THR A O 1
ATOM 4612 N N . ILE A 1 919 ? 116.282 100.305 157.822 1.00 66.20 1237 ILE A N 1
ATOM 4613 C CA . ILE A 1 919 ? 116.569 100.733 156.461 1.00 66.20 1237 ILE A CA 1
ATOM 4614 C C . ILE A 1 919 ? 117.889 100.171 155.961 1.00 66.20 1237 ILE A C 1
ATOM 4615 O O . ILE A 1 919 ? 118.069 100.035 154.751 1.00 66.20 1237 ILE A O 1
ATOM 4620 N N . LYS A 1 920 ? 118.817 99.826 156.856 1.00 64.66 1238 LYS A N 1
ATOM 4621 C CA . LYS A 1 920 ? 120.017 99.113 156.432 1.00 64.66 1238 LYS A CA 1
ATOM 4622 C C . LYS A 1 920 ? 119.651 97.887 155.605 1.00 64.66 1238 LYS A C 1
ATOM 4623 O O . LYS A 1 920 ? 120.022 97.774 154.432 1.00 64.66 1238 LYS A O 1
ATOM 4629 N N . VAL A 1 921 ? 118.882 96.974 156.200 1.00 64.17 1239 VAL A N 1
ATOM 4630 C CA . VAL A 1 921 ? 118.523 95.738 155.516 1.00 64.17 1239 VAL A CA 1
ATOM 4631 C C . VAL A 1 921 ? 117.567 96.005 154.362 1.00 64.17 1239 VAL A C 1
ATOM 4632 O O . VAL A 1 921 ? 117.626 95.322 153.328 1.00 64.17 1239 VAL A O 1
ATOM 4636 N N . LEU A 1 922 ? 116.665 96.981 154.511 1.00 61.45 1240 LEU A N 1
ATOM 4637 C CA . LEU A 1 922 ? 115.790 97.331 153.393 1.00 61.45 1240 LEU A CA 1
ATOM 4638 C C . LEU A 1 922 ? 116.602 97.722 152.163 1.00 61.45 1240 LEU A C 1
ATOM 4639 O O . LEU A 1 922 ? 116.362 97.216 151.062 1.00 61.45 1240 LEU A O 1
ATOM 4644 N N . LEU A 1 923 ? 117.589 98.604 152.335 1.00 64.56 1241 LEU A N 1
ATOM 4645 C CA . LEU A 1 923 ? 118.409 99.022 151.204 1.00 64.56 1241 LEU A CA 1
ATOM 4646 C C . LEU A 1 923 ? 119.367 97.925 150.757 1.00 64.56 1241 LEU A C 1
ATOM 4647 O O . LEU A 1 923 ? 119.775 97.914 149.596 1.00 64.56 1241 LEU A O 1
ATOM 4652 N N . GLU A 1 924 ? 119.731 96.992 151.639 1.00 65.57 1242 GLU A N 1
ATOM 4653 C CA . GLU A 1 924 ? 120.507 95.834 151.198 1.00 65.57 1242 GLU A CA 1
ATOM 4654 C C . GLU A 1 924 ? 119.708 94.996 150.203 1.00 65.57 1242 GLU A C 1
ATOM 4655 O O . GLU A 1 924 ? 120.188 94.664 149.107 1.00 65.57 1242 GLU A O 1
ATOM 4661 N N . TYR A 1 925 ? 118.481 94.628 150.588 1.00 66.84 1243 TYR A N 1
ATOM 4662 C CA . TYR A 1 925 ? 117.593 93.925 149.667 1.00 66.84 1243 TYR A CA 1
ATOM 4663 C C . TYR A 1 925 ? 117.359 94.741 148.404 1.00 66.84 1243 TYR A C 1
ATOM 4664 O O . TYR A 1 925 ? 117.327 94.193 147.296 1.00 66.84 1243 TYR A O 1
ATOM 4673 N N . ALA A 1 926 ? 117.189 96.056 148.555 1.00 60.09 1244 ALA A N 1
ATOM 4674 C CA . ALA A 1 926 ? 116.977 96.921 147.401 1.00 60.09 1244 ALA A CA 1
ATOM 4675 C C . ALA A 1 926 ? 118.167 96.876 146.453 1.00 60.09 1244 ALA A C 1
ATOM 4676 O O . ALA A 1 926 ? 117.996 96.801 145.235 1.00 60.09 1244 ALA A O 1
ATOM 4678 N N . ASP A 1 927 ? 119.383 96.927 147.001 1.00 63.66 1245 ASP A N 1
ATOM 4679 C CA . ASP A 1 927 ? 120.588 96.910 146.180 1.00 63.66 1245 ASP A CA 1
ATOM 4680 C C . ASP A 1 927 ? 120.720 95.589 145.437 1.00 63.66 1245 ASP A C 1
ATOM 4681 O O . ASP A 1 927 ? 121.081 95.565 144.252 1.00 63.66 1245 ASP A O 1
ATOM 4686 N N . LYS A 1 928 ? 120.447 94.476 146.122 1.00 63.06 1246 LYS A N 1
ATOM 4687 C CA . LYS A 1 928 ? 120.458 93.190 145.431 1.00 63.06 1246 LYS A CA 1
ATOM 4688 C C . LYS A 1 928 ? 119.418 93.162 144.317 1.00 63.06 1246 LYS A C 1
ATOM 4689 O O . LYS A 1 928 ? 119.682 92.661 143.216 1.00 63.06 1246 LYS A O 1
ATOM 4695 N N . MET A 1 929 ? 118.236 93.726 144.579 1.00 59.50 1247 MET A N 1
ATOM 4696 C CA . MET A 1 929 ? 117.203 93.803 143.553 1.00 59.50 1247 MET A CA 1
ATOM 4697 C C . MET A 1 929 ? 117.664 94.637 142.367 1.00 59.50 1247 MET A C 1
ATOM 4698 O O . MET A 1 929 ? 117.387 94.292 141.214 1.00 59.50 1247 MET A O 1
ATOM 4700 N N . PHE A 1 930 ? 118.359 95.744 142.634 1.00 58.28 1248 PHE A N 1
ATOM 4701 C CA . PHE A 1 930 ? 118.857 96.595 141.558 1.00 58.28 1248 PHE A CA 1
ATOM 4702 C C . PHE A 1 930 ? 119.864 95.843 140.703 1.00 58.28 1248 PHE A C 1
ATOM 4703 O O . PHE A 1 930 ? 119.790 95.868 139.469 1.00 58.28 1248 PHE A O 1
ATOM 4711 N N . THR A 1 931 ? 120.837 95.197 141.350 1.00 62.18 1249 THR A N 1
ATOM 4712 C CA . THR A 1 931 ? 121.796 94.383 140.614 1.00 62.18 1249 THR A CA 1
ATOM 4713 C C . THR A 1 931 ? 121.080 93.374 139.729 1.00 62.18 1249 THR A C 1
ATOM 4714 O O . THR A 1 931 ? 121.402 93.236 138.542 1.00 62.18 1249 THR A O 1
ATOM 4718 N N . TYR A 1 932 ? 120.085 92.679 140.288 1.00 65.29 1250 TYR A N 1
ATOM 4719 C CA . TYR A 1 932 ? 119.381 91.651 139.529 1.00 65.29 1250 TYR A CA 1
ATOM 4720 C C . TYR A 1 932 ? 118.647 92.245 138.332 1.00 65.29 1250 TYR A C 1
ATOM 4721 O O . TYR A 1 932 ? 118.758 91.736 137.212 1.00 65.29 1250 TYR A O 1
ATOM 4730 N N . VAL A 1 933 ? 117.897 93.330 138.541 1.00 62.49 1251 VAL A N 1
ATOM 4731 C CA . VAL A 1 933 ? 117.090 93.863 137.447 1.00 62.49 1251 VAL A CA 1
ATOM 4732 C C . VAL A 1 933 ? 117.979 94.456 136.364 1.00 62.49 1251 VAL A C 1
ATOM 4733 O O . VAL A 1 933 ? 117.682 94.333 135.170 1.00 62.49 1251 VAL A O 1
ATOM 4737 N N . PHE A 1 934 ? 119.100 95.069 136.745 1.00 62.27 1252 PHE A N 1
ATOM 4738 C CA . PHE A 1 934 ? 119.955 95.667 135.728 1.00 62.27 1252 PHE A CA 1
ATOM 4739 C C . PHE A 1 934 ? 120.741 94.610 134.961 1.00 62.27 1252 PHE A C 1
ATOM 4740 O O . PHE A 1 934 ? 120.908 94.729 133.743 1.00 62.27 1252 PHE A O 1
ATOM 4748 N N . VAL A 1 935 ? 121.203 93.550 135.631 1.00 67.26 1253 VAL A N 1
ATOM 4749 C CA . VAL A 1 935 ? 121.854 92.484 134.878 1.00 67.26 1253 VAL A CA 1
ATOM 4750 C C . VAL A 1 935 ? 120.837 91.752 134.010 1.00 67.26 1253 VAL A C 1
ATOM 4751 O O . VAL A 1 935 ? 121.174 91.264 132.924 1.00 67.26 1253 VAL A O 1
ATOM 4755 N N . LEU A 1 936 ? 119.575 91.696 134.442 1.00 70.33 1254 LEU A N 1
ATOM 4756 C CA . LEU A 1 936 ? 118.539 91.098 133.610 1.00 70.33 1254 LEU A CA 1
ATOM 4757 C C . LEU A 1 936 ? 118.294 91.940 132.367 1.00 70.33 1254 LEU A C 1
ATOM 4758 O O . LEU A 1 936 ? 118.147 91.408 131.262 1.00 70.33 1254 LEU A O 1
ATOM 4763 N N . GLU A 1 937 ? 118.228 93.264 132.534 1.00 74.78 1255 GLU A N 1
ATOM 4764 C CA . GLU A 1 937 ? 118.137 94.152 131.380 1.00 74.78 1255 GLU A CA 1
ATOM 4765 C C . GLU A 1 937 ? 119.337 93.980 130.461 1.00 74.78 1255 GLU A C 1
ATOM 4766 O O . GLU A 1 937 ? 119.192 94.034 129.235 1.00 74.78 1255 GLU A O 1
ATOM 4772 N N . MET A 1 938 ? 120.522 93.770 131.034 1.00 76.79 1256 MET A N 1
ATOM 4773 C CA . MET A 1 938 ? 121.714 93.540 130.226 1.00 76.79 1256 MET A CA 1
ATOM 4774 C C . MET A 1 938 ? 121.562 92.289 129.369 1.00 76.79 1256 MET A C 1
ATOM 4775 O O . MET A 1 938 ? 121.785 92.325 128.154 1.00 76.79 1256 MET A O 1
ATOM 4780 N N . LEU A 1 939 ? 121.178 91.170 129.990 1.00 77.20 1257 LEU A N 1
ATOM 4781 C CA . LEU A 1 939 ? 121.000 89.931 129.235 1.00 77.20 1257 LEU A CA 1
ATOM 4782 C C . LEU A 1 939 ? 119.892 90.066 128.196 1.00 77.20 1257 LEU A C 1
ATOM 4783 O O . LEU A 1 939 ? 119.990 89.509 127.094 1.00 77.20 1257 LEU A O 1
ATOM 4788 N N . LEU A 1 940 ? 118.828 90.795 128.529 1.00 80.40 1258 LEU A N 1
ATOM 4789 C CA . LEU A 1 940 ? 117.725 90.970 127.592 1.00 80.40 1258 LEU A CA 1
ATOM 4790 C C . LEU A 1 940 ? 118.172 91.764 126.371 1.00 80.40 1258 LEU A C 1
ATOM 4791 O O . LEU A 1 940 ? 117.902 91.375 125.229 1.00 80.40 1258 LEU A O 1
ATOM 4796 N N . LYS A 1 941 ? 118.845 92.896 126.596 1.00 77.72 1259 LYS A N 1
ATOM 4797 C CA . LYS A 1 941 ? 119.394 93.664 125.484 1.00 77.72 1259 LYS A CA 1
ATOM 4798 C C . LYS A 1 941 ? 120.374 92.826 124.675 1.00 77.72 1259 LYS A C 1
ATOM 4799 O O . LYS A 1 941 ? 120.434 92.940 123.444 1.00 77.72 1259 LYS A O 1
ATOM 4805 N N . TRP A 1 942 ? 121.146 91.975 125.352 1.00 80.72 1260 TRP A N 1
ATOM 4806 C CA . TRP A 1 942 ? 122.064 91.071 124.670 1.00 80.72 1260 TRP A CA 1
ATOM 4807 C C . TRP A 1 942 ? 121.320 90.187 123.680 1.00 80.72 1260 TRP A C 1
ATOM 4808 O O . TRP A 1 942 ? 121.587 90.211 122.474 1.00 80.72 1260 TRP A O 1
ATOM 4819 N N . VAL A 1 943 ? 120.371 89.394 124.185 1.00 81.10 1261 VAL A N 1
ATOM 4820 C CA . VAL A 1 943 ? 119.651 88.458 123.329 1.00 81.10 1261 VAL A CA 1
ATOM 4821 C C . VAL A 1 943 ? 118.779 89.171 122.304 1.00 81.10 1261 VAL A C 1
ATOM 4822 O O . VAL A 1 943 ? 118.403 88.565 121.294 1.00 81.10 1261 VAL A O 1
ATOM 4826 N N . ALA A 1 944 ? 118.443 90.442 122.527 1.00 82.47 1262 ALA A N 1
ATOM 4827 C CA . ALA A 1 944 ? 117.598 91.152 121.574 1.00 82.47 1262 ALA A CA 1
ATOM 4828 C C . ALA A 1 944 ? 118.409 91.752 120.430 1.00 82.47 1262 ALA A C 1
ATOM 4829 O O . ALA A 1 944 ? 117.997 91.682 119.267 1.00 82.47 1262 ALA A O 1
ATOM 4831 N N . TYR A 1 945 ? 119.562 92.349 120.736 1.00 83.78 1263 TYR A N 1
ATOM 4832 C CA . TYR A 1 945 ? 120.314 93.093 119.733 1.00 83.78 1263 TYR A CA 1
ATOM 4833 C C . TYR A 1 945 ? 121.626 92.434 119.331 1.00 83.78 1263 TYR A C 1
ATOM 4834 O O . TYR A 1 945 ? 122.170 92.776 118.276 1.00 83.78 1263 TYR A O 1
ATOM 4843 N N . GLY A 1 946 ? 122.148 91.510 120.133 1.00 77.70 1264 GLY A N 1
ATOM 4844 C CA . GLY A 1 946 ? 123.388 90.841 119.787 1.00 77.70 1264 GLY A CA 1
ATOM 4845 C C . GLY A 1 946 ? 124.617 91.660 120.119 1.00 77.70 1264 GLY A C 1
ATOM 4846 O O . GLY A 1 946 ? 124.585 92.891 120.048 1.00 77.70 1264 GLY A O 1
ATOM 4847 N N . PHE A 1 947 ? 125.714 90.977 120.463 1.00 78.38 1265 PHE A N 1
ATOM 4848 C CA . PHE A 1 947 ? 126.913 91.641 120.970 1.00 78.38 1265 PHE A CA 1
ATOM 4849 C C . PHE A 1 947 ? 127.455 92.715 120.033 1.00 78.38 1265 PHE A C 1
ATOM 4850 O O . PHE A 1 947 ? 128.102 93.655 120.504 1.00 78.38 1265 PHE A O 1
ATOM 4858 N N . LYS A 1 948 ? 127.209 92.609 118.728 1.00 78.03 1266 LYS A N 1
ATOM 4859 C CA . LYS A 1 948 ? 127.794 93.561 117.790 1.00 78.03 1266 LYS A CA 1
ATOM 4860 C C . LYS A 1 948 ? 127.014 94.873 117.773 1.00 78.03 1266 LYS A C 1
ATOM 4861 O O . LYS A 1 948 ? 127.555 95.939 118.097 1.00 78.03 1266 LYS A O 1
ATOM 4867 N N . LYS A 1 949 ? 125.731 94.808 117.407 1.00 78.24 1267 LYS A N 1
ATOM 4868 C CA . LYS A 1 949 ? 124.904 96.009 117.371 1.00 78.24 1267 LYS A CA 1
ATOM 4869 C C . LYS A 1 949 ? 124.658 96.576 118.762 1.00 78.24 1267 LYS A C 1
ATOM 4870 O O . LYS A 1 949 ? 124.180 97.709 118.884 1.00 78.24 1267 LYS A O 1
ATOM 4872 N N . TYR A 1 950 ? 124.961 95.810 119.809 1.00 74.99 1268 TYR A N 1
ATOM 4873 C CA . TYR A 1 950 ? 124.915 96.345 121.164 1.00 74.99 1268 TYR A CA 1
ATOM 4874 C C . TYR A 1 950 ? 126.193 97.111 121.480 1.00 74.99 1268 TYR A C 1
ATOM 4875 O O . TYR A 1 950 ? 126.156 98.314 121.752 1.00 74.99 1268 TYR A O 1
ATOM 4884 N N . PHE A 1 951 ? 127.340 96.435 121.415 1.00 72.63 1269 PHE A N 1
ATOM 4885 C CA . PHE A 1 951 ? 128.607 97.071 121.757 1.00 72.63 1269 PHE A CA 1
ATOM 4886 C C . PHE A 1 951 ? 129.036 98.138 120.760 1.00 72.63 1269 PHE A C 1
ATOM 4887 O O . PHE A 1 951 ? 130.059 98.790 120.995 1.00 72.63 1269 PHE A O 1
ATOM 4895 N N . THR A 1 952 ? 128.303 98.341 119.663 1.00 78.19 1270 THR A N 1
ATOM 4896 C CA . THR A 1 952 ? 128.669 99.420 118.752 1.00 78.19 1270 THR A CA 1
ATOM 4897 C C . THR A 1 952 ? 128.284 100.791 119.305 1.00 78.19 1270 THR A C 1
ATOM 4898 O O . THR A 1 952 ? 128.662 101.819 118.731 1.00 78.19 1270 THR A O 1
ATOM 4902 N N . ASN A 1 953 ? 127.535 100.831 120.407 1.00 75.13 1271 ASN A N 1
ATOM 4903 C CA . ASN A 1 953 ? 127.128 102.104 120.991 1.00 75.13 1271 ASN A CA 1
ATOM 4904 C C . ASN A 1 953 ? 127.908 102.386 122.272 1.00 75.13 1271 ASN A C 1
ATOM 4905 O O . ASN A 1 953 ? 128.642 101.531 122.773 1.00 75.13 1271 ASN A O 1
ATOM 4910 N N . ALA A 1 954 ? 127.740 103.599 122.806 1.00 68.49 1272 ALA A N 1
ATOM 4911 C CA . ALA A 1 954 ? 128.578 104.050 123.914 1.00 68.49 1272 ALA A CA 1
ATOM 4912 C C . ALA A 1 954 ? 127.864 103.972 125.261 1.00 68.49 1272 ALA A C 1
ATOM 4913 O O . ALA A 1 954 ? 128.434 103.476 126.241 1.00 68.49 1272 ALA A O 1
ATOM 4915 N N . TRP A 1 955 ? 126.637 104.490 125.348 1.00 60.36 1273 TRP A N 1
ATOM 4916 C CA . TRP A 1 955 ? 125.947 104.519 126.634 1.00 60.36 1273 TRP A CA 1
ATOM 4917 C C . TRP A 1 955 ? 125.681 103.111 127.147 1.00 60.36 1273 TRP A C 1
ATOM 4918 O O . TRP A 1 955 ? 125.690 102.869 128.361 1.00 60.36 1273 TRP A O 1
ATOM 4929 N N . CYS A 1 956 ? 125.438 102.168 126.236 1.00 69.44 1274 CYS A N 1
ATOM 4930 C CA . CYS A 1 956 ? 125.324 100.773 126.639 1.00 69.44 1274 CYS A CA 1
ATOM 4931 C C . CYS A 1 956 ? 126.643 100.265 127.198 1.00 69.44 1274 CYS A C 1
ATOM 4932 O O . CYS A 1 956 ? 126.658 99.478 128.145 1.00 69.44 1274 CYS A O 1
ATOM 4935 N N . TRP A 1 957 ? 127.763 100.684 126.603 1.00 69.57 1275 TRP A N 1
ATOM 4936 C CA . TRP A 1 957 ? 129.071 100.356 127.161 1.00 69.57 1275 TRP A CA 1
ATOM 4937 C C . TRP A 1 957 ? 129.206 100.882 128.584 1.00 69.57 1275 TRP A C 1
ATOM 4938 O O . TRP A 1 957 ? 129.728 100.193 129.468 1.00 69.57 1275 TRP A O 1
ATOM 4949 N N . LEU A 1 958 ? 128.749 102.112 128.818 1.00 62.95 1276 LEU A N 1
ATOM 4950 C CA . LEU A 1 958 ? 128.772 102.674 130.165 1.00 62.95 1276 LEU A CA 1
ATOM 4951 C C . LEU A 1 958 ? 127.944 101.829 131.127 1.00 62.95 1276 LEU A C 1
ATOM 4952 O O . LEU A 1 958 ? 128.410 101.461 132.216 1.00 62.95 1276 LEU A O 1
ATOM 4957 N N . ASP A 1 959 ? 126.701 101.529 130.745 1.00 67.07 1277 ASP A N 1
ATOM 4958 C CA . ASP A 1 959 ? 125.837 100.707 131.587 1.00 67.07 1277 ASP A CA 1
ATOM 4959 C C . ASP A 1 959 ? 126.468 99.343 131.838 1.00 67.07 1277 ASP A C 1
ATOM 4960 O O . ASP A 1 959 ? 126.344 98.783 132.932 1.00 67.07 1277 ASP A O 1
ATOM 4965 N N . PHE A 1 960 ? 127.146 98.796 130.829 1.00 67.85 1278 PHE A N 1
ATOM 4966 C CA . PHE A 1 960 ? 127.856 97.533 130.981 1.00 67.85 1278 PHE A CA 1
ATOM 4967 C C . PHE A 1 960 ? 128.955 97.650 132.026 1.00 67.85 1278 PHE A C 1
ATOM 4968 O O . PHE A 1 960 ? 129.125 96.758 132.861 1.00 67.85 1278 PHE A O 1
ATOM 4976 N N . LEU A 1 961 ? 129.715 98.743 131.989 1.00 65.30 1279 LEU A N 1
ATOM 4977 C CA . LEU A 1 961 ? 130.741 98.962 133.003 1.00 65.30 1279 LEU A CA 1
ATOM 4978 C C . LEU A 1 961 ? 130.132 98.996 134.400 1.00 65.30 1279 LEU A C 1
ATOM 4979 O O . LEU A 1 961 ? 130.640 98.355 135.328 1.00 65.30 1279 LEU A O 1
ATOM 4984 N N . ILE A 1 962 ? 129.033 99.734 134.564 1.00 61.92 1280 ILE A N 1
ATOM 4985 C CA . ILE A 1 962 ? 128.434 99.867 135.893 1.00 61.92 1280 ILE A CA 1
ATOM 4986 C C . ILE A 1 962 ? 127.885 98.528 136.377 1.00 61.92 1280 ILE A C 1
ATOM 4987 O O . ILE A 1 962 ? 128.064 98.150 137.544 1.00 61.92 1280 ILE A O 1
ATOM 4992 N N . VAL A 1 963 ? 127.204 97.790 135.496 1.00 66.01 1281 VAL A N 1
ATOM 4993 C CA . VAL A 1 963 ? 126.665 96.508 135.931 1.00 66.01 1281 VAL A CA 1
ATOM 4994 C C . VAL A 1 963 ? 127.798 95.534 136.212 1.00 66.01 1281 VAL A C 1
ATOM 4995 O O . VAL A 1 963 ? 127.679 94.681 137.093 1.00 66.01 1281 VAL A O 1
ATOM 4999 N N . ASP A 1 964 ? 128.919 95.655 135.497 1.00 65.42 1282 ASP A N 1
ATOM 5000 C CA . ASP A 1 964 ? 130.072 94.816 135.792 1.00 65.42 1282 ASP A CA 1
ATOM 5001 C C . ASP A 1 964 ? 130.626 95.116 137.177 1.00 65.42 1282 ASP A C 1
ATOM 5002 O O . ASP A 1 964 ? 130.950 94.193 137.932 1.00 65.42 1282 ASP A O 1
ATOM 5004 N N . VAL A 1 965 ? 130.752 96.399 137.523 1.00 64.43 1283 VAL A N 1
ATOM 5005 C CA . VAL A 1 965 ? 131.180 96.761 138.874 1.00 64.43 1283 VAL A CA 1
ATOM 5006 C C . VAL A 1 965 ? 130.240 96.155 139.908 1.00 64.43 1283 VAL A C 1
ATOM 5007 O O . VAL A 1 965 ? 130.677 95.584 140.917 1.00 64.43 1283 VAL A O 1
ATOM 5011 N N . SER A 1 966 ? 128.932 96.270 139.672 1.00 65.03 1284 SER A N 1
ATOM 5012 C CA . SER A 1 966 ? 127.978 95.748 140.646 1.00 65.03 1284 SER A CA 1
ATOM 5013 C C . SER A 1 966 ? 128.058 94.229 140.756 1.00 65.03 1284 SER A C 1
ATOM 5014 O O . SER A 1 966 ? 127.934 93.681 141.856 1.00 65.03 1284 SER A O 1
ATOM 5017 N N . LEU A 1 967 ? 128.276 93.534 139.637 1.00 67.29 1285 LEU A N 1
ATOM 5018 C CA . LEU A 1 967 ? 128.377 92.079 139.680 1.00 67.29 1285 LEU A CA 1
ATOM 5019 C C . LEU A 1 967 ? 129.647 91.636 140.392 1.00 67.29 1285 LEU A C 1
ATOM 5020 O O . LEU A 1 967 ? 129.633 90.656 141.143 1.00 67.29 1285 LEU A O 1
ATOM 5025 N N . VAL A 1 968 ? 130.763 92.331 140.157 1.00 65.35 1286 VAL A N 1
ATOM 5026 C CA . VAL A 1 968 ? 131.978 92.026 140.909 1.00 65.35 1286 VAL A CA 1
ATOM 5027 C C . VAL A 1 968 ? 131.738 92.222 142.399 1.00 65.35 1286 VAL A C 1
ATOM 5028 O O . VAL A 1 968 ? 132.125 91.381 143.221 1.00 65.35 1286 VAL A O 1
ATOM 5032 N N . SER A 1 969 ? 131.089 93.327 142.770 1.00 70.97 1287 SER A N 1
ATOM 5033 C CA . SER A 1 969 ? 130.763 93.559 144.173 1.00 70.97 1287 SER A CA 1
ATOM 5034 C C . SER A 1 969 ? 129.919 92.422 144.738 1.00 70.97 1287 SER A C 1
ATOM 5035 O O . SER A 1 969 ? 130.183 91.920 145.836 1.00 70.97 1287 SER A O 1
ATOM 5038 N N . LEU A 1 970 ? 128.901 91.995 143.988 1.00 71.15 1288 LEU A N 1
ATOM 5039 C CA . LEU A 1 970 ? 128.001 90.950 144.466 1.00 71.15 1288 LEU A CA 1
ATOM 5040 C C . LEU A 1 970 ? 128.735 89.625 144.648 1.00 71.15 1288 LEU A C 1
ATOM 5041 O O . LEU A 1 970 ? 128.603 88.966 145.687 1.00 71.15 1288 LEU A O 1
ATOM 5046 N N . VAL A 1 971 ? 129.511 89.215 143.643 1.00 77.49 1289 VAL A N 1
ATOM 5047 C CA . VAL A 1 971 ? 130.182 87.920 143.710 1.00 77.49 1289 VAL A CA 1
ATOM 5048 C C . VAL A 1 971 ? 131.271 87.931 144.777 1.00 77.49 1289 VAL A C 1
ATOM 5049 O O . VAL A 1 971 ? 131.565 86.896 145.386 1.00 77.49 1289 VAL A O 1
ATOM 5053 N N . ALA A 1 972 ? 131.890 89.089 145.025 1.00 77.48 1290 ALA A N 1
ATOM 5054 C CA . ALA A 1 972 ? 132.849 89.176 146.116 1.00 77.48 1290 ALA A CA 1
ATOM 5055 C C . ALA A 1 972 ? 132.176 89.220 147.479 1.00 77.48 1290 ALA A C 1
ATOM 5056 O O . ALA A 1 972 ? 132.782 88.800 148.469 1.00 77.48 1290 ALA A O 1
ATOM 5058 N N . ASN A 1 973 ? 130.941 89.715 147.553 1.00 79.84 1291 ASN A N 1
ATOM 5059 C CA . ASN A 1 973 ? 130.223 89.716 148.822 1.00 79.84 1291 ASN A CA 1
ATOM 5060 C C . ASN A 1 973 ? 129.696 88.323 149.147 1.00 79.84 1291 ASN A C 1
ATOM 5061 O O . ASN A 1 973 ? 129.572 87.948 150.318 1.00 79.84 1291 ASN A O 1
ATOM 5063 N N . THR A 1 974 ? 129.380 87.540 148.115 1.00 81.37 1292 THR A N 1
ATOM 5064 C CA . THR A 1 974 ? 128.848 86.200 148.343 1.00 81.37 1292 THR A CA 1
ATOM 5065 C C . THR A 1 974 ? 129.952 85.226 148.738 1.00 81.37 1292 THR A C 1
ATOM 5066 O O . THR A 1 974 ? 129.910 84.622 149.815 1.00 81.37 1292 THR A O 1
ATOM 5070 N N . LEU A 1 975 ? 130.953 85.062 147.876 1.00 84.23 1293 LEU A N 1
ATOM 5071 C CA . LEU A 1 975 ? 131.970 84.026 148.057 1.00 84.23 1293 LEU A CA 1
ATOM 5072 C C . LEU A 1 975 ? 133.200 84.539 148.801 1.00 84.23 1293 LEU A C 1
ATOM 5073 O O . LEU A 1 975 ? 134.328 84.346 148.351 1.00 84.23 1293 LEU A O 1
ATOM 5078 N N . GLY A 1 976 ? 132.989 85.171 149.954 1.00 80.37 1294 GLY A N 1
ATOM 5079 C CA . GLY A 1 976 ? 134.043 85.681 150.817 1.00 80.37 1294 GLY A CA 1
ATOM 5080 C C . GLY A 1 976 ? 135.146 86.367 150.039 1.00 80.37 1294 GLY A C 1
ATOM 5081 O O . GLY A 1 976 ? 134.901 87.223 149.184 1.00 80.37 1294 GLY A O 1
ATOM 5082 N N . PHE A 1 977 ? 136.382 85.980 150.349 1.00 83.51 1295 PHE A N 1
ATOM 5083 C CA . PHE A 1 977 ? 137.574 86.536 149.709 1.00 83.51 1295 PHE A CA 1
ATOM 5084 C C . PHE A 1 977 ? 137.559 88.062 149.708 1.00 83.51 1295 PHE A C 1
ATOM 5085 O O . PHE A 1 977 ? 138.371 88.702 149.040 1.00 83.51 1295 PHE A O 1
ATOM 5087 N N . ALA A 1 978 ? 136.628 88.635 150.464 1.00 89.47 1296 ALA A N 1
ATOM 5088 C CA . ALA A 1 978 ? 136.498 90.083 150.557 1.00 89.47 1296 ALA A CA 1
ATOM 5089 C C . ALA A 1 978 ? 137.072 90.610 151.869 1.00 89.47 1296 ALA A C 1
ATOM 5090 O O . ALA A 1 978 ? 137.826 89.914 152.551 1.00 89.47 1296 ALA A O 1
ATOM 5092 N N . GLU A 1 979 ? 136.717 91.848 152.205 1.00 93.89 1297 GLU A N 1
ATOM 5093 C CA . GLU A 1 979 ? 137.180 92.502 153.428 1.00 93.89 1297 GLU A CA 1
ATOM 5094 C C . GLU A 1 979 ? 138.697 92.424 153.606 1.00 93.89 1297 GLU A C 1
ATOM 5095 O O . GLU A 1 979 ? 139.187 92.096 154.688 1.00 93.89 1297 GLU A O 1
ATOM 5101 N N . MET A 1 980 ? 139.428 92.740 152.540 1.00 95.18 1298 MET A N 1
ATOM 5102 C CA . MET A 1 980 ? 140.885 92.714 152.551 1.00 95.18 1298 MET A CA 1
ATOM 5103 C C . MET A 1 980 ? 141.430 93.493 151.360 1.00 95.18 1298 MET A C 1
ATOM 5104 O O . MET A 1 980 ? 142.464 94.153 151.456 1.00 95.18 1298 MET A O 1
ATOM 5109 N N . GLY A 1 981 ? 140.722 93.409 150.238 1.00 93.82 1299 GLY A N 1
ATOM 5110 C CA . GLY A 1 981 ? 141.127 94.094 149.026 1.00 93.82 1299 GLY A CA 1
ATOM 5111 C C . GLY A 1 981 ? 140.287 95.318 148.717 1.00 93.82 1299 GLY A C 1
ATOM 5112 O O . GLY A 1 981 ? 140.121 96.193 149.567 1.00 93.82 1299 GLY A O 1
ATOM 5113 N N . PRO A 1 982 ? 139.748 95.383 147.491 1.00 90.93 1300 PRO A N 1
ATOM 5114 C CA . PRO A 1 982 ? 138.922 96.500 147.024 1.00 90.93 1300 PRO A CA 1
ATOM 5115 C C . PRO A 1 982 ? 137.496 96.075 147.367 1.00 90.93 1300 PRO A C 1
ATOM 5116 O O . PRO A 1 982 ? 136.734 95.725 146.466 1.00 90.93 1300 PRO A O 1
ATOM 5120 N N . ILE A 1 983 ? 137.141 96.103 148.648 1.00 79.35 1301 ILE A N 1
ATOM 5121 C CA . ILE A 1 983 ? 135.776 95.723 149.072 1.00 79.35 1301 ILE A CA 1
ATOM 5122 C C . ILE A 1 983 ? 134.860 96.942 149.023 1.00 79.35 1301 ILE A C 1
ATOM 5123 O O . ILE A 1 983 ? 133.917 96.992 148.235 1.00 79.35 1301 ILE A O 1
ATOM 5125 N N . LYS A 1 984 ? 135.157 97.927 149.863 1.00 73.73 1302 LYS A N 1
ATOM 5126 C CA . LYS A 1 984 ? 134.368 99.151 149.919 1.00 73.73 1302 LYS A CA 1
ATOM 5127 C C . LYS A 1 984 ? 135.183 100.095 149.043 1.00 73.73 1302 LYS A C 1
ATOM 5128 O O . LYS A 1 984 ? 134.615 100.882 148.287 1.00 73.73 1302 LYS A O 1
ATOM 5134 N N . SER A 1 985 ? 136.509 100.014 149.155 1.00 69.51 1303 SER A N 1
ATOM 5135 C CA . SER A 1 985 ? 137.406 100.850 148.364 1.00 69.51 1303 SER A CA 1
ATOM 5136 C C . SER A 1 985 ? 137.072 100.704 146.887 1.00 69.51 1303 SER A C 1
ATOM 5137 O O . SER A 1 985 ? 137.451 101.536 146.066 1.00 69.51 1303 SER A O 1
ATOM 5140 N N . LEU A 1 986 ? 136.352 99.637 146.558 1.00 63.36 1304 LEU A N 1
ATOM 5141 C CA . LEU A 1 986 ? 135.932 99.408 145.181 1.00 63.36 1304 LEU A CA 1
ATOM 5142 C C . LEU A 1 986 ? 134.443 99.647 144.965 1.00 63.36 1304 LEU A C 1
ATOM 5143 O O . LEU A 1 986 ? 134.042 100.016 143.857 1.00 63.36 1304 LEU A O 1
ATOM 5148 N N . ARG A 1 987 ? 133.616 99.452 145.989 1.00 58.91 1305 ARG A N 1
ATOM 5149 C CA . ARG A 1 987 ? 132.175 99.632 145.863 1.00 58.91 1305 ARG A CA 1
ATOM 5150 C C . ARG A 1 987 ? 131.763 101.096 145.776 1.00 58.91 1305 ARG A C 1
ATOM 5151 O O . ARG A 1 987 ? 130.690 101.384 145.240 1.00 58.91 1305 ARG A O 1
ATOM 5159 N N . THR A 1 988 ? 132.587 102.025 146.270 1.00 50.09 1306 THR A N 1
ATOM 5160 C CA . THR A 1 988 ? 132.233 103.442 146.213 1.00 50.09 1306 THR A CA 1
ATOM 5161 C C . THR A 1 988 ? 132.034 103.913 144.780 1.00 50.09 1306 THR A C 1
ATOM 5162 O O . THR A 1 988 ? 131.460 104.984 144.557 1.00 50.09 1306 THR A O 1
ATOM 5166 N N . LEU A 1 989 ? 132.501 103.136 143.802 1.00 48.66 1307 LEU A N 1
ATOM 5167 C CA . LEU A 1 989 ? 132.136 103.383 142.416 1.00 48.66 1307 LEU A CA 1
ATOM 5168 C C . LEU A 1 989 ? 130.647 103.189 142.171 1.00 48.66 1307 LEU A C 1
ATOM 5169 O O . LEU A 1 989 ? 130.169 103.519 141.081 1.00 48.66 1307 LEU A O 1
ATOM 5174 N N . ARG A 1 990 ? 129.915 102.642 143.146 1.00 48.36 1308 ARG A N 1
ATOM 5175 C CA . ARG A 1 990 ? 128.456 102.667 143.101 1.00 48.36 1308 ARG A CA 1
ATOM 5176 C C . ARG A 1 990 ? 127.934 104.065 142.816 1.00 48.36 1308 ARG A C 1
ATOM 5177 O O . ARG A 1 990 ? 126.921 104.221 142.129 1.00 48.36 1308 ARG A O 1
ATOM 5185 N N . ALA A 1 991 ? 128.614 105.094 143.330 1.00 38.32 1309 ALA A N 1
ATOM 5186 C CA . ALA A 1 991 ? 128.194 106.469 143.093 1.00 38.32 1309 ALA A CA 1
ATOM 5187 C C . ALA A 1 991 ? 128.188 106.831 141.615 1.00 38.32 1309 ALA A C 1
ATOM 5188 O O . ALA A 1 991 ? 127.669 107.891 141.253 1.00 38.32 1309 ALA A O 1
ATOM 5190 N N . LEU A 1 992 ? 128.755 105.986 140.755 1.00 43.53 1310 LEU A N 1
ATOM 5191 C CA . LEU A 1 992 ? 128.633 106.188 139.318 1.00 43.53 1310 LEU A CA 1
ATOM 5192 C C . LEU A 1 992 ? 127.276 105.755 138.786 1.00 43.53 1310 LEU A C 1
ATOM 5193 O O . LEU A 1 992 ? 126.994 105.988 137.607 1.00 43.53 1310 LEU A O 1
ATOM 5198 N N . ARG A 1 993 ? 126.449 105.131 139.622 1.00 42.21 1311 ARG A N 1
ATOM 5199 C CA . ARG A 1 993 ? 125.144 104.636 139.187 1.00 42.21 1311 ARG A CA 1
ATOM 5200 C C . ARG A 1 993 ? 124.266 105.682 138.509 1.00 42.21 1311 ARG A C 1
ATOM 5201 O O . ARG A 1 993 ? 123.671 105.358 137.468 1.00 42.21 1311 ARG A O 1
ATOM 5209 N N . PRO A 1 994 ? 124.122 106.922 139.023 1.00 35.65 1312 PRO A N 1
ATOM 5210 C CA . PRO A 1 994 ? 123.257 107.899 138.347 1.00 35.65 1312 PRO A CA 1
ATOM 5211 C C . PRO A 1 994 ? 123.608 108.134 136.887 1.00 35.65 1312 PRO A C 1
ATOM 5212 O O . PRO A 1 994 ? 122.782 108.637 136.121 1.00 35.65 1312 PRO A O 1
ATOM 5216 N N . LEU A 1 995 ? 124.830 107.771 136.491 1.00 41.18 1313 LEU A N 1
ATOM 5217 C CA . LEU A 1 995 ? 125.282 108.025 135.129 1.00 41.18 1313 LEU A CA 1
ATOM 5218 C C . LEU A 1 995 ? 124.450 107.291 134.087 1.00 41.18 1313 LEU A C 1
ATOM 5219 O O . LEU A 1 995 ? 124.567 107.593 132.896 1.00 41.18 1313 LEU A O 1
ATOM 5224 N N . ARG A 1 996 ? 123.624 106.327 134.493 1.00 48.94 1314 ARG A N 1
ATOM 5225 C CA . ARG A 1 996 ? 122.702 105.727 133.538 1.00 48.94 1314 ARG A CA 1
ATOM 5226 C C . ARG A 1 996 ? 121.634 106.704 133.069 1.00 48.94 1314 ARG A C 1
ATOM 5227 O O . ARG A 1 996 ? 121.039 106.482 132.009 1.00 48.94 1314 ARG A O 1
ATOM 5235 N N . ALA A 1 997 ? 121.383 107.774 133.829 1.00 49.72 1315 ALA A N 1
ATOM 5236 C CA . ALA A 1 997 ? 120.330 108.719 133.474 1.00 49.72 1315 ALA A CA 1
ATOM 5237 C C . ALA A 1 997 ? 120.576 109.353 132.111 1.00 49.72 1315 ALA A C 1
ATOM 5238 O O . ALA A 1 997 ? 119.664 109.417 131.279 1.00 49.72 1315 ALA A O 1
ATOM 5240 N N . LEU A 1 998 ? 121.803 109.821 131.862 1.00 50.61 1316 LEU A N 1
ATOM 5241 C CA . LEU A 1 998 ? 122.080 110.593 130.653 1.00 50.61 1316 LEU A CA 1
ATOM 5242 C C . LEU A 1 998 ? 121.755 109.819 129.385 1.00 50.61 1316 LEU A C 1
ATOM 5243 O O . LEU A 1 998 ? 121.441 110.423 128.354 1.00 50.61 1316 LEU A O 1
ATOM 5248 N N . SER A 1 999 ? 121.832 108.490 129.435 1.00 55.00 1317 SER A N 1
ATOM 5249 C CA . SER A 1 999 ? 121.559 107.690 128.248 1.00 55.00 1317 SER A CA 1
ATOM 5250 C C . SER A 1 999 ? 120.110 107.811 127.799 1.00 55.00 1317 SER A C 1
ATOM 5251 O O . SER A 1 999 ? 119.801 107.561 126.629 1.00 55.00 1317 SER A O 1
ATOM 5254 N N . ARG A 1 1000 ? 119.215 108.200 128.704 1.00 55.18 1318 ARG A N 1
ATOM 5255 C CA . ARG A 1 1000 ? 117.784 108.104 128.465 1.00 55.18 1318 ARG A CA 1
ATOM 5256 C C . ARG A 1 1000 ? 117.069 109.444 128.425 1.00 55.18 1318 ARG A C 1
ATOM 5257 O O . ARG A 1 1000 ? 116.264 109.666 127.518 1.00 55.18 1318 ARG A O 1
ATOM 5265 N N . PHE A 1 1001 ? 117.329 110.337 129.377 1.00 51.10 1319 PHE A N 1
ATOM 5266 C CA . PHE A 1 1001 ? 116.749 111.673 129.319 1.00 51.10 1319 PHE A CA 1
ATOM 5267 C C . PHE A 1 1001 ? 117.265 112.412 128.091 1.00 51.10 1319 PHE A C 1
ATOM 5268 O O . PHE A 1 1001 ? 118.469 112.648 127.958 1.00 51.10 1319 PHE A O 1
ATOM 5276 N N . GLU A 1 1002 ? 116.346 112.772 127.191 1.00 54.33 1320 GLU A N 1
ATOM 5277 C CA . GLU A 1 1002 ? 116.724 113.349 125.904 1.00 54.33 1320 GLU A CA 1
ATOM 5278 C C . GLU A 1 1002 ? 117.547 114.624 126.037 1.00 54.33 1320 GLU A C 1
ATOM 5279 O O . GLU A 1 1002 ? 118.203 115.022 125.070 1.00 54.33 1320 GLU A O 1
ATOM 5285 N N . GLY A 1 1003 ? 117.533 115.271 127.199 1.00 52.43 1321 GLY A N 1
ATOM 5286 C CA . GLY A 1 1003 ? 118.294 116.492 127.381 1.00 52.43 1321 GLY A CA 1
ATOM 5287 C C . GLY A 1 1003 ? 119.729 116.250 127.803 1.00 52.43 1321 GLY A C 1
ATOM 5288 O O . GLY A 1 1003 ? 120.663 116.815 127.221 1.00 52.43 1321 GLY A O 1
ATOM 5289 N N . MET A 1 1004 ? 119.914 115.414 128.829 1.00 48.57 1322 MET A N 1
ATOM 5290 C CA . MET A 1 1004 ? 121.260 115.080 129.274 1.00 48.57 1322 MET A CA 1
ATOM 5291 C C . MET A 1 1004 ? 122.075 114.466 128.146 1.00 48.57 1322 MET A C 1
ATOM 5292 O O . MET A 1 1004 ? 123.270 114.747 128.008 1.00 48.57 1322 MET A O 1
ATOM 5297 N N . ARG A 1 1005 ? 121.440 113.631 127.320 1.00 50.68 1323 ARG A N 1
ATOM 5298 C CA . ARG A 1 1005 ? 122.168 112.957 126.251 1.00 50.68 1323 ARG A CA 1
ATOM 5299 C C . ARG A 1 1005 ? 122.702 113.949 125.226 1.00 50.68 1323 ARG A C 1
ATOM 5300 O O . ARG A 1 1005 ? 123.875 113.879 124.840 1.00 50.68 1323 ARG A O 1
ATOM 5308 N N . VAL A 1 1006 ? 121.866 114.886 124.777 1.00 47.60 1324 VAL A N 1
ATOM 5309 C CA . VAL A 1 1006 ? 122.320 115.845 123.774 1.00 47.60 1324 VAL A CA 1
ATOM 5310 C C . VAL A 1 1006 ? 123.338 116.803 124.378 1.00 47.60 1324 VAL A C 1
ATOM 5311 O O . VAL A 1 1006 ? 124.298 117.214 123.713 1.00 47.60 1324 VAL A O 1
ATOM 5315 N N . VAL A 1 1007 ? 123.170 117.153 125.656 1.00 45.84 1325 VAL A N 1
ATOM 5316 C CA . VAL A 1 1007 ? 124.137 118.058 126.266 1.00 45.84 1325 VAL A CA 1
ATOM 5317 C C . VAL A 1 1007 ? 125.496 117.379 126.415 1.00 45.84 1325 VAL A C 1
ATOM 5318 O O . VAL A 1 1007 ? 126.539 118.006 126.182 1.00 45.84 1325 VAL A O 1
ATOM 5322 N N . VAL A 1 1008 ? 125.518 116.093 126.769 1.00 40.12 1326 VAL A N 1
ATOM 5323 C CA . VAL A 1 1008 ? 126.787 115.381 126.873 1.00 40.12 1326 VAL A CA 1
ATOM 5324 C C . VAL A 1 1008 ? 127.400 115.177 125.494 1.00 40.12 1326 VAL A C 1
ATOM 5325 O O . VAL A 1 1008 ? 128.621 115.282 125.320 1.00 40.12 1326 VAL A O 1
ATOM 5329 N N . ASN A 1 1009 ? 126.570 114.898 124.487 1.00 43.75 1327 ASN A N 1
ATOM 5330 C CA . ASN A 1 1009 ? 127.058 114.856 123.115 1.00 43.75 1327 ASN A CA 1
ATOM 5331 C C . ASN A 1 1009 ? 127.704 116.169 122.701 1.00 43.75 1327 ASN A C 1
ATOM 5332 O O . ASN A 1 1009 ? 128.677 116.156 121.941 1.00 43.75 1327 ASN A O 1
ATOM 5337 N N . ALA A 1 1010 ? 127.184 117.299 123.181 1.00 42.88 1328 ALA A N 1
ATOM 5338 C CA . ALA A 1 1010 ? 127.840 118.575 122.924 1.00 42.88 1328 ALA A CA 1
ATOM 5339 C C . ALA A 1 1010 ? 129.128 118.717 123.728 1.00 42.88 1328 ALA A C 1
ATOM 5340 O O . ALA A 1 1010 ? 130.087 119.341 123.262 1.00 42.88 1328 ALA A O 1
ATOM 5342 N N . LEU A 1 1011 ? 129.165 118.154 124.937 1.00 39.35 1329 LEU A N 1
ATOM 5343 C CA . LEU A 1 1011 ? 130.363 118.246 125.767 1.00 39.35 1329 LEU A CA 1
ATOM 5344 C C . LEU A 1 1011 ? 131.503 117.415 125.192 1.00 39.35 1329 LEU A C 1
ATOM 5345 O O . LEU A 1 1011 ? 132.579 117.940 124.888 1.00 39.35 1329 LEU A O 1
ATOM 5350 N N . VAL A 1 1012 ? 131.288 116.103 125.057 1.00 38.74 1330 VAL A N 1
ATOM 5351 C CA . VAL A 1 1012 ? 132.341 115.216 124.567 1.00 38.74 1330 VAL A CA 1
ATOM 5352 C C . VAL A 1 1012 ? 132.811 115.642 123.184 1.00 38.74 1330 VAL A C 1
ATOM 5353 O O . VAL A 1 1012 ? 134.007 115.575 122.876 1.00 38.74 1330 VAL A O 1
ATOM 5357 N N . GLY A 1 1013 ? 131.895 116.120 122.343 1.00 44.51 1331 GLY A N 1
ATOM 5358 C CA . GLY A 1 1013 ? 132.247 116.606 121.023 1.00 44.51 1331 GLY A CA 1
ATOM 5359 C C . GLY A 1 1013 ? 133.182 117.794 121.000 1.00 44.51 1331 GLY A C 1
ATOM 5360 O O . GLY A 1 1013 ? 133.524 118.271 119.914 1.00 44.51 1331 GLY A O 1
ATOM 5361 N N . ALA A 1 1014 ? 133.603 118.292 122.164 1.00 43.03 1332 ALA A N 1
ATOM 5362 C CA . ALA A 1 1014 ? 134.566 119.381 122.238 1.00 43.03 1332 ALA A CA 1
ATOM 5363 C C . ALA A 1 1014 ? 135.786 119.020 123.077 1.00 43.03 1332 ALA A C 1
ATOM 5364 O O . ALA A 1 1014 ? 136.653 119.874 123.282 1.00 43.03 1332 ALA A O 1
ATOM 5366 N N . ILE A 1 1015 ? 135.881 117.782 123.554 1.00 42.09 1333 ILE A N 1
ATOM 5367 C CA . ILE A 1 1015 ? 137.047 117.315 124.300 1.00 42.09 1333 ILE A CA 1
ATOM 5368 C C . ILE A 1 1015 ? 138.299 117.363 123.426 1.00 42.09 1333 ILE A C 1
ATOM 5369 O O . ILE A 1 1015 ? 139.357 117.782 123.917 1.00 42.09 1333 ILE A O 1
ATOM 5374 N N . PRO A 1 1016 ? 138.258 116.960 122.149 1.00 43.76 1334 PRO A N 1
ATOM 5375 C CA . PRO A 1 1016 ? 139.443 117.145 121.294 1.00 43.76 1334 PRO A CA 1
ATOM 5376 C C . PRO A 1 1016 ? 139.882 118.592 121.155 1.00 43.76 1334 PRO A C 1
ATOM 5377 O O . PRO A 1 1016 ? 141.007 118.834 120.699 1.00 43.76 1334 PRO A O 1
ATOM 5381 N N . SER A 1 1017 ? 139.042 119.556 121.527 1.00 42.80 1335 SER A N 1
ATOM 5382 C CA . SER A 1 1017 ? 139.405 120.965 121.495 1.00 42.80 1335 SER A CA 1
ATOM 5383 C C . SER A 1 1017 ? 139.708 121.541 122.865 1.00 42.80 1335 SER A C 1
ATOM 5384 O O . SER A 1 1017 ? 140.410 122.550 122.954 1.00 42.80 1335 SER A O 1
ATOM 5387 N N . ILE A 1 1018 ? 139.183 120.940 123.934 1.00 40.25 1336 ILE A N 1
ATOM 5388 C CA . ILE A 1 1018 ? 139.610 121.331 125.271 1.00 40.25 1336 ILE A CA 1
ATOM 5389 C C . ILE A 1 1018 ? 140.969 120.726 125.593 1.00 40.25 1336 ILE A C 1
ATOM 5390 O O . ILE A 1 1018 ? 141.716 121.269 126.410 1.00 40.25 1336 ILE A O 1
ATOM 5395 N N . MET A 1 1019 ? 141.337 119.627 124.931 1.00 44.49 1337 MET A N 1
ATOM 5396 C CA . MET A 1 1019 ? 142.519 118.877 125.348 1.00 44.49 1337 MET A CA 1
ATOM 5397 C C . MET A 1 1019 ? 143.809 119.574 124.932 1.00 44.49 1337 MET A C 1
ATOM 5398 O O . MET A 1 1019 ? 144.724 119.740 125.748 1.00 44.49 1337 MET A O 1
ATOM 5403 N N . ASN A 1 1020 ? 143.920 119.963 123.660 1.00 42.81 1338 ASN A N 1
ATOM 5404 C CA . ASN A 1 1020 ? 145.121 120.666 123.221 1.00 42.81 1338 ASN A CA 1
ATOM 5405 C C . ASN A 1 1020 ? 145.316 121.962 123.995 1.00 42.81 1338 ASN A C 1
ATOM 5406 O O . ASN A 1 1020 ? 146.449 122.327 124.329 1.00 42.81 1338 ASN A O 1
ATOM 5411 N N . VAL A 1 1021 ? 144.225 122.654 124.316 1.00 40.73 1339 VAL A N 1
ATOM 5412 C CA . VAL A 1 1021 ? 144.336 123.906 125.053 1.00 40.73 1339 VAL A CA 1
ATOM 5413 C C . VAL A 1 1021 ? 144.689 123.641 126.508 1.00 40.73 1339 VAL A C 1
ATOM 5414 O O . VAL A 1 1021 ? 145.430 124.410 127.129 1.00 40.73 1339 VAL A O 1
ATOM 5418 N N . LEU A 1 1022 ? 144.179 122.548 127.075 1.00 38.63 1340 LEU A N 1
ATOM 5419 C CA . LEU A 1 1022 ? 144.629 122.147 128.398 1.00 38.63 1340 LEU A CA 1
ATOM 5420 C C . LEU A 1 1022 ? 146.112 121.829 128.390 1.00 38.63 1340 LEU A C 1
ATOM 5421 O O . LEU A 1 1022 ? 146.805 122.093 129.372 1.00 38.63 1340 LEU A O 1
ATOM 5426 N N . LEU A 1 1023 ? 146.626 121.309 127.276 1.00 35.76 1341 LEU A N 1
ATOM 5427 C CA . LEU A 1 1023 ? 148.059 121.050 127.181 1.00 35.76 1341 LEU A CA 1
ATOM 5428 C C . LEU A 1 1023 ? 148.850 122.350 127.090 1.00 35.76 1341 LEU A C 1
ATOM 5429 O O . LEU A 1 1023 ? 149.920 122.479 127.699 1.00 35.76 1341 LEU A O 1
ATOM 5434 N N . VAL A 1 1024 ? 148.344 123.317 126.323 1.00 35.28 1342 VAL A N 1
ATOM 5435 C CA . VAL A 1 1024 ? 149.002 124.620 126.245 1.00 35.28 1342 VAL A CA 1
ATOM 5436 C C . VAL A 1 1024 ? 149.039 125.277 127.617 1.00 35.28 1342 VAL A C 1
ATOM 5437 O O . VAL A 1 1024 ? 150.070 125.815 128.037 1.00 35.28 1342 VAL A O 1
ATOM 5441 N N . CYS A 1 1025 ? 147.917 125.242 128.336 1.00 35.38 1343 CYS A N 1
ATOM 5442 C CA . CYS A 1 1025 ? 147.889 125.778 129.689 1.00 35.38 1343 CYS A CA 1
ATOM 5443 C C . CYS A 1 1025 ? 148.785 124.979 130.621 1.00 35.38 1343 CYS A C 1
ATOM 5444 O O . CYS A 1 1025 ? 149.402 125.553 131.521 1.00 35.38 1343 CYS A O 1
ATOM 5447 N N . LEU A 1 1026 ? 148.906 123.671 130.397 1.00 33.32 1344 LEU A N 1
ATOM 5448 C CA . LEU A 1 1026 ? 149.778 122.855 131.229 1.00 33.32 1344 LEU A CA 1
ATOM 5449 C C . LEU A 1 1026 ? 151.235 123.250 131.046 1.00 33.32 1344 LEU A C 1
ATOM 5450 O O . LEU A 1 1026 ? 151.978 123.359 132.021 1.00 33.32 1344 LEU A O 1
ATOM 5455 N N . ILE A 1 1027 ? 151.656 123.499 129.809 1.00 32.24 1345 ILE A N 1
ATOM 5456 C CA . ILE A 1 1027 ? 153.044 123.894 129.568 1.00 32.24 1345 ILE A CA 1
ATOM 5457 C C . ILE A 1 1027 ? 153.288 125.312 130.073 1.00 32.24 1345 ILE A C 1
ATOM 5458 O O . ILE A 1 1027 ? 154.317 125.610 130.700 1.00 32.24 1345 ILE A O 1
ATOM 5463 N N . PHE A 1 1028 ? 152.343 126.213 129.797 1.00 32.66 1346 PHE A N 1
ATOM 5464 C CA . PHE A 1 1028 ? 152.507 127.601 130.204 1.00 32.66 1346 PHE A CA 1
ATOM 5465 C C . PHE A 1 1028 ? 152.489 127.741 131.718 1.00 32.66 1346 PHE A C 1
ATOM 5466 O O . PHE A 1 1028 ? 153.084 128.677 132.260 1.00 32.66 1346 PHE A O 1
ATOM 5474 N N . TRP A 1 1029 ? 151.823 126.824 132.418 1.00 30.97 1347 TRP A N 1
ATOM 5475 C CA . TRP A 1 1029 ? 151.898 126.792 133.869 1.00 30.97 1347 TRP A CA 1
ATOM 5476 C C . TRP A 1 1029 ? 153.072 125.965 134.363 1.00 30.97 1347 TRP A C 1
ATOM 5477 O O . TRP A 1 1029 ? 153.488 126.135 135.509 1.00 30.97 1347 TRP A O 1
ATOM 5488 N N . LEU A 1 1030 ? 153.615 125.079 133.527 1.00 26.84 1348 LEU A N 1
ATOM 5489 C CA . LEU A 1 1030 ? 154.861 124.408 133.868 1.00 26.84 1348 LEU A CA 1
ATOM 5490 C C . LEU A 1 1030 ? 155.997 125.412 133.962 1.00 26.84 1348 LEU A C 1
ATOM 5491 O O . LEU A 1 1030 ? 156.844 125.329 134.861 1.00 26.84 1348 LEU A O 1
ATOM 5496 N N . ILE A 1 1031 ? 156.023 126.372 133.037 1.00 28.77 1349 ILE A N 1
ATOM 5497 C CA . ILE A 1 1031 ? 156.979 127.477 133.123 1.00 28.77 1349 ILE A CA 1
ATOM 5498 C C . ILE A 1 1031 ? 156.908 128.130 134.501 1.00 28.77 1349 ILE A C 1
ATOM 5499 O O . ILE A 1 1031 ? 157.906 128.215 135.229 1.00 28.77 1349 ILE A O 1
ATOM 5504 N N . PHE A 1 1032 ? 155.713 128.588 134.880 1.00 28.27 1350 PHE A N 1
ATOM 5505 C CA . PHE A 1 1032 ? 155.555 129.311 136.136 1.00 28.27 1350 PHE A CA 1
ATOM 5506 C C . PHE A 1 1032 ? 155.801 128.422 137.346 1.00 28.27 1350 PHE A C 1
ATOM 5507 O O . PHE A 1 1032 ? 156.289 128.902 138.370 1.00 28.27 1350 PHE A O 1
ATOM 5515 N N . SER A 1 1033 ? 155.481 127.132 137.260 1.00 25.29 1351 SER A N 1
ATOM 5516 C CA . SER A 1 1033 ? 155.709 126.259 138.403 1.00 25.29 1351 SER A CA 1
ATOM 5517 C C . SER A 1 1033 ? 157.192 126.001 138.606 1.00 25.29 1351 SER A C 1
ATOM 5518 O O . SER A 1 1033 ? 157.662 125.960 139.745 1.00 25.29 1351 SER A O 1
ATOM 5521 N N . ILE A 1 1034 ? 157.951 125.830 137.522 1.00 26.72 1352 ILE A N 1
ATOM 5522 C CA . ILE A 1 1034 ? 159.400 125.718 137.664 1.00 26.72 1352 ILE A CA 1
ATOM 5523 C C . ILE A 1 1034 ? 159.979 127.016 138.210 1.00 26.72 1352 ILE A C 1
ATOM 5524 O O . ILE A 1 1034 ? 160.891 127.005 139.047 1.00 26.72 1352 ILE A O 1
ATOM 5529 N N . MET A 1 1035 ? 159.461 128.157 137.744 1.00 31.21 1353 MET A N 1
ATOM 5530 C CA . MET A 1 1035 ? 159.891 129.437 138.300 1.00 31.21 1353 MET A CA 1
ATOM 5531 C C . MET A 1 1035 ? 159.596 129.513 139.793 1.00 31.21 1353 MET A C 1
ATOM 5532 O O . MET A 1 1035 ? 160.401 130.038 140.571 1.00 31.21 1353 MET A O 1
ATOM 5537 N N . GLY A 1 1036 ? 158.452 128.975 140.214 1.00 25.53 1354 GLY A N 1
ATOM 5538 C CA . GLY A 1 1036 ? 158.096 129.003 141.619 1.00 25.53 1354 GLY A CA 1
ATOM 5539 C C . GLY A 1 1036 ? 158.886 128.020 142.454 1.00 25.53 1354 GLY A C 1
ATOM 5540 O O . GLY A 1 1036 ? 159.056 128.224 143.655 1.00 25.53 1354 GLY A O 1
ATOM 5541 N N . VAL A 1 1037 ? 159.363 126.937 141.842 1.00 27.02 1355 VAL A N 1
ATOM 5542 C CA . VAL A 1 1037 ? 160.290 126.055 142.545 1.00 27.02 1355 VAL A CA 1
ATOM 5543 C C . VAL A 1 1037 ? 161.638 126.740 142.712 1.00 27.02 1355 VAL A C 1
ATOM 5544 O O . VAL A 1 1037 ? 162.275 126.645 143.767 1.00 27.02 1355 VAL A O 1
ATOM 5548 N N . ASN A 1 1038 ? 162.096 127.440 141.674 1.00 33.29 1356 ASN A N 1
ATOM 5549 C CA . ASN A 1 1038 ? 163.301 128.251 141.805 1.00 33.29 1356 ASN A CA 1
ATOM 5550 C C . ASN A 1 1038 ? 163.165 129.244 142.953 1.00 33.29 1356 ASN A C 1
ATOM 5551 O O . ASN A 1 1038 ? 164.035 129.332 143.825 1.00 33.29 1356 ASN A O 1
ATOM 5556 N N . LEU A 1 1039 ? 162.065 129.998 142.968 1.00 29.37 1357 LEU A N 1
ATOM 5557 C CA . LEU A 1 1039 ? 161.949 131.128 143.885 1.00 29.37 1357 LEU A CA 1
ATOM 5558 C C . LEU A 1 1039 ? 161.572 130.697 145.300 1.00 29.37 1357 LEU A C 1
ATOM 5559 O O . LEU A 1 1039 ? 162.105 131.234 146.277 1.00 29.37 1357 LEU A O 1
ATOM 5564 N N . PHE A 1 1040 ? 160.661 129.732 145.438 1.00 28.90 1358 PHE A N 1
ATOM 5565 C CA . PHE A 1 1040 ? 159.985 129.482 146.703 1.00 28.90 1358 PHE A CA 1
ATOM 5566 C C . PHE A 1 1040 ? 160.241 128.122 147.329 1.00 28.90 1358 PHE A C 1
ATOM 5567 O O . PHE A 1 1040 ? 160.012 127.983 148.534 1.00 28.90 1358 PHE A O 1
ATOM 5575 N N . ALA A 1 1041 ? 160.641 127.112 146.556 1.00 21.85 1359 ALA A N 1
ATOM 5576 C CA . ALA A 1 1041 ? 160.725 125.747 147.068 1.00 21.85 1359 ALA A CA 1
ATOM 5577 C C . ALA A 1 1041 ? 161.478 125.697 148.387 1.00 21.85 1359 ALA A C 1
ATOM 5578 O O . ALA A 1 1041 ? 162.622 126.146 148.481 1.00 21.85 1359 ALA A O 1
ATOM 5580 N N . GLY A 1 1042 ? 160.820 125.162 149.412 1.00 23.05 1360 GLY A N 1
ATOM 5581 C CA . GLY A 1 1042 ? 161.371 125.141 150.744 1.00 23.05 1360 GLY A CA 1
ATOM 5582 C C . GLY A 1 1042 ? 161.121 126.386 151.560 1.00 23.05 1360 GLY A C 1
ATOM 5583 O O . GLY A 1 1042 ? 161.231 126.330 152.790 1.00 23.05 1360 GLY A O 1
ATOM 5584 N N . LYS A 1 1043 ? 160.764 127.501 150.929 1.00 25.36 1361 LYS A N 1
ATOM 5585 C CA . LYS A 1 1043 ? 160.609 128.766 151.631 1.00 25.36 1361 LYS A CA 1
ATOM 5586 C C . LYS A 1 1043 ? 159.194 128.997 152.141 1.00 25.36 1361 LYS A C 1
ATOM 5587 O O . LYS A 1 1043 ? 158.797 130.154 152.298 1.00 25.36 1361 LYS A O 1
ATOM 5593 N N . PHE A 1 1044 ? 158.405 127.935 152.234 1.00 29.01 1362 PHE A N 1
ATOM 5594 C CA . PHE A 1 1044 ? 157.016 128.063 152.638 1.00 29.01 1362 PHE A CA 1
ATOM 5595 C C . PHE A 1 1044 ? 156.748 127.488 154.008 1.00 29.01 1362 PHE A C 1
ATOM 5596 O O . PHE A 1 1044 ? 155.717 127.763 154.603 1.00 29.01 1362 PHE A O 1
ATOM 5604 N N . GLY A 1 1045 ? 157.670 126.687 154.516 1.00 32.45 1363 GLY A N 1
ATOM 5605 C CA . GLY A 1 1045 ? 157.453 126.107 155.820 1.00 32.45 1363 GLY A CA 1
ATOM 5606 C C . GLY A 1 1045 ? 157.378 127.200 156.859 1.00 32.45 1363 GLY A C 1
ATOM 5607 O O . GLY A 1 1045 ? 158.184 128.122 156.861 1.00 32.45 1363 GLY A O 1
ATOM 5608 N N . ARG A 1 1046 ? 156.402 127.102 157.749 1.00 40.14 1364 ARG A N 1
ATOM 5609 C CA . ARG A 1 1046 ? 156.247 128.081 158.809 1.00 40.14 1364 ARG A CA 1
ATOM 5610 C C . ARG A 1 1046 ? 156.206 127.333 160.123 1.00 40.14 1364 ARG A C 1
ATOM 5611 O O . ARG A 1 1046 ? 155.461 126.372 160.264 1.00 40.14 1364 ARG A O 1
ATOM 5619 N N . CYS A 1 1047 ? 157.002 127.764 161.091 1.00 47.25 1365 CYS A N 1
ATOM 5620 C CA . CYS A 1 1047 ? 157.020 127.068 162.366 1.00 47.25 1365 CYS A CA 1
ATOM 5621 C C . CYS A 1 1047 ? 156.214 127.541 163.562 1.00 47.25 1365 CYS A C 1
ATOM 5622 O O . CYS A 1 1047 ? 156.749 128.156 164.484 1.00 47.25 1365 CYS A O 1
ATOM 5625 N N . ILE A 1 1048 ? 154.919 127.247 163.538 1.00 50.53 1366 ILE A N 1
ATOM 5626 C CA . ILE A 1 1048 ? 154.026 127.646 164.613 1.00 50.53 1366 ILE A CA 1
ATOM 5627 C C . ILE A 1 1048 ? 153.862 126.767 165.838 1.00 50.53 1366 ILE A C 1
ATOM 5628 O O . ILE A 1 1048 ? 153.693 125.558 165.719 1.00 50.53 1366 ILE A O 1
ATOM 5630 N N . ASN A 1 1049 ? 153.911 127.374 167.017 1.00 55.57 1367 ASN A N 1
ATOM 5631 C CA . ASN A 1 1049 ? 153.749 126.612 168.248 1.00 55.57 1367 ASN A CA 1
ATOM 5632 C C . ASN A 1 1049 ? 152.319 126.107 168.410 1.00 55.57 1367 ASN A C 1
ATOM 5633 O O . ASN A 1 1049 ? 151.370 126.729 167.935 1.00 55.57 1367 ASN A O 1
ATOM 5638 N N . GLN A 1 1050 ? 152.046 125.062 169.153 1.00 55.07 1368 GLN A N 1
ATOM 5639 C CA . GLN A 1 1050 ? 150.672 124.606 169.339 1.00 55.07 1368 GLN A CA 1
ATOM 5640 C C . GLN A 1 1050 ? 149.865 125.591 170.197 1.00 55.07 1368 GLN A C 1
ATOM 5641 O O . GLN A 1 1050 ? 148.637 125.624 170.124 1.00 55.07 1368 GLN A O 1
ATOM 5643 N N . THR A 1 1051 ? 150.561 126.389 171.007 1.00 58.27 1369 THR A N 1
ATOM 5644 C CA . THR A 1 1051 ? 149.915 127.369 171.888 1.00 58.27 1369 THR A CA 1
ATOM 5645 C C . THR A 1 1051 ? 149.150 128.451 171.141 1.00 58.27 1369 THR A C 1
ATOM 5646 O O . THR A 1 1051 ? 148.055 128.841 171.543 1.00 58.27 1369 THR A O 1
ATOM 5650 N N . GLU A 1 1052 ? 149.734 128.932 170.051 1.00 52.80 1370 GLU A N 1
ATOM 5651 C CA . GLU A 1 1052 ? 149.104 129.972 169.255 1.00 52.80 1370 GLU A CA 1
ATOM 5652 C C . GLU A 1 1052 ? 148.355 129.323 168.107 1.00 52.80 1370 GLU A C 1
ATOM 5653 O O . GLU A 1 1052 ? 147.327 128.676 168.309 1.00 52.80 1370 GLU A O 1
ATOM 5655 N N . GLY A 1 1053 ? 148.872 129.498 166.899 1.00 49.81 1371 GLY A N 1
ATOM 5656 C CA . GLY A 1 1053 ? 148.250 128.920 165.727 1.00 49.81 1371 GLY A CA 1
ATOM 5657 C C . GLY A 1 1053 ? 148.688 129.602 164.452 1.00 49.81 1371 GLY A C 1
ATOM 5658 O O . GLY A 1 1053 ? 148.162 129.310 163.377 1.00 49.81 1371 GLY A O 1
ATOM 5659 N N . ASP A 1 1054 ? 149.650 130.513 164.558 1.00 52.59 1372 ASP A N 1
ATOM 5660 C CA . ASP A 1 1054 ? 150.116 131.208 163.363 1.00 52.59 1372 ASP A CA 1
ATOM 5661 C C . ASP A 1 1054 ? 151.582 131.594 163.519 1.00 52.59 1372 ASP A C 1
ATOM 5662 O O . ASP A 1 1054 ? 152.138 131.580 164.617 1.00 52.59 1372 ASP A O 1
ATOM 5667 N N . LEU A 1 1055 ? 152.181 132.005 162.395 1.00 47.15 1373 LEU A N 1
ATOM 5668 C CA . LEU A 1 1055 ? 153.614 132.182 162.163 1.00 47.15 1373 LEU A CA 1
ATOM 5669 C C . LEU A 1 1055 ? 154.353 132.736 163.376 1.00 47.15 1373 LEU A C 1
ATOM 5670 O O . LEU A 1 1055 ? 153.949 133.765 163.933 1.00 47.15 1373 LEU A O 1
ATOM 5675 N N . PRO A 1 1056 ? 155.427 132.089 163.814 1.00 48.66 1374 PRO A N 1
ATOM 5676 C CA . PRO A 1 1056 ? 156.237 132.618 164.915 1.00 48.66 1374 PRO A CA 1
ATOM 5677 C C . PRO A 1 1056 ? 157.060 133.816 164.452 1.00 48.66 1374 PRO A C 1
ATOM 5678 O O . PRO A 1 1056 ? 156.937 134.296 163.327 1.00 48.66 1374 PRO A O 1
ATOM 5682 N N . LEU A 1 1057 ? 157.732 134.427 165.419 1.00 59.46 1375 LEU A N 1
ATOM 5683 C CA . LEU A 1 1057 ? 158.474 135.675 165.217 1.00 59.46 1375 LEU A CA 1
ATOM 5684 C C . LEU A 1 1057 ? 159.194 135.923 163.889 1.00 59.46 1375 LEU A C 1
ATOM 5685 O O . LEU A 1 1057 ? 160.056 135.150 163.477 1.00 59.46 1375 LEU A O 1
ATOM 5687 N N . ASN A 1 1058 ? 158.933 137.061 163.255 1.00 58.01 1376 ASN A N 1
ATOM 5688 C CA . ASN A 1 1058 ? 159.603 137.395 161.992 1.00 58.01 1376 ASN A CA 1
ATOM 5689 C C . ASN A 1 1058 ? 161.143 137.364 162.081 1.00 58.01 1376 ASN A C 1
ATOM 5690 O O . ASN A 1 1058 ? 161.811 136.541 161.444 1.00 58.01 1376 ASN A O 1
ATOM 5695 N N . TYR A 1 1059 ? 161.698 138.339 162.791 1.00 68.56 1377 TYR A N 1
ATOM 5696 C CA . TYR A 1 1059 ? 163.141 138.437 163.005 1.00 68.56 1377 TYR A CA 1
ATOM 5697 C C . TYR A 1 1059 ? 163.799 137.370 163.893 1.00 68.56 1377 TYR A C 1
ATOM 5698 O O . TYR A 1 1059 ? 164.883 136.882 163.581 1.00 68.56 1377 TYR A O 1
ATOM 5700 N N . THR A 1 1060 ? 163.141 137.012 164.994 1.00 68.20 1378 THR A N 1
ATOM 5701 C CA . THR A 1 1060 ? 163.712 136.075 165.972 1.00 68.20 1378 THR A CA 1
ATOM 5702 C C . THR A 1 1060 ? 162.925 134.814 166.346 1.00 68.20 1378 THR A C 1
ATOM 5703 O O . THR A 1 1060 ? 162.079 134.340 165.589 1.00 68.20 1378 THR A O 1
ATOM 5707 N N . ILE A 1 1061 ? 163.312 134.260 167.501 1.00 69.67 1379 ILE A N 1
ATOM 5708 C CA . ILE A 1 1061 ? 162.753 133.058 168.155 1.00 69.67 1379 ILE A CA 1
ATOM 5709 C C . ILE A 1 1061 ? 163.101 131.723 167.493 1.00 69.67 1379 ILE A C 1
ATOM 5710 O O . ILE A 1 1061 ? 163.683 130.844 168.127 1.00 69.67 1379 ILE A O 1
ATOM 5715 N N . VAL A 1 1062 ? 162.740 131.573 166.227 1.00 68.00 1380 VAL A N 1
ATOM 5716 C CA . VAL A 1 1062 ? 163.042 130.365 165.475 1.00 68.00 1380 VAL A CA 1
ATOM 5717 C C . VAL A 1 1062 ? 163.405 130.858 164.092 1.00 68.00 1380 VAL A C 1
ATOM 5718 O O . VAL A 1 1062 ? 162.545 130.983 163.223 1.00 68.00 1380 VAL A O 1
ATOM 5722 N N . ASN A 1 1063 ? 164.684 131.142 163.882 1.00 63.86 1381 ASN A N 1
ATOM 5723 C CA . ASN A 1 1063 ? 165.081 131.700 162.592 1.00 63.86 1381 ASN A CA 1
ATOM 5724 C C . ASN A 1 1063 ? 164.931 130.699 161.451 1.00 63.86 1381 ASN A C 1
ATOM 5725 O O . ASN A 1 1063 ? 164.168 130.934 160.511 1.00 63.86 1381 ASN A O 1
ATOM 5730 N N . ASN A 1 1064 ? 165.638 129.576 161.531 1.00 64.93 1382 ASN A N 1
ATOM 5731 C CA . ASN A 1 1064 ? 165.673 128.556 160.493 1.00 64.93 1382 ASN A CA 1
ATOM 5732 C C . ASN A 1 1064 ? 164.825 127.357 160.900 1.00 64.93 1382 ASN A C 1
ATOM 5733 O O . ASN A 1 1064 ? 164.431 127.214 162.060 1.00 64.93 1382 ASN A O 1
ATOM 5738 N N . LYS A 1 1065 ? 164.528 126.496 159.922 1.00 54.11 1383 LYS A N 1
ATOM 5739 C CA . LYS A 1 1065 ? 164.000 125.180 160.265 1.00 54.11 1383 LYS A CA 1
ATOM 5740 C C . LYS A 1 1065 ? 164.971 124.451 161.179 1.00 54.11 1383 LYS A C 1
ATOM 5741 O O . LYS A 1 1065 ? 164.569 123.833 162.171 1.00 54.11 1383 LYS A O 1
ATOM 5747 N N . SER A 1 1066 ? 166.263 124.521 160.858 1.00 66.13 1384 SER A N 1
ATOM 5748 C CA . SER A 1 1066 ? 167.282 123.964 161.735 1.00 66.13 1384 SER A CA 1
ATOM 5749 C C . SER A 1 1066 ? 167.327 124.676 163.079 1.00 66.13 1384 SER A C 1
ATOM 5750 O O . SER A 1 1066 ? 167.922 124.152 164.026 1.00 66.13 1384 SER A O 1
ATOM 5753 N N . GLU A 1 1067 ? 166.723 125.858 163.183 1.00 71.74 1385 GLU A N 1
ATOM 5754 C CA . GLU A 1 1067 ? 166.640 126.549 164.462 1.00 71.74 1385 GLU A CA 1
ATOM 5755 C C . GLU A 1 1067 ? 165.414 126.130 165.262 1.00 71.74 1385 GLU A C 1
ATOM 5756 O O . GLU A 1 1067 ? 165.523 125.878 166.466 1.00 71.74 1385 GLU A O 1
ATOM 5758 N N . CYS A 1 1068 ? 164.247 126.037 164.617 1.00 74.25 1386 CYS A N 1
ATOM 5759 C CA . CYS A 1 1068 ? 163.031 125.692 165.347 1.00 74.25 1386 CYS A CA 1
ATOM 5760 C C . CYS A 1 1068 ? 163.127 124.299 165.955 1.00 74.25 1386 CYS A C 1
ATOM 5761 O O . CYS A 1 1068 ? 162.607 124.057 167.050 1.00 74.25 1386 CYS A O 1
ATOM 5764 N N . GLU A 1 1069 ? 163.792 123.370 165.263 1.00 78.26 1387 GLU A N 1
ATOM 5765 C CA . GLU A 1 1069 ? 164.020 122.048 165.835 1.00 78.26 1387 GLU A CA 1
ATOM 5766 C C . GLU A 1 1069 ? 164.898 122.129 167.077 1.00 78.26 1387 GLU A C 1
ATOM 5767 O O . GLU A 1 1069 ? 164.760 121.319 168.001 1.00 78.26 1387 GLU A O 1
ATOM 5773 N N . SER A 1 1070 ? 165.814 123.100 167.117 1.00 78.93 1388 SER A N 1
ATOM 5774 C CA . SER A 1 1070 ? 166.660 123.272 168.291 1.00 78.93 1388 SER A CA 1
ATOM 5775 C C . SER A 1 1070 ? 165.882 123.777 169.498 1.00 78.93 1388 SER A C 1
ATOM 5776 O O . SER A 1 1070 ? 166.391 123.701 170.621 1.00 78.93 1388 SER A O 1
ATOM 5779 N N . PHE A 1 1071 ? 164.670 124.290 169.297 1.00 80.15 1389 PHE A N 1
ATOM 5780 C CA . PHE A 1 1071 ? 163.824 124.743 170.391 1.00 80.15 1389 PHE A CA 1
ATOM 5781 C C . PHE A 1 1071 ? 162.639 123.822 170.641 1.00 80.15 1389 PHE A C 1
ATOM 5782 O O . PHE A 1 1071 ? 161.743 124.182 171.410 1.00 80.15 1389 PHE A O 1
ATOM 5790 N N . ASN A 1 1072 ? 162.609 122.647 170.014 1.00 71.40 1390 ASN A N 1
ATOM 5791 C CA . ASN A 1 1072 ? 161.521 121.695 170.191 1.00 71.40 1390 ASN A CA 1
ATOM 5792 C C . ASN A 1 1072 ? 161.648 120.878 171.469 1.00 71.40 1390 ASN A C 1
ATOM 5793 O O . ASN A 1 1072 ? 161.005 119.826 171.570 1.00 71.40 1390 ASN A O 1
ATOM 5798 N N . VAL A 1 1073 ? 162.465 121.323 172.428 1.00 73.48 1391 VAL A N 1
ATOM 5799 C CA . VAL A 1 1073 ? 162.661 120.633 173.701 1.00 73.48 1391 VAL A CA 1
ATOM 5800 C C . VAL A 1 1073 ? 161.309 120.301 174.323 1.00 73.48 1391 VAL A C 1
ATOM 5801 O O . VAL A 1 1073 ? 161.180 119.331 175.077 1.00 73.48 1391 VAL A O 1
ATOM 5805 N N . THR A 1 1074 ? 160.297 121.104 174.008 1.00 70.10 1392 THR A N 1
ATOM 5806 C CA . THR A 1 1074 ? 158.902 120.745 174.199 1.00 70.10 1392 THR A CA 1
ATOM 5807 C C . THR A 1 1074 ? 158.248 120.647 172.828 1.00 70.10 1392 THR A C 1
ATOM 5808 O O . THR A 1 1074 ? 158.486 121.489 171.957 1.00 70.10 1392 THR A O 1
ATOM 5812 N N . GLY A 1 1075 ? 157.427 119.618 172.637 1.00 67.01 1393 GLY A N 1
ATOM 5813 C CA . GLY A 1 1075 ? 156.881 119.324 171.325 1.00 67.01 1393 GLY A CA 1
ATOM 5814 C C . GLY A 1 1075 ? 155.781 120.256 170.862 1.00 67.01 1393 GLY A C 1
ATOM 5815 O O . GLY A 1 1075 ? 154.973 119.892 170.003 1.00 67.01 1393 GLY A O 1
ATOM 5816 N N . GLU A 1 1076 ? 155.737 121.465 171.426 1.00 64.04 1394 GLU A N 1
ATOM 5817 C CA . GLU A 1 1076 ? 154.702 122.422 171.054 1.00 64.04 1394 GLU A CA 1
ATOM 5818 C C . GLU A 1 1076 ? 154.881 122.930 169.629 1.00 64.04 1394 GLU A C 1
ATOM 5819 O O . GLU A 1 1076 ? 153.911 123.363 168.999 1.00 64.04 1394 GLU A O 1
ATOM 5825 N N . LEU A 1 1077 ? 156.097 122.866 169.097 1.00 61.61 1395 LEU A N 1
ATOM 5826 C CA . LEU A 1 1077 ? 156.428 123.561 167.863 1.00 61.61 1395 LEU A CA 1
ATOM 5827 C C . LEU A 1 1077 ? 156.544 122.590 166.696 1.00 61.61 1395 LEU A C 1
ATOM 5828 O O . LEU A 1 1077 ? 157.102 121.497 166.829 1.00 61.61 1395 LEU A O 1
ATOM 5833 N N . TYR A 1 1078 ? 156.011 123.003 165.547 1.00 57.73 1396 TYR A N 1
ATOM 5834 C CA . TYR A 1 1078 ? 155.993 122.194 164.337 1.00 57.73 1396 TYR A CA 1
ATOM 5835 C C . TYR A 1 1078 ? 156.448 123.052 163.169 1.00 57.73 1396 TYR A C 1
ATOM 5836 O O . TYR A 1 1078 ? 156.017 124.201 163.039 1.00 57.73 1396 TYR A O 1
ATOM 5845 N N . TRP A 1 1079 ? 157.313 122.500 162.324 1.00 42.20 1397 TRP A N 1
ATOM 5846 C CA . TRP A 1 1079 ? 157.682 123.136 161.061 1.00 42.20 1397 TRP A CA 1
ATOM 5847 C C . TRP A 1 1079 ? 156.846 122.483 159.971 1.00 42.20 1397 TRP A C 1
ATOM 5848 O O . TRP A 1 1079 ? 157.231 121.454 159.412 1.00 42.20 1397 TRP A O 1
ATOM 5859 N N . THR A 1 1080 ? 155.696 123.074 159.672 1.00 38.63 1398 THR A N 1
ATOM 5860 C CA . THR A 1 1080 ? 154.794 122.523 158.676 1.00 38.63 1398 THR A CA 1
ATOM 5861 C C . THR A 1 1080 ? 154.732 123.441 157.468 1.00 38.63 1398 THR A C 1
ATOM 5862 O O . THR A 1 1080 ? 154.637 124.663 157.598 1.00 38.63 1398 THR A O 1
ATOM 5866 N N . LYS A 1 1081 ? 154.782 122.833 156.289 1.00 31.18 1399 LYS A N 1
ATOM 5867 C CA . LYS A 1 1081 ? 154.552 123.562 155.059 1.00 31.18 1399 LYS A CA 1
ATOM 5868 C C . LYS A 1 1081 ? 153.127 124.105 155.038 1.00 31.18 1399 LYS A C 1
ATOM 5869 O O . LYS A 1 1081 ? 152.262 123.689 155.813 1.00 31.18 1399 LYS A O 1
ATOM 5875 N N . VAL A 1 1082 ? 152.880 125.039 154.143 1.00 27.37 1400 VAL A N 1
ATOM 5876 C CA . VAL A 1 1082 ? 151.520 125.501 153.905 1.00 27.37 1400 VAL A CA 1
ATOM 5877 C C . VAL A 1 1082 ? 150.859 124.503 152.968 1.00 27.37 1400 VAL A C 1
ATOM 5878 O O . VAL A 1 1082 ? 151.509 123.950 152.074 1.00 27.37 1400 VAL A O 1
ATOM 5882 N N . LYS A 1 1083 ? 149.597 124.175 153.280 1.00 33.88 1401 LYS A N 1
ATOM 5883 C CA . LYS A 1 1083 ? 148.759 123.185 152.565 1.00 33.88 1401 LYS A CA 1
ATOM 5884 C C . LYS A 1 1083 ? 149.032 123.051 151.072 1.00 33.88 1401 LYS A C 1
ATOM 5885 O O . LYS A 1 1083 ? 149.286 121.963 150.556 1.00 33.88 1401 LYS A O 1
ATOM 5891 N N . VAL A 1 1084 ? 148.975 124.187 150.401 1.00 26.64 1402 VAL A N 1
ATOM 5892 C CA . VAL A 1 1084 ? 149.267 124.303 148.981 1.00 26.64 1402 VAL A CA 1
ATOM 5893 C C . VAL A 1 1084 ? 150.513 125.161 148.841 1.00 26.64 1402 VAL A C 1
ATOM 5894 O O . VAL A 1 1084 ? 150.523 126.320 149.271 1.00 26.64 1402 VAL A O 1
ATOM 5898 N N . ASN A 1 1085 ? 151.562 124.604 148.239 1.00 25.90 1403 ASN A N 1
ATOM 5899 C CA . ASN A 1 1085 ? 152.844 125.290 148.167 1.00 25.90 1403 ASN A CA 1
ATOM 5900 C C . ASN A 1 1085 ? 153.484 125.028 146.812 1.00 25.90 1403 ASN A C 1
ATOM 5901 O O . ASN A 1 1085 ? 152.941 124.307 145.972 1.00 25.90 1403 ASN A O 1
ATOM 5906 N N . PHE A 1 1086 ? 154.650 125.635 146.607 1.00 26.36 1404 PHE A N 1
ATOM 5907 C CA . PHE A 1 1086 ? 155.529 125.330 145.485 1.00 26.36 1404 PHE A CA 1
ATOM 5908 C C . PHE A 1 1086 ? 156.680 124.495 146.027 1.00 26.36 1404 PHE A C 1
ATOM 5909 O O . PHE A 1 1086 ? 157.628 125.039 146.600 1.00 26.36 1404 PHE A O 1
ATOM 5917 N N . ASP A 1 1087 ? 156.591 123.178 145.861 1.00 25.67 1405 ASP A N 1
ATOM 5918 C CA . ASP A 1 1087 ? 157.681 122.287 146.226 1.00 25.67 1405 ASP A CA 1
ATOM 5919 C C . ASP A 1 1087 ? 157.942 121.235 145.165 1.00 25.67 1405 ASP A C 1
ATOM 5920 O O . ASP A 1 1087 ? 158.891 120.460 145.307 1.00 25.67 1405 ASP A O 1
ATOM 5925 N N . ASN A 1 1088 ? 157.131 121.182 144.116 1.00 25.77 1406 ASN A N 1
ATOM 5926 C CA . ASN A 1 1088 ? 157.297 120.275 142.993 1.00 25.77 1406 ASN A CA 1
ATOM 5927 C C . ASN A 1 1088 ? 156.744 120.985 141.770 1.00 25.77 1406 ASN A C 1
ATOM 5928 O O . ASN A 1 1088 ? 156.503 122.194 141.794 1.00 25.77 1406 ASN A O 1
ATOM 5933 N N . VAL A 1 1089 ? 156.528 120.236 140.693 1.00 26.24 1407 VAL A N 1
ATOM 5934 C CA . VAL A 1 1089 ? 155.720 120.788 139.617 1.00 26.24 1407 VAL A CA 1
ATOM 5935 C C . VAL A 1 1089 ? 154.248 120.483 139.848 1.00 26.24 1407 VAL A C 1
ATOM 5936 O O . VAL A 1 1089 ? 153.387 121.241 139.394 1.00 26.24 1407 VAL A O 1
ATOM 5940 N N . GLY A 1 1090 ? 153.938 119.430 140.602 1.00 31.00 1408 GLY A N 1
ATOM 5941 C CA . GLY A 1 1090 ? 152.569 119.107 140.955 1.00 31.00 1408 GLY A CA 1
ATOM 5942 C C . GLY A 1 1090 ? 151.953 120.082 141.938 1.00 31.00 1408 GLY A C 1
ATOM 5943 O O . GLY A 1 1090 ? 150.900 120.669 141.666 1.00 31.00 1408 GLY A O 1
ATOM 5944 N N . ALA A 1 1091 ? 152.581 120.235 143.107 1.00 27.38 1409 ALA A N 1
ATOM 5945 C CA . ALA A 1 1091 ? 152.130 121.245 144.057 1.00 27.38 1409 ALA A CA 1
ATOM 5946 C C . ALA A 1 1091 ? 152.172 122.636 143.441 1.00 27.38 1409 ALA A C 1
ATOM 5947 O O . ALA A 1 1091 ? 151.345 123.494 143.773 1.00 27.38 1409 ALA A O 1
ATOM 5949 N N . GLY A 1 1092 ? 153.121 122.871 142.535 1.00 27.97 1410 GLY A N 1
ATOM 5950 C CA . GLY A 1 1092 ? 153.121 124.113 141.790 1.00 27.97 1410 GLY A CA 1
ATOM 5951 C C . GLY A 1 1092 ? 151.881 124.265 140.933 1.00 27.97 1410 GLY A C 1
ATOM 5952 O O . GLY A 1 1092 ? 151.299 125.345 140.850 1.00 27.97 1410 GLY A O 1
ATOM 5953 N N . TYR A 1 1093 ? 151.443 123.174 140.301 1.00 30.34 1411 TYR A N 1
ATOM 5954 C CA . TYR A 1 1093 ? 150.223 123.230 139.502 1.00 30.34 1411 TYR A CA 1
ATOM 5955 C C . TYR A 1 1093 ? 149.012 123.502 140.381 1.00 30.34 1411 TYR A C 1
ATOM 5956 O O . TYR A 1 1093 ? 148.104 124.249 139.996 1.00 30.34 1411 TYR A O 1
ATOM 5965 N N . LEU A 1 1094 ? 148.981 122.889 141.563 1.00 23.23 1412 LEU A N 1
ATOM 5966 C CA . LEU A 1 1094 ? 147.892 123.135 142.503 1.00 23.23 1412 LEU A CA 1
ATOM 5967 C C . LEU A 1 1094 ? 147.833 124.606 142.898 1.00 23.23 1412 LEU A C 1
ATOM 5968 O O . LEU A 1 1094 ? 146.770 125.238 142.839 1.00 23.23 1412 LEU A O 1
ATOM 5973 N N . ALA A 1 1095 ? 148.969 125.161 143.329 1.00 23.80 1413 ALA A N 1
ATOM 5974 C CA . ALA A 1 1095 ? 149.004 126.568 143.709 1.00 23.80 1413 ALA A CA 1
ATOM 5975 C C . ALA A 1 1095 ? 148.686 127.478 142.535 1.00 23.80 1413 ALA A C 1
ATOM 5976 O O . ALA A 1 1095 ? 148.063 128.528 142.718 1.00 23.80 1413 ALA A O 1
ATOM 5978 N N . LEU A 1 1096 ? 149.054 127.079 141.318 1.00 25.05 1414 LEU A N 1
ATOM 5979 C CA . LEU A 1 1096 ? 148.738 127.903 140.161 1.00 25.05 1414 LEU A CA 1
ATOM 5980 C C . LEU A 1 1096 ? 147.247 127.886 139.870 1.00 25.05 1414 LEU A C 1
ATOM 5981 O O . LEU A 1 1096 ? 146.682 128.903 139.464 1.00 25.05 1414 LEU A O 1
ATOM 5986 N N . LEU A 1 1097 ? 146.588 126.748 140.082 1.00 32.50 1415 LEU A N 1
ATOM 5987 C CA . LEU A 1 1097 ? 145.139 126.715 139.916 1.00 32.50 1415 LEU A CA 1
ATOM 5988 C C . LEU A 1 1097 ? 144.453 127.554 140.984 1.00 32.50 1415 LEU A C 1
ATOM 5989 O O . LEU A 1 1097 ? 143.513 128.305 140.696 1.00 32.50 1415 LEU A O 1
ATOM 5994 N N . GLN A 1 1098 ? 144.921 127.448 142.228 1.00 46.24 1416 GLN A N 1
ATOM 5995 C CA . GLN A 1 1098 ? 144.319 128.226 143.305 1.00 46.24 1416 GLN A CA 1
ATOM 5996 C C . GLN A 1 1098 ? 144.505 129.721 143.076 1.00 46.24 1416 GLN A C 1
ATOM 5997 O O . GLN A 1 1098 ? 143.642 130.526 143.440 1.00 46.24 1416 GLN A O 1
ATOM 6003 N N . VAL A 1 1099 ? 145.627 130.113 142.471 1.00 36.67 1417 VAL A N 1
ATOM 6004 C CA . VAL A 1 1099 ? 145.859 131.526 142.182 1.00 36.67 1417 VAL A CA 1
ATOM 6005 C C . VAL A 1 1099 ? 145.036 131.964 140.976 1.00 36.67 1417 VAL A C 1
ATOM 6006 O O . VAL A 1 1099 ? 144.448 133.049 140.961 1.00 36.67 1417 VAL A O 1
ATOM 6010 N N . ALA A 1 1100 ? 144.967 131.116 139.950 1.00 44.44 1418 ALA A N 1
ATOM 6011 C CA . ALA A 1 1100 ? 144.281 131.479 138.722 1.00 44.44 1418 ALA A CA 1
ATOM 6012 C C . ALA A 1 1100 ? 142.772 131.498 138.872 1.00 44.44 1418 ALA A C 1
ATOM 6013 O O . ALA A 1 1100 ? 142.096 132.140 138.062 1.00 44.44 1418 ALA A O 1
ATOM 6015 N N . THR A 1 1101 ? 142.225 130.808 139.868 1.00 45.39 1419 THR A N 1
ATOM 6016 C CA . THR A 1 1101 ? 140.802 130.902 140.151 1.00 45.39 1419 THR A CA 1
ATOM 6017 C C . THR A 1 1101 ? 140.486 131.973 141.181 1.00 45.39 1419 THR A C 1
ATOM 6018 O O . THR A 1 1101 ? 139.310 132.297 141.370 1.00 45.39 1419 THR A O 1
ATOM 6022 N N . PHE A 1 1102 ? 141.508 132.522 141.840 1.00 46.24 1420 PHE A N 1
ATOM 6023 C CA . PHE A 1 1102 ? 141.453 133.580 142.846 1.00 46.24 1420 PHE A CA 1
ATOM 6024 C C . PHE A 1 1102 ? 140.714 133.109 144.083 1.00 46.24 1420 PHE A C 1
ATOM 6025 O O . PHE A 1 1102 ? 140.190 133.942 144.829 1.00 46.24 1420 PHE A O 1
ATOM 6033 N N . LYS A 1 1103 ? 140.651 131.805 144.331 1.00 30.07 1421 LYS A N 1
ATOM 6034 C CA . LYS A 1 1103 ? 139.988 131.251 145.504 1.00 30.07 1421 LYS A CA 1
ATOM 6035 C C . LYS A 1 1103 ? 141.096 130.450 146.177 1.00 30.07 1421 LYS A C 1
ATOM 6036 O O . LYS A 1 1103 ? 141.274 129.262 145.918 1.00 30.07 1421 LYS A O 1
ATOM 6042 N N . GLY A 1 1104 ? 141.862 131.120 147.030 1.00 32.69 1422 GLY A N 1
ATOM 6043 C CA . GLY A 1 1104 ? 142.909 130.458 147.781 1.00 32.69 1422 GLY A CA 1
ATOM 6044 C C . GLY A 1 1104 ? 144.253 131.130 147.630 1.00 32.69 1422 GLY A C 1
ATOM 6045 O O . GLY A 1 1104 ? 145.172 130.890 148.418 1.00 32.69 1422 GLY A O 1
ATOM 6046 N N . TRP A 1 1105 ? 144.358 131.986 146.620 1.00 26.57 1423 TRP A N 1
ATOM 6047 C CA . TRP A 1 1105 ? 145.596 132.693 146.324 1.00 26.57 1423 TRP A CA 1
ATOM 6048 C C . TRP A 1 1105 ? 146.031 133.695 147.392 1.00 26.57 1423 TRP A C 1
ATOM 6049 O O . TRP A 1 1105 ? 147.071 134.337 147.244 1.00 26.57 1423 TRP A O 1
ATOM 6060 N N . MET A 1 1106 ? 145.256 133.840 148.464 1.00 29.99 1424 MET A N 1
ATOM 6061 C CA . MET A 1 1106 ? 145.654 134.783 149.500 1.00 29.99 1424 MET A CA 1
ATOM 6062 C C . MET A 1 1106 ? 146.782 134.221 150.351 1.00 29.99 1424 MET A C 1
ATOM 6063 O O . MET A 1 1106 ? 147.811 134.874 150.543 1.00 29.99 1424 MET A O 1
ATOM 6068 N N . ASP A 1 1107 ? 146.631 132.990 150.837 1.00 25.04 1425 ASP A N 1
ATOM 6069 C CA . ASP A 1 1107 ? 147.697 132.430 151.656 1.00 25.04 1425 ASP A CA 1
ATOM 6070 C C . ASP A 1 1107 ? 148.905 132.037 150.822 1.00 25.04 1425 ASP A C 1
ATOM 6071 O O . ASP A 1 1107 ? 150.034 132.099 151.322 1.00 25.04 1425 ASP A O 1
ATOM 6076 N N . ILE A 1 1108 ? 148.693 131.678 149.555 1.00 24.49 1426 ILE A N 1
ATOM 6077 C CA . ILE A 1 1108 ? 149.806 131.477 148.631 1.00 24.49 1426 ILE A CA 1
ATOM 6078 C C . ILE A 1 1108 ? 150.674 132.726 148.585 1.00 24.49 1426 ILE A C 1
ATOM 6079 O O . ILE A 1 1108 ? 151.862 132.694 148.921 1.00 24.49 1426 ILE A O 1
ATOM 6084 N N . MET A 1 1109 ? 150.077 133.851 148.175 1.00 23.18 1427 MET A N 1
ATOM 6085 C CA . MET A 1 1109 ? 150.828 135.096 148.061 1.00 23.18 1427 MET A CA 1
ATOM 6086 C C . MET A 1 1109 ? 151.416 135.527 149.392 1.00 23.18 1427 MET A C 1
ATOM 6087 O O . MET A 1 1109 ? 152.540 136.035 149.435 1.00 23.18 1427 MET A O 1
ATOM 6092 N N . TYR A 1 1110 ? 150.691 135.320 150.490 1.00 26.59 1428 TYR A N 1
ATOM 6093 C CA . TYR A 1 1110 ? 151.196 135.770 151.780 1.00 26.59 1428 TYR A CA 1
ATOM 6094 C C . TYR A 1 1110 ? 152.442 134.995 152.180 1.00 26.59 1428 TYR A C 1
ATOM 6095 O O . TYR A 1 1110 ? 153.475 135.596 152.498 1.00 26.59 1428 TYR A O 1
ATOM 6104 N N . ALA A 1 1111 ? 152.378 133.662 152.145 1.00 22.31 1429 ALA A N 1
ATOM 6105 C CA . ALA A 1 1111 ? 153.543 132.873 152.526 1.00 22.31 1429 ALA A CA 1
ATOM 6106 C C . ALA A 1 1111 ? 154.660 132.995 151.502 1.00 22.31 1429 ALA A C 1
ATOM 6107 O O . ALA A 1 1111 ? 155.823 132.740 151.827 1.00 22.31 1429 ALA A O 1
ATOM 6109 N N . ALA A 1 1112 ? 154.335 133.386 150.268 1.00 24.37 1430 ALA A N 1
ATOM 6110 C CA . ALA A 1 1112 ? 155.368 133.511 149.246 1.00 24.37 1430 ALA A CA 1
ATOM 6111 C C . ALA A 1 1112 ? 156.144 134.809 149.402 1.00 24.37 1430 ALA A C 1
ATOM 6112 O O . ALA A 1 1112 ? 157.378 134.818 149.329 1.00 24.37 1430 ALA A O 1
ATOM 6114 N N . VAL A 1 1113 ? 155.443 135.922 149.615 1.00 24.23 1431 VAL A N 1
ATOM 6115 C CA . VAL A 1 1113 ? 156.151 137.178 149.811 1.00 24.23 1431 VAL A CA 1
ATOM 6116 C C . VAL A 1 1113 ? 156.825 137.198 151.174 1.00 24.23 1431 VAL A C 1
ATOM 6117 O O . VAL A 1 1113 ? 157.944 137.697 151.311 1.00 24.23 1431 VAL A O 1
ATOM 6121 N N . ASP A 1 1114 ? 156.203 136.600 152.189 1.00 27.98 1432 ASP A N 1
ATOM 6122 C CA . ASP A 1 1114 ? 156.858 136.552 153.488 1.00 27.98 1432 ASP A CA 1
ATOM 6123 C C . ASP A 1 1114 ? 158.184 135.806 153.449 1.00 27.98 1432 ASP A C 1
ATOM 6124 O O . ASP A 1 1114 ? 158.997 135.974 154.362 1.00 27.98 1432 ASP A O 1
ATOM 6129 N N . SER A 1 1115 ? 158.442 135.034 152.397 1.00 28.09 1433 SER A N 1
ATOM 6130 C CA . SER A 1 1115 ? 159.569 134.113 152.341 1.00 28.09 1433 SER A CA 1
ATOM 6131 C C . SER A 1 1115 ? 160.862 134.863 152.057 1.00 28.09 1433 SER A C 1
ATOM 6132 O O . SER A 1 1115 ? 160.947 135.611 151.078 1.00 28.09 1433 SER A O 1
ATOM 6135 N N . ARG A 1 1116 ? 161.871 134.647 152.900 1.00 37.30 1434 ARG A N 1
ATOM 6136 C CA . ARG A 1 1116 ? 163.206 135.185 152.660 1.00 37.30 1434 ARG A CA 1
ATOM 6137 C C . ARG A 1 1116 ? 164.234 134.089 152.410 1.00 37.30 1434 ARG A C 1
ATOM 6138 O O . ARG A 1 1116 ? 164.894 134.100 151.366 1.00 37.30 1434 ARG A O 1
ATOM 6146 N N . GLY A 1 1117 ? 164.383 133.130 153.326 1.00 32.52 1435 GLY A N 1
ATOM 6147 C CA . GLY A 1 1117 ? 165.422 132.128 153.202 1.00 32.52 1435 GLY A CA 1
ATOM 6148 C C . GLY A 1 1117 ? 164.894 130.763 152.801 1.00 32.52 1435 GLY A C 1
ATOM 6149 O O . GLY A 1 1117 ? 163.698 130.489 152.860 1.00 32.52 1435 GLY A O 1
ATOM 6150 N N . TYR A 1 1118 ? 165.826 129.898 152.391 1.00 30.05 1436 TYR A N 1
ATOM 6151 C CA . TYR A 1 1118 ? 165.455 128.580 151.883 1.00 30.05 1436 TYR A CA 1
ATOM 6152 C C . TYR A 1 1118 ? 164.775 127.733 152.952 1.00 30.05 1436 TYR A C 1
ATOM 6153 O O . TYR A 1 1118 ? 163.874 126.948 152.641 1.00 30.05 1436 TYR A O 1
ATOM 6162 N N . GLU A 1 1119 ? 165.199 127.859 154.213 1.00 40.51 1437 GLU A N 1
ATOM 6163 C CA . GLU A 1 1119 ? 164.518 127.167 155.301 1.00 40.51 1437 GLU A CA 1
ATOM 6164 C C . GLU A 1 1119 ? 164.396 128.043 156.541 1.00 40.51 1437 GLU A C 1
ATOM 6165 O O . GLU A 1 1119 ? 164.268 127.528 157.657 1.00 40.51 1437 GLU A O 1
ATOM 6171 N N . GLU A 1 1120 ? 164.425 129.358 156.372 1.00 46.57 1438 GLU A N 1
ATOM 6172 C CA . GLU A 1 1120 ? 164.304 130.270 157.497 1.00 46.57 1438 GLU A CA 1
ATOM 6173 C C . GLU A 1 1120 ? 162.879 130.793 157.601 1.00 46.57 1438 GLU A C 1
ATOM 6174 O O . GLU A 1 1120 ? 162.137 130.840 156.617 1.00 46.57 1438 GLU A O 1
ATOM 6180 N N . GLN A 1 1121 ? 162.500 131.166 158.821 1.00 44.68 1439 GLN A N 1
ATOM 6181 C CA . GLN A 1 1121 ? 161.157 131.662 159.062 1.00 44.68 1439 GLN A CA 1
ATOM 6182 C C . GLN A 1 1121 ? 160.862 132.842 158.140 1.00 44.68 1439 GLN A C 1
ATOM 6183 O O . GLN A 1 1121 ? 161.731 133.686 157.900 1.00 44.68 1439 GLN A O 1
ATOM 6189 N N . PRO A 1 1122 ? 159.646 132.925 157.613 1.00 36.01 1440 PRO A N 1
ATOM 6190 C CA . PRO A 1 1122 ? 159.327 133.984 156.655 1.00 36.01 1440 PRO A CA 1
ATOM 6191 C C . PRO A 1 1122 ? 159.073 135.304 157.361 1.00 36.01 1440 PRO A C 1
ATOM 6192 O O . PRO A 1 1122 ? 158.282 135.386 158.303 1.00 36.01 1440 PRO A O 1
ATOM 6196 N N . GLN A 1 1123 ? 159.748 136.346 156.886 1.00 39.34 1441 GLN A N 1
ATOM 6197 C CA . GLN A 1 1123 ? 159.682 137.668 157.490 1.00 39.34 1441 GLN A CA 1
ATOM 6198 C C . GLN A 1 1123 ? 158.448 138.405 156.993 1.00 39.34 1441 GLN A C 1
ATOM 6199 O O . GLN A 1 1123 ? 158.100 138.340 155.812 1.00 39.34 1441 GLN A O 1
ATOM 6205 N N . TRP A 1 1124 ? 157.806 139.130 157.914 1.00 35.45 1442 TRP A N 1
ATOM 6206 C CA . TRP A 1 1124 ? 156.401 139.492 157.745 1.00 35.45 1442 TRP A CA 1
ATOM 6207 C C . TRP A 1 1124 ? 156.119 140.160 156.405 1.00 35.45 1442 TRP A C 1
ATOM 6208 O O . TRP A 1 1124 ? 155.050 139.943 155.825 1.00 35.45 1442 TRP A O 1
ATOM 6219 N N . GLU A 1 1125 ? 157.037 140.980 155.897 1.00 32.33 1443 GLU A N 1
ATOM 6220 C CA . GLU A 1 1125 ? 156.833 141.540 154.568 1.00 32.33 1443 GLU A CA 1
ATOM 6221 C C . GLU A 1 1125 ? 158.096 141.637 153.726 1.00 32.33 1443 GLU A C 1
ATOM 6222 O O . GLU A 1 1125 ? 158.143 142.476 152.817 1.00 32.33 1443 GLU A O 1
ATOM 6228 N N . ASP A 1 1126 ? 159.115 140.823 153.983 1.00 33.03 1444 ASP A N 1
ATOM 6229 C CA . ASP A 1 1126 ? 160.274 140.833 153.108 1.00 33.03 1444 ASP A CA 1
ATOM 6230 C C . ASP A 1 1126 ? 159.862 140.367 151.717 1.00 33.03 1444 ASP A C 1
ATOM 6231 O O . ASP A 1 1126 ? 158.702 140.056 151.462 1.00 33.03 1444 ASP A O 1
ATOM 6236 N N . ASN A 1 1127 ? 160.816 140.393 150.789 1.00 27.14 1445 ASN A N 1
ATOM 6237 C CA . ASN A 1 1127 ? 160.597 139.900 149.429 1.00 27.14 1445 ASN A CA 1
ATOM 6238 C C . ASN A 1 1127 ? 159.326 140.485 148.811 1.00 27.14 1445 ASN A C 1
ATOM 6239 O O . ASN A 1 1127 ? 158.724 139.873 147.923 1.00 27.14 1445 ASN A O 1
ATOM 6244 N N . LEU A 1 1128 ? 158.924 141.668 149.288 1.00 27.30 1446 LEU A N 1
ATOM 6245 C CA . LEU A 1 1128 ? 157.636 142.260 148.937 1.00 27.30 1446 LEU A CA 1
ATOM 6246 C C . LEU A 1 1128 ? 157.411 142.281 147.435 1.00 27.30 1446 LEU A C 1
ATOM 6247 O O . LEU A 1 1128 ? 156.279 142.156 146.960 1.00 27.30 1446 LEU A O 1
ATOM 6252 N N . TYR A 1 1129 ? 158.468 142.427 146.677 1.00 30.36 1447 TYR A N 1
ATOM 6253 C CA . TYR A 1 1129 ? 158.226 142.568 145.254 1.00 30.36 1447 TYR A CA 1
ATOM 6254 C C . TYR A 1 1129 ? 158.007 141.267 144.580 1.00 30.36 1447 TYR A C 1
ATOM 6255 O O . TYR A 1 1129 ? 157.769 141.248 143.375 1.00 30.36 1447 TYR A O 1
ATOM 6264 N N . MET A 1 1130 ? 158.063 140.149 145.303 1.00 27.69 1448 MET A N 1
ATOM 6265 C CA . MET A 1 1130 ? 157.655 138.886 144.710 1.00 27.69 1448 MET A CA 1
ATOM 6266 C C . MET A 1 1130 ? 156.157 138.826 144.459 1.00 27.69 1448 MET A C 1
ATOM 6267 O O . MET A 1 1130 ? 155.702 137.912 143.765 1.00 27.69 1448 MET A O 1
ATOM 6272 N N . TYR A 1 1131 ? 155.386 139.771 145.009 1.00 24.22 1449 TYR A N 1
ATOM 6273 C CA . TYR A 1 1131 ? 154.019 139.972 144.549 1.00 24.22 1449 TYR A CA 1
ATOM 6274 C C . TYR A 1 1131 ? 153.969 140.107 143.037 1.00 24.22 1449 TYR A C 1
ATOM 6275 O O . TYR A 1 1131 ? 152.953 139.779 142.418 1.00 24.22 1449 TYR A O 1
ATOM 6284 N N . ILE A 1 1132 ? 155.049 140.599 142.428 1.00 23.40 1450 ILE A N 1
ATOM 6285 C CA . ILE A 1 1132 ? 155.068 140.759 140.982 1.00 23.40 1450 ILE A CA 1
ATOM 6286 C C . ILE A 1 1132 ? 155.021 139.405 140.296 1.00 23.40 1450 ILE A C 1
ATOM 6287 O O . ILE A 1 1132 ? 154.500 139.290 139.183 1.00 23.40 1450 ILE A O 1
ATOM 6292 N N . TYR A 1 1133 ? 155.531 138.356 140.942 1.00 24.21 1451 TYR A N 1
ATOM 6293 C CA . TYR A 1 1133 ? 155.393 137.024 140.365 1.00 24.21 1451 TYR A CA 1
ATOM 6294 C C . TYR A 1 1133 ? 153.926 136.688 140.159 1.00 24.21 1451 TYR A C 1
ATOM 6295 O O . TYR A 1 1133 ? 153.509 136.323 139.058 1.00 24.21 1451 TYR A O 1
ATOM 6304 N N . PHE A 1 1134 ? 153.125 136.806 141.219 1.00 23.72 1452 PHE A N 1
ATOM 6305 C CA . PHE A 1 1134 ? 151.707 136.494 141.108 1.00 23.72 1452 PHE A CA 1
ATOM 6306 C C . PHE A 1 1134 ? 150.976 137.488 140.226 1.00 23.72 1452 PHE A C 1
ATOM 6307 O O . PHE A 1 1134 ? 150.016 137.115 139.557 1.00 23.72 1452 PHE A O 1
ATOM 6315 N N . VAL A 1 1135 ? 151.408 138.746 140.196 1.00 23.11 1453 VAL A N 1
ATOM 6316 C CA . VAL A 1 1135 ? 150.776 139.705 139.294 1.00 23.11 1453 VAL A CA 1
ATOM 6317 C C . VAL A 1 1135 ? 150.970 139.270 137.847 1.00 23.11 1453 VAL A C 1
ATOM 6318 O O . VAL A 1 1135 ? 150.008 139.167 137.074 1.00 23.11 1453 VAL A O 1
ATOM 6322 N N . VAL A 1 1136 ? 152.214 138.972 137.470 1.00 25.02 1454 VAL A N 1
ATOM 6323 C CA . VAL A 1 1136 ? 152.511 138.593 136.093 1.00 25.02 1454 VAL A CA 1
ATOM 6324 C C . VAL A 1 1136 ? 151.895 137.240 135.770 1.00 25.02 1454 VAL A C 1
ATOM 6325 O O . VAL A 1 1136 ? 151.420 137.008 134.650 1.00 25.02 1454 VAL A O 1
ATOM 6329 N N . PHE A 1 1137 ? 151.858 136.337 136.750 1.00 27.53 1455 PHE A N 1
ATOM 6330 C CA . PHE A 1 1137 ? 151.171 135.074 136.553 1.00 27.53 1455 PHE A CA 1
ATOM 6331 C C . PHE A 1 1137 ? 149.710 135.352 136.278 1.00 27.53 1455 PHE A C 1
ATOM 6332 O O . PHE A 1 1137 ? 149.241 135.088 135.179 1.00 27.53 1455 PHE A O 1
ATOM 6340 N N . ILE A 1 1138 ? 148.994 135.910 137.252 1.00 23.89 1456 ILE A N 1
ATOM 6341 C CA . ILE A 1 1138 ? 147.570 136.185 137.128 1.00 23.89 1456 ILE A CA 1
ATOM 6342 C C . ILE A 1 1138 ? 147.301 136.752 135.748 1.00 23.89 1456 ILE A C 1
ATOM 6343 O O . ILE A 1 1138 ? 146.504 136.180 135.005 1.00 23.89 1456 ILE A O 1
ATOM 6348 N N . ILE A 1 1139 ? 148.061 137.772 135.342 1.00 24.62 1457 ILE A N 1
ATOM 6349 C CA . ILE A 1 1139 ? 147.885 138.326 134.001 1.00 24.62 1457 ILE A CA 1
ATOM 6350 C C . ILE A 1 1139 ? 147.982 137.226 132.947 1.00 24.62 1457 ILE A C 1
ATOM 6351 O O . ILE A 1 1139 ? 146.982 136.861 132.326 1.00 24.62 1457 ILE A O 1
ATOM 6356 N N . PHE A 1 1140 ? 149.158 136.610 132.803 1.00 32.34 1458 PHE A N 1
ATOM 6357 C CA . PHE A 1 1140 ? 149.359 135.698 131.676 1.00 32.34 1458 PHE A CA 1
ATOM 6358 C C . PHE A 1 1140 ? 148.587 134.392 131.846 1.00 32.34 1458 PHE A C 1
ATOM 6359 O O . PHE A 1 1140 ? 147.746 134.047 131.010 1.00 32.34 1458 PHE A O 1
ATOM 6367 N N . GLY A 1 1141 ? 148.857 133.661 132.917 1.00 32.64 1459 GLY A N 1
ATOM 6368 C CA . GLY A 1 1141 ? 148.210 132.407 133.233 1.00 32.64 1459 GLY A CA 1
ATOM 6369 C C . GLY A 1 1141 ? 146.720 132.457 133.506 1.00 32.64 1459 GLY A C 1
ATOM 6370 O O . GLY A 1 1141 ? 146.105 131.389 133.558 1.00 32.64 1459 GLY A O 1
ATOM 6371 N N . SER A 1 1142 ? 146.105 133.631 133.690 1.00 31.87 1460 SER A N 1
ATOM 6372 C CA . SER A 1 1142 ? 144.660 133.694 133.846 1.00 31.87 1460 SER A CA 1
ATOM 6373 C C . SER A 1 1142 ? 144.014 134.534 132.758 1.00 31.87 1460 SER A C 1
ATOM 6374 O O . SER A 1 1142 ? 143.254 133.996 131.954 1.00 31.87 1460 SER A O 1
ATOM 6377 N N . PHE A 1 1143 ? 144.333 135.826 132.674 1.00 32.53 1461 PHE A N 1
ATOM 6378 C CA . PHE A 1 1143 ? 143.674 136.686 131.704 1.00 32.53 1461 PHE A CA 1
ATOM 6379 C C . PHE A 1 1143 ? 143.911 136.217 130.279 1.00 32.53 1461 PHE A C 1
ATOM 6380 O O . PHE A 1 1143 ? 143.037 136.398 129.425 1.00 32.53 1461 PHE A O 1
ATOM 6388 N N . PHE A 1 1144 ? 145.064 135.608 130.005 1.00 32.71 1462 PHE A N 1
ATOM 6389 C CA . PHE A 1 1144 ? 145.397 135.140 128.667 1.00 32.71 1462 PHE A CA 1
ATOM 6390 C C . PHE A 1 1144 ? 145.098 133.660 128.459 1.00 32.71 1462 PHE A C 1
ATOM 6391 O O . PHE A 1 1144 ? 144.652 133.275 127.376 1.00 32.71 1462 PHE A O 1
ATOM 6399 N N . THR A 1 1145 ? 145.320 132.811 129.467 1.00 33.61 1463 THR A N 1
ATOM 6400 C CA . THR A 1 1145 ? 144.939 131.408 129.318 1.00 33.61 1463 THR A CA 1
ATOM 6401 C C . THR A 1 1145 ? 143.429 131.251 129.214 1.00 33.61 1463 THR A C 1
ATOM 6402 O O . THR A 1 1145 ? 142.942 130.489 128.375 1.00 33.61 1463 THR A O 1
ATOM 6406 N N . LEU A 1 1146 ? 142.673 131.920 130.089 1.00 34.74 1464 LEU A N 1
ATOM 6407 C CA . LEU A 1 1146 ? 141.222 131.930 129.966 1.00 34.74 1464 LEU A CA 1
ATOM 6408 C C . LEU A 1 1146 ? 140.797 132.523 128.634 1.00 34.74 1464 LEU A C 1
ATOM 6409 O O . LEU A 1 1146 ? 139.802 132.093 128.043 1.00 34.74 1464 LEU A O 1
ATOM 6414 N N . ASN A 1 1147 ? 141.535 133.521 128.147 1.00 37.60 1465 ASN A N 1
ATOM 6415 C CA . ASN A 1 1147 ? 141.230 134.082 126.837 1.00 37.60 1465 ASN A CA 1
ATOM 6416 C C . ASN A 1 1147 ? 141.393 133.032 125.749 1.00 37.60 1465 ASN A C 1
ATOM 6417 O O . ASN A 1 1147 ? 140.561 132.931 124.843 1.00 37.60 1465 ASN A O 1
ATOM 6422 N N . LEU A 1 1148 ? 142.445 132.219 125.845 1.00 39.03 1466 LEU A N 1
ATOM 6423 C CA . LEU A 1 1148 ? 142.645 131.125 124.899 1.00 39.03 1466 LEU A CA 1
ATOM 6424 C C . LEU A 1 1148 ? 141.540 130.084 125.024 1.00 39.03 1466 LEU A C 1
ATOM 6425 O O . LEU A 1 1148 ? 141.024 129.583 124.017 1.00 39.03 1466 LEU A O 1
ATOM 6430 N N . PHE A 1 1149 ? 141.200 129.717 126.262 1.00 39.85 1467 PHE A N 1
ATOM 6431 C CA . PHE A 1 1149 ? 140.065 128.850 126.551 1.00 39.85 1467 PHE A CA 1
ATOM 6432 C C . PHE A 1 1149 ? 138.829 129.289 125.784 1.00 39.85 1467 PHE A C 1
ATOM 6433 O O . PHE A 1 1149 ? 138.285 128.540 124.967 1.00 39.85 1467 PHE A O 1
ATOM 6441 N N . ILE A 1 1150 ? 138.385 130.520 126.039 1.00 42.37 1468 ILE A N 1
ATOM 6442 C CA . ILE A 1 1150 ? 137.135 130.984 125.453 1.00 42.37 1468 ILE A CA 1
ATOM 6443 C C . ILE A 1 1150 ? 137.272 131.150 123.947 1.00 42.37 1468 ILE A C 1
ATOM 6444 O O . ILE A 1 1150 ? 136.322 130.901 123.200 1.00 42.37 1468 ILE A O 1
ATOM 6449 N N . GLY A 1 1151 ? 138.453 131.544 123.468 1.00 48.19 1469 GLY A N 1
ATOM 6450 C CA . GLY A 1 1151 ? 138.643 131.671 122.033 1.00 48.19 1469 GLY A CA 1
ATOM 6451 C C . GLY A 1 1151 ? 138.467 130.351 121.311 1.00 48.19 1469 GLY A C 1
ATOM 6452 O O . GLY A 1 1151 ? 137.699 130.248 120.350 1.00 48.19 1469 GLY A O 1
ATOM 6453 N N . VAL A 1 1152 ? 139.173 129.317 121.770 1.00 46.17 1470 VAL A N 1
ATOM 6454 C CA . VAL A 1 1152 ? 139.063 128.021 121.113 1.00 46.17 1470 VAL A CA 1
ATOM 6455 C C . VAL A 1 1152 ? 137.688 127.412 121.337 1.00 46.17 1470 VAL A C 1
ATOM 6456 O O . VAL A 1 1152 ? 137.197 126.662 120.489 1.00 46.17 1470 VAL A O 1
ATOM 6460 N N . ILE A 1 1153 ? 137.037 127.716 122.463 1.00 47.63 1471 ILE A N 1
ATOM 6461 C CA . ILE A 1 1153 ? 135.691 127.198 122.677 1.00 47.63 1471 ILE A CA 1
ATOM 6462 C C . ILE A 1 1153 ? 134.721 127.825 121.686 1.00 47.63 1471 ILE A C 1
ATOM 6463 O O . ILE A 1 1153 ? 133.904 127.127 121.073 1.00 47.63 1471 ILE A O 1
ATOM 6468 N N . ILE A 1 1154 ? 134.800 129.145 121.502 1.00 55.33 1472 ILE A N 1
ATOM 6469 C CA . ILE A 1 1154 ? 133.982 129.806 120.490 1.00 55.33 1472 ILE A CA 1
ATOM 6470 C C . ILE A 1 1154 ? 134.280 129.238 119.111 1.00 55.33 1472 ILE A C 1
ATOM 6471 O O . ILE A 1 1154 ? 133.368 129.004 118.312 1.00 55.33 1472 ILE A O 1
ATOM 6476 N N . ASP A 1 1155 ? 135.559 129.003 118.812 1.00 59.08 1473 ASP A N 1
ATOM 6477 C CA . ASP A 1 1155 ? 135.938 128.440 117.519 1.00 59.08 1473 ASP A CA 1
ATOM 6478 C C . ASP A 1 1155 ? 135.282 127.079 117.303 1.00 59.08 1473 ASP A C 1
ATOM 6479 O O . ASP A 1 1155 ? 134.601 126.850 116.295 1.00 59.08 1473 ASP A O 1
ATOM 6484 N N . ASN A 1 1156 ? 135.481 126.164 118.253 1.00 58.68 1474 ASN A N 1
ATOM 6485 C CA . ASN A 1 1156 ? 134.956 124.811 118.119 1.00 58.68 1474 ASN A CA 1
ATOM 6486 C C . ASN A 1 1156 ? 133.437 124.813 118.054 1.00 58.68 1474 ASN A C 1
ATOM 6487 O O . ASN A 1 1156 ? 132.837 124.017 117.328 1.00 58.68 1474 ASN A O 1
ATOM 6492 N N . PHE A 1 1157 ? 132.792 125.709 118.798 1.00 55.63 1475 PHE A N 1
ATOM 6493 C CA . PHE A 1 1157 ? 131.335 125.692 118.821 1.00 55.63 1475 PHE A CA 1
ATOM 6494 C C . PHE A 1 1157 ? 130.752 126.328 117.567 1.00 55.63 1475 PHE A C 1
ATOM 6495 O O . PHE A 1 1157 ? 129.716 125.873 117.071 1.00 55.63 1475 PHE A O 1
ATOM 6503 N N . ASN A 1 1158 ? 131.408 127.353 117.021 1.00 68.25 1476 ASN A N 1
ATOM 6504 C CA . ASN A 1 1158 ? 130.969 127.900 115.743 1.00 68.25 1476 ASN A CA 1
ATOM 6505 C C . ASN A 1 1158 ? 131.202 126.899 114.621 1.00 68.25 1476 ASN A C 1
ATOM 6506 O O . ASN A 1 1158 ? 130.472 126.892 113.623 1.00 68.25 1476 ASN A O 1
ATOM 6511 N N . GLN A 1 1159 ? 132.214 126.040 114.767 1.00 67.42 1477 GLN A N 1
ATOM 6512 C CA . GLN A 1 1159 ? 132.378 124.945 113.815 1.00 67.42 1477 GLN A CA 1
ATOM 6513 C C . GLN A 1 1159 ? 131.291 123.890 113.986 1.00 67.42 1477 GLN A C 1
ATOM 6514 O O . GLN A 1 1159 ? 130.749 123.394 112.992 1.00 67.42 1477 GLN A O 1
ATOM 6520 N N . GLN A 1 1160 ? 130.967 123.537 115.233 1.00 65.26 1478 GLN A N 1
ATOM 6521 C CA . GLN A 1 1160 ? 129.916 122.559 115.500 1.00 65.26 1478 GLN A CA 1
ATOM 6522 C C . GLN A 1 1160 ? 128.566 123.038 114.985 1.00 65.26 1478 GLN A C 1
ATOM 6523 O O . GLN A 1 1160 ? 127.734 122.228 114.562 1.00 65.26 1478 GLN A O 1
ATOM 6529 N N . LYS A 1 1161 ? 128.327 124.351 115.027 1.00 69.65 1479 LYS A N 1
ATOM 6530 C CA . LYS A 1 1161 ? 127.049 124.895 114.588 1.00 69.65 1479 LYS A CA 1
ATOM 6531 C C . LYS A 1 1161 ? 126.751 124.570 113.132 1.00 69.65 1479 LYS A C 1
ATOM 6532 O O . LYS A 1 1161 ? 125.591 124.314 112.791 1.00 69.65 1479 LYS A O 1
ATOM 6534 N N . LYS A 1 1162 ? 127.765 124.568 112.269 1.00 71.87 1480 LYS A N 1
ATOM 6535 C CA . LYS A 1 1162 ? 127.574 124.240 110.862 1.00 71.87 1480 LYS A CA 1
ATOM 6536 C C . LYS A 1 1162 ? 127.529 122.742 110.596 1.00 71.87 1480 LYS A C 1
ATOM 6537 O O . LYS A 1 1162 ? 126.764 122.300 109.734 1.00 71.87 1480 LYS A O 1
ATOM 6543 N N . LYS A 1 1163 ? 128.329 121.953 111.317 1.00 70.73 1481 LYS A N 1
ATOM 6544 C CA . LYS A 1 1163 ? 128.318 120.508 111.121 1.00 70.73 1481 LYS A CA 1
ATOM 6545 C C . LYS A 1 1163 ? 127.041 119.875 111.658 1.00 70.73 1481 LYS A C 1
ATOM 6546 O O . LYS A 1 1163 ? 126.601 118.842 111.141 1.00 70.73 1481 LYS A O 1
ATOM 6548 N N . LEU A 1 1164 ? 126.443 120.469 112.688 1.00 71.88 1482 LEU A N 1
ATOM 6549 C CA . LEU A 1 1164 ? 125.234 119.915 113.282 1.00 71.88 1482 LEU A CA 1
ATOM 6550 C C . LEU A 1 1164 ? 124.089 119.931 112.279 1.00 71.88 1482 LEU A C 1
ATOM 6551 O O . LEU A 1 1164 ? 123.867 120.931 111.589 1.00 71.88 1482 LEU A O 1
ATOM 6553 N N . GLY A 1 1165 ? 123.372 118.808 112.185 1.00 76.37 1483 GLY A N 1
ATOM 6554 C CA . GLY A 1 1165 ? 122.199 118.743 111.332 1.00 76.37 1483 GLY A CA 1
ATOM 6555 C C . GLY A 1 1165 ? 121.141 119.766 111.683 1.00 76.37 1483 GLY A C 1
ATOM 6556 O O . GLY A 1 1165 ? 120.566 120.387 110.782 1.00 76.37 1483 GLY A O 1
ATOM 6557 N N . GLY A 1 1166 ? 120.868 119.957 112.976 1.00 80.35 1484 GLY A N 1
ATOM 6558 C CA . GLY A 1 1166 ? 120.044 121.062 113.413 1.00 80.35 1484 GLY A CA 1
ATOM 6559 C C . GLY A 1 1166 ? 120.797 122.379 113.356 1.00 80.35 1484 GLY A C 1
ATOM 6560 O O . GLY A 1 1166 ? 121.976 122.438 113.012 1.00 80.35 1484 GLY A O 1
ATOM 6561 N N . GLN A 1 1167 ? 120.093 123.454 113.701 1.00 88.06 1485 GLN A N 1
ATOM 6562 C CA . GLN A 1 1167 ? 120.713 124.772 113.688 1.00 88.06 1485 GLN A CA 1
ATOM 6563 C C . GLN A 1 1167 ? 121.513 125.062 114.949 1.00 88.06 1485 GLN A C 1
ATOM 6564 O O . GLN A 1 1167 ? 122.701 125.393 114.853 1.00 88.06 1485 GLN A O 1
ATOM 6570 N N . ASP A 1 1168 ? 120.902 124.943 116.126 1.00 87.22 1486 ASP A N 1
ATOM 6571 C CA . ASP A 1 1168 ? 121.577 125.238 117.383 1.00 87.22 1486 ASP A CA 1
ATOM 6572 C C . ASP A 1 1168 ? 121.519 124.022 118.294 1.00 87.22 1486 ASP A C 1
ATOM 6573 O O . ASP A 1 1168 ? 120.519 123.298 118.314 1.00 87.22 1486 ASP A O 1
ATOM 6578 N N . ILE A 1 1169 ? 122.599 123.810 119.043 1.00 78.35 1487 ILE A N 1
ATOM 6579 C CA . ILE A 1 1169 ? 122.773 122.662 119.926 1.00 78.35 1487 ILE A CA 1
ATOM 6580 C C . ILE A 1 1169 ? 122.071 122.945 121.253 1.00 78.35 1487 ILE A C 1
ATOM 6581 O O . ILE A 1 1169 ? 121.598 124.065 121.482 1.00 78.35 1487 ILE A O 1
ATOM 6586 N N . PHE A 1 1170 ? 121.948 121.915 122.099 1.00 72.14 1488 PHE A N 1
ATOM 6587 C CA . PHE A 1 1170 ? 121.395 121.963 123.454 1.00 72.14 1488 PHE A CA 1
ATOM 6588 C C . PHE A 1 1170 ? 119.873 121.928 123.478 1.00 72.14 1488 PHE A C 1
ATOM 6589 O O . PHE A 1 1170 ? 119.267 122.145 124.532 1.00 72.14 1488 PHE A O 1
ATOM 6597 N N . MET A 1 1171 ? 119.237 121.644 122.345 1.00 81.14 1489 MET A N 1
ATOM 6598 C CA . MET A 1 1171 ? 117.782 121.557 122.285 1.00 81.14 1489 MET A CA 1
ATOM 6599 C C . MET A 1 1171 ? 117.392 120.219 121.681 1.00 81.14 1489 MET A C 1
ATOM 6600 O O . MET A 1 1171 ? 117.820 119.895 120.569 1.00 81.14 1489 MET A O 1
ATOM 6605 N N . THR A 1 1172 ? 116.585 119.448 122.406 1.00 74.77 1490 THR A N 1
ATOM 6606 C CA . THR A 1 1172 ? 115.995 118.245 121.840 1.00 74.77 1490 THR A CA 1
ATOM 6607 C C . THR A 1 1172 ? 114.947 118.631 120.797 1.00 74.77 1490 THR A C 1
ATOM 6608 O O . THR A 1 1172 ? 114.676 119.811 120.553 1.00 74.77 1490 THR A O 1
ATOM 6612 N N . GLU A 1 1173 ? 114.350 117.620 120.162 1.00 77.40 1491 GLU A N 1
ATOM 6613 C CA . GLU A 1 1173 ? 113.290 117.899 119.199 1.00 77.40 1491 GLU A CA 1
ATOM 6614 C C . GLU A 1 1173 ? 112.113 118.598 119.865 1.00 77.40 1491 GLU A C 1
ATOM 6615 O O . GLU A 1 1173 ? 111.570 119.566 119.322 1.00 77.40 1491 GLU A O 1
ATOM 6621 N N . GLU A 1 1174 ? 111.714 118.132 121.051 1.00 78.87 1492 GLU A N 1
ATOM 6622 C CA . GLU A 1 1174 ? 110.602 118.760 121.758 1.00 78.87 1492 GLU A CA 1
ATOM 6623 C C . GLU A 1 1174 ? 110.993 120.133 122.289 1.00 78.87 1492 GLU A C 1
ATOM 6624 O O . GLU A 1 1174 ? 110.182 121.067 122.272 1.00 78.87 1492 GLU A O 1
ATOM 6630 N N . GLN A 1 1175 ? 112.229 120.274 122.769 1.00 79.64 1493 GLN A N 1
ATOM 6631 C CA . GLN A 1 1175 ? 112.696 121.584 123.205 1.00 79.64 1493 GLN A CA 1
ATOM 6632 C C . GLN A 1 1175 ? 112.773 122.553 122.032 1.00 79.64 1493 GLN A C 1
ATOM 6633 O O . GLN A 1 1175 ? 112.470 123.741 122.181 1.00 79.64 1493 GLN A O 1
ATOM 6639 N N . LYS A 1 1176 ? 113.096 122.027 120.855 1.00 81.65 1494 LYS A N 1
ATOM 6640 C CA . LYS A 1 1176 ? 113.145 122.842 119.651 1.00 81.65 1494 LYS A CA 1
ATOM 6641 C C . LYS A 1 1176 ? 111.721 123.287 119.327 1.00 81.65 1494 LYS A C 1
ATOM 6642 O O . LYS A 1 1176 ? 111.480 124.460 119.042 1.00 81.65 1494 LYS A O 1
ATOM 6648 N N . LYS A 1 1177 ? 110.781 122.345 119.373 1.00 80.44 1495 LYS A N 1
ATOM 6649 C CA . LYS A 1 1177 ? 109.378 122.651 119.114 1.00 80.44 1495 LYS A CA 1
ATOM 6650 C C . LYS A 1 1177 ? 108.885 123.754 120.041 1.00 80.44 1495 LYS A C 1
ATOM 6651 O O . LYS A 1 1177 ? 108.213 124.696 119.606 1.00 80.44 1495 LYS A O 1
ATOM 6657 N N . TYR A 1 1178 ? 109.215 123.650 121.331 1.00 82.95 1496 TYR A N 1
ATOM 6658 C CA . TYR A 1 1178 ? 108.801 124.673 122.286 1.00 82.95 1496 TYR A CA 1
ATOM 6659 C C . TYR A 1 1178 ? 109.500 126.000 122.022 1.00 82.95 1496 TYR A C 1
ATOM 6660 O O . TYR A 1 1178 ? 108.910 127.063 122.232 1.00 82.95 1496 TYR A O 1
ATOM 6669 N N . TYR A 1 1179 ? 110.748 125.955 121.554 1.00 86.01 1497 TYR A N 1
ATOM 6670 C CA . TYR A 1 1179 ? 111.440 127.166 121.120 1.00 86.01 1497 TYR A CA 1
ATOM 6671 C C . TYR A 1 1179 ? 110.668 127.859 120.004 1.00 86.01 1497 TYR A C 1
ATOM 6672 O O . TYR A 1 1179 ? 110.387 129.063 120.075 1.00 86.01 1497 TYR A O 1
ATOM 6681 N N . ASN A 1 1180 ? 110.324 127.105 118.958 1.00 87.97 1498 ASN A N 1
ATOM 6682 C CA . ASN A 1 1180 ? 109.572 127.675 117.844 1.00 87.97 1498 ASN A CA 1
ATOM 6683 C C . ASN A 1 1180 ? 108.219 128.205 118.302 1.00 87.97 1498 ASN A C 1
ATOM 6684 O O . ASN A 1 1180 ? 107.775 129.266 117.849 1.00 87.97 1498 ASN A O 1
ATOM 6689 N N . ALA A 1 1181 ? 107.551 127.485 119.205 1.00 91.46 1499 ALA A N 1
ATOM 6690 C CA . ALA A 1 1181 ? 106.224 127.902 119.643 1.00 91.46 1499 ALA A CA 1
ATOM 6691 C C . ALA A 1 1181 ? 106.296 129.170 120.486 1.00 91.46 1499 ALA A C 1
ATOM 6692 O O . ALA A 1 1181 ? 105.432 130.048 120.381 1.00 91.46 1499 ALA A O 1
ATOM 6694 N N . MET A 1 1182 ? 107.324 129.287 121.328 1.00 89.42 1500 MET A N 1
ATOM 6695 C CA . MET A 1 1182 ? 107.514 130.517 122.086 1.00 89.42 1500 MET A CA 1
ATOM 6696 C C . MET A 1 1182 ? 107.868 131.680 121.172 1.00 89.42 1500 MET A C 1
ATOM 6697 O O . MET A 1 1182 ? 107.450 132.816 121.425 1.00 89.42 1500 MET A O 1
ATOM 6702 N N . LYS A 1 1183 ? 108.633 131.424 120.107 1.00 90.20 1501 LYS A N 1
ATOM 6703 C CA . LYS A 1 1183 ? 108.920 132.487 119.149 1.00 90.20 1501 LYS A CA 1
ATOM 6704 C C . LYS A 1 1183 ? 107.655 132.935 118.427 1.00 90.20 1501 LYS A C 1
ATOM 6705 O O . LYS A 1 1183 ? 107.450 134.135 118.208 1.00 90.20 1501 LYS A O 1
ATOM 6711 N N . LYS A 1 1184 ? 106.798 131.984 118.048 1.00 92.70 1502 LYS A N 1
ATOM 6712 C CA . LYS A 1 1184 ? 105.514 132.342 117.453 1.00 92.70 1502 LYS A CA 1
ATOM 6713 C C . LYS A 1 1184 ? 104.651 133.115 118.442 1.00 92.70 1502 LYS A C 1
ATOM 6714 O O . LYS A 1 1184 ? 103.875 133.993 118.047 1.00 92.70 1502 LYS A O 1
ATOM 6720 N N . LEU A 1 1185 ? 104.771 132.799 119.734 1.00 89.28 1503 LEU A N 1
ATOM 6721 C CA . LEU A 1 1185 ? 104.090 133.590 120.752 1.00 89.28 1503 LEU A CA 1
ATOM 6722 C C . LEU A 1 1185 ? 104.664 134.997 120.837 1.00 89.28 1503 LEU A C 1
ATOM 6723 O O . LEU A 1 1185 ? 103.912 135.968 120.981 1.00 89.28 1503 LEU A O 1
ATOM 6728 N N . GLY A 1 1186 ? 105.984 135.129 120.740 1.00 86.26 1504 GLY A N 1
ATOM 6729 C CA . GLY A 1 1186 ? 106.627 136.424 120.844 1.00 86.26 1504 GLY A CA 1
ATOM 6730 C C . GLY A 1 1186 ? 106.519 137.264 119.589 1.00 86.26 1504 GLY A C 1
ATOM 6731 O O . GLY A 1 1186 ? 107.512 137.839 119.131 1.00 86.26 1504 GLY A O 1
ATOM 6732 N N . SER A 1 1187 ? 105.317 137.340 119.019 1.00 90.18 1505 SER A N 1
ATOM 6733 C CA . SER A 1 1187 ? 105.055 138.199 117.870 1.00 90.18 1505 SER A CA 1
ATOM 6734 C C . SER A 1 1187 ? 104.394 139.479 118.367 1.00 90.18 1505 SER A C 1
ATOM 6735 O O . SER A 1 1187 ? 103.394 139.430 119.091 1.00 90.18 1505 SER A O 1
ATOM 6738 N N . LYS A 1 1188 ? 104.948 140.626 117.976 1.00 84.15 1506 LYS A N 1
ATOM 6739 C CA . LYS A 1 1188 ? 104.488 141.917 118.476 1.00 84.15 1506 LYS A CA 1
ATOM 6740 C C . LYS A 1 1188 ? 103.226 142.419 117.785 1.00 84.15 1506 LYS A C 1
ATOM 6741 O O . LYS A 1 1188 ? 102.927 143.613 117.895 1.00 84.15 1506 LYS A O 1
ATOM 6743 N N . LYS A 1 1189 ? 102.493 141.563 117.072 1.00 83.44 1507 LYS A N 1
ATOM 6744 C CA . LYS A 1 1189 ? 101.268 141.976 116.405 1.00 83.44 1507 LYS A CA 1
ATOM 6745 C C . LYS A 1 1189 ? 100.072 141.635 117.280 1.00 83.44 1507 LYS A C 1
ATOM 6746 O O . LYS A 1 1189 ? 99.688 140.457 117.354 1.00 83.44 1507 LYS A O 1
ATOM 6748 N N . PRO A 1 1190 ? 99.455 142.602 117.946 1.00 81.83 1508 PRO A N 1
ATOM 6749 C CA . PRO A 1 1190 ? 98.296 142.319 118.797 1.00 81.83 1508 PRO A CA 1
ATOM 6750 C C . PRO A 1 1190 ? 97.038 142.116 117.957 1.00 81.83 1508 PRO A C 1
ATOM 6751 O O . PRO A 1 1190 ? 97.073 142.089 116.728 1.00 81.83 1508 PRO A O 1
ATOM 6755 N N . GLN A 1 1191 ? 95.916 141.958 118.654 1.00 80.25 1509 GLN A N 1
ATOM 6756 C CA . GLN A 1 1191 ? 94.619 141.783 118.018 1.00 80.25 1509 GLN A CA 1
ATOM 6757 C C . GLN A 1 1191 ? 93.997 143.151 117.736 1.00 80.25 1509 GLN A C 1
ATOM 6758 O O . GLN A 1 1191 ? 94.653 144.191 117.845 1.00 80.25 1509 GLN A O 1
ATOM 6760 N N . LYS A 1 1192 ? 92.722 143.159 117.356 1.00 81.11 1510 LYS A N 1
ATOM 6761 C CA . LYS A 1 1192 ? 92.026 144.413 117.107 1.00 81.11 1510 LYS A CA 1
ATOM 6762 C C . LYS A 1 1192 ? 92.007 145.254 118.382 1.00 81.11 1510 LYS A C 1
ATOM 6763 O O . LYS A 1 1192 ? 92.019 144.700 119.488 1.00 81.11 1510 LYS A O 1
ATOM 6765 N N . PRO A 1 1193 ? 91.992 146.592 118.270 1.00 86.86 1511 PRO A N 1
ATOM 6766 C CA . PRO A 1 1193 ? 92.134 147.431 119.470 1.00 86.86 1511 PRO A CA 1
ATOM 6767 C C . PRO A 1 1193 ? 91.060 147.199 120.523 1.00 86.86 1511 PRO A C 1
ATOM 6768 O O . PRO A 1 1193 ? 91.381 146.780 121.640 1.00 86.86 1511 PRO A O 1
ATOM 6772 N N . ILE A 1 1194 ? 89.795 147.432 120.179 1.00 90.99 1512 ILE A N 1
ATOM 6773 C CA . ILE A 1 1194 ? 88.700 147.322 121.143 1.00 90.99 1512 ILE A CA 1
ATOM 6774 C C . ILE A 1 1194 ? 87.358 147.480 120.435 1.00 90.99 1512 ILE A C 1
ATOM 6775 O O . ILE A 1 1194 ? 87.260 148.224 119.448 1.00 90.99 1512 ILE A O 1
ATOM 6777 N N . PRO A 1 1195 ? 86.311 146.784 120.874 1.00 91.98 1513 PRO A N 1
ATOM 6778 C CA . PRO A 1 1195 ? 84.957 147.096 120.411 1.00 91.98 1513 PRO A CA 1
ATOM 6779 C C . PRO A 1 1195 ? 84.296 148.169 121.268 1.00 91.98 1513 PRO A C 1
ATOM 6780 O O . PRO A 1 1195 ? 84.714 148.461 122.391 1.00 91.98 1513 PRO A O 1
ATOM 6784 N N . ARG A 1 1196 ? 83.236 148.761 120.704 1.00 96.69 1514 ARG A N 1
ATOM 6785 C CA . ARG A 1 1196 ? 82.550 149.885 121.333 1.00 96.69 1514 ARG A CA 1
ATOM 6786 C C . ARG A 1 1196 ? 81.404 149.389 122.217 1.00 96.69 1514 ARG A C 1
ATOM 6787 O O . ARG A 1 1196 ? 80.627 148.526 121.800 1.00 96.69 1514 ARG A O 1
ATOM 6795 N N . PRO A 1 1197 ? 81.275 149.918 123.438 1.00 99.02 1515 PRO A N 1
ATOM 6796 C CA . PRO A 1 1197 ? 80.193 149.454 124.322 1.00 99.02 1515 PRO A CA 1
ATOM 6797 C C . PRO A 1 1197 ? 78.822 149.972 123.924 1.00 99.02 1515 PRO A C 1
ATOM 6798 O O . PRO A 1 1197 ? 77.815 149.460 124.429 1.00 99.02 1515 PRO A O 1
ATOM 6802 N N . LEU A 1 1198 ? 78.756 150.984 123.054 1.00 99.19 1516 LEU A N 1
ATOM 6803 C CA . LEU A 1 1198 ? 77.505 151.567 122.571 1.00 99.19 1516 LEU A CA 1
ATOM 6804 C C . LEU A 1 1198 ? 76.707 152.241 123.683 1.00 99.19 1516 LEU A C 1
ATOM 6805 O O . LEU A 1 1198 ? 75.551 152.624 123.475 1.00 99.19 1516 LEU A O 1
ATOM 6810 N N . ASN A 1 1199 ? 77.303 152.391 124.863 1.00 96.86 1517 ASN A N 1
ATOM 6811 C CA . ASN A 1 1199 ? 76.671 153.108 125.961 1.00 96.86 1517 ASN A CA 1
ATOM 6812 C C . ASN A 1 1199 ? 77.351 154.455 126.165 1.00 96.86 1517 ASN A C 1
ATOM 6813 O O . ASN A 1 1199 ? 78.564 154.586 125.977 1.00 96.86 1517 ASN A O 1
ATOM 6818 N N . LYS A 1 1200 ? 76.559 155.461 126.542 1.00 93.77 1518 LYS A N 1
ATOM 6819 C CA . LYS A 1 1200 ? 77.104 156.802 126.735 1.00 93.77 1518 LYS A CA 1
ATOM 6820 C C . LYS A 1 1200 ? 78.037 156.853 127.940 1.00 93.77 1518 LYS A C 1
ATOM 6821 O O . LYS A 1 1200 ? 79.194 157.273 127.824 1.00 93.77 1518 LYS A O 1
ATOM 6827 N N . TYR A 1 1201 ? 77.549 156.428 129.108 1.00 94.25 1519 TYR A N 1
ATOM 6828 C CA . TYR A 1 1201 ? 78.381 156.451 130.308 1.00 94.25 1519 TYR A CA 1
ATOM 6829 C C . TYR A 1 1201 ? 79.534 155.462 130.201 1.00 94.25 1519 TYR A C 1
ATOM 6830 O O . TYR A 1 1201 ? 80.688 155.807 130.490 1.00 94.25 1519 TYR A O 1
ATOM 6839 N N . GLN A 1 1202 ? 79.240 154.224 129.795 1.00 92.99 1520 GLN A N 1
ATOM 6840 C CA . GLN A 1 1202 ? 80.300 153.241 129.606 1.00 92.99 1520 GLN A CA 1
ATOM 6841 C C . GLN A 1 1202 ? 81.264 153.671 128.511 1.00 92.99 1520 GLN A C 1
ATOM 6842 O O . GLN A 1 1202 ? 82.467 153.412 128.611 1.00 92.99 1520 GLN A O 1
ATOM 6848 N N . GLY A 1 1203 ? 80.762 154.334 127.468 1.00 93.69 1521 GLY A N 1
ATOM 6849 C CA . GLY A 1 1203 ? 81.652 154.868 126.451 1.00 93.69 1521 GLY A CA 1
ATOM 6850 C C . GLY A 1 1203 ? 82.577 155.940 126.992 1.00 93.69 1521 GLY A C 1
ATOM 6851 O O . GLY A 1 1203 ? 83.757 155.991 126.639 1.00 93.69 1521 GLY A O 1
ATOM 6852 N N . PHE A 1 1204 ? 82.055 156.809 127.861 1.00 97.06 1522 PHE A N 1
ATOM 6853 C CA . PHE A 1 1204 ? 82.897 157.813 128.503 1.00 97.06 1522 PHE A CA 1
ATOM 6854 C C . PHE A 1 1204 ? 83.981 157.159 129.351 1.00 97.06 1522 PHE A C 1
ATOM 6855 O O . PHE A 1 1204 ? 85.157 157.542 129.279 1.00 97.06 1522 PHE A O 1
ATOM 6863 N N . ILE A 1 1205 ? 83.601 156.169 130.164 1.00 94.94 1523 ILE A N 1
ATOM 6864 C CA . ILE A 1 1205 ? 84.577 155.501 131.024 1.00 94.94 1523 ILE A CA 1
ATOM 6865 C C . ILE A 1 1205 ? 85.624 154.779 130.184 1.00 94.94 1523 ILE A C 1
ATOM 6866 O O . ILE A 1 1205 ? 86.814 154.773 130.516 1.00 94.94 1523 ILE A O 1
ATOM 6871 N N . PHE A 1 1206 ? 85.199 154.160 129.081 1.00 94.87 1524 PHE A N 1
ATOM 6872 C CA . PHE A 1 1206 ? 86.150 153.493 128.199 1.00 94.87 1524 PHE A CA 1
ATOM 6873 C C . PHE A 1 1206 ? 87.111 154.493 127.570 1.00 94.87 1524 PHE A C 1
ATOM 6874 O O . PHE A 1 1206 ? 88.326 154.263 127.539 1.00 94.87 1524 PHE A O 1
ATOM 6882 N N . ASP A 1 1207 ? 86.588 155.607 127.050 1.00 94.34 1525 ASP A N 1
ATOM 6883 C CA . ASP A 1 1207 ? 87.446 156.578 126.383 1.00 94.34 1525 ASP A CA 1
ATOM 6884 C C . ASP A 1 1207 ? 88.399 157.249 127.364 1.00 94.34 1525 ASP A C 1
ATOM 6885 O O . ASP A 1 1207 ? 89.491 157.675 126.972 1.00 94.34 1525 ASP A O 1
ATOM 6890 N N . ILE A 1 1208 ? 88.014 157.349 128.637 1.00 93.73 1526 ILE A N 1
ATOM 6891 C CA . ILE A 1 1208 ? 88.941 157.906 129.617 1.00 93.73 1526 ILE A CA 1
ATOM 6892 C C . ILE A 1 1208 ? 89.895 156.835 130.139 1.00 93.73 1526 ILE A C 1
ATOM 6893 O O . ILE A 1 1208 ? 90.962 157.158 130.675 1.00 93.73 1526 ILE A O 1
ATOM 6898 N N . VAL A 1 1209 ? 89.544 155.557 129.991 1.00 91.03 1527 VAL A N 1
ATOM 6899 C CA . VAL A 1 1209 ? 90.368 154.488 130.545 1.00 91.03 1527 VAL A CA 1
ATOM 6900 C C . VAL A 1 1209 ? 91.398 154.011 129.529 1.00 91.03 1527 VAL A C 1
ATOM 6901 O O . VAL A 1 1209 ? 92.410 153.399 129.892 1.00 91.03 1527 VAL A O 1
ATOM 6905 N N . THR A 1 1210 ? 91.166 154.280 128.244 1.00 90.84 1528 THR A N 1
ATOM 6906 C CA . THR A 1 1210 ? 92.018 153.748 127.188 1.00 90.84 1528 THR A CA 1
ATOM 6907 C C . THR A 1 1210 ? 92.977 154.801 126.613 1.00 90.84 1528 THR A C 1
ATOM 6908 O O . THR A 1 1210 ? 93.253 154.810 125.407 1.00 90.84 1528 THR A O 1
ATOM 6912 N N . LYS A 1 1211 ? 93.483 155.702 127.447 1.00 87.44 1529 LYS A N 1
ATOM 6913 C CA . LYS A 1 1211 ? 94.556 156.600 127.054 1.00 87.44 1529 LYS A CA 1
ATOM 6914 C C . LYS A 1 1211 ? 95.861 156.159 127.708 1.00 87.44 1529 LYS A C 1
ATOM 6915 O O . LYS A 1 1211 ? 95.872 155.555 128.783 1.00 87.44 1529 LYS A O 1
ATOM 6921 N N . GLN A 1 1212 ? 96.972 156.463 127.031 1.00 92.29 1530 GLN A N 1
ATOM 6922 C CA . GLN A 1 1212 ? 98.281 156.062 127.538 1.00 92.29 1530 GLN A CA 1
ATOM 6923 C C . GLN A 1 1212 ? 98.578 156.687 128.895 1.00 92.29 1530 GLN A C 1
ATOM 6924 O O . GLN A 1 1212 ? 99.271 156.079 129.718 1.00 92.29 1530 GLN A O 1
ATOM 6930 N N . ALA A 1 1213 ? 98.057 157.890 129.151 1.00 86.23 1531 ALA A N 1
ATOM 6931 C CA . ALA A 1 1213 ? 98.385 158.593 130.388 1.00 86.23 1531 ALA A CA 1
ATOM 6932 C C . ALA A 1 1213 ? 97.784 157.899 131.605 1.00 86.23 1531 ALA A C 1
ATOM 6933 O O . ALA A 1 1213 ? 98.330 157.988 132.710 1.00 86.23 1531 ALA A O 1
ATOM 6935 N N . PHE A 1 1214 ? 96.655 157.208 131.426 1.00 80.94 1532 PHE A N 1
ATOM 6936 C CA . PHE A 1 1214 ? 96.030 156.508 132.544 1.00 80.94 1532 PHE A CA 1
ATOM 6937 C C . PHE A 1 1214 ? 96.938 155.406 133.078 1.00 80.94 1532 PHE A C 1
ATOM 6938 O O . PHE A 1 1214 ? 97.168 155.296 134.289 1.00 80.94 1532 PHE A O 1
ATOM 6946 N N . ASP A 1 1215 ? 97.461 154.569 132.180 1.00 83.57 1533 ASP A N 1
ATOM 6947 C CA . ASP A 1 1215 ? 98.387 153.527 132.606 1.00 83.57 1533 ASP A CA 1
ATOM 6948 C C . ASP A 1 1215 ? 99.678 154.127 133.149 1.00 83.57 1533 ASP A C 1
ATOM 6949 O O . ASP A 1 1215 ? 100.361 153.501 133.963 1.00 83.57 1533 ASP A O 1
ATOM 6954 N N . VAL A 1 1216 ? 100.022 155.345 132.722 1.00 82.82 1534 VAL A N 1
ATOM 6955 C CA . VAL A 1 1216 ? 101.169 156.038 133.305 1.00 82.82 1534 VAL A CA 1
ATOM 6956 C C . VAL A 1 1216 ? 100.888 156.404 134.758 1.00 82.82 1534 VAL A C 1
ATOM 6957 O O . VAL A 1 1216 ? 101.747 156.245 135.632 1.00 82.82 1534 VAL A O 1
ATOM 6961 N N . THR A 1 1217 ? 99.686 156.906 135.042 1.00 80.29 1535 THR A N 1
ATOM 6962 C CA . THR A 1 1217 ? 99.308 157.115 136.437 1.00 80.29 1535 THR A CA 1
ATOM 6963 C C . THR A 1 1217 ? 99.359 155.809 137.217 1.00 80.29 1535 THR A C 1
ATOM 6964 O O . THR A 1 1217 ? 99.826 155.779 138.361 1.00 80.29 1535 THR A O 1
ATOM 6968 N N . ILE A 1 1218 ? 98.888 154.719 136.609 1.00 76.64 1536 ILE A N 1
ATOM 6969 C CA . ILE A 1 1218 ? 98.864 153.427 137.295 1.00 76.64 1536 ILE A CA 1
ATOM 6970 C C . ILE A 1 1218 ? 100.280 152.960 137.622 1.00 76.64 1536 ILE A C 1
ATOM 6971 O O . ILE A 1 1218 ? 100.558 152.491 138.736 1.00 76.64 1536 ILE A O 1
ATOM 6976 N N . MET A 1 1219 ? 101.196 153.068 136.657 1.00 78.22 1537 MET A N 1
ATOM 6977 C CA . MET A 1 1219 ? 102.576 152.684 136.925 1.00 78.22 1537 MET A CA 1
ATOM 6978 C C . MET A 1 1219 ? 103.211 153.610 137.949 1.00 78.22 1537 MET A C 1
ATOM 6979 O O . MET A 1 1219 ? 104.056 153.171 138.733 1.00 78.22 1537 MET A O 1
ATOM 6984 N N . PHE A 1 1220 ? 102.827 154.889 137.965 1.00 76.49 1538 PHE A N 1
ATOM 6985 C CA . PHE A 1 1220 ? 103.325 155.775 139.009 1.00 76.49 1538 PHE A CA 1
ATOM 6986 C C . PHE A 1 1220 ? 102.863 155.301 140.380 1.00 76.49 1538 PHE A C 1
ATOM 6987 O O . PHE A 1 1220 ? 103.636 155.316 141.345 1.00 76.49 1538 PHE A O 1
ATOM 6995 N N . LEU A 1 1221 ? 101.608 154.860 140.479 1.00 68.59 1539 LEU A N 1
ATOM 6996 C CA . LEU A 1 1221 ? 101.128 154.292 141.736 1.00 68.59 1539 LEU A CA 1
ATOM 6997 C C . LEU A 1 1221 ? 101.927 153.055 142.125 1.00 68.59 1539 LEU A C 1
ATOM 6998 O O . LEU A 1 1221 ? 102.284 152.882 143.295 1.00 68.59 1539 LEU A O 1
ATOM 7003 N N . ILE A 1 1222 ? 102.224 152.181 141.161 1.00 64.93 1540 ILE A N 1
ATOM 7004 C CA . ILE A 1 1222 ? 102.906 150.945 141.544 1.00 64.93 1540 ILE A CA 1
ATOM 7005 C C . ILE A 1 1222 ? 104.365 151.218 141.910 1.00 64.93 1540 ILE A C 1
ATOM 7006 O O . ILE A 1 1222 ? 104.921 150.557 142.795 1.00 64.93 1540 ILE A O 1
ATOM 7011 N N . CYS A 1 1223 ? 105.000 152.209 141.279 1.00 66.22 1541 CYS A N 1
ATOM 7012 C CA . CYS A 1 1223 ? 106.348 152.590 141.696 1.00 66.22 1541 CYS A CA 1
ATOM 7013 C C . CYS A 1 1223 ? 106.337 153.258 143.066 1.00 66.22 1541 CYS A C 1
ATOM 7014 O O . CYS A 1 1223 ? 107.267 153.073 143.860 1.00 66.22 1541 CYS A O 1
ATOM 7017 N N . LEU A 1 1224 ? 105.302 154.048 143.362 1.00 65.12 1542 LEU A N 1
ATOM 7018 C CA . LEU A 1 1224 ? 105.170 154.587 144.710 1.00 65.12 1542 LEU A CA 1
ATOM 7019 C C . LEU A 1 1224 ? 104.977 153.475 145.730 1.00 65.12 1542 LEU A C 1
ATOM 7020 O O . LEU A 1 1224 ? 105.481 153.569 146.853 1.00 65.12 1542 LEU A O 1
ATOM 7025 N N . ASN A 1 1225 ? 104.263 152.412 145.357 1.00 60.02 1543 ASN A N 1
ATOM 7026 C CA . ASN A 1 1225 ? 104.149 151.253 146.238 1.00 60.02 1543 ASN A CA 1
ATOM 7027 C C . ASN A 1 1225 ? 105.505 150.591 146.435 1.00 60.02 1543 ASN A C 1
ATOM 7028 O O . ASN A 1 1225 ? 105.851 150.164 147.542 1.00 60.02 1543 ASN A O 1
ATOM 7033 N N . MET A 1 1226 ? 106.279 150.476 145.355 1.00 55.76 1544 MET A N 1
ATOM 7034 C CA . MET A 1 1226 ? 107.644 149.970 145.460 1.00 55.76 1544 MET A CA 1
ATOM 7035 C C . MET A 1 1226 ? 108.442 150.773 146.477 1.00 55.76 1544 MET A C 1
ATOM 7036 O O . MET A 1 1226 ? 109.084 150.210 147.370 1.00 55.76 1544 MET A O 1
ATOM 7041 N N . VAL A 1 1227 ? 108.403 152.102 146.357 1.00 52.03 1545 VAL A N 1
ATOM 7042 C CA . VAL A 1 1227 ? 109.141 152.961 147.280 1.00 52.03 1545 VAL A CA 1
ATOM 7043 C C . VAL A 1 1227 ? 108.611 152.811 148.698 1.00 52.03 1545 VAL A C 1
ATOM 7044 O O . VAL A 1 1227 ? 109.377 152.869 149.667 1.00 52.03 1545 VAL A O 1
ATOM 7048 N N . THR A 1 1228 ? 107.302 152.611 148.845 1.00 52.84 1546 THR A N 1
ATOM 7049 C CA . THR A 1 1228 ? 106.743 152.323 150.159 1.00 52.84 1546 THR A CA 1
ATOM 7050 C C . THR A 1 1228 ? 107.313 151.032 150.721 1.00 52.84 1546 THR A C 1
ATOM 7051 O O . THR A 1 1228 ? 107.490 150.903 151.937 1.00 52.84 1546 THR A O 1
ATOM 7055 N N . MET A 1 1229 ? 107.597 150.069 149.850 1.00 49.88 1547 MET A N 1
ATOM 7056 C CA . MET A 1 1229 ? 108.204 148.811 150.256 1.00 49.88 1547 MET A CA 1
ATOM 7057 C C . MET A 1 1229 ? 109.724 148.876 150.317 1.00 49.88 1547 MET A C 1
ATOM 7058 O O . MET A 1 1229 ? 110.356 147.865 150.636 1.00 49.88 1547 MET A O 1
ATOM 7063 N N . MET A 1 1230 ? 110.322 150.019 149.989 1.00 42.13 1548 MET A N 1
ATOM 7064 C CA . MET A 1 1230 ? 111.747 150.229 150.217 1.00 42.13 1548 MET A CA 1
ATOM 7065 C C . MET A 1 1230 ? 112.046 150.919 151.540 1.00 42.13 1548 MET A C 1
ATOM 7066 O O . MET A 1 1230 ? 113.182 150.836 152.020 1.00 42.13 1548 MET A O 1
ATOM 7071 N N . VAL A 1 1231 ? 111.066 151.592 152.138 1.00 43.18 1549 VAL A N 1
ATOM 7072 C CA . VAL A 1 1231 ? 111.336 152.529 153.224 1.00 43.18 1549 VAL A CA 1
ATOM 7073 C C . VAL A 1 1231 ? 111.026 151.923 154.585 1.00 43.18 1549 VAL A C 1
ATOM 7074 O O . VAL A 1 1231 ? 110.789 152.652 155.554 1.00 43.18 1549 VAL A O 1
ATOM 7078 N N . GLU A 1 1232 ? 111.026 150.600 154.675 1.00 39.85 1550 GLU A N 1
ATOM 7079 C CA . GLU A 1 1232 ? 110.883 149.926 155.956 1.00 39.85 1550 GLU A CA 1
ATOM 7080 C C . GLU A 1 1232 ? 112.160 149.166 156.291 1.00 39.85 1550 GLU A C 1
ATOM 7081 O O . GLU A 1 1232 ? 112.930 148.772 155.412 1.00 39.85 1550 GLU A O 1
ATOM 7087 N N . THR A 1 1233 ? 112.384 148.981 157.586 1.00 38.82 1551 THR A N 1
ATOM 7088 C CA . THR A 1 1233 ? 113.539 148.249 158.093 1.00 38.82 1551 THR A CA 1
ATOM 7089 C C . THR A 1 1233 ? 113.033 147.331 159.197 1.00 38.82 1551 THR A C 1
ATOM 7090 O O . THR A 1 1233 ? 111.824 147.141 159.371 1.00 38.82 1551 THR A O 1
ATOM 7094 N N . ASP A 1 1234 ? 113.954 146.744 159.950 1.00 39.50 1552 ASP A N 1
ATOM 7095 C CA . ASP A 1 1234 ? 113.601 146.018 161.157 1.00 39.50 1552 ASP A CA 1
ATOM 7096 C C . ASP A 1 1234 ? 113.513 147.003 162.315 1.00 39.50 1552 ASP A C 1
ATOM 7097 O O . ASP A 1 1234 ? 114.076 148.098 162.252 1.00 39.50 1552 ASP A O 1
ATOM 7102 N N . ASP A 1 1235 ? 112.757 146.613 163.346 1.00 45.73 1553 ASP A N 1
ATOM 7103 C CA . ASP A 1 1235 ? 112.476 147.416 164.549 1.00 45.73 1553 ASP A CA 1
ATOM 7104 C C . ASP A 1 1235 ? 112.402 148.913 164.235 1.00 45.73 1553 ASP A C 1
ATOM 7105 O O . ASP A 1 1235 ? 112.946 149.763 164.944 1.00 45.73 1553 ASP A O 1
ATOM 7110 N N . GLN A 1 1236 ? 111.685 149.233 163.156 1.00 48.13 1554 GLN A N 1
ATOM 7111 C CA . GLN A 1 1236 ? 111.631 150.596 162.646 1.00 48.13 1554 GLN A CA 1
ATOM 7112 C C . GLN A 1 1236 ? 110.984 151.561 163.631 1.00 48.13 1554 GLN A C 1
ATOM 7113 O O . GLN A 1 1236 ? 111.666 152.407 164.218 1.00 48.13 1554 GLN A O 1
ATOM 7119 N N . SER A 1 1237 ? 109.668 151.429 163.822 1.00 56.32 1555 SER A N 1
ATOM 7120 C CA . SER A 1 1237 ? 108.877 152.177 164.793 1.00 56.32 1555 SER A CA 1
ATOM 7121 C C . SER A 1 1237 ? 107.461 151.617 164.803 1.00 56.32 1555 SER A C 1
ATOM 7122 O O . SER A 1 1237 ? 106.907 151.339 163.734 1.00 56.32 1555 SER A O 1
ATOM 7125 N N . PRO A 1 1238 ? 106.835 151.450 165.971 1.00 61.54 1556 PRO A N 1
ATOM 7126 C CA . PRO A 1 1238 ? 105.450 150.941 165.980 1.00 61.54 1556 PRO A CA 1
ATOM 7127 C C . PRO A 1 1238 ? 104.485 151.812 165.192 1.00 61.54 1556 PRO A C 1
ATOM 7128 O O . PRO A 1 1238 ? 103.683 151.292 164.400 1.00 61.54 1556 PRO A O 1
ATOM 7132 N N . GLU A 1 1239 ? 104.548 153.132 165.379 1.00 63.00 1557 GLU A N 1
ATOM 7133 C CA . GLU A 1 1239 ? 103.749 154.024 164.547 1.00 63.00 1557 GLU A CA 1
ATOM 7134 C C . GLU A 1 1239 ? 104.103 153.856 163.077 1.00 63.00 1557 GLU A C 1
ATOM 7135 O O . GLU A 1 1239 ? 103.232 153.965 162.207 1.00 63.00 1557 GLU A O 1
ATOM 7141 N N . LYS A 1 1240 ? 105.374 153.580 162.781 1.00 56.94 1558 LYS A N 1
ATOM 7142 C CA . LYS A 1 1240 ? 105.780 153.385 161.394 1.00 56.94 1558 LYS A CA 1
ATOM 7143 C C . LYS A 1 1240 ? 105.161 152.121 160.813 1.00 56.94 1558 LYS A C 1
ATOM 7144 O O . LYS A 1 1240 ? 104.712 152.118 159.663 1.00 56.94 1558 LYS A O 1
ATOM 7150 N N . VAL A 1 1241 ? 105.128 151.035 161.591 1.00 56.19 1559 VAL A N 1
ATOM 7151 C CA . VAL A 1 1241 ? 104.431 149.830 161.144 1.00 56.19 1559 VAL A CA 1
ATOM 7152 C C . VAL A 1 1241 ? 102.961 150.130 160.894 1.00 56.19 1559 VAL A C 1
ATOM 7153 O O . VAL A 1 1241 ? 102.375 149.664 159.908 1.00 56.19 1559 VAL A O 1
ATOM 7157 N N . ASN A 1 1242 ? 102.338 150.906 161.784 1.00 61.28 1560 ASN A N 1
ATOM 7158 C CA . ASN A 1 1242 ? 100.925 151.230 161.613 1.00 61.28 1560 ASN A CA 1
ATOM 7159 C C . ASN A 1 1242 ? 100.690 152.008 160.322 1.00 61.28 1560 ASN A C 1
ATOM 7160 O O . ASN A 1 1242 ? 99.793 151.678 159.536 1.00 61.28 1560 ASN A O 1
ATOM 7165 N N . ILE A 1 1243 ? 101.494 153.047 160.084 1.00 60.47 1561 ILE A N 1
ATOM 7166 C CA . ILE A 1 1243 ? 101.335 153.845 158.871 1.00 60.47 1561 ILE A CA 1
ATOM 7167 C C . ILE A 1 1243 ? 101.610 153.003 157.631 1.00 60.47 1561 ILE A C 1
ATOM 7168 O O . ILE A 1 1243 ? 100.925 153.137 156.611 1.00 60.47 1561 ILE A O 1
ATOM 7173 N N . LEU A 1 1244 ? 102.617 152.130 157.692 1.00 58.74 1562 LEU A N 1
ATOM 7174 C CA . LEU A 1 1244 ? 102.945 151.307 156.533 1.00 58.74 1562 LEU A CA 1
ATOM 7175 C C . LEU A 1 1244 ? 101.814 150.340 156.211 1.00 58.74 1562 LEU A C 1
ATOM 7176 O O . LEU A 1 1244 ? 101.472 150.134 155.042 1.00 58.74 1562 LEU A O 1
ATOM 7181 N N . ALA A 1 1245 ? 101.207 149.746 157.241 1.00 61.20 1563 ALA A N 1
ATOM 7182 C CA . ALA A 1 1245 ? 100.058 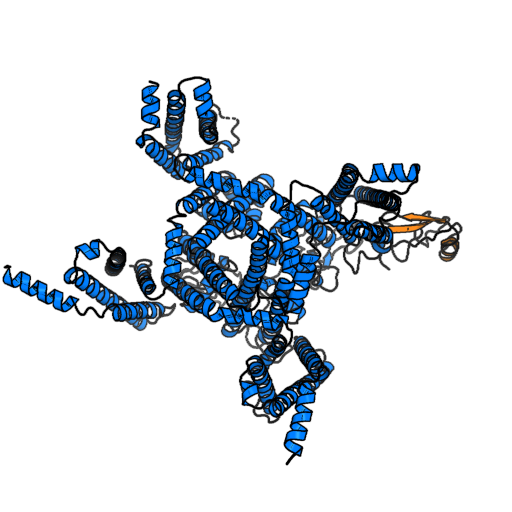148.877 157.009 1.00 61.20 1563 ALA A CA 1
ATOM 7183 C C . ALA A 1 1245 ? 98.877 149.663 156.452 1.00 61.20 1563 ALA A C 1
ATOM 7184 O O . ALA A 1 1245 ? 98.145 149.171 155.581 1.00 61.20 1563 ALA A O 1
ATOM 7186 N N . LYS A 1 1246 ? 98.672 150.887 156.947 1.00 63.14 1564 LYS A N 1
ATOM 7187 C CA . LYS A 1 1246 ? 97.601 151.721 156.413 1.00 63.14 1564 LYS A CA 1
ATOM 7188 C C . LYS A 1 1246 ? 97.818 152.014 154.935 1.00 63.14 1564 LYS A C 1
ATOM 7189 O O . LYS A 1 1246 ? 96.875 151.947 154.139 1.00 63.14 1564 LYS A O 1
ATOM 7195 N N . ILE A 1 1247 ? 99.053 152.336 154.548 1.00 61.79 1565 ILE A N 1
ATOM 7196 C CA . ILE A 1 1247 ? 99.338 152.592 153.139 1.00 61.79 1565 ILE A CA 1
ATOM 7197 C C . ILE A 1 1247 ? 99.221 151.313 152.321 1.00 61.79 1565 ILE A C 1
ATOM 7198 O O . ILE A 1 1247 ? 98.841 151.357 151.148 1.00 61.79 1565 ILE A O 1
ATOM 7203 N N . ASN A 1 1248 ? 99.527 150.159 152.915 1.00 62.77 1566 ASN A N 1
ATOM 7204 C CA . ASN A 1 1248 ? 99.327 148.891 152.217 1.00 62.77 1566 ASN A CA 1
ATOM 7205 C C . ASN A 1 1248 ? 97.854 148.679 151.890 1.00 62.77 1566 ASN A C 1
ATOM 7206 O O . ASN A 1 1248 ? 97.495 148.323 150.758 1.00 62.77 1566 ASN A O 1
ATOM 7211 N N . LEU A 1 1249 ? 96.986 148.885 152.882 1.00 62.91 1567 LEU A N 1
ATOM 7212 C CA . LEU A 1 1249 ? 95.553 148.747 152.642 1.00 62.91 1567 LEU A CA 1
ATOM 7213 C C . LEU A 1 1249 ? 95.063 149.790 151.646 1.00 62.91 1567 LEU A C 1
ATOM 7214 O O . LEU A 1 1249 ? 94.230 149.496 150.780 1.00 62.91 1567 LEU A O 1
ATOM 7219 N N . LEU A 1 1250 ? 95.583 151.013 151.742 1.00 65.23 1568 LEU A N 1
ATOM 7220 C CA . LEU A 1 1250 ? 95.202 152.069 150.811 1.00 65.23 1568 LEU A CA 1
ATOM 7221 C C . LEU A 1 1250 ? 95.601 151.702 149.383 1.00 65.23 1568 LEU A C 1
ATOM 7222 O O . LEU A 1 1250 ? 94.851 151.943 148.430 1.00 65.23 1568 LEU A O 1
ATOM 7227 N N . PHE A 1 1251 ? 96.767 151.072 149.223 1.00 64.10 1569 PHE A N 1
ATOM 7228 C CA . PHE A 1 1251 ? 97.229 150.692 147.893 1.00 64.10 1569 PHE A CA 1
ATOM 7229 C C . PHE A 1 1251 ? 96.413 149.538 147.331 1.00 64.10 1569 PHE A C 1
ATOM 7230 O O . PHE A 1 1251 ? 96.054 149.548 146.147 1.00 64.10 1569 PHE A O 1
ATOM 7238 N N . VAL A 1 1252 ? 96.117 148.527 148.152 1.00 65.84 1570 VAL A N 1
ATOM 7239 C CA . VAL A 1 1252 ? 95.294 147.436 147.636 1.00 65.84 1570 VAL A CA 1
ATOM 7240 C C . VAL A 1 1252 ? 93.898 147.951 147.308 1.00 65.84 1570 VAL A C 1
ATOM 7241 O O . VAL A 1 1252 ? 93.243 147.450 146.387 1.00 65.84 1570 VAL A O 1
ATOM 7245 N N . ALA A 1 1253 ? 93.441 148.990 148.014 1.00 67.11 1571 ALA A N 1
ATOM 7246 C CA . ALA A 1 1253 ? 92.174 149.621 147.660 1.00 67.11 1571 ALA A CA 1
ATOM 7247 C C . ALA A 1 1253 ? 92.258 150.303 146.298 1.00 67.11 1571 ALA A C 1
ATOM 7248 O O . ALA A 1 1253 ? 91.363 150.145 145.458 1.00 67.11 1571 ALA A O 1
ATOM 7250 N N . ILE A 1 1254 ? 93.325 151.077 146.064 1.00 69.77 1572 ILE A N 1
ATOM 7251 C CA . ILE A 1 1254 ? 93.485 151.712 144.754 1.00 69.77 1572 ILE A CA 1
ATOM 7252 C C . ILE A 1 1254 ? 93.536 150.663 143.655 1.00 69.77 1572 ILE A C 1
ATOM 7253 O O . ILE A 1 1254 ? 93.010 150.873 142.553 1.00 69.77 1572 ILE A O 1
ATOM 7258 N N . PHE A 1 1255 ? 94.171 149.524 143.925 1.00 71.29 1573 PHE A N 1
ATOM 7259 C CA . PHE A 1 1255 ? 94.320 148.522 142.878 1.00 71.29 1573 PHE A CA 1
ATOM 7260 C C . PHE A 1 1255 ? 93.023 147.766 142.627 1.00 71.29 1573 PHE A C 1
ATOM 7261 O O . PHE A 1 1255 ? 92.709 147.458 141.474 1.00 71.29 1573 PHE A O 1
ATOM 7269 N N . THR A 1 1256 ? 92.241 147.493 143.673 1.00 71.80 1574 THR A N 1
ATOM 7270 C CA . THR A 1 1256 ? 90.890 146.991 143.455 1.00 71.80 1574 THR A CA 1
ATOM 7271 C C . THR A 1 1256 ? 90.067 147.982 142.644 1.00 71.80 1574 THR A C 1
ATOM 7272 O O . THR A 1 1256 ? 89.269 147.585 141.787 1.00 71.80 1574 THR A O 1
ATOM 7276 N N . GLY A 1 1257 ? 90.262 149.279 142.890 1.00 74.00 1575 GLY A N 1
ATOM 7277 C CA . GLY A 1 1257 ? 89.511 150.279 142.150 1.00 74.00 1575 GLY A CA 1
ATOM 7278 C C . GLY A 1 1257 ? 89.863 150.299 140.675 1.00 74.00 1575 GLY A C 1
ATOM 7279 O O . GLY A 1 1257 ? 88.981 150.311 139.811 1.00 74.00 1575 GLY A O 1
ATOM 7280 N N . GLU A 1 1258 ? 91.161 150.306 140.363 1.00 78.58 1576 GLU A N 1
ATOM 7281 C CA . GLU A 1 1258 ? 91.559 150.287 138.958 1.00 78.58 1576 GLU A CA 1
ATOM 7282 C C . GLU A 1 1258 ? 91.146 148.977 138.299 1.00 78.58 1576 GLU A C 1
ATOM 7283 O O . GLU A 1 1258 ? 90.785 148.956 137.118 1.00 78.58 1576 GLU A O 1
ATOM 7289 N N . CYS A 1 1259 ? 91.164 147.876 139.056 1.00 78.75 1577 CYS A N 1
ATOM 7290 C CA . CYS A 1 1259 ? 90.740 146.591 138.510 1.00 78.75 1577 CYS A CA 1
ATOM 7291 C C . CYS A 1 1259 ? 89.263 146.610 138.139 1.00 78.75 1577 CYS A C 1
ATOM 7292 O O . CYS A 1 1259 ? 88.882 146.176 137.046 1.00 78.75 1577 CYS A O 1
ATOM 7295 N N . ILE A 1 1260 ? 88.410 147.104 139.039 1.00 75.00 1578 ILE A N 1
ATOM 7296 C CA . ILE A 1 1260 ? 86.981 147.112 138.744 1.00 75.00 1578 ILE A CA 1
ATOM 7297 C C . ILE A 1 1260 ? 86.667 148.119 137.644 1.00 75.00 1578 ILE A C 1
ATOM 7298 O O . ILE A 1 1260 ? 85.790 147.884 136.804 1.00 75.00 1578 ILE A O 1
ATOM 7303 N N . VAL A 1 1261 ? 87.404 149.233 137.593 1.00 77.92 1579 VAL A N 1
ATOM 7304 C CA . VAL A 1 1261 ? 87.189 150.195 136.518 1.00 77.92 1579 VAL A CA 1
ATOM 7305 C C . VAL A 1 1261 ? 87.628 149.635 135.170 1.00 77.92 1579 VAL A C 1
ATOM 7306 O O . VAL A 1 1261 ? 86.973 149.891 134.153 1.00 77.92 1579 VAL A O 1
ATOM 7310 N N . LYS A 1 1262 ? 88.697 148.839 135.134 1.00 81.44 1580 LYS A N 1
ATOM 7311 C CA . LYS A 1 1262 ? 89.099 148.218 133.878 1.00 81.44 1580 LYS A CA 1
ATOM 7312 C C . LYS A 1 1262 ? 88.150 147.091 133.491 1.00 81.44 1580 LYS A C 1
ATOM 7313 O O . LYS A 1 1262 ? 87.926 146.847 132.301 1.00 81.44 1580 LYS A O 1
ATOM 7315 N N . MET A 1 1263 ? 87.584 146.396 134.480 1.00 81.62 1581 MET A N 1
ATOM 7316 C CA . MET A 1 1263 ? 86.554 145.407 134.184 1.00 81.62 1581 MET A CA 1
ATOM 7317 C C . MET A 1 1263 ? 85.297 146.070 133.644 1.00 81.62 1581 MET A C 1
ATOM 7318 O O . MET A 1 1263 ? 84.558 145.464 132.860 1.00 81.62 1581 MET A O 1
ATOM 7323 N N . ALA A 1 1264 ? 85.039 147.310 134.057 1.00 84.87 1582 ALA A N 1
ATOM 7324 C CA . ALA A 1 1264 ? 83.935 148.100 133.532 1.00 84.87 1582 ALA A CA 1
ATOM 7325 C C . ALA A 1 1264 ? 84.380 149.039 132.417 1.00 84.87 1582 ALA A C 1
ATOM 7326 O O . ALA A 1 1264 ? 83.654 149.980 132.080 1.00 84.87 1582 ALA A O 1
ATOM 7328 N N . ALA A 1 1265 ? 85.573 148.822 131.855 1.00 91.38 1583 ALA A N 1
ATOM 7329 C CA . ALA A 1 1265 ? 86.017 149.608 130.710 1.00 91.38 1583 ALA A CA 1
ATOM 7330 C C . ALA A 1 1265 ? 85.008 149.477 129.579 1.00 91.38 1583 ALA A C 1
ATOM 7331 O O . ALA A 1 1265 ? 84.288 150.436 129.284 1.00 91.38 1583 ALA A O 1
ATOM 7333 N N . LEU A 1 1266 ? 84.935 148.309 128.934 1.00 93.19 1584 LEU A N 1
ATOM 7334 C CA . LEU A 1 1266 ? 83.715 147.937 128.222 1.00 93.19 1584 LEU A CA 1
ATOM 7335 C C . LEU A 1 1266 ? 83.134 146.634 128.755 1.00 93.19 1584 LEU A C 1
ATOM 7336 O O . LEU A 1 1266 ? 82.108 146.666 129.440 1.00 93.19 1584 LEU A O 1
ATOM 7338 N N . ARG A 1 1267 ? 83.756 145.485 128.478 1.00 96.77 1585 ARG A N 1
ATOM 7339 C CA . ARG A 1 1267 ? 83.408 144.244 129.162 1.00 96.77 1585 ARG A CA 1
ATOM 7340 C C . ARG A 1 1267 ? 84.589 143.287 129.294 1.00 96.77 1585 ARG A C 1
ATOM 7341 O O . ARG A 1 1267 ? 84.613 142.442 130.195 1.00 96.77 1585 ARG A O 1
ATOM 7349 N N . HIS A 1 1268 ? 85.570 143.412 128.398 1.00 92.87 1586 HIS A N 1
ATOM 7350 C CA . HIS A 1 1268 ? 86.439 142.300 128.024 1.00 92.87 1586 HIS A CA 1
ATOM 7351 C C . HIS A 1 1268 ? 87.811 142.338 128.690 1.00 92.87 1586 HIS A C 1
ATOM 7352 O O . HIS A 1 1268 ? 88.751 141.706 128.193 1.00 92.87 1586 HIS A O 1
ATOM 7359 N N . TYR A 1 1269 ? 87.955 143.063 129.801 1.00 90.05 1587 TYR A N 1
ATOM 7360 C CA . TYR A 1 1269 ? 89.227 143.043 130.514 1.00 90.05 1587 TYR A CA 1
ATOM 7361 C C . TYR A 1 1269 ? 89.541 141.653 131.047 1.00 90.05 1587 TYR A C 1
ATOM 7362 O O . TYR A 1 1269 ? 90.715 141.277 131.151 1.00 90.05 1587 TYR A O 1
ATOM 7364 N N . TYR A 1 1270 ? 88.509 140.877 131.384 1.00 95.67 1588 TYR A N 1
ATOM 7365 C CA . TYR A 1 1270 ? 88.712 139.555 131.961 1.00 95.67 1588 TYR A CA 1
ATOM 7366 C C . TYR A 1 1270 ? 89.353 138.577 130.985 1.00 95.67 1588 TYR A C 1
ATOM 7367 O O . TYR A 1 1270 ? 89.900 137.559 131.420 1.00 95.67 1588 TYR A O 1
ATOM 7376 N N . PHE A 1 1271 ? 89.299 138.855 129.680 1.00 90.44 1589 PHE A N 1
ATOM 7377 C CA . PHE A 1 1271 ? 89.753 137.882 128.696 1.00 90.44 1589 PHE A CA 1
ATOM 7378 C C . PHE A 1 1271 ? 90.586 138.458 127.559 1.00 90.44 1589 PHE A C 1
ATOM 7379 O O . PHE A 1 1271 ? 90.997 137.689 126.683 1.00 90.44 1589 PHE A O 1
ATOM 7381 N N . THR A 1 1272 ? 90.855 139.765 127.529 1.00 85.32 1590 THR A N 1
ATOM 7382 C CA . THR A 1 1272 ? 91.558 140.308 126.370 1.00 85.32 1590 THR A CA 1
ATOM 7383 C C . THR A 1 1272 ? 93.071 140.130 126.471 1.00 85.32 1590 THR A C 1
ATOM 7384 O O . THR A 1 1272 ? 93.668 139.438 125.639 1.00 85.32 1590 THR A O 1
ATOM 7388 N N . ASN A 1 1273 ? 93.711 140.728 127.476 1.00 86.13 1591 ASN A N 1
ATOM 7389 C CA . ASN A 1 1273 ? 95.166 140.808 127.513 1.00 86.13 1591 ASN A CA 1
ATOM 7390 C C . ASN A 1 1273 ? 95.709 140.044 128.713 1.00 86.13 1591 ASN A C 1
ATOM 7391 O O . ASN A 1 1273 ? 95.018 139.837 129.712 1.00 86.13 1591 ASN A O 1
ATOM 7396 N N . SER A 1 1274 ? 96.979 139.636 128.600 1.00 84.25 1592 SER A N 1
ATOM 7397 C CA . SER A 1 1274 ? 97.610 138.817 129.630 1.00 84.25 1592 SER A CA 1
ATOM 7398 C C . SER A 1 1274 ? 98.094 139.643 130.815 1.00 84.25 1592 SER A C 1
ATOM 7399 O O . SER A 1 1274 ? 98.029 139.175 131.957 1.00 84.25 1592 SER A O 1
ATOM 7402 N N . TRP A 1 1275 ? 98.592 140.857 130.576 1.00 86.51 1593 TRP A N 1
ATOM 7403 C CA . TRP A 1 1275 ? 98.932 141.730 131.691 1.00 86.51 1593 TRP A CA 1
ATOM 7404 C C . TRP A 1 1275 ? 97.706 142.084 132.523 1.00 86.51 1593 TRP A C 1
ATOM 7405 O O . TRP A 1 1275 ? 97.812 142.207 133.750 1.00 86.51 1593 TRP A O 1
ATOM 7416 N N . ASN A 1 1276 ? 96.541 142.216 131.886 1.00 86.36 1594 ASN A N 1
ATOM 7417 C CA . ASN A 1 1276 ? 95.306 142.458 132.621 1.00 86.36 1594 ASN A CA 1
ATOM 7418 C C . ASN A 1 1276 ? 94.926 141.272 133.499 1.00 86.36 1594 ASN A C 1
ATOM 7419 O O . ASN A 1 1276 ? 94.525 141.462 134.650 1.00 86.36 1594 ASN A O 1
ATOM 7424 N N . ILE A 1 1277 ? 95.038 140.043 132.987 1.00 80.86 1595 ILE A N 1
ATOM 7425 C CA . ILE A 1 1277 ? 94.708 138.895 133.828 1.00 80.86 1595 ILE A CA 1
ATOM 7426 C C . ILE A 1 1277 ? 95.750 138.721 134.926 1.00 80.86 1595 ILE A C 1
ATOM 7427 O O . ILE A 1 1277 ? 95.441 138.213 136.010 1.00 80.86 1595 ILE A O 1
ATOM 7432 N N . PHE A 1 1278 ? 96.988 139.155 134.680 1.00 81.85 1596 PHE A N 1
ATOM 7433 C CA . PHE A 1 1278 ? 97.995 139.159 135.736 1.00 81.85 1596 PHE A CA 1
ATOM 7434 C C . PHE A 1 1278 ? 97.600 140.116 136.854 1.00 81.85 1596 PHE A C 1
ATOM 7435 O O . PHE A 1 1278 ? 97.644 139.763 138.041 1.00 81.85 1596 PHE A O 1
ATOM 7443 N N . ASP A 1 1279 ? 97.229 141.346 136.488 1.00 81.69 1597 ASP A N 1
ATOM 7444 C CA . ASP A 1 1279 ? 96.694 142.285 137.469 1.00 81.69 1597 ASP A CA 1
ATOM 7445 C C . ASP A 1 1279 ? 95.492 141.694 138.194 1.00 81.69 1597 ASP A C 1
ATOM 7446 O O . ASP A 1 1279 ? 95.337 141.872 139.406 1.00 81.69 1597 ASP A O 1
ATOM 7451 N N . PHE A 1 1280 ? 94.639 140.975 137.467 1.00 82.41 1598 PHE A N 1
ATOM 7452 C CA . PHE A 1 1280 ? 93.452 140.375 138.068 1.00 82.41 1598 PHE A CA 1
ATOM 7453 C C . PHE A 1 1280 ? 93.828 139.369 139.149 1.00 82.41 1598 PHE A C 1
ATOM 7454 O O . PHE A 1 1280 ? 93.337 139.442 140.285 1.00 82.41 1598 PHE A O 1
ATOM 7462 N N . VAL A 1 1281 ? 94.697 138.414 138.810 1.00 80.15 1599 VAL A N 1
ATOM 7463 C CA . VAL A 1 1281 ? 95.045 137.373 139.770 1.00 80.15 1599 VAL A CA 1
ATOM 7464 C C . VAL A 1 1281 ? 95.809 137.963 140.949 1.00 80.15 1599 VAL A C 1
ATOM 7465 O O . VAL A 1 1281 ? 95.632 137.520 142.092 1.00 80.15 1599 VAL A O 1
ATOM 7469 N N . VAL A 1 1282 ? 96.641 138.984 140.719 1.00 78.59 1600 VAL A N 1
ATOM 7470 C CA . VAL A 1 1282 ? 97.340 139.553 141.867 1.00 78.59 1600 VAL A CA 1
ATOM 7471 C C . VAL A 1 1282 ? 96.379 140.356 142.731 1.00 78.59 1600 VAL A C 1
ATOM 7472 O O . VAL A 1 1282 ? 96.550 140.423 143.951 1.00 78.59 1600 VAL A O 1
ATOM 7476 N N . VAL A 1 1283 ? 95.343 140.953 142.136 1.00 77.78 1601 VAL A N 1
ATOM 7477 C CA . VAL A 1 1283 ? 94.315 141.617 142.933 1.00 77.78 1601 VAL A CA 1
ATOM 7478 C C . VAL A 1 1283 ? 93.610 140.605 143.827 1.00 77.78 1601 VAL A C 1
ATOM 7479 O O . VAL A 1 1283 ? 93.416 140.835 145.029 1.00 77.78 1601 VAL A O 1
ATOM 7483 N N . ILE A 1 1284 ? 93.215 139.468 143.249 1.00 78.48 1602 ILE A N 1
ATOM 7484 C CA . ILE A 1 1284 ? 92.557 138.425 144.038 1.00 78.48 1602 ILE A CA 1
ATOM 7485 C C . ILE A 1 1284 ? 93.460 137.979 145.181 1.00 78.48 1602 ILE A C 1
ATOM 7486 O O . ILE A 1 1284 ? 93.040 137.908 146.344 1.00 78.48 1602 ILE A O 1
ATOM 7491 N N . LEU A 1 1285 ? 94.722 137.676 144.864 1.00 77.54 1603 LEU A N 1
ATOM 7492 C CA . LEU A 1 1285 ? 95.627 137.167 145.890 1.00 77.54 1603 LEU A CA 1
ATOM 7493 C C . LEU A 1 1285 ? 95.906 138.219 146.957 1.00 77.54 1603 LEU A C 1
ATOM 7494 O O . LEU A 1 1285 ? 96.066 137.885 148.133 1.00 77.54 1603 LEU A O 1
ATOM 7499 N N . SER A 1 1286 ? 95.932 139.500 146.581 1.00 74.81 1604 SER A N 1
ATOM 7500 C CA . SER A 1 1286 ? 96.144 140.549 147.573 1.00 74.81 1604 SER A CA 1
ATOM 7501 C C . SER A 1 1286 ? 94.950 140.660 148.510 1.00 74.81 1604 SER A C 1
ATOM 7502 O O . SER A 1 1286 ? 95.114 140.806 149.727 1.00 74.81 1604 SER A O 1
ATOM 7505 N N . ILE A 1 1287 ? 93.735 140.611 147.958 1.00 79.75 1605 ILE A N 1
ATOM 7506 C CA . ILE A 1 1287 ? 92.543 140.597 148.805 1.00 79.75 1605 ILE A CA 1
ATOM 7507 C C . ILE A 1 1287 ? 92.575 139.417 149.763 1.00 79.75 1605 ILE A C 1
ATOM 7508 O O . ILE A 1 1287 ? 92.223 139.547 150.942 1.00 79.75 1605 ILE A O 1
ATOM 7513 N N . VAL A 1 1288 ? 92.995 138.248 149.279 1.00 81.34 1606 VAL A N 1
ATOM 7514 C CA . VAL A 1 1288 ? 93.178 137.121 150.184 1.00 81.34 1606 VAL A CA 1
ATOM 7515 C C . VAL A 1 1288 ? 94.265 137.406 151.212 1.00 81.34 1606 VAL A C 1
ATOM 7516 O O . VAL A 1 1288 ? 94.181 136.930 152.349 1.00 81.34 1606 VAL A O 1
ATOM 7520 N N . GLY A 1 1289 ? 95.266 138.206 150.847 1.00 83.41 1607 GLY A N 1
ATOM 7521 C CA . GLY A 1 1289 ? 96.494 138.335 151.606 1.00 83.41 1607 GLY A CA 1
ATOM 7522 C C . GLY A 1 1289 ? 96.405 138.567 153.099 1.00 83.41 1607 GLY A C 1
ATOM 7523 O O . GLY A 1 1289 ? 96.679 137.640 153.858 1.00 83.41 1607 GLY A O 1
ATOM 7524 N N . THR A 1 1290 ? 95.967 139.756 153.527 1.00 85.22 1608 THR A N 1
ATOM 7525 C CA . THR A 1 1290 ? 96.125 140.172 154.923 1.00 85.22 1608 THR A CA 1
ATOM 7526 C C . THR A 1 1290 ? 95.673 139.097 155.907 1.00 85.22 1608 THR A C 1
ATOM 7527 O O . THR A 1 1290 ? 96.312 138.884 156.948 1.00 85.22 1608 THR A O 1
ATOM 7531 N N . VAL A 1 1291 ? 94.599 138.381 155.569 1.00 83.15 1609 VAL A N 1
ATOM 7532 C CA . VAL A 1 1291 ? 93.975 137.461 156.515 1.00 83.15 1609 VAL A CA 1
ATOM 7533 C C . VAL A 1 1291 ? 94.940 136.346 156.902 1.00 83.15 1609 VAL A C 1
ATOM 7534 O O . VAL A 1 1291 ? 95.302 136.199 158.075 1.00 83.15 1609 VAL A O 1
ATOM 7538 N N . LEU A 1 1292 ? 95.380 135.547 155.927 1.00 87.04 1610 LEU A N 1
ATOM 7539 C CA . LEU A 1 1292 ? 96.358 134.511 156.238 1.00 87.04 1610 LEU A CA 1
ATOM 7540 C C . LEU A 1 1292 ? 97.754 135.082 156.446 1.00 87.04 1610 LEU A C 1
ATOM 7541 O O . LEU A 1 1292 ? 98.592 134.418 157.064 1.00 87.04 1610 LEU A O 1
ATOM 7546 N N . SER A 1 1293 ? 98.013 136.297 155.954 1.00 87.09 1611 SER A N 1
ATOM 7547 C CA . SER A 1 1293 ? 99.267 136.981 156.240 1.00 87.09 1611 SER A CA 1
ATOM 7548 C C . SER A 1 1293 ? 99.456 137.158 157.736 1.00 87.09 1611 SER A C 1
ATOM 7549 O O . SER A 1 1293 ? 100.585 137.124 158.239 1.00 87.09 1611 SER A O 1
ATOM 7552 N N . ASP A 1 1294 ? 98.359 137.366 158.463 1.00 89.90 1612 ASP A N 1
ATOM 7553 C CA . ASP A 1 1294 ? 98.430 137.331 159.918 1.00 89.90 1612 ASP A CA 1
ATOM 7554 C C . ASP A 1 1294 ? 99.044 136.026 160.413 1.00 89.90 1612 ASP A C 1
ATOM 7555 O O . ASP A 1 1294 ? 99.868 136.029 161.333 1.00 89.90 1612 ASP A O 1
ATOM 7560 N N . ILE A 1 1295 ? 98.702 134.910 159.774 1.00 88.97 1613 ILE A N 1
ATOM 7561 C CA . ILE A 1 1295 ? 98.930 133.592 160.363 1.00 88.97 1613 ILE A CA 1
ATOM 7562 C C . ILE A 1 1295 ? 100.243 132.969 159.902 1.00 88.97 1613 ILE A C 1
ATOM 7563 O O . ILE A 1 1295 ? 100.905 132.271 160.673 1.00 88.97 1613 ILE A O 1
ATOM 7568 N N . ILE A 1 1296 ? 100.653 133.201 158.659 1.00 85.96 1614 ILE A N 1
ATOM 7569 C CA . ILE A 1 1296 ? 101.734 132.432 158.054 1.00 85.96 1614 ILE A CA 1
ATOM 7570 C C . ILE A 1 1296 ? 103.067 133.181 158.110 1.00 85.96 1614 ILE A C 1
ATOM 7571 O O . ILE A 1 1296 ? 103.951 132.928 157.294 1.00 85.96 1614 ILE A O 1
ATOM 7576 N N . GLN A 1 1297 ? 103.224 134.108 159.057 1.00 89.70 1615 GLN A N 1
ATOM 7577 C CA . GLN A 1 1297 ? 104.535 134.712 159.267 1.00 89.70 1615 GLN A CA 1
ATOM 7578 C C . GLN A 1 1297 ? 105.550 133.668 159.717 1.00 89.70 1615 GLN A C 1
ATOM 7579 O O . GLN A 1 1297 ? 106.695 133.662 159.251 1.00 89.70 1615 GLN A O 1
ATOM 7585 N N . LYS A 1 1298 ? 105.148 132.778 160.618 1.00 89.38 1616 LYS A N 1
ATOM 7586 C CA . LYS A 1 1298 ? 105.985 131.682 161.079 1.00 89.38 1616 LYS A CA 1
ATOM 7587 C C . LYS A 1 1298 ? 105.697 130.425 160.263 1.00 89.38 1616 LYS A C 1
ATOM 7588 O O . LYS A 1 1298 ? 104.727 130.356 159.506 1.00 89.38 1616 LYS A O 1
ATOM 7590 N N . TYR A 1 1299 ? 106.571 129.424 160.429 1.00 98.73 1617 TYR A N 1
ATOM 7591 C CA . TYR A 1 1299 ? 106.556 128.180 159.642 1.00 98.73 1617 TYR A CA 1
ATOM 7592 C C . TYR A 1 1299 ? 106.337 128.458 158.154 1.00 98.73 1617 TYR A C 1
ATOM 7593 O O . TYR A 1 1299 ? 105.734 127.660 157.433 1.00 98.73 1617 TYR A O 1
ATOM 7602 N N . PHE A 1 1300 ? 106.860 129.592 157.696 1.00 92.79 1618 PHE A N 1
ATOM 7603 C CA . PHE A 1 1300 ? 106.740 130.113 156.343 1.00 92.79 1618 PHE A CA 1
ATOM 7604 C C . PHE A 1 1300 ? 107.561 131.393 156.311 1.00 92.79 1618 PHE A C 1
ATOM 7605 O O . PHE A 1 1300 ? 108.020 131.871 157.352 1.00 92.79 1618 PHE A O 1
ATOM 7613 N N . PHE A 1 1301 ? 107.744 131.944 155.118 1.00 84.13 1619 PHE A N 1
ATOM 7614 C CA . PHE A 1 1301 ? 108.504 133.180 154.994 1.00 84.13 1619 PHE A CA 1
ATOM 7615 C C . PHE A 1 1301 ? 107.602 134.368 155.324 1.00 84.13 1619 PHE A C 1
ATOM 7616 O O . PHE A 1 1301 ? 106.482 134.212 155.818 1.00 84.13 1619 PHE A O 1
ATOM 7624 N N . SER A 1 1302 ? 108.091 135.575 155.067 1.00 73.30 1620 SER A N 1
ATOM 7625 C CA . SER A 1 1302 ? 107.307 136.770 155.352 1.00 73.30 1620 SER A CA 1
ATOM 7626 C C . SER A 1 1302 ? 106.082 136.807 154.447 1.00 73.30 1620 SER A C 1
ATOM 7627 O O . SER A 1 1302 ? 106.222 136.766 153.221 1.00 73.30 1620 SER A O 1
ATOM 7630 N N . PRO A 1 1303 ? 104.874 136.871 155.004 1.00 73.35 1621 PRO A N 1
ATOM 7631 C CA . PRO A 1 1303 ? 103.676 136.822 154.156 1.00 73.35 1621 PRO A CA 1
ATOM 7632 C C . PRO A 1 1303 ? 103.392 138.122 153.425 1.00 73.35 1621 PRO A C 1
ATOM 7633 O O . PRO A 1 1303 ? 102.458 138.165 152.615 1.00 73.35 1621 PRO A O 1
ATOM 7637 N N . THR A 1 1304 ? 104.150 139.186 153.693 1.00 64.49 1622 THR A N 1
ATOM 7638 C CA . THR A 1 1304 ? 104.052 140.378 152.859 1.00 64.49 1622 THR A CA 1
ATOM 7639 C C . THR A 1 1304 ? 104.892 140.234 151.598 1.00 64.49 1622 THR A C 1
ATOM 7640 O O . THR A 1 1304 ? 104.784 141.057 150.681 1.00 64.49 1622 THR A O 1
ATOM 7644 N N . LEU A 1 1305 ? 105.738 139.199 151.542 1.00 61.63 1623 LEU A N 1
ATOM 7645 C CA . LEU A 1 1305 ? 106.546 138.937 150.355 1.00 61.63 1623 LEU A CA 1
ATOM 7646 C C . LEU A 1 1305 ? 105.681 138.832 149.107 1.00 61.63 1623 LEU A C 1
ATOM 7647 O O . LEU A 1 1305 ? 106.098 139.233 148.016 1.00 61.63 1623 LEU A O 1
ATOM 7652 N N . PHE A 1 1306 ? 104.471 138.293 149.245 1.00 63.49 1624 PHE A N 1
ATOM 7653 C CA . PHE A 1 1306 ? 103.611 138.112 148.086 1.00 63.49 1624 PHE A CA 1
ATOM 7654 C C . PHE A 1 1306 ? 103.176 139.429 147.456 1.00 63.49 1624 PHE A C 1
ATOM 7655 O O . PHE A 1 1306 ? 102.642 139.412 146.342 1.00 63.49 1624 PHE A O 1
ATOM 7663 N N . ARG A 1 1307 ? 103.391 140.563 148.128 1.00 62.14 1625 ARG A N 1
ATOM 7664 C CA . ARG A 1 1307 ? 103.106 141.853 147.512 1.00 62.14 1625 ARG A CA 1
ATOM 7665 C C . ARG A 1 1307 ? 104.168 142.255 146.499 1.00 62.14 1625 ARG A C 1
ATOM 7666 O O . ARG A 1 1307 ? 103.922 143.153 145.687 1.00 62.14 1625 ARG A O 1
ATOM 7674 N N . VAL A 1 1308 ? 105.340 141.620 146.532 1.00 54.67 1626 VAL A N 1
ATOM 7675 C CA . VAL A 1 1308 ? 106.398 141.972 145.593 1.00 54.67 1626 VAL A CA 1
ATOM 7676 C C . VAL A 1 1308 ? 106.010 141.571 144.175 1.00 54.67 1626 VAL A C 1
ATOM 7677 O O . VAL A 1 1308 ? 106.470 142.175 143.199 1.00 54.67 1626 VAL A O 1
ATOM 7681 N N . ILE A 1 1309 ? 105.151 140.557 144.035 1.00 54.51 1627 ILE A N 1
ATOM 7682 C CA . ILE A 1 1309 ? 104.705 140.134 142.713 1.00 54.51 1627 ILE A CA 1
ATOM 7683 C C . ILE A 1 1309 ? 104.060 141.283 141.949 1.00 54.51 1627 ILE A C 1
ATOM 7684 O O . ILE A 1 1309 ? 104.166 141.344 140.719 1.00 54.51 1627 ILE A O 1
ATOM 7689 N N . ARG A 1 1310 ? 103.417 142.220 142.654 1.00 58.69 1628 ARG A N 1
ATOM 7690 C CA . ARG A 1 1310 ? 102.830 143.383 141.994 1.00 58.69 1628 ARG A CA 1
ATOM 7691 C C . ARG A 1 1310 ? 103.864 144.174 141.204 1.00 58.69 1628 ARG A C 1
ATOM 7692 O O . ARG A 1 1310 ? 103.520 144.833 140.217 1.00 58.69 1628 ARG A O 1
ATOM 7700 N N . LEU A 1 1311 ? 105.132 144.124 141.622 1.00 55.63 1629 LEU A N 1
ATOM 7701 C CA . LEU A 1 1311 ? 106.177 144.863 140.921 1.00 55.63 1629 LEU A CA 1
ATOM 7702 C C . LEU A 1 1311 ? 106.349 144.370 139.492 1.00 55.63 1629 LEU A C 1
ATOM 7703 O O . LEU A 1 1311 ? 106.746 145.137 138.608 1.00 55.63 1629 LEU A O 1
ATOM 7708 N N . ALA A 1 1312 ? 106.058 143.093 139.245 1.00 60.48 1630 ALA A N 1
ATOM 7709 C CA . ALA A 1 1312 ? 106.217 142.528 137.910 1.00 60.48 1630 ALA A CA 1
ATOM 7710 C C . ALA A 1 1312 ? 105.383 143.243 136.856 1.00 60.48 1630 ALA A C 1
ATOM 7711 O O . ALA A 1 1312 ? 105.615 143.029 135.661 1.00 60.48 1630 ALA A O 1
ATOM 7713 N N . ARG A 1 1313 ? 104.430 144.086 137.260 1.00 72.52 1631 ARG A N 1
ATOM 7714 C CA . ARG A 1 1313 ? 103.559 144.742 136.294 1.00 72.52 1631 ARG A CA 1
ATOM 7715 C C . ARG A 1 1313 ? 104.262 145.847 135.517 1.00 72.52 1631 ARG A C 1
ATOM 7716 O O . ARG A 1 1313 ? 103.738 146.288 134.489 1.00 72.52 1631 ARG A O 1
ATOM 7724 N N . ILE A 1 1314 ? 105.431 146.305 135.975 1.00 70.85 1632 ILE A N 1
ATOM 7725 C CA . ILE A 1 1314 ? 106.149 147.342 135.238 1.00 70.85 1632 ILE A CA 1
ATOM 7726 C C . ILE A 1 1314 ? 106.545 146.843 133.856 1.00 70.85 1632 ILE A C 1
ATOM 7727 O O . ILE A 1 1314 ? 106.815 147.643 132.950 1.00 70.85 1632 ILE A O 1
ATOM 7732 N N . GLY A 1 1315 ? 106.579 145.522 133.665 1.00 79.19 1633 GLY A N 1
ATOM 7733 C CA . GLY A 1 1315 ? 106.845 144.978 132.346 1.00 79.19 1633 GLY A CA 1
ATOM 7734 C C . GLY A 1 1315 ? 105.840 145.424 131.305 1.00 79.19 1633 GLY A C 1
ATOM 7735 O O . GLY A 1 1315 ? 106.171 145.527 130.122 1.00 79.19 1633 GLY A O 1
ATOM 7736 N N . ARG A 1 1316 ? 104.608 145.718 131.726 1.00 84.74 1634 ARG A N 1
ATOM 7737 C CA . ARG A 1 1316 ? 103.597 146.172 130.776 1.00 84.74 1634 ARG A CA 1
ATOM 7738 C C . ARG A 1 1316 ? 103.998 147.495 130.138 1.00 84.74 1634 ARG A C 1
ATOM 7739 O O . ARG A 1 1316 ? 103.990 147.636 128.908 1.00 84.74 1634 ARG A O 1
ATOM 7747 N N . ILE A 1 1317 ? 104.352 148.486 130.958 1.00 82.52 1635 ILE A N 1
ATOM 7748 C CA . ILE A 1 1317 ? 104.768 149.759 130.385 1.00 82.52 1635 ILE A CA 1
ATOM 7749 C C . ILE A 1 1317 ? 106.157 149.636 129.781 1.00 82.52 1635 ILE A C 1
ATOM 7750 O O . ILE A 1 1317 ? 106.520 150.403 128.885 1.00 82.52 1635 ILE A O 1
ATOM 7755 N N . LEU A 1 1318 ? 106.942 148.653 130.222 1.00 82.14 1636 LEU A N 1
ATOM 7756 C CA . LEU A 1 1318 ? 108.198 148.377 129.537 1.00 82.14 1636 LEU A CA 1
ATOM 7757 C C . LEU A 1 1318 ? 107.938 147.918 128.108 1.00 82.14 1636 LEU A C 1
ATOM 7758 O O . LEU A 1 1318 ? 108.737 148.190 127.205 1.00 82.14 1636 LEU A O 1
ATOM 7763 N N . ARG A 1 1319 ? 106.812 147.241 127.889 1.00 88.29 1637 ARG A N 1
ATOM 7764 C CA . ARG A 1 1319 ? 106.428 146.849 126.538 1.00 88.29 1637 ARG A CA 1
ATOM 7765 C C . ARG A 1 1319 ? 105.800 148.013 125.780 1.00 88.29 1637 ARG A C 1
ATOM 7766 O O . ARG A 1 1319 ? 106.009 148.158 124.570 1.00 88.29 1637 ARG A O 1
ATOM 7774 N N . LEU A 1 1320 ? 105.046 148.863 126.475 1.00 86.54 1638 LEU A N 1
ATOM 7775 C CA . LEU A 1 1320 ? 104.287 149.910 125.799 1.00 86.54 1638 LEU A CA 1
ATOM 7776 C C . LEU A 1 1320 ? 105.039 151.230 125.663 1.00 86.54 1638 LEU A C 1
ATOM 7777 O O . LEU A 1 1320 ? 104.486 152.179 125.097 1.00 86.54 1638 LEU A O 1
ATOM 7782 N N . ILE A 1 1321 ? 106.271 151.324 126.168 1.00 86.91 1639 ILE A N 1
ATOM 7783 C CA . ILE A 1 1321 ? 107.100 152.486 125.855 1.00 86.91 1639 ILE A CA 1
ATOM 7784 C C . ILE A 1 1321 ? 107.800 152.279 124.514 1.00 86.91 1639 ILE A C 1
ATOM 7785 O O . ILE A 1 1321 ? 107.844 151.174 123.959 1.00 86.91 1639 ILE A O 1
ATOM 7790 N N . ARG A 1 1322 ? 108.356 153.367 123.986 1.00 91.73 1640 ARG A N 1
ATOM 7791 C CA . ARG A 1 1322 ? 109.077 153.337 122.719 1.00 91.73 1640 ARG A CA 1
ATOM 7792 C C . ARG A 1 1322 ? 110.577 153.529 122.869 1.00 91.73 1640 ARG A C 1
ATOM 7793 O O . ARG A 1 1322 ? 111.342 153.010 122.053 1.00 91.73 1640 ARG A O 1
ATOM 7801 N N . GLY A 1 1323 ? 111.020 154.267 123.889 1.00 90.53 1641 GLY A N 1
ATOM 7802 C CA . GLY A 1 1323 ? 112.431 154.607 123.985 1.00 90.53 1641 GLY A CA 1
ATOM 7803 C C . GLY A 1 1323 ? 113.321 153.408 124.254 1.00 90.53 1641 GLY A C 1
ATOM 7804 O O . GLY A 1 1323 ? 114.155 153.043 123.421 1.00 90.53 1641 GLY A O 1
ATOM 7805 N N . ALA A 1 1324 ? 113.160 152.781 125.415 1.00 89.47 1642 ALA A N 1
ATOM 7806 C CA . ALA A 1 1324 ? 113.992 151.656 125.823 1.00 89.47 1642 ALA A CA 1
ATOM 7807 C C . ALA A 1 1324 ? 113.420 150.374 125.233 1.00 89.47 1642 ALA A C 1
ATOM 7808 O O . ALA A 1 1324 ? 112.440 149.829 125.752 1.00 89.47 1642 ALA A O 1
ATOM 7810 N N . LYS A 1 1325 ? 114.035 149.893 124.154 1.00 85.10 1643 LYS A N 1
ATOM 7811 C CA . LYS A 1 1325 ? 113.528 148.730 123.436 1.00 85.10 1643 LYS A CA 1
ATOM 7812 C C . LYS A 1 1325 ? 114.475 147.540 123.422 1.00 85.10 1643 LYS A C 1
ATOM 7813 O O . LYS A 1 1325 ? 113.993 146.404 123.327 1.00 85.10 1643 LYS A O 1
ATOM 7819 N N . GLY A 1 1326 ? 115.791 147.749 123.508 1.00 79.27 1644 GLY A N 1
ATOM 7820 C CA . GLY A 1 1326 ? 116.712 146.627 123.574 1.00 79.27 1644 GLY A CA 1
ATOM 7821 C C . GLY A 1 1326 ? 116.487 145.739 124.780 1.00 79.27 1644 GLY A C 1
ATOM 7822 O O . GLY A 1 1326 ? 116.719 144.528 124.717 1.00 79.27 1644 GLY A O 1
ATOM 7823 N N . ILE A 1 1327 ? 116.053 146.329 125.897 1.00 79.34 1645 ILE A N 1
ATOM 7824 C CA . ILE A 1 1327 ? 115.776 145.572 127.115 1.00 79.34 1645 ILE A CA 1
ATOM 7825 C C . ILE A 1 1327 ? 114.688 144.529 126.882 1.00 79.34 1645 ILE A C 1
ATOM 7826 O O . ILE A 1 1327 ? 114.736 143.426 127.447 1.00 79.34 1645 ILE A O 1
ATOM 7831 N N . ARG A 1 1328 ? 113.698 144.852 126.048 1.00 81.00 1646 ARG A N 1
ATOM 7832 C CA . ARG A 1 1328 ? 112.650 143.892 125.718 1.00 81.00 1646 ARG A CA 1
ATOM 7833 C C . ARG A 1 1328 ? 113.237 142.655 125.049 1.00 81.00 1646 ARG A C 1
ATOM 7834 O O . ARG A 1 1328 ? 112.963 141.519 125.455 1.00 81.00 1646 ARG A O 1
ATOM 7842 N N . THR A 1 1329 ? 114.045 142.864 124.006 1.00 80.46 1647 THR A N 1
ATOM 7843 C CA . THR A 1 1329 ? 114.705 141.750 123.336 1.00 80.46 1647 THR A CA 1
ATOM 7844 C C . THR A 1 1329 ? 115.632 141.001 124.281 1.00 80.46 1647 THR A C 1
ATOM 7845 O O . THR A 1 1329 ? 115.774 139.781 124.168 1.00 80.46 1647 THR A O 1
ATOM 7849 N N . LEU A 1 1330 ? 116.261 141.708 125.218 1.00 74.25 1648 LEU A N 1
ATOM 7850 C CA . LEU A 1 1330 ? 117.130 141.063 126.197 1.00 74.25 1648 LEU A CA 1
ATOM 7851 C C . LEU A 1 1330 ? 116.351 140.079 127.066 1.00 74.25 1648 LEU A C 1
ATOM 7852 O O . LEU A 1 1330 ? 116.742 138.912 127.213 1.00 74.25 1648 LEU A O 1
ATOM 7857 N N . LEU A 1 1331 ? 115.246 140.538 127.652 1.00 73.31 1649 LEU A N 1
ATOM 7858 C CA . LEU A 1 1331 ? 114.449 139.651 128.493 1.00 73.31 1649 LEU A CA 1
ATOM 7859 C C . LEU A 1 1331 ? 113.824 138.523 127.679 1.00 73.31 1649 LEU A C 1
ATOM 7860 O O . LEU A 1 1331 ? 113.721 137.389 128.165 1.00 73.31 1649 LEU A O 1
ATOM 7865 N N . PHE A 1 1332 ? 113.428 138.799 126.434 1.00 79.80 1650 PHE A N 1
ATOM 7866 C CA . PHE A 1 1332 ? 112.890 137.738 125.590 1.00 79.80 1650 PHE A CA 1
ATOM 7867 C C . PHE A 1 1332 ? 113.965 136.715 125.245 1.00 79.80 1650 PHE A C 1
ATOM 7868 O O . PHE A 1 1332 ? 113.678 135.521 125.113 1.00 79.80 1650 PHE A O 1
ATOM 7876 N N . ALA A 1 1333 ? 115.215 137.162 125.110 1.00 78.43 1651 ALA A N 1
ATOM 7877 C CA . ALA A 1 1333 ? 116.311 136.230 124.878 1.00 78.43 1651 ALA A CA 1
ATOM 7878 C C . ALA A 1 1333 ? 116.574 135.382 126.113 1.00 78.43 1651 ALA A C 1
ATOM 7879 O O . ALA A 1 1333 ? 116.947 134.209 126.001 1.00 78.43 1651 ALA A O 1
ATOM 7881 N N . LEU A 1 1334 ? 116.388 135.958 127.301 1.00 71.11 1652 LEU A N 1
ATOM 7882 C CA . LEU A 1 1334 ? 116.427 135.145 128.516 1.00 71.11 1652 LEU A CA 1
ATOM 7883 C C . LEU A 1 1334 ? 115.348 134.068 128.484 1.00 71.11 1652 LEU A C 1
ATOM 7884 O O . LEU A 1 1334 ? 115.605 132.896 128.798 1.00 71.11 1652 LEU A O 1
ATOM 7889 N N . MET A 1 1335 ? 114.121 134.459 128.131 1.00 75.67 1653 MET A N 1
ATOM 7890 C CA . MET A 1 1335 ? 113.045 133.480 128.008 1.00 75.67 1653 MET A CA 1
ATOM 7891 C C . MET A 1 1335 ? 113.385 132.407 126.981 1.00 75.67 1653 MET A C 1
ATOM 7892 O O . MET A 1 1335 ? 113.038 131.235 127.167 1.00 75.67 1653 MET A O 1
ATOM 7897 N N . MET A 1 1336 ? 114.068 132.788 125.903 1.00 75.52 1654 MET A N 1
ATOM 7898 C CA . MET A 1 1336 ? 114.472 131.831 124.882 1.00 75.52 1654 MET A CA 1
ATOM 7899 C C . MET A 1 1336 ? 115.549 130.880 125.389 1.00 75.52 1654 MET A C 1
ATOM 7900 O O . MET A 1 1336 ? 115.558 129.699 125.026 1.00 75.52 1654 MET A O 1
ATOM 7905 N N . SER A 1 1337 ? 116.469 131.376 126.211 1.00 70.07 1655 SER A N 1
ATOM 7906 C CA . SER A 1 1337 ? 117.570 130.562 126.708 1.00 70.07 1655 SER A CA 1
ATOM 7907 C C . SER A 1 1337 ? 117.215 129.782 127.965 1.00 70.07 1655 SER A C 1
ATOM 7908 O O . SER A 1 1337 ? 118.051 129.015 128.453 1.00 70.07 1655 SER A O 1
ATOM 7911 N N . LEU A 1 1338 ? 116.016 129.973 128.509 1.00 69.36 1656 LEU A N 1
ATOM 7912 C CA . LEU A 1 1338 ? 115.599 129.197 129.678 1.00 69.36 1656 LEU A CA 1
ATOM 7913 C C . LEU A 1 1338 ? 115.643 127.681 129.486 1.00 69.36 1656 LEU A C 1
ATOM 7914 O O . LEU A 1 1338 ? 116.107 126.989 130.405 1.00 69.36 1656 LEU A O 1
ATOM 7919 N N . PRO A 1 1339 ? 115.180 127.096 128.372 1.00 62.95 1657 PRO A N 1
ATOM 7920 C CA . PRO A 1 1339 ? 115.211 125.621 128.279 1.00 62.95 1657 PRO A CA 1
ATOM 7921 C C . PRO A 1 1339 ? 116.612 125.041 128.168 1.00 62.95 1657 PRO A C 1
ATOM 7922 O O . PRO A 1 1339 ? 116.897 123.986 128.756 1.00 62.95 1657 PRO A O 1
ATOM 7926 N N . ALA A 1 1340 ? 117.489 125.681 127.393 1.00 58.34 1658 ALA A N 1
ATOM 7927 C CA . ALA A 1 1340 ? 118.875 125.234 127.325 1.00 58.34 1658 ALA A CA 1
ATOM 7928 C C . ALA A 1 1340 ? 119.515 125.266 128.703 1.00 58.34 1658 ALA A C 1
ATOM 7929 O O . ALA A 1 1340 ? 120.160 124.299 129.125 1.00 58.34 1658 ALA A O 1
ATOM 7931 N N . LEU A 1 1341 ? 119.358 126.387 129.412 1.00 55.05 1659 LEU A N 1
ATOM 7932 C CA . LEU A 1 1341 ? 119.837 126.469 130.785 1.00 55.05 1659 LEU A CA 1
ATOM 7933 C C . LEU A 1 1341 ? 119.214 125.389 131.655 1.00 55.05 1659 LEU A C 1
ATOM 7934 O O . LEU A 1 1341 ? 119.879 124.862 132.547 1.00 55.05 1659 LEU A O 1
ATOM 7939 N N . PHE A 1 1342 ? 117.956 125.027 131.396 1.00 52.75 1660 PHE A N 1
ATOM 7940 C CA . PHE A 1 1342 ? 117.321 123.955 132.155 1.00 52.75 1660 PHE A CA 1
ATOM 7941 C C . PHE A 1 1342 ? 118.052 122.635 131.949 1.00 52.75 1660 PHE A C 1
ATOM 7942 O O . PHE A 1 1342 ? 118.382 121.939 132.914 1.00 52.75 1660 PHE A O 1
ATOM 7950 N N . ASN A 1 1343 ? 118.312 122.276 130.691 1.00 50.85 1661 ASN A N 1
ATOM 7951 C CA . ASN A 1 1343 ? 119.022 121.029 130.404 1.00 50.85 1661 ASN A CA 1
ATOM 7952 C C . ASN A 1 1343 ? 120.424 121.034 131.008 1.00 50.85 1661 ASN A C 1
ATOM 7953 O O . ASN A 1 1343 ? 120.861 120.045 131.616 1.00 50.85 1661 ASN A O 1
ATOM 7958 N N . ILE A 1 1344 ? 121.148 122.144 130.850 1.00 44.11 1662 ILE A N 1
ATOM 7959 C CA . ILE A 1 1344 ? 122.527 122.196 131.332 1.00 44.11 1662 ILE A CA 1
ATOM 7960 C C . ILE A 1 1344 ? 122.558 122.153 132.854 1.00 44.11 1662 ILE A C 1
ATOM 7961 O O . ILE A 1 1344 ? 123.400 121.478 133.454 1.00 44.11 1662 ILE A O 1
ATOM 7966 N N . GLY A 1 1345 ? 121.643 122.873 133.505 1.00 39.35 1663 GLY A N 1
ATOM 7967 C CA . GLY A 1 1345 ? 121.560 122.818 134.950 1.00 39.35 1663 GLY A CA 1
ATOM 7968 C C . GLY A 1 1345 ? 121.072 121.481 135.459 1.00 39.35 1663 GLY A C 1
ATOM 7969 O O . GLY A 1 1345 ? 121.376 121.099 136.587 1.00 39.35 1663 GLY A O 1
ATOM 7970 N N . LEU A 1 1346 ? 120.334 120.742 134.633 1.00 41.18 1664 LEU A N 1
ATOM 7971 C CA . LEU A 1 1346 ? 119.953 119.384 134.996 1.00 41.18 1664 LEU A CA 1
ATOM 7972 C C . LEU A 1 1346 ? 121.170 118.468 134.998 1.00 41.18 1664 LEU A C 1
ATOM 7973 O O . LEU A 1 1346 ? 121.376 117.683 135.933 1.00 41.18 1664 LEU A O 1
ATOM 7978 N N . LEU A 1 1347 ? 121.991 118.560 133.950 1.00 37.01 1665 LEU A N 1
ATOM 7979 C CA . LEU A 1 1347 ? 123.252 117.822 133.947 1.00 37.01 1665 LEU A CA 1
ATOM 7980 C C . LEU A 1 1347 ? 124.136 118.246 135.115 1.00 37.01 1665 LEU A C 1
ATOM 7981 O O . LEU A 1 1347 ? 124.794 117.410 135.744 1.00 37.01 1665 LEU A O 1
ATOM 7986 N N . LEU A 1 1348 ? 124.154 119.542 135.425 1.00 35.01 1666 LEU A N 1
ATOM 7987 C CA . LEU A 1 1348 ? 124.960 120.033 136.537 1.00 35.01 1666 LEU A CA 1
ATOM 7988 C C . LEU A 1 1348 ? 124.436 119.513 137.868 1.00 35.01 1666 LEU A C 1
ATOM 7989 O O . LEU A 1 1348 ? 125.218 119.203 138.771 1.00 35.01 1666 LEU A O 1
ATOM 7994 N N . PHE A 1 1349 ? 123.113 119.413 138.007 1.00 34.53 1667 PHE A N 1
ATOM 7995 C CA . PHE A 1 1349 ? 122.524 118.813 139.197 1.00 34.53 1667 PHE A CA 1
ATOM 7996 C C . PHE A 1 1349 ? 122.920 117.352 139.314 1.00 34.53 1667 PHE A C 1
ATOM 7997 O O . PHE A 1 1349 ? 123.229 116.870 140.407 1.00 34.53 1667 PHE A O 1
ATOM 8005 N N . LEU A 1 1350 ? 122.921 116.634 138.191 1.00 31.35 1668 LEU A N 1
ATOM 8006 C CA . LEU A 1 1350 ? 123.362 115.244 138.202 1.00 31.35 1668 LEU A CA 1
ATOM 8007 C C . LEU A 1 1350 ? 124.823 115.131 138.618 1.00 31.35 1668 LEU A C 1
ATOM 8008 O O . LEU A 1 1350 ? 125.202 114.206 139.345 1.00 31.35 1668 LEU A O 1
ATOM 8013 N N . VAL A 1 1351 ? 125.659 116.059 138.153 1.00 28.48 1669 VAL A N 1
ATOM 8014 C CA . VAL A 1 1351 ? 127.074 116.037 138.512 1.00 28.48 1669 VAL A CA 1
ATOM 8015 C C . VAL A 1 1351 ? 127.252 116.319 139.998 1.00 28.48 1669 VAL A C 1
ATOM 8016 O O . VAL A 1 1351 ? 128.031 115.645 140.683 1.00 28.48 1669 VAL A O 1
ATOM 8020 N N . MET A 1 1352 ? 126.555 117.336 140.511 1.00 27.50 1670 MET A N 1
ATOM 8021 C CA . MET A 1 1352 ? 126.544 117.587 141.947 1.00 27.50 1670 MET A CA 1
ATOM 8022 C C . MET A 1 1352 ? 126.080 116.358 142.712 1.00 27.50 1670 MET A C 1
ATOM 8023 O O . MET A 1 1352 ? 126.606 116.051 143.782 1.00 27.50 1670 MET A O 1
ATOM 8028 N N . PHE A 1 1353 ? 125.111 115.629 142.158 1.00 29.30 1671 PHE A N 1
ATOM 8029 C CA . PHE A 1 1353 ? 124.591 114.427 142.801 1.00 29.30 1671 PHE A CA 1
ATOM 8030 C C . PHE A 1 1353 ? 125.665 113.350 142.901 1.00 29.30 1671 PHE A C 1
ATOM 8031 O O . PHE A 1 1353 ? 125.946 112.821 143.989 1.00 29.30 1671 PHE A O 1
ATOM 8039 N N . ILE A 1 1354 ? 126.271 113.012 141.762 1.00 27.12 1672 ILE A N 1
ATOM 8040 C CA . ILE A 1 1354 ? 127.337 112.016 141.729 1.00 27.12 1672 ILE A CA 1
ATOM 8041 C C . ILE A 1 1354 ? 128.456 112.400 142.685 1.00 27.12 1672 ILE A C 1
ATOM 8042 O O . ILE A 1 1354 ? 128.910 111.587 143.497 1.00 27.12 1672 ILE A O 1
ATOM 8047 N N . TYR A 1 1355 ? 128.926 113.646 142.598 1.00 25.70 1673 TYR A N 1
ATOM 8048 C CA . TYR A 1 1355 ? 130.065 114.057 143.410 1.00 25.70 1673 TYR A CA 1
ATOM 8049 C C . TYR A 1 1355 ? 129.703 114.160 144.885 1.00 25.70 1673 TYR A C 1
ATOM 8050 O O . TYR A 1 1355 ? 130.560 113.942 145.746 1.00 25.70 1673 TYR A O 1
ATOM 8059 N N . SER A 1 1356 ? 128.447 114.473 145.204 1.00 24.20 1674 SER A N 1
ATOM 8060 C CA . SER A 1 1356 ? 128.034 114.519 146.598 1.00 24.20 1674 SER A CA 1
ATOM 8061 C C . SER A 1 1356 ? 128.006 113.125 147.193 1.00 24.20 1674 SER A C 1
ATOM 8062 O O . SER A 1 1356 ? 128.380 112.927 148.351 1.00 24.20 1674 SER A O 1
ATOM 8065 N N . ILE A 1 1357 ? 127.592 112.133 146.404 1.00 25.68 1675 ILE A N 1
ATOM 8066 C CA . ILE A 1 1357 ? 127.668 110.757 146.892 1.00 25.68 1675 ILE A CA 1
ATOM 8067 C C . ILE A 1 1357 ? 129.125 110.317 147.011 1.00 25.68 1675 ILE A C 1
ATOM 8068 O O . ILE A 1 1357 ? 129.514 109.647 147.978 1.00 25.68 1675 ILE A O 1
ATOM 8073 N N . PHE A 1 1358 ? 129.955 110.707 146.039 1.00 29.28 1676 PHE A N 1
ATOM 8074 C CA . PHE A 1 1358 ? 131.386 110.427 146.099 1.00 29.28 1676 PHE A CA 1
ATOM 8075 C C . PHE A 1 1358 ? 132.005 110.973 147.378 1.00 29.28 1676 PHE A C 1
ATOM 8076 O O . PHE A 1 1358 ? 132.811 110.299 148.025 1.00 29.28 1676 PHE A O 1
ATOM 8084 N N . GLY A 1 1359 ? 131.646 112.201 147.750 1.00 25.07 1677 GLY A N 1
ATOM 8085 C CA . GLY A 1 1359 ? 132.212 112.794 148.948 1.00 25.07 1677 GLY A CA 1
ATOM 8086 C C . GLY A 1 1359 ? 131.608 112.233 150.218 1.00 25.07 1677 GLY A C 1
ATOM 8087 O O . GLY A 1 1359 ? 132.296 112.077 151.229 1.00 25.07 1677 GLY A O 1
ATOM 8088 N N . MET A 1 1360 ? 130.311 111.924 150.186 1.00 26.80 1678 MET A N 1
ATOM 8089 C CA . MET A 1 1360 ? 129.656 111.326 151.340 1.00 26.80 1678 MET A CA 1
ATOM 8090 C C . MET A 1 1360 ? 130.269 109.973 151.663 1.00 26.80 1678 MET A C 1
ATOM 8091 O O . MET A 1 1360 ? 130.338 109.573 152.831 1.00 26.80 1678 MET A O 1
ATOM 8096 N N . ALA A 1 1361 ? 130.723 109.254 150.635 1.00 25.90 1679 ALA A N 1
ATOM 8097 C CA . ALA A 1 1361 ? 131.512 108.053 150.872 1.00 25.90 1679 ALA A CA 1
ATOM 8098 C C . ALA A 1 1361 ? 132.931 108.396 151.305 1.00 25.90 1679 ALA A C 1
ATOM 8099 O O . ALA A 1 1361 ? 133.447 107.817 152.268 1.00 25.90 1679 ALA A O 1
ATOM 8101 N N . ASN A 1 1362 ? 133.567 109.339 150.614 1.00 26.92 1680 ASN A N 1
ATOM 8102 C CA . ASN A 1 1362 ? 134.965 109.700 150.803 1.00 26.92 1680 ASN A CA 1
ATOM 8103 C C . ASN A 1 1362 ? 135.177 110.701 151.931 1.00 26.92 1680 ASN A C 1
ATOM 8104 O O . ASN A 1 1362 ? 135.867 110.401 152.910 1.00 26.92 1680 ASN A O 1
ATOM 8109 N N . PHE A 1 1363 ? 134.587 111.889 151.812 1.00 23.48 1681 PHE A N 1
ATOM 8110 C CA . PHE A 1 1363 ? 134.930 113.031 152.646 1.00 23.48 1681 PHE A CA 1
ATOM 8111 C C . PHE A 1 1363 ? 134.132 113.095 153.936 1.00 23.48 1681 PHE A C 1
ATOM 8112 O O . PHE A 1 1363 ? 134.355 114.005 154.737 1.00 23.48 1681 PHE A O 1
ATOM 8120 N N . ALA A 1 1364 ? 133.183 112.190 154.144 1.00 24.33 1682 ALA A N 1
ATOM 8121 C CA . ALA A 1 1364 ? 132.576 112.107 155.459 1.00 24.33 1682 ALA A CA 1
ATOM 8122 C C . ALA A 1 1364 ? 133.656 111.854 156.504 1.00 24.33 1682 ALA A C 1
ATOM 8123 O O . ALA A 1 1364 ? 134.728 111.320 156.208 1.00 24.33 1682 ALA A O 1
ATOM 8125 N N . TYR A 1 1365 ? 133.375 112.275 157.734 1.00 37.15 1683 TYR A N 1
ATOM 8126 C CA . TYR A 1 1365 ? 134.268 112.173 158.885 1.00 37.15 1683 TYR A CA 1
ATOM 8127 C C . TYR A 1 1365 ? 135.486 113.079 158.777 1.00 37.15 1683 TYR A C 1
ATOM 8128 O O . TYR A 1 1365 ? 136.307 113.088 159.698 1.00 37.15 1683 TYR A O 1
ATOM 8137 N N . VAL A 1 1366 ? 135.642 113.834 157.685 1.00 26.33 1684 VAL A N 1
ATOM 8138 C CA . VAL A 1 1366 ? 136.772 114.747 157.566 1.00 26.33 1684 VAL A CA 1
ATOM 8139 C C . VAL A 1 1366 ? 136.688 115.802 158.659 1.00 26.33 1684 VAL A C 1
ATOM 8140 O O . VAL A 1 1366 ? 135.596 116.232 159.051 1.00 26.33 1684 VAL A O 1
ATOM 8144 N N . LYS A 1 1367 ? 137.847 116.208 159.173 1.00 29.37 1685 LYS A N 1
ATOM 8145 C CA . LYS A 1 1367 ? 137.884 117.177 160.258 1.00 29.37 1685 LYS A CA 1
ATOM 8146 C C . LYS A 1 1367 ? 137.286 118.508 159.817 1.00 29.37 1685 LYS A C 1
ATOM 8147 O O . LYS A 1 1367 ? 137.467 118.952 158.681 1.00 29.37 1685 LYS A O 1
ATOM 8153 N N . TRP A 1 1368 ? 136.568 119.147 160.738 1.00 29.89 1686 TRP A N 1
ATOM 8154 C CA . TRP A 1 1368 ? 135.851 120.386 160.458 1.00 29.89 1686 TRP A CA 1
ATOM 8155 C C . TRP A 1 1368 ? 136.836 121.547 160.528 1.00 29.89 1686 TRP A C 1
ATOM 8156 O O . TRP A 1 1368 ? 137.398 121.831 161.590 1.00 29.89 1686 TRP A O 1
ATOM 8167 N N . GLU A 1 1369 ? 137.032 122.222 159.402 1.00 28.49 1687 GLU A N 1
ATOM 8168 C CA . GLU A 1 1369 ? 138.056 123.252 159.272 1.00 28.49 1687 GLU A CA 1
ATOM 8169 C C . GLU A 1 1369 ? 137.540 124.301 158.294 1.00 28.49 1687 GLU A C 1
ATOM 8170 O O . GLU A 1 1369 ? 136.335 124.393 158.040 1.00 28.49 1687 GLU A O 1
ATOM 8176 N N . ALA A 1 1370 ? 138.469 125.074 157.724 1.00 25.23 1688 ALA A N 1
ATOM 8177 C CA . ALA A 1 1370 ? 138.197 126.379 157.128 1.00 25.23 1688 ALA A CA 1
ATOM 8178 C C . ALA A 1 1370 ? 136.875 126.462 156.372 1.00 25.23 1688 ALA A C 1
ATOM 8179 O O . ALA A 1 1370 ? 136.017 127.290 156.693 1.00 25.23 1688 ALA A O 1
ATOM 8181 N N . GLY A 1 1371 ? 136.681 125.612 155.372 1.00 22.81 1689 GLY A N 1
ATOM 8182 C CA . GLY A 1 1371 ? 135.462 125.671 154.600 1.00 22.81 1689 GLY A CA 1
ATOM 8183 C C . GLY A 1 1371 ? 134.426 124.625 154.925 1.00 22.81 1689 GLY A C 1
ATOM 8184 O O . GLY A 1 1371 ? 133.277 124.759 154.498 1.00 22.81 1689 GLY A O 1
ATOM 8185 N N . ILE A 1 1372 ? 134.783 123.598 155.685 1.00 25.76 1690 ILE A N 1
ATOM 8186 C CA . ILE A 1 1372 ? 133.871 122.512 156.015 1.00 25.76 1690 ILE A CA 1
ATOM 8187 C C . ILE A 1 1372 ? 133.454 122.731 157.463 1.00 25.76 1690 ILE A C 1
ATOM 8188 O O . ILE A 1 1372 ? 134.238 122.507 158.394 1.00 25.76 1690 ILE A O 1
ATOM 8193 N N . ASP A 1 1373 ? 132.226 123.200 157.654 1.00 28.75 1691 ASP A N 1
ATOM 8194 C CA . ASP A 1 1373 ? 131.701 123.580 158.951 1.00 28.75 1691 ASP A CA 1
ATOM 8195 C C . ASP A 1 1373 ? 130.883 122.435 159.538 1.00 28.75 1691 ASP A C 1
ATOM 8196 O O . ASP A 1 1373 ? 130.892 121.309 159.033 1.00 28.75 1691 ASP A O 1
ATOM 8198 N N . ASP A 1 1374 ? 130.176 122.718 160.631 1.00 30.00 1692 ASP A N 1
ATOM 8199 C CA . ASP A 1 1374 ? 129.252 121.756 161.213 1.00 30.00 1692 ASP A CA 1
ATOM 8200 C C . ASP A 1 1374 ? 127.907 121.735 160.505 1.00 30.00 1692 ASP A C 1
ATOM 8201 O O . ASP A 1 1374 ? 127.058 120.905 160.845 1.00 30.00 1692 ASP A O 1
ATOM 8206 N N . MET A 1 1375 ? 127.692 122.622 159.536 1.00 29.61 1693 MET A N 1
ATOM 8207 C CA . MET A 1 1375 ? 126.481 122.634 158.732 1.00 29.61 1693 MET A CA 1
ATOM 8208 C C . MET A 1 1375 ? 126.749 122.428 157.254 1.00 29.61 1693 MET A C 1
ATOM 8209 O O . MET A 1 1375 ? 125.946 121.790 156.572 1.00 29.61 1693 MET A O 1
ATOM 8214 N N . PHE A 1 1376 ? 127.868 122.933 156.752 1.00 28.11 1694 PHE A N 1
ATOM 8215 C CA . PHE A 1 1376 ? 128.312 122.674 155.391 1.00 28.11 1694 PHE A CA 1
ATOM 8216 C C . PHE A 1 1376 ? 129.318 121.537 155.467 1.00 28.11 1694 PHE A C 1
ATOM 8217 O O . PHE A 1 1376 ? 130.432 121.715 155.968 1.00 28.11 1694 PHE A O 1
ATOM 8225 N N . ASN A 1 1377 ? 128.917 120.371 154.974 1.00 24.54 1695 ASN A N 1
ATOM 8226 C CA . ASN A 1 1377 ? 129.592 119.127 155.290 1.00 24.54 1695 ASN A CA 1
ATOM 8227 C C . ASN A 1 1377 ? 129.382 118.154 154.148 1.00 24.54 1695 ASN A C 1
ATOM 8228 O O . ASN A 1 1377 ? 128.774 118.478 153.125 1.00 24.54 1695 ASN A O 1
ATOM 8233 N N . PHE A 1 1378 ? 129.891 116.943 154.341 1.00 22.98 1696 PHE A N 1
ATOM 8234 C CA . PHE A 1 1378 ? 129.562 115.815 153.486 1.00 22.98 1696 PHE A CA 1
ATOM 8235 C C . PHE A 1 1378 ? 128.937 114.685 154.289 1.00 22.98 1696 PHE A C 1
ATOM 8236 O O . PHE A 1 1378 ? 128.772 113.578 153.765 1.00 22.98 1696 PHE A O 1
ATOM 8244 N N . GLN A 1 1379 ? 128.578 114.944 155.549 1.00 22.48 1697 GLN A N 1
ATOM 8245 C CA . GLN A 1 1379 ? 128.088 113.887 156.425 1.00 22.48 1697 GLN A CA 1
ATOM 8246 C C . GLN A 1 1379 ? 126.699 113.414 156.029 1.00 22.48 1697 GLN A C 1
ATOM 8247 O O . GLN A 1 1379 ? 126.271 112.336 156.451 1.00 22.48 1697 GLN A O 1
ATOM 8253 N N . THR A 1 1380 ? 125.982 114.200 155.230 1.00 26.87 1698 THR A N 1
ATOM 8254 C CA . THR A 1 1380 ? 124.671 113.799 154.736 1.00 26.87 1698 THR A CA 1
ATOM 8255 C C . THR A 1 1380 ? 124.552 114.162 153.266 1.00 26.87 1698 THR A C 1
ATOM 8256 O O . THR A 1 1380 ? 125.549 114.495 152.622 1.00 26.87 1698 THR A O 1
ATOM 8260 N N . PHE A 1 1381 ? 123.340 114.101 152.724 1.00 23.86 1699 PHE A N 1
ATOM 8261 C CA . PHE A 1 1381 ? 123.144 114.490 151.336 1.00 23.86 1699 PHE A CA 1
ATOM 8262 C C . PHE A 1 1381 ? 122.737 115.948 151.204 1.00 23.86 1699 PHE A C 1
ATOM 8263 O O . PHE A 1 1381 ? 123.096 116.605 150.220 1.00 23.86 1699 PHE A O 1
ATOM 8271 N N . ALA A 1 1382 ? 121.989 116.467 152.176 1.00 22.92 1700 ALA A N 1
ATOM 8272 C CA . ALA A 1 1382 ? 121.678 117.891 152.187 1.00 22.92 1700 ALA A CA 1
ATOM 8273 C C . ALA A 1 1382 ? 122.951 118.723 152.282 1.00 22.92 1700 ALA A C 1
ATOM 8274 O O . ALA A 1 1382 ? 123.181 119.628 151.470 1.00 22.92 1700 ALA A O 1
ATOM 8276 N N . ASN A 1 1383 ? 123.793 118.422 153.273 1.00 23.03 1701 ASN A N 1
ATOM 8277 C CA . ASN A 1 1383 ? 125.042 119.158 153.450 1.00 23.03 1701 ASN A CA 1
ATOM 8278 C C . ASN A 1 1383 ? 125.938 119.031 152.226 1.00 23.03 1701 ASN A C 1
ATOM 8279 O O . ASN A 1 1383 ? 126.583 120.003 151.808 1.00 23.03 1701 ASN A O 1
ATOM 8284 N N . SER A 1 1384 ? 126.020 117.827 151.661 1.00 22.78 1702 SER A N 1
ATOM 8285 C CA . SER A 1 1384 ? 126.860 117.623 150.491 1.00 22.78 1702 SER A CA 1
ATOM 8286 C C . SER A 1 1384 ? 126.352 118.432 149.312 1.00 22.78 1702 SER A C 1
ATOM 8287 O O . SER A 1 1384 ? 127.144 119.019 148.571 1.00 22.78 1702 SER A O 1
ATOM 8290 N N . MET A 1 1385 ? 125.033 118.480 149.123 1.00 24.94 1703 MET A N 1
ATOM 8291 C CA . MET A 1 1385 ? 124.481 119.303 148.056 1.00 24.94 1703 MET A CA 1
ATOM 8292 C C . MET A 1 1385 ? 124.764 120.778 148.293 1.00 24.94 1703 MET A C 1
ATOM 8293 O O . MET A 1 1385 ? 125.032 121.519 147.342 1.00 24.94 1703 MET A O 1
ATOM 8298 N N . LEU A 1 1386 ? 124.754 121.210 149.554 1.00 28.22 1704 LEU A N 1
ATOM 8299 C CA . LEU A 1 1386 ? 125.072 122.600 149.871 1.00 28.22 1704 LEU A CA 1
ATOM 8300 C C . LEU A 1 1386 ? 126.509 122.940 149.482 1.00 28.22 1704 LEU A C 1
ATOM 8301 O O . LEU A 1 1386 ? 126.764 123.920 148.767 1.00 28.22 1704 LEU A O 1
ATOM 8306 N N . CYS A 1 1387 ? 127.467 122.152 149.981 1.00 46.24 1705 CYS A N 1
ATOM 8307 C CA . CYS A 1 1387 ? 128.874 122.372 149.647 1.00 46.24 1705 CYS A CA 1
ATOM 8308 C C . CYS A 1 1387 ? 129.100 122.317 148.142 1.00 46.24 1705 CYS A C 1
ATOM 8309 O O . CYS A 1 1387 ? 129.793 123.168 147.573 1.00 46.24 1705 CYS A O 1
ATOM 8312 N N . LEU A 1 1388 ? 128.544 121.295 147.488 1.00 26.53 1706 LEU A N 1
ATOM 8313 C CA . LEU A 1 1388 ? 128.675 121.152 146.044 1.00 26.53 1706 LEU A CA 1
ATOM 8314 C C . LEU A 1 1388 ? 128.137 122.369 145.306 1.00 26.53 1706 LEU A C 1
ATOM 8315 O O . LEU A 1 1388 ? 128.740 122.813 144.321 1.00 26.53 1706 LEU A O 1
ATOM 8320 N N . PHE A 1 1389 ? 127.018 122.931 145.769 1.00 24.26 1707 PHE A N 1
ATOM 8321 C CA . PHE A 1 1389 ? 126.463 124.103 145.104 1.00 24.26 1707 PHE A CA 1
ATOM 8322 C C . PHE A 1 1389 ? 127.367 125.311 145.291 1.00 24.26 1707 PHE A C 1
ATOM 8323 O O . PHE A 1 1389 ? 127.645 126.043 144.335 1.00 24.26 1707 PHE A O 1
ATOM 8331 N N . GLN A 1 1390 ? 127.822 125.548 146.522 1.00 21.77 1708 GLN A N 1
ATOM 8332 C CA . GLN A 1 1390 ? 128.705 126.688 146.743 1.00 21.77 1708 GLN A CA 1
ATOM 8333 C C . GLN A 1 1390 ? 129.961 126.570 145.887 1.00 21.77 1708 GLN A C 1
ATOM 8334 O O . GLN A 1 1390 ? 130.424 127.561 145.312 1.00 21.77 1708 GLN A O 1
ATOM 8340 N N . ILE A 1 1391 ? 130.501 125.355 145.758 1.00 21.75 1709 ILE A N 1
ATOM 8341 C CA . ILE A 1 1391 ? 131.689 125.142 144.936 1.00 21.75 1709 ILE A CA 1
ATOM 8342 C C . ILE A 1 1391 ? 131.382 125.371 143.463 1.00 21.75 1709 ILE A C 1
ATOM 8343 O O . ILE A 1 1391 ? 132.231 125.858 142.709 1.00 21.75 1709 ILE A O 1
ATOM 8348 N N . THR A 1 1392 ? 130.166 125.021 143.028 1.00 24.64 1710 THR A N 1
ATOM 8349 C CA . THR A 1 1392 ? 129.823 125.067 141.606 1.00 24.64 1710 THR A CA 1
ATOM 8350 C C . THR A 1 1392 ? 130.230 126.375 140.937 1.00 24.64 1710 THR A C 1
ATOM 8351 O O . THR A 1 1392 ? 130.563 126.385 139.747 1.00 24.64 1710 THR A O 1
ATOM 8355 N N . THR A 1 1393 ? 130.226 127.482 141.678 1.00 25.50 1711 THR A N 1
ATOM 8356 C CA . THR A 1 1393 ? 130.657 128.773 141.159 1.00 25.50 1711 THR A CA 1
ATOM 8357 C C . THR A 1 1393 ? 132.118 129.062 141.482 1.00 25.50 1711 THR A C 1
ATOM 8358 O O . THR A 1 1393 ? 132.526 130.227 141.514 1.00 25.50 1711 THR A O 1
ATOM 8362 N N . SER A 1 1394 ? 132.905 128.019 141.744 1.00 23.23 1712 SER A N 1
ATOM 8363 C CA . SER A 1 1394 ? 134.312 128.062 142.131 1.00 23.23 1712 SER A CA 1
ATOM 8364 C C . SER A 1 1394 ? 134.512 128.645 143.520 1.00 23.23 1712 SER A C 1
ATOM 8365 O O . SER A 1 1394 ? 135.645 128.668 144.004 1.00 23.23 1712 SER A O 1
ATOM 8368 N N . ALA A 1 1395 ? 133.455 129.098 144.184 1.00 21.26 1713 ALA A N 1
ATOM 8369 C CA . ALA A 1 1395 ? 133.612 129.786 145.453 1.00 21.26 1713 ALA A CA 1
ATOM 8370 C C . ALA A 1 1395 ? 134.144 128.845 146.525 1.00 21.26 1713 ALA A C 1
ATOM 8371 O O . ALA A 1 1395 ? 133.831 127.654 146.551 1.00 21.26 1713 ALA A O 1
ATOM 8373 N N . GLY A 1 1396 ? 134.985 129.390 147.397 1.00 27.66 1714 GLY A N 1
ATOM 8374 C CA . GLY A 1 1396 ? 135.402 128.718 148.611 1.00 27.66 1714 GLY A CA 1
ATOM 8375 C C . GLY A 1 1396 ? 135.972 127.321 148.469 1.00 27.66 1714 GLY A C 1
ATOM 8376 O O . GLY A 1 1396 ? 136.152 126.633 149.477 1.00 27.66 1714 GLY A O 1
ATOM 8377 N N . TRP A 1 1397 ? 136.263 126.882 147.241 1.00 20.82 1715 TRP A N 1
ATOM 8378 C CA . TRP A 1 1397 ? 136.746 125.518 147.056 1.00 20.82 1715 TRP A CA 1
ATOM 8379 C C . TRP A 1 1397 ? 138.120 125.311 147.671 1.00 20.82 1715 TRP A C 1
ATOM 8380 O O . TRP A 1 1397 ? 138.456 124.181 148.036 1.00 20.82 1715 TRP A O 1
ATOM 8391 N N . ASP A 1 1398 ? 138.909 126.374 147.822 1.00 28.43 1716 ASP A N 1
ATOM 8392 C CA . ASP A 1 1398 ? 140.143 126.269 148.591 1.00 28.43 1716 ASP A CA 1
ATOM 8393 C C . ASP A 1 1398 ? 139.844 125.950 150.047 1.00 28.43 1716 ASP A C 1
ATOM 8394 O O . ASP A 1 1398 ? 140.546 125.153 150.680 1.00 28.43 1716 ASP A O 1
ATOM 8399 N N . GLY A 1 1399 ? 138.794 126.567 150.595 1.00 20.61 1717 GLY A N 1
ATOM 8400 C CA . GLY A 1 1399 ? 138.418 126.316 151.970 1.00 20.61 1717 GLY A CA 1
ATOM 8401 C C . GLY A 1 1399 ? 137.877 124.932 152.210 1.00 20.61 1717 GLY A C 1
ATOM 8402 O O . GLY A 1 1399 ? 137.965 124.433 153.334 1.00 20.61 1717 GLY A O 1
ATOM 8403 N N . LEU A 1 1400 ? 137.316 124.300 151.179 1.00 22.36 1718 LEU A N 1
ATOM 8404 C CA . LEU A 1 1400 ? 136.883 122.915 151.306 1.00 22.36 1718 LEU A CA 1
ATOM 8405 C C . LEU A 1 1400 ? 138.046 121.954 151.107 1.00 22.36 1718 LEU A C 1
ATOM 8406 O O . LEU A 1 1400 ? 138.106 120.905 151.754 1.00 22.36 1718 LEU A O 1
ATOM 8411 N N . LEU A 1 1401 ? 138.966 122.283 150.198 1.00 24.25 1719 LEU A N 1
ATOM 8412 C CA . LEU A 1 1401 ? 140.124 121.424 149.979 1.00 24.25 1719 LEU A CA 1
ATOM 8413 C C . LEU A 1 1401 ? 141.039 121.394 151.196 1.00 24.25 1719 LEU A C 1
ATOM 8414 O O . LEU A 1 1401 ? 141.474 120.321 151.621 1.00 24.25 1719 LEU A O 1
ATOM 8419 N N . SER A 1 1402 ? 141.349 122.559 151.768 1.00 24.37 1720 SER A N 1
ATOM 8420 C CA . SER A 1 1402 ? 142.339 122.688 152.835 1.00 24.37 1720 SER A CA 1
ATOM 8421 C C . SER A 1 1402 ? 142.140 121.767 154.041 1.00 24.37 1720 SER A C 1
ATOM 8422 O O . SER A 1 1402 ? 143.129 121.421 154.698 1.00 24.37 1720 SER A O 1
ATOM 8425 N N . PRO A 1 1403 ? 140.919 121.363 154.395 1.00 25.07 1721 PRO A N 1
ATOM 8426 C CA . PRO A 1 1403 ? 140.762 120.306 155.404 1.00 25.07 1721 PRO A CA 1
ATOM 8427 C C . PRO A 1 1403 ? 140.833 118.889 154.859 1.00 25.07 1721 PRO A C 1
ATOM 8428 O O . PRO A 1 1403 ? 140.941 117.950 155.653 1.00 25.07 1721 PRO A O 1
ATOM 8432 N N . ILE A 1 1404 ? 140.729 118.700 153.549 1.00 28.84 1722 ILE A N 1
ATOM 8433 C CA . ILE A 1 1404 ? 140.977 117.394 152.952 1.00 28.84 1722 ILE A CA 1
ATOM 8434 C C . ILE A 1 1404 ? 142.454 117.037 153.010 1.00 28.84 1722 ILE A C 1
ATOM 8435 O O . ILE A 1 1404 ? 142.823 115.915 153.364 1.00 28.84 1722 ILE A O 1
ATOM 8440 N N . LEU A 1 1405 ? 143.319 117.997 152.675 1.00 46.24 1723 LEU A N 1
ATOM 8441 C CA . LEU A 1 1405 ? 144.732 117.700 152.471 1.00 46.24 1723 LEU A CA 1
ATOM 8442 C C . LEU A 1 1405 ? 145.442 117.325 153.762 1.00 46.24 1723 LEU A C 1
ATOM 8443 O O . LEU A 1 1405 ? 146.324 116.459 153.749 1.00 46.24 1723 LEU A O 1
ATOM 8448 N N . ASN A 1 1406 ? 145.087 117.953 154.879 1.00 36.14 1724 ASN A N 1
ATOM 8449 C CA . ASN A 1 1406 ? 145.916 117.843 156.073 1.00 36.14 1724 ASN A CA 1
ATOM 8450 C C . ASN A 1 1406 ? 145.921 116.419 156.609 1.00 36.14 1724 ASN A C 1
ATOM 8451 O O . ASN A 1 1406 ? 144.949 115.954 157.208 1.00 36.14 1724 ASN A O 1
ATOM 8456 N N . THR A 1 1407 ? 147.031 115.722 156.393 1.00 42.46 1725 THR A N 1
ATOM 8457 C CA . THR A 1 1407 ? 147.171 114.346 156.854 1.00 42.46 1725 THR A CA 1
ATOM 8458 C C . THR A 1 1407 ? 148.304 114.219 157.867 1.00 42.46 1725 THR A C 1
ATOM 8459 O O . THR A 1 1407 ? 149.480 114.232 157.503 1.00 42.46 1725 THR A O 1
ATOM 8463 N N . GLY A 1 1408 ? 147.942 114.096 159.140 1.00 55.31 1726 GLY A N 1
ATOM 8464 C CA . GLY A 1 1408 ? 148.922 113.966 160.202 1.00 55.31 1726 GLY A CA 1
ATOM 8465 C C . GLY A 1 1408 ? 148.785 115.045 161.259 1.00 55.31 1726 GLY A C 1
ATOM 8466 O O . GLY A 1 1408 ? 148.035 116.004 161.080 1.00 55.31 1726 GLY A O 1
ATOM 8467 N N . PRO A 1 1409 ? 149.519 114.894 162.372 1.00 64.75 1727 PRO A N 1
ATOM 8468 C CA . PRO A 1 1409 ? 149.507 115.843 163.493 1.00 64.75 1727 PRO A CA 1
ATOM 8469 C C . PRO A 1 1409 ? 150.085 117.205 163.115 1.00 64.75 1727 PRO A C 1
ATOM 8470 O O . PRO A 1 1409 ? 150.889 117.296 162.186 1.00 64.75 1727 PRO A O 1
ATOM 8474 N N . PRO A 1 1410 ? 149.682 118.258 163.840 1.00 63.12 1728 PRO A N 1
ATOM 8475 C CA . PRO A 1 1410 ? 148.783 118.142 164.990 1.00 63.12 1728 PRO A CA 1
ATOM 8476 C C . PRO A 1 1410 ? 147.312 118.201 164.587 1.00 63.12 1728 PRO A C 1
ATOM 8477 O O . PRO A 1 1410 ? 146.448 117.789 165.361 1.00 63.12 1728 PRO A O 1
ATOM 8481 N N . TYR A 1 1411 ? 147.036 118.709 163.389 1.00 56.94 1729 TYR A N 1
ATOM 8482 C CA . TYR A 1 1411 ? 145.666 118.819 162.900 1.00 56.94 1729 TYR A CA 1
ATOM 8483 C C . TYR A 1 1411 ? 144.924 117.489 162.983 1.00 56.94 1729 TYR A C 1
ATOM 8484 O O . TYR A 1 1411 ? 143.852 117.403 163.582 1.00 56.94 1729 TYR A O 1
ATOM 8493 N N . CYS A 1 1412 ? 145.500 116.454 162.380 1.00 61.23 1730 CYS A N 1
ATOM 8494 C CA . CYS A 1 1412 ? 144.892 115.131 162.385 1.00 61.23 1730 CYS A CA 1
ATOM 8495 C C . CYS A 1 1412 ? 145.326 114.370 163.639 1.00 61.23 1730 CYS A C 1
ATOM 8496 O O . CYS A 1 1412 ? 146.071 114.872 164.486 1.00 61.23 1730 CYS A O 1
ATOM 8499 N N . ASP A 1 1413 ? 144.779 113.166 163.777 1.00 68.61 1731 ASP A N 1
ATOM 8500 C CA . ASP A 1 1413 ? 145.070 112.290 164.904 1.00 68.61 1731 ASP A CA 1
ATOM 8501 C C . ASP A 1 1413 ? 145.217 110.864 164.395 1.00 68.61 1731 ASP A C 1
ATOM 8502 O O . ASP A 1 1413 ? 145.157 110.620 163.190 1.00 68.61 1731 ASP A O 1
ATOM 8507 N N . PRO A 1 1414 ? 145.412 109.912 165.319 1.00 75.99 1732 PRO A N 1
ATOM 8508 C CA . PRO A 1 1414 ? 145.564 108.494 164.982 1.00 75.99 1732 PRO A CA 1
ATOM 8509 C C . PRO A 1 1414 ? 144.210 107.802 164.868 1.00 75.99 1732 PRO A C 1
ATOM 8510 O O . PRO A 1 1414 ? 143.346 108.259 164.120 1.00 75.99 1732 PRO A O 1
ATOM 8514 N N . ASN A 1 1415 ? 144.034 106.709 165.604 1.00 67.95 1733 ASN A N 1
ATOM 8515 C CA . ASN A 1 1415 ? 142.780 105.966 165.582 1.00 67.95 1733 ASN A CA 1
ATOM 8516 C C . ASN A 1 1415 ? 141.623 106.788 166.141 1.00 67.95 1733 ASN A C 1
ATOM 8517 O O . ASN A 1 1415 ? 141.790 107.533 167.106 1.00 67.95 1733 ASN A O 1
ATOM 8519 N N . LEU A 1 1416 ? 140.451 106.648 165.530 1.00 66.00 1734 LEU A N 1
ATOM 8520 C CA . LEU A 1 1416 ? 139.269 107.380 165.968 1.00 66.00 1734 LEU A CA 1
ATOM 8521 C C . LEU A 1 1416 ? 138.007 106.534 165.828 1.00 66.00 1734 LEU A C 1
ATOM 8522 O O . LEU A 1 1416 ? 137.776 105.923 164.785 1.00 66.00 1734 LEU A O 1
ATOM 8527 N N . PRO A 1 1417 ? 137.184 106.500 166.886 1.00 66.62 1735 PRO A N 1
ATOM 8528 C CA . PRO A 1 1417 ? 135.937 105.729 166.898 1.00 66.62 1735 PRO A CA 1
ATOM 8529 C C . PRO A 1 1417 ? 134.814 106.443 166.152 1.00 66.62 1735 PRO A C 1
ATOM 8530 O O . PRO A 1 1417 ? 134.129 107.287 166.729 1.00 66.62 1735 PRO A O 1
ATOM 8534 N N . ASN A 1 1418 ? 134.634 106.104 164.879 1.00 63.19 1736 ASN A N 1
ATOM 8535 C CA . ASN A 1 1418 ? 133.591 106.713 164.064 1.00 63.19 1736 ASN A CA 1
ATOM 8536 C C . ASN A 1 1418 ? 132.331 105.855 164.019 1.00 63.19 1736 ASN A C 1
ATOM 8537 O O . ASN A 1 1418 ? 132.394 104.637 164.185 1.00 63.19 1736 ASN A O 1
ATOM 8542 N N . SER A 1 1419 ? 131.189 106.496 163.794 1.00 62.16 1737 SER A N 1
ATOM 8543 C CA . SER A 1 1419 ? 129.918 105.786 163.732 1.00 62.16 1737 SER A CA 1
ATOM 8544 C C . SER A 1 1419 ? 129.986 104.738 162.627 1.00 62.16 1737 SER A C 1
ATOM 8545 O O . SER A 1 1419 ? 129.109 103.882 162.502 1.00 62.16 1737 SER A O 1
ATOM 8548 N N . ASN A 1 1420 ? 131.044 104.822 161.829 1.00 65.66 1738 ASN A N 1
ATOM 8549 C CA . ASN A 1 1420 ? 131.284 103.897 160.731 1.00 65.66 1738 ASN A CA 1
ATOM 8550 C C . ASN A 1 1420 ? 132.698 103.335 160.833 1.00 65.66 1738 ASN A C 1
ATOM 8551 O O . ASN A 1 1420 ? 133.597 103.957 161.405 1.00 65.66 1738 ASN A O 1
ATOM 8556 N N . GLY A 1 1421 ? 132.887 102.137 160.274 1.00 66.93 1739 GLY A N 1
ATOM 8557 C CA . GLY A 1 1421 ? 134.144 101.422 160.425 1.00 66.93 1739 GLY A CA 1
ATOM 8558 C C . GLY A 1 1421 ? 135.367 102.174 159.939 1.00 66.93 1739 GLY A C 1
ATOM 8559 O O . GLY A 1 1421 ? 136.455 101.987 160.493 1.00 66.93 1739 GLY A O 1
ATOM 8560 N N . SER A 1 1422 ? 135.218 103.015 158.917 1.00 67.76 1740 SER A N 1
ATOM 8561 C CA . SER A 1 1422 ? 136.348 103.768 158.385 1.00 67.76 1740 SER A CA 1
ATOM 8562 C C . SER A 1 1422 ? 136.919 104.683 159.463 1.00 67.76 1740 SER A C 1
ATOM 8563 O O . SER A 1 1422 ? 136.209 105.537 160.004 1.00 67.76 1740 SER A O 1
ATOM 8566 N N . ARG A 1 1423 ? 138.199 104.503 159.774 1.00 63.04 1741 ARG A N 1
ATOM 8567 C CA . ARG A 1 1423 ? 138.870 105.272 160.812 1.00 63.04 1741 ARG A CA 1
ATOM 8568 C C . ARG A 1 1423 ? 139.719 106.370 160.187 1.00 63.04 1741 ARG A C 1
ATOM 8569 O O . ARG A 1 1423 ? 140.253 106.206 159.086 1.00 63.04 1741 ARG A O 1
ATOM 8571 N N . GLY A 1 1424 ? 139.837 107.490 160.896 1.00 53.88 1742 GLY A N 1
ATOM 8572 C CA . GLY A 1 1424 ? 140.620 108.608 160.412 1.00 53.88 1742 GLY A CA 1
ATOM 8573 C C . GLY A 1 1424 ? 139.787 109.810 160.023 1.00 53.88 1742 GLY A C 1
ATOM 8574 O O . GLY A 1 1424 ? 138.991 109.742 159.083 1.00 53.88 1742 GLY A O 1
ATOM 8575 N N . ASN A 1 1425 ? 139.968 110.925 160.734 1.00 43.20 1743 ASN A N 1
ATOM 8576 C CA . ASN A 1 1425 ? 139.250 112.157 160.437 1.00 43.20 1743 ASN A CA 1
ATOM 8577 C C . ASN A 1 1425 ? 139.964 113.012 159.401 1.00 43.20 1743 ASN A C 1
ATOM 8578 O O . ASN A 1 1425 ? 139.714 114.221 159.317 1.00 43.20 1743 ASN A O 1
ATOM 8583 N N . CYS A 1 1426 ? 140.839 112.413 158.603 1.00 43.53 1744 CYS A N 1
ATOM 8584 C CA . CYS A 1 1426 ? 141.570 113.115 157.563 1.00 43.53 1744 CYS A CA 1
ATOM 8585 C C . CYS A 1 1426 ? 140.963 112.803 156.205 1.00 43.53 1744 CYS A C 1
ATOM 8586 O O . CYS A 1 1426 ? 140.038 111.998 156.073 1.00 43.53 1744 CYS A O 1
ATOM 8589 N N . GLY A 1 1427 ? 141.504 113.456 155.186 1.00 27.76 1745 GLY A N 1
ATOM 8590 C CA . GLY A 1 1427 ? 141.124 113.207 153.812 1.00 27.76 1745 GLY A CA 1
ATOM 8591 C C . GLY A 1 1427 ? 142.323 112.696 153.041 1.00 27.76 1745 GLY A C 1
ATOM 8592 O O . GLY A 1 1427 ? 143.468 112.985 153.390 1.00 27.76 174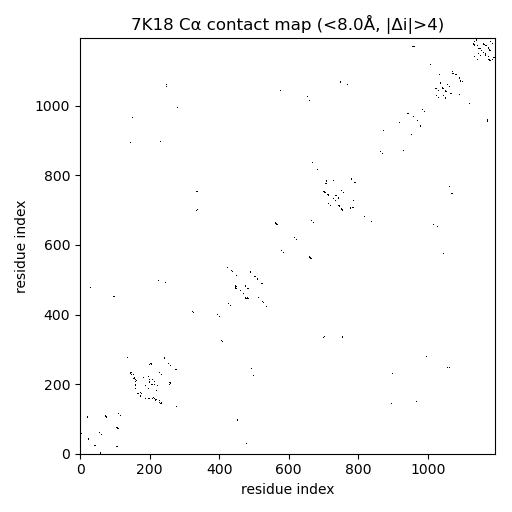5 GLY A O 1
ATOM 8593 N N . SER A 1 1428 ? 142.056 111.925 152.000 1.00 30.01 1746 SER A N 1
ATOM 8594 C CA . SER A 1 1428 ? 143.136 111.4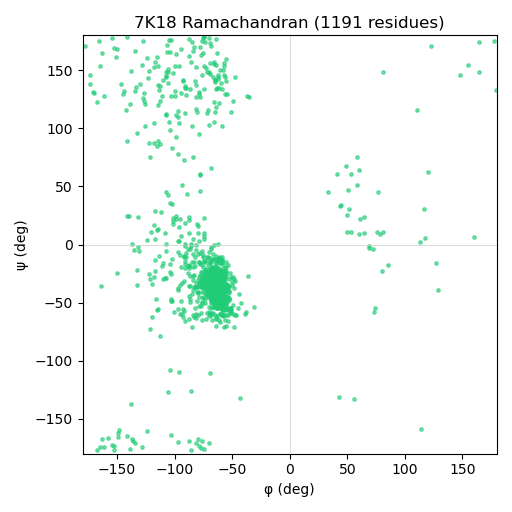20 151.169 1.00 30.01 1746 SER A CA 1
ATOM 8595 C C . SER A 1 1428 ? 143.560 112.517 150.203 1.00 30.01 1746 SER A C 1
ATOM 8596 O O . SER A 1 1428 ? 142.768 112.929 149.345 1.00 30.01 1746 SER A O 1
ATOM 8599 N N . PRO A 1 1429 ? 144.786 113.031 150.330 1.00 29.73 1747 PRO A N 1
ATOM 8600 C CA . PRO A 1 1429 ? 145.221 114.104 149.426 1.00 29.73 1747 PRO A CA 1
ATOM 8601 C C . PRO A 1 1429 ? 145.104 113.735 147.962 1.00 29.73 1747 PRO A C 1
ATOM 8602 O O . PRO A 1 1429 ? 144.693 114.571 147.152 1.00 29.73 1747 PRO A O 1
ATOM 8606 N N . ALA A 1 1430 ? 145.445 112.500 147.599 1.00 27.58 1748 ALA A N 1
ATOM 8607 C CA . ALA A 1 1430 ? 145.323 112.074 146.210 1.00 27.58 1748 ALA A CA 1
ATOM 8608 C C . ALA A 1 1430 ? 143.889 112.213 145.719 1.00 27.58 1748 ALA A C 1
ATOM 8609 O O . ALA A 1 1430 ? 143.602 112.985 144.794 1.00 27.58 1748 ALA A O 1
ATOM 8611 N N . VAL A 1 1431 ? 142.964 111.482 146.348 1.00 23.20 1749 VAL A N 1
ATOM 8612 C CA . VAL A 1 1431 ? 141.579 111.507 145.891 1.00 23.20 1749 VAL A CA 1
ATOM 8613 C C . VAL A 1 1431 ? 140.942 112.854 146.186 1.00 23.20 1749 VAL A C 1
ATOM 8614 O O . VAL A 1 1431 ? 140.028 113.274 145.475 1.00 23.20 1749 VAL A O 1
ATOM 8618 N N . GLY A 1 1432 ? 141.417 113.564 147.205 1.00 20.19 1750 GLY A N 1
ATOM 8619 C CA . GLY A 1 1432 ? 140.887 114.880 147.500 1.00 20.19 1750 GLY A CA 1
ATOM 8620 C C . GLY A 1 1432 ? 141.176 115.877 146.400 1.00 20.19 1750 GLY A C 1
ATOM 8621 O O . GLY A 1 1432 ? 140.266 116.543 145.892 1.00 20.19 1750 GLY A O 1
ATOM 8622 N N . ILE A 1 1433 ? 142.454 115.998 146.040 1.00 26.19 1751 ILE A N 1
ATOM 8623 C CA . ILE A 1 1433 ? 142.838 116.872 144.940 1.00 26.19 1751 ILE A CA 1
ATOM 8624 C C . ILE A 1 1433 ? 142.159 116.429 143.656 1.00 26.19 1751 ILE A C 1
ATOM 8625 O O . ILE A 1 1433 ? 141.672 117.258 142.880 1.00 26.19 1751 ILE A O 1
ATOM 8630 N N . LEU A 1 1434 ? 142.085 115.117 143.425 1.00 21.17 1752 LEU A N 1
ATOM 8631 C CA . LEU A 1 1434 ? 141.421 114.618 142.228 1.00 21.17 1752 LEU A CA 1
ATOM 8632 C C . LEU A 1 1434 ? 139.972 115.085 142.176 1.00 21.17 1752 LEU A C 1
ATOM 8633 O O . LEU A 1 1434 ? 139.553 115.739 141.216 1.00 21.17 1752 LEU A O 1
ATOM 8638 N N . PHE A 1 1435 ? 139.204 114.771 143.221 1.00 23.86 1753 PHE A N 1
ATOM 8639 C CA . PHE A 1 1435 ? 137.813 115.188 143.342 1.00 23.86 1753 PHE A CA 1
ATOM 8640 C C . PHE A 1 1435 ? 137.659 116.677 143.082 1.00 23.86 1753 PHE A C 1
ATOM 8641 O O . PHE A 1 1435 ? 136.945 117.090 142.165 1.00 23.86 1753 PHE A O 1
ATOM 8649 N N . PHE A 1 1436 ? 138.334 117.500 143.886 1.00 22.19 1754 PHE A N 1
ATOM 8650 C CA . PHE A 1 1436 ? 138.067 118.933 143.867 1.00 22.19 1754 PHE A CA 1
ATOM 8651 C C . PHE A 1 1436 ? 138.516 119.569 142.559 1.00 22.19 1754 PHE A C 1
ATOM 8652 O O . PHE A 1 1436 ? 137.781 120.364 141.968 1.00 22.19 1754 PHE A O 1
ATOM 8660 N N . THR A 1 1437 ? 139.718 119.239 142.083 1.00 22.44 1755 THR A N 1
ATOM 8661 C CA . THR A 1 1437 ? 140.195 119.830 140.840 1.00 22.44 1755 THR A CA 1
ATOM 8662 C C . THR A 1 1437 ? 139.354 119.382 139.649 1.00 22.44 1755 THR A C 1
ATOM 8663 O O . THR A 1 1437 ? 138.989 120.205 138.798 1.00 22.44 1755 THR A O 1
ATOM 8667 N N . THR A 1 1438 ? 139.030 118.086 139.565 1.00 20.05 1756 THR A N 1
ATOM 8668 C CA . THR A 1 1438 ? 138.211 117.606 138.460 1.00 20.05 1756 THR A CA 1
ATOM 8669 C C . THR A 1 1438 ? 136.821 118.216 138.503 1.00 20.05 1756 THR A C 1
ATOM 8670 O O . THR A 1 1438 ? 136.244 118.524 137.457 1.00 20.05 1756 THR A O 1
ATOM 8674 N N . TYR A 1 1439 ? 136.263 118.404 139.701 1.00 22.97 1757 TYR A N 1
ATOM 8675 C CA . TYR A 1 1439 ? 134.958 119.042 139.800 1.00 22.97 1757 TYR A CA 1
ATOM 8676 C C . TYR A 1 1439 ? 135.035 120.496 139.372 1.00 22.97 1757 TYR A C 1
ATOM 8677 O O . TYR A 1 1439 ? 134.164 120.985 138.648 1.00 22.97 1757 TYR A O 1
ATOM 8686 N N . ILE A 1 1440 ? 136.054 121.217 139.843 1.00 22.65 1758 ILE A N 1
ATOM 8687 C CA . ILE A 1 1440 ? 136.248 122.598 139.414 1.00 22.65 1758 ILE A CA 1
ATOM 8688 C C . ILE A 1 1440 ? 136.262 122.676 137.897 1.00 22.65 1758 ILE A C 1
ATOM 8689 O O . ILE A 1 1440 ? 135.549 123.482 137.295 1.00 22.65 1758 ILE A O 1
ATOM 8694 N N . ILE A 1 1441 ? 137.028 121.795 137.254 1.00 26.74 1759 ILE A N 1
ATOM 8695 C CA . ILE A 1 1441 ? 137.187 121.892 135.806 1.00 26.74 1759 ILE A CA 1
ATOM 8696 C C . ILE A 1 1441 ? 135.913 121.466 135.081 1.00 26.74 1759 ILE A C 1
ATOM 8697 O O . ILE A 1 1441 ? 135.507 122.092 134.094 1.00 26.74 1759 ILE A O 1
ATOM 8702 N N . ILE A 1 1442 ? 135.247 120.416 135.566 1.00 26.61 1760 ILE A N 1
ATOM 8703 C CA . ILE A 1 1442 ? 134.034 119.935 134.910 1.00 26.61 1760 ILE A CA 1
ATOM 8704 C C . ILE A 1 1442 ? 132.919 120.965 135.037 1.00 26.61 1760 ILE A C 1
ATOM 8705 O O . ILE A 1 1442 ? 132.259 121.316 134.052 1.00 26.61 1760 ILE A O 1
ATOM 8710 N N . SER A 1 1443 ? 132.673 121.440 136.261 1.00 30.13 1761 SER A N 1
ATOM 8711 C CA . SER A 1 1443 ? 131.683 122.487 136.472 1.00 30.13 1761 SER A CA 1
ATOM 8712 C C . SER A 1 1443 ? 132.040 123.742 135.692 1.00 30.13 1761 SER A C 1
ATOM 8713 O O . SER A 1 1443 ? 131.155 124.429 135.175 1.00 30.13 1761 SER A O 1
ATOM 8716 N N . PHE A 1 1444 ? 133.333 124.057 135.589 1.00 35.39 1762 PHE A N 1
ATOM 8717 C CA . PHE A 1 1444 ? 133.760 125.183 134.771 1.00 35.39 1762 PHE A CA 1
ATOM 8718 C C . PHE A 1 1444 ? 133.301 125.005 133.333 1.00 35.39 1762 PHE A C 1
ATOM 8719 O O . PHE A 1 1444 ? 132.680 125.900 132.758 1.00 35.39 1762 PHE A O 1
ATOM 8727 N N . LEU A 1 1445 ? 133.578 123.841 132.743 1.00 34.20 1763 LEU A N 1
ATOM 8728 C CA . LEU A 1 1445 ? 133.188 123.613 131.354 1.00 34.20 1763 LEU A CA 1
ATOM 8729 C C . LEU A 1 1445 ? 131.673 123.649 131.194 1.00 34.20 1763 LEU A C 1
ATOM 8730 O O . LEU A 1 1445 ? 131.154 124.205 130.217 1.00 34.20 1763 LEU A O 1
ATOM 8735 N N . ILE A 1 1446 ? 130.946 123.077 132.153 1.00 35.94 1764 ILE A N 1
ATOM 8736 C CA . ILE A 1 1446 ? 129.487 123.041 132.068 1.00 35.94 1764 ILE A CA 1
ATOM 8737 C C . ILE A 1 1446 ? 128.912 124.454 132.112 1.00 35.94 1764 ILE A C 1
ATOM 8738 O O . ILE A 1 1446 ? 128.053 124.821 131.301 1.00 35.94 1764 ILE A O 1
ATOM 8743 N N . VAL A 1 1447 ? 129.375 125.270 133.061 1.00 39.35 1765 VAL A N 1
ATOM 8744 C CA . VAL A 1 1447 ? 128.846 126.626 133.158 1.00 39.35 1765 VAL A CA 1
ATOM 8745 C C . VAL A 1 1447 ? 129.308 127.477 131.982 1.00 39.35 1765 VAL A C 1
ATOM 8746 O O . VAL A 1 1447 ? 128.593 128.391 131.559 1.00 39.35 1765 VAL A O 1
ATOM 8750 N N . VAL A 1 1448 ? 130.489 127.203 131.420 1.00 42.45 1766 VAL A N 1
ATOM 8751 C CA . VAL A 1 1448 ? 130.870 127.933 130.216 1.00 42.45 1766 VAL A CA 1
ATOM 8752 C C . VAL A 1 1448 ? 129.961 127.557 129.058 1.00 42.45 1766 VAL A C 1
ATOM 8753 O O . VAL A 1 1448 ? 129.633 128.405 128.228 1.00 42.45 1766 VAL A O 1
ATOM 8757 N N . ASN A 1 1449 ? 129.498 126.308 128.996 1.00 47.09 1767 ASN A N 1
ATOM 8758 C CA . ASN A 1 1449 ? 128.538 125.956 127.951 1.00 47.09 1767 ASN A CA 1
ATOM 8759 C C . ASN A 1 1449 ? 127.169 126.574 128.222 1.00 47.09 1767 ASN A C 1
ATOM 8760 O O . ASN A 1 1449 ? 126.425 126.886 127.284 1.00 47.09 1767 ASN A O 1
ATOM 8765 N N . MET A 1 1450 ? 126.817 126.747 129.497 1.00 51.23 1768 MET A N 1
ATOM 8766 C CA . MET A 1 1450 ? 125.647 127.548 129.852 1.00 51.23 1768 MET A CA 1
ATOM 8767 C C . MET A 1 1450 ? 125.756 128.947 129.258 1.00 51.23 1768 MET A C 1
ATOM 8768 O O . MET A 1 1450 ? 124.856 129.426 128.552 1.00 51.23 1768 MET A O 1
ATOM 8773 N N . TYR A 1 1451 ? 126.863 129.622 129.579 1.00 52.60 1769 TYR A N 1
ATOM 8774 C CA . TYR A 1 1451 ? 127.154 130.935 129.018 1.00 52.60 1769 TYR A CA 1
ATOM 8775 C C . TYR A 1 1451 ? 127.103 130.898 127.497 1.00 52.60 1769 TYR A C 1
ATOM 8776 O O . TYR A 1 1451 ? 126.658 131.855 126.858 1.00 52.60 1769 TYR A O 1
ATOM 8785 N N . ILE A 1 1452 ? 127.559 129.793 126.905 1.00 56.03 1770 ILE A N 1
ATOM 8786 C CA . ILE A 1 1452 ? 127.592 129.665 125.452 1.00 56.03 1770 ILE A CA 1
ATOM 8787 C C . ILE A 1 1452 ? 126.182 129.656 124.884 1.00 56.03 1770 ILE A C 1
ATOM 8788 O O . ILE A 1 1452 ? 125.893 130.336 123.898 1.00 56.03 1770 ILE A O 1
ATOM 8793 N N . ALA A 1 1453 ? 125.303 128.838 125.461 1.00 63.98 1771 ALA A N 1
ATOM 8794 C CA . ALA A 1 1453 ? 123.910 128.823 125.027 1.00 63.98 1771 ALA A CA 1
ATOM 8795 C C . ALA A 1 1453 ? 123.295 130.210 125.145 1.00 63.98 1771 ALA A C 1
ATOM 8796 O O . ALA A 1 1453 ? 122.642 130.702 124.211 1.00 63.98 1771 ALA A O 1
ATOM 8798 N N . ILE A 1 1454 ? 123.506 130.856 126.294 1.00 65.96 1772 ILE A N 1
ATOM 8799 C CA . ILE A 1 1454 ? 122.978 132.202 126.505 1.00 65.96 1772 ILE A CA 1
ATOM 8800 C C . ILE A 1 1454 ? 123.444 133.139 125.395 1.00 65.96 1772 ILE A C 1
ATOM 8801 O O . ILE A 1 1454 ? 122.635 133.802 124.733 1.00 65.96 1772 ILE A O 1
ATOM 8806 N N . ILE A 1 1455 ? 124.755 133.186 125.156 1.00 69.61 1773 ILE A N 1
ATOM 8807 C CA . ILE A 1 1455 ? 125.294 134.142 124.196 1.00 69.61 1773 ILE A CA 1
ATOM 8808 C C . ILE A 1 1455 ? 124.977 133.772 122.753 1.00 69.61 1773 ILE A C 1
ATOM 8809 O O . ILE A 1 1455 ? 124.862 134.669 121.913 1.00 69.61 1773 ILE A O 1
ATOM 8814 N N . LEU A 1 1456 ? 124.802 132.488 122.431 1.00 70.31 1774 LEU A N 1
ATOM 8815 C CA . LEU A 1 1456 ? 124.429 132.144 121.064 1.00 70.31 1774 LEU A CA 1
ATOM 8816 C C . LEU A 1 1456 ? 122.981 132.523 120.794 1.00 70.31 1774 LEU A C 1
ATOM 8817 O O . LEU A 1 1456 ? 122.643 132.948 119.684 1.00 70.31 1774 LEU A O 1
ATOM 8822 N N . GLU A 1 1457 ? 122.116 132.417 121.805 1.00 77.94 1775 GLU A N 1
ATOM 8823 C CA . GLU A 1 1457 ? 120.776 132.970 121.641 1.00 77.94 1775 GLU A CA 1
ATOM 8824 C C . GLU A 1 1457 ? 120.822 134.488 121.506 1.00 77.94 1775 GLU A C 1
ATOM 8825 O O . GLU A 1 1457 ? 120.122 135.066 120.664 1.00 77.94 1775 GLU A O 1
ATOM 8831 N N . ASN A 1 1458 ? 121.645 135.149 122.326 1.00 74.80 1776 ASN A N 1
ATOM 8832 C CA . ASN A 1 1458 ? 121.758 136.604 122.249 1.00 74.80 1776 ASN A CA 1
ATOM 8833 C C . ASN A 1 1458 ? 122.320 137.050 120.905 1.00 74.80 1776 ASN A C 1
ATOM 8834 O O . ASN A 1 1458 ? 122.058 138.172 120.457 1.00 74.80 1776 ASN A O 1
ATOM 8839 N N . PHE A 1 1459 ? 123.105 136.191 120.255 1.00 75.20 1777 PHE A N 1
ATOM 8840 C CA . PHE A 1 1459 ? 123.632 136.520 118.936 1.00 75.20 1777 PHE A CA 1
ATOM 8841 C C . PHE A 1 1459 ? 122.628 136.196 117.839 1.00 75.20 1777 PHE A C 1
ATOM 8842 O O . PHE A 1 1459 ? 122.614 136.860 116.796 1.00 75.20 1777 PHE A O 1
ATOM 8844 N N . SER A 1 1460 ? 121.791 135.177 118.048 1.00 78.47 1778 SER A N 1
ATOM 8845 C CA . SER A 1 1460 ? 120.716 134.904 117.102 1.00 78.47 1778 SER A CA 1
ATOM 8846 C C . SER A 1 1460 ? 119.691 136.030 117.096 1.00 78.47 1778 SER A C 1
ATOM 8847 O O . SER A 1 1460 ? 119.171 136.398 116.037 1.00 78.47 1778 SER A O 1
ATOM 8850 N N . VAL A 1 1461 ? 119.390 136.594 118.268 1.00 73.27 1779 VAL A N 1
ATOM 8851 C CA . VAL A 1 1461 ? 118.445 137.706 118.322 1.00 73.27 1779 VAL A CA 1
ATOM 8852 C C . VAL A 1 1461 ? 119.111 139.023 117.933 1.00 73.27 1779 VAL A C 1
ATOM 8853 O O . VAL A 1 1461 ? 118.421 140.035 117.751 1.00 73.27 1779 VAL A O 1
ATOM 8857 N N . ALA A 1 1462 ? 120.431 139.035 117.766 1.00 75.60 1780 ALA A N 1
ATOM 8858 C CA . ALA A 1 1462 ? 121.153 140.252 117.405 1.00 75.60 1780 ALA A CA 1
ATOM 8859 C C . ALA A 1 1462 ? 120.796 140.721 115.999 1.00 75.60 1780 ALA A C 1
ATOM 8860 O O . ALA A 1 1462 ? 121.239 141.782 115.559 1.00 75.60 1780 ALA A O 1
ATOM 8862 N N . VAL B 2 1 ? 85.692 144.855 182.689 1.00 97.17 1 VAL B N 1
ATOM 8863 C CA . VAL B 2 1 ? 85.712 144.284 181.348 1.00 97.17 1 VAL B CA 1
ATOM 8864 C C . VAL B 2 1 ? 86.675 145.058 180.452 1.00 97.17 1 VAL B C 1
ATOM 8865 O O . VAL B 2 1 ? 86.919 146.246 180.665 1.00 97.17 1 VAL B O 1
ATOM 8869 N N . ARG B 2 2 ? 87.234 144.371 179.461 1.00 100.25 2 ARG B N 1
ATOM 8870 C CA . ARG B 2 2 ? 88.085 144.990 178.457 1.00 100.25 2 ARG B CA 1
ATOM 8871 C C . ARG B 2 2 ? 87.369 145.005 177.112 1.00 100.25 2 ARG B C 1
ATOM 8872 O O . ARG B 2 2 ? 86.664 144.058 176.752 1.00 100.25 2 ARG B O 1
ATOM 8880 N N . ASP B 2 3 ? 87.551 146.098 176.373 1.00 104.52 3 ASP B N 1
ATOM 8881 C CA . ASP B 2 3 ? 86.837 146.326 175.125 1.00 104.52 3 ASP B CA 1
ATOM 8882 C C . ASP B 2 3 ? 87.808 146.240 173.958 1.00 104.52 3 ASP B C 1
ATOM 8883 O O . ASP B 2 3 ? 88.850 146.903 173.962 1.00 104.52 3 ASP B O 1
ATOM 8888 N N . GLY B 2 4 ? 87.464 145.425 172.968 1.00 98.49 4 GLY B N 1
ATOM 8889 C CA . GLY B 2 4 ? 88.296 145.278 171.793 1.00 98.49 4 GLY B CA 1
ATOM 8890 C C . GLY B 2 4 ? 87.899 144.040 171.015 1.00 98.49 4 GLY B C 1
ATOM 8891 O O . GLY B 2 4 ? 87.044 143.261 171.447 1.00 98.49 4 GLY B O 1
ATOM 8892 N N . TYR B 2 5 ? 88.532 143.876 169.857 1.00 96.10 5 TYR B N 1
ATOM 8893 C CA . TYR B 2 5 ? 88.345 142.664 169.075 1.00 96.10 5 TYR B CA 1
ATOM 8894 C C . TYR B 2 5 ? 88.865 141.463 169.854 1.00 96.10 5 TYR B C 1
ATOM 8895 O O . TYR B 2 5 ? 89.752 141.585 170.703 1.00 96.10 5 TYR B O 1
ATOM 8904 N N . ILE B 2 6 ? 88.311 140.292 169.553 1.00 97.63 6 ILE B N 1
ATOM 8905 C CA . ILE B 2 6 ? 88.647 139.063 170.263 1.00 97.63 6 ILE B CA 1
ATOM 8906 C C . ILE B 2 6 ? 89.736 138.336 169.492 1.00 97.63 6 ILE B C 1
ATOM 8907 O O . ILE B 2 6 ? 89.628 138.142 168.275 1.00 97.63 6 ILE B O 1
ATOM 8912 N N . ALA B 2 7 ? 90.785 137.936 170.203 1.00 94.89 7 ALA B N 1
ATOM 8913 C CA . ALA B 2 7 ? 91.918 137.262 169.597 1.00 94.89 7 ALA B CA 1
ATOM 8914 C C . ALA B 2 7 ? 91.578 135.805 169.290 1.00 94.89 7 ALA B C 1
ATOM 8915 O O . ALA B 2 7 ? 90.502 135.299 169.620 1.00 94.89 7 ALA B O 1
ATOM 8917 N N . GLN B 2 8 ? 92.519 135.123 168.640 1.00 95.86 8 GLN B N 1
ATOM 8918 C CA . GLN B 2 8 ? 92.512 133.683 168.479 1.00 95.86 8 GLN B CA 1
ATOM 8919 C C . GLN B 2 8 ? 93.683 133.088 169.249 1.00 95.86 8 GLN B C 1
ATOM 8920 O O . GLN B 2 8 ? 94.803 133.603 169.156 1.00 95.86 8 GLN B O 1
ATOM 8926 N N . PRO B 2 9 ? 93.456 132.033 170.030 1.00 98.07 9 PRO B N 1
ATOM 8927 C CA . PRO B 2 9 ? 94.551 131.442 170.810 1.00 98.07 9 PRO B CA 1
ATOM 8928 C C . PRO B 2 9 ? 95.731 131.070 169.922 1.00 98.07 9 PRO B C 1
ATOM 8929 O O . PRO B 2 9 ? 95.576 130.399 168.900 1.00 98.07 9 PRO B O 1
ATOM 8933 N N . GLU B 2 10 ? 96.918 131.521 170.320 1.00 101.71 10 GLU B N 1
ATOM 8934 C CA . GLU B 2 10 ? 97.072 132.313 171.535 1.00 101.71 10 GLU B CA 1
ATOM 8935 C C . GLU B 2 10 ? 97.011 133.814 171.258 1.00 101.71 10 GLU B C 1
ATOM 8936 O O . GLU B 2 10 ? 96.145 134.515 171.782 1.00 101.71 10 GLU B O 1
ATOM 8942 N N . ASN B 2 11 ? 97.926 134.300 170.423 1.00 101.61 11 ASN B N 1
ATOM 8943 C CA . ASN B 2 11 ? 98.031 135.721 170.106 1.00 101.61 11 ASN B CA 1
ATOM 8944 C C . ASN B 2 11 ? 97.727 135.906 168.627 1.00 101.61 11 ASN B C 1
ATOM 8945 O O . ASN B 2 11 ? 98.647 135.983 167.811 1.00 101.61 11 ASN B O 1
ATOM 8950 N N . CYS B 2 12 ? 96.450 136.016 168.283 1.00 101.80 12 CYS B N 1
ATOM 8951 C CA . CYS B 2 12 ? 96.050 136.114 166.884 1.00 101.80 12 CYS B CA 1
ATOM 8952 C C . CYS B 2 12 ? 94.779 136.956 166.818 1.00 101.80 12 CYS B C 1
ATOM 8953 O O . CYS B 2 12 ? 94.481 137.716 167.745 1.00 101.80 12 CYS B O 1
ATOM 8956 N N . VAL B 2 13 ? 94.057 136.857 165.707 1.00 96.32 13 VAL B N 1
ATOM 8957 C CA . VAL B 2 13 ? 92.726 137.435 165.586 1.00 96.32 13 VAL B CA 1
ATOM 8958 C C . VAL B 2 13 ? 91.753 136.323 165.229 1.00 96.32 13 VAL B C 1
ATOM 8959 O O . VAL B 2 13 ? 92.115 135.344 164.567 1.00 96.32 13 VAL B O 1
ATOM 8963 N N . TYR B 2 14 ? 90.511 136.471 165.677 1.00 98.33 14 TYR B N 1
ATOM 8964 C CA . TYR B 2 14 ? 89.450 135.653 165.120 1.00 98.33 14 TYR B CA 1
ATOM 8965 C C . TYR B 2 14 ? 89.040 136.236 163.770 1.00 98.33 14 TYR B C 1
ATOM 8966 O O . TYR B 2 14 ? 89.655 137.174 163.255 1.00 98.33 14 TYR B O 1
ATOM 8975 N N . HIS B 2 15 ? 87.983 135.688 163.184 1.00 98.63 15 HIS B N 1
ATOM 8976 C CA . HIS B 2 15 ? 87.598 136.094 161.844 1.00 98.63 15 HIS B CA 1
ATOM 8977 C C . HIS B 2 15 ? 86.118 136.431 161.804 1.00 98.63 15 HIS B C 1
ATOM 8978 O O . HIS B 2 15 ? 85.292 135.732 162.398 1.00 98.63 15 HIS B O 1
ATOM 8985 N N . CYS B 2 16 ? 85.798 137.509 161.098 1.00 103.40 16 CYS B N 1
ATOM 8986 C CA . CYS B 2 16 ? 84.432 137.975 160.934 1.00 103.40 16 CYS B CA 1
ATOM 8987 C C . CYS B 2 16 ? 83.769 137.254 159.768 1.00 103.40 16 CYS B C 1
ATOM 8988 O O . CYS B 2 16 ? 84.345 136.364 159.139 1.00 103.40 16 CYS B O 1
ATOM 8991 N N . PHE B 2 17 ? 82.542 137.657 159.486 1.00 106.20 17 PHE B N 1
ATOM 8992 C CA . PHE B 2 17 ? 81.737 137.107 158.410 1.00 106.20 17 PHE B CA 1
ATOM 8993 C C . PHE B 2 17 ? 80.795 138.187 157.907 1.00 106.20 17 PHE B C 1
ATOM 8994 O O . PHE B 2 17 ? 80.549 139.178 158.604 1.00 106.20 17 PHE B O 1
ATOM 9002 N N . PRO B 2 18 ? 80.250 138.032 156.696 1.00 108.69 18 PRO B N 1
ATOM 9003 C CA . PRO B 2 18 ? 79.368 139.077 156.157 1.00 108.69 18 PRO B CA 1
ATOM 9004 C C . PRO B 2 18 ? 78.053 139.182 156.914 1.00 108.69 18 PRO B C 1
ATOM 9005 O O . PRO B 2 18 ? 76.982 138.903 156.367 1.00 108.69 18 PRO B O 1
ATOM 9009 N N . GLY B 2 19 ? 78.133 139.584 158.180 1.00 100.67 19 GLY B N 1
ATOM 9010 C CA . GLY B 2 19 ? 76.959 139.747 159.013 1.00 100.67 19 GLY B CA 1
ATOM 9011 C C . GLY B 2 19 ? 77.297 139.836 160.486 1.00 100.67 19 GLY B C 1
ATOM 9012 O O . GLY B 2 19 ? 78.272 139.233 160.944 1.00 100.67 19 GLY B O 1
ATOM 9013 N N . SER B 2 20 ? 76.498 140.588 161.242 1.00 92.67 20 SER B N 1
ATOM 9014 C CA . SER B 2 20 ? 76.686 140.714 162.682 1.00 92.67 20 SER B CA 1
ATOM 9015 C C . SER B 2 20 ? 76.338 139.439 163.439 1.00 92.67 20 SER B C 1
ATOM 9016 O O . SER B 2 20 ? 76.573 139.373 164.650 1.00 92.67 20 SER B O 1
ATOM 9019 N N . SER B 2 21 ? 75.787 138.433 162.758 1.00 94.51 21 SER B N 1
ATOM 9020 C CA . SER B 2 21 ? 75.404 137.188 163.412 1.00 94.51 21 SER B CA 1
ATOM 9021 C C . SER B 2 21 ? 76.519 136.152 163.412 1.00 94.51 21 SER B C 1
ATOM 9022 O O . SER B 2 21 ? 76.391 135.129 164.093 1.00 94.51 21 SER B O 1
ATOM 9025 N N . GLY B 2 22 ? 77.595 136.382 162.661 1.00 91.71 22 GLY B N 1
ATOM 9026 C CA . GLY B 2 22 ? 78.697 135.442 162.602 1.00 91.71 22 GLY B CA 1
ATOM 9027 C C . GLY B 2 22 ? 79.330 135.172 163.951 1.00 91.71 22 GLY B C 1
ATOM 9028 O O . GLY B 2 22 ? 79.227 134.063 164.480 1.00 91.71 22 GLY B O 1
ATOM 9029 N N . CYS B 2 23 ? 79.861 136.236 164.556 1.00 98.63 23 CYS B N 1
ATOM 9030 C CA . CYS B 2 23 ? 80.569 136.179 165.839 1.00 98.63 23 CYS B CA 1
ATOM 9031 C C . CYS B 2 23 ? 79.853 136.519 167.155 1.00 98.63 23 CYS B C 1
ATOM 9032 O O . CYS B 2 23 ? 80.485 136.465 168.218 1.00 98.63 23 CYS B O 1
ATOM 9035 N N . ASP B 2 24 ? 78.551 136.808 167.134 1.00 102.13 24 ASP B N 1
ATOM 9036 C CA . ASP B 2 24 ? 77.847 137.142 168.386 1.00 102.13 24 ASP B CA 1
ATOM 9037 C C . ASP B 2 24 ? 77.923 135.950 169.343 1.00 102.13 24 ASP B C 1
ATOM 9038 O O . ASP B 2 24 ? 78.317 136.076 170.525 1.00 102.13 24 ASP B O 1
ATOM 9043 N N . THR B 2 25 ? 77.696 134.760 168.778 1.00 102.53 25 THR B N 1
ATOM 9044 C CA . THR B 2 25 ? 77.796 133.510 169.506 1.00 102.53 25 THR B CA 1
ATOM 9045 C C . THR B 2 25 ? 79.231 133.357 170.019 1.00 102.53 25 THR B C 1
ATOM 9046 O O . THR B 2 25 ? 79.414 132.958 171.158 1.00 102.53 25 THR B O 1
ATOM 9050 N N . LEU B 2 26 ? 80.243 133.727 169.222 1.00 103.22 26 LEU B N 1
ATOM 9051 C CA . LEU B 2 26 ? 81.619 133.640 169.682 1.00 103.22 26 LEU B CA 1
ATOM 9052 C C . LEU B 2 26 ? 81.777 134.514 170.929 1.00 103.22 26 LEU B C 1
ATOM 9053 O O . LEU B 2 26 ? 82.306 134.030 171.936 1.00 103.22 26 LEU B O 1
ATOM 9058 N N . CYS B 2 27 ? 81.220 135.738 170.958 1.00 105.18 27 CYS B N 1
ATOM 9059 C CA . CYS B 2 27 ? 81.341 136.517 172.213 1.00 105.18 27 CYS B CA 1
ATOM 9060 C C . CYS B 2 27 ? 80.630 135.813 173.370 1.00 105.18 27 CYS B C 1
ATOM 9061 O O . CYS B 2 27 ? 81.110 135.847 174.503 1.00 105.18 27 CYS B O 1
ATOM 9064 N N . LYS B 2 28 ? 79.491 135.174 173.094 1.00 103.58 28 LYS B N 1
ATOM 9065 C CA . LYS B 2 28 ? 78.816 134.418 174.133 1.00 103.58 28 LYS B CA 1
ATOM 9066 C C . LYS B 2 28 ? 79.711 133.276 174.666 1.00 103.58 28 LYS B C 1
ATOM 9067 O O . LYS B 2 28 ? 79.701 133.005 175.866 1.00 103.58 28 LYS B O 1
ATOM 9073 N N . GLU B 2 29 ? 80.477 132.609 173.795 1.00 105.06 29 GLU B N 1
ATOM 9074 C CA . GLU B 2 29 ? 81.314 131.491 174.240 1.00 105.06 29 GLU B CA 1
ATOM 9075 C C . GLU B 2 29 ? 82.530 131.880 175.093 1.00 105.06 29 GLU B C 1
ATOM 9076 O O . GLU B 2 29 ? 82.783 131.235 176.111 1.00 105.06 29 GLU B O 1
ATOM 9082 N N . LYS B 2 30 ? 83.284 132.910 174.711 1.00 100.61 30 LYS B N 1
ATOM 9083 C CA . LYS B 2 30 ? 84.399 133.291 175.564 1.00 100.61 30 LYS B CA 1
ATOM 9084 C C . LYS B 2 30 ? 83.987 134.205 176.711 1.00 100.61 30 LYS B C 1
ATOM 9085 O O . LYS B 2 30 ? 84.808 134.468 177.596 1.00 100.61 30 LYS B O 1
ATOM 9091 N N . GLY B 2 31 ? 82.746 134.688 176.721 1.00 97.58 31 GLY B N 1
ATOM 9092 C CA . GLY B 2 31 ? 82.294 135.593 177.759 1.00 97.58 31 GLY B CA 1
ATOM 9093 C C . GLY B 2 31 ? 81.906 136.964 177.242 1.00 97.58 31 GLY B C 1
ATOM 9094 O O . GLY B 2 31 ? 82.050 137.966 177.950 1.00 97.58 31 GLY B O 1
ATOM 9095 N N . GLY B 2 32 ? 81.415 137.023 176.010 1.00 99.97 32 GLY B N 1
ATOM 9096 C CA . GLY B 2 32 ? 81.018 138.273 175.376 1.00 99.97 32 GLY B CA 1
ATOM 9097 C C . GLY B 2 32 ? 79.506 138.380 175.279 1.00 99.97 32 GLY B C 1
ATOM 9098 O O . GLY B 2 32 ? 78.818 137.377 175.077 1.00 99.97 32 GLY B O 1
ATOM 9099 N N . THR B 2 33 ? 78.994 139.601 175.441 1.00 101.03 33 THR B N 1
ATOM 9100 C CA . THR B 2 33 ? 77.555 139.821 175.328 1.00 101.03 33 THR B CA 1
ATOM 9101 C C . THR B 2 33 ? 77.187 140.395 173.963 1.00 101.03 33 THR B C 1
ATOM 9102 O O . THR B 2 33 ? 76.394 139.806 173.222 1.00 101.03 33 THR B O 1
ATOM 9106 N N . SER B 2 34 ? 77.758 141.544 173.614 1.00 99.39 34 SER B N 1
ATOM 9107 C CA . SER B 2 34 ? 77.523 142.183 172.328 1.00 99.39 34 SER B CA 1
ATOM 9108 C C . SER B 2 34 ? 78.333 141.483 171.244 1.00 99.39 34 SER B C 1
ATOM 9109 O O . SER B 2 34 ? 79.177 140.631 171.525 1.00 99.39 34 SER B O 1
ATOM 9112 N N . GLY B 2 35 ? 78.056 141.841 169.992 1.00 97.50 35 GLY B N 1
ATOM 9113 C CA . GLY B 2 35 ? 78.797 141.272 168.883 1.00 97.50 35 GLY B CA 1
ATOM 9114 C C . GLY B 2 35 ? 78.485 141.958 167.575 1.00 97.50 35 GLY B C 1
ATOM 9115 O O . GLY B 2 35 ? 77.319 142.157 167.219 1.00 97.50 35 GLY B O 1
ATOM 9116 N N . HIS B 2 36 ? 79.542 142.318 166.851 1.00 98.87 36 HIS B N 1
ATOM 9117 C CA . HIS B 2 36 ? 79.452 142.762 165.463 1.00 98.87 36 HIS B CA 1
ATOM 9118 C C . HIS B 2 36 ? 80.843 142.642 164.844 1.00 98.87 36 HIS B C 1
ATOM 9119 O O . HIS B 2 36 ? 81.777 142.136 165.474 1.00 98.87 36 HIS B O 1
ATOM 9126 N N . CYS B 2 37 ? 80.982 143.109 163.605 1.00 103.34 37 CYS B N 1
ATOM 9127 C CA . CYS B 2 37 ? 82.221 142.923 162.865 1.00 103.34 37 CYS B CA 1
ATOM 9128 C C . CYS B 2 37 ? 83.308 143.876 163.367 1.00 103.34 37 CYS B C 1
ATOM 9129 O O . CYS B 2 37 ? 83.047 144.849 164.079 1.00 103.34 37 CYS B O 1
ATOM 9132 N N . GLY B 2 38 ? 84.546 143.580 162.978 1.00 98.10 38 GLY B N 1
ATOM 9133 C CA . GLY B 2 38 ? 85.683 144.375 163.399 1.00 98.10 38 GLY B CA 1
ATOM 9134 C C . GLY B 2 38 ? 86.798 144.304 162.383 1.00 98.10 38 GLY B C 1
ATOM 9135 O O . GLY B 2 38 ? 86.759 143.493 161.453 1.00 98.10 38 GLY B O 1
ATOM 9136 N N . PHE B 2 39 ? 87.795 145.171 162.553 1.00 93.95 39 PHE B N 1
ATOM 9137 C CA . PHE B 2 39 ? 88.925 145.255 161.628 1.00 93.95 39 PHE B CA 1
ATOM 9138 C C . PHE B 2 39 ? 90.208 145.519 162.411 1.00 93.95 39 PHE B C 1
ATOM 9139 O O . PHE B 2 39 ? 90.351 146.571 163.042 1.00 93.95 39 PHE B O 1
ATOM 9147 N N . LYS B 2 40 ? 91.138 144.567 162.371 1.00 86.88 40 LYS B N 1
ATOM 9148 C CA . LYS B 2 40 ? 92.469 144.739 162.943 1.00 86.88 40 LYS B CA 1
ATOM 9149 C C . LYS B 2 40 ? 93.467 144.892 161.801 1.00 86.88 40 LYS B C 1
ATOM 9150 O O . LYS B 2 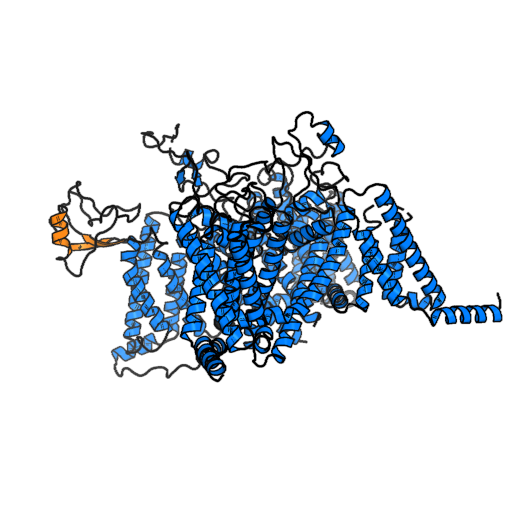40 ? 93.714 143.941 161.053 1.00 86.88 40 LYS B O 1
ATOM 9156 N N . VAL B 2 41 ? 94.034 146.093 161.668 1.00 84.86 41 VAL B N 1
ATOM 9157 C CA . VAL B 2 41 ? 95.056 146.322 160.656 1.00 84.86 41 VAL B CA 1
ATOM 9158 C C . VAL B 2 41 ? 96.257 145.428 160.934 1.00 84.86 41 VAL B C 1
ATOM 9159 O O . VAL B 2 41 ? 96.580 145.121 162.089 1.00 84.86 41 VAL B O 1
ATOM 9163 N N . GLY B 2 42 ? 96.914 144.980 159.863 1.00 82.08 42 GLY B N 1
ATOM 9164 C CA . GLY B 2 42 ? 98.071 144.126 159.952 1.00 82.08 42 GLY B CA 1
ATOM 9165 C C . GLY B 2 42 ? 97.751 142.661 160.182 1.00 82.08 42 GLY B C 1
ATOM 9166 O O . GLY B 2 42 ? 98.572 141.799 159.852 1.00 82.08 42 GLY B O 1
ATOM 9167 N N . HIS B 2 43 ? 96.577 142.361 160.736 1.00 86.00 43 HIS B N 1
ATOM 9168 C CA . HIS B 2 43 ? 96.206 140.981 161.024 1.00 86.00 43 HIS B CA 1
ATOM 9169 C C . HIS B 2 43 ? 94.911 140.602 160.316 1.00 86.00 43 HIS B C 1
ATOM 9170 O O . HIS B 2 43 ? 94.664 139.422 160.051 1.00 86.00 43 HIS B O 1
ATOM 9177 N N . GLY B 2 44 ? 94.071 141.591 160.009 1.00 86.81 44 GLY B N 1
ATOM 9178 C CA . GLY B 2 44 ? 92.939 141.383 159.131 1.00 86.81 44 GLY B CA 1
ATOM 9179 C C . GLY B 2 44 ? 91.616 141.541 159.859 1.00 86.81 44 GLY B C 1
ATOM 9180 O O . GLY B 2 44 ? 91.540 142.167 160.923 1.00 86.81 44 GLY B O 1
ATOM 9181 N N . LEU B 2 45 ? 90.576 140.959 159.269 1.00 93.10 45 LEU B N 1
ATOM 9182 C CA . LEU B 2 45 ? 89.214 141.097 159.763 1.00 93.10 45 LEU B CA 1
ATOM 9183 C C . LEU B 2 45 ? 89.011 140.253 161.013 1.00 93.10 45 LEU B C 1
ATOM 9184 O O . LEU B 2 45 ? 89.403 139.083 161.054 1.00 93.10 45 LEU B O 1
ATOM 9189 N N . ALA B 2 46 ? 88.396 140.854 162.026 1.00 98.86 46 ALA B N 1
ATOM 9190 C CA . ALA B 2 46 ? 87.977 140.149 163.228 1.00 98.86 46 ALA B CA 1
ATOM 9191 C C . ALA B 2 46 ? 86.556 140.595 163.545 1.00 98.86 46 ALA B C 1
ATOM 9192 O O . ALA B 2 46 ? 85.907 141.280 162.749 1.00 98.86 46 ALA B O 1
ATOM 9194 N N . CYS B 2 47 ? 86.061 140.206 164.712 1.00 103.79 47 CYS B N 1
ATOM 9195 C CA . CYS B 2 47 ? 84.725 140.584 165.142 1.00 103.79 47 CYS B CA 1
ATOM 9196 C C . CYS B 2 47 ? 84.773 141.221 166.525 1.00 103.79 47 CYS B C 1
ATOM 9197 O O . CYS B 2 47 ? 85.303 140.645 167.481 1.00 103.79 47 CYS B O 1
ATOM 9200 N N . TRP B 2 48 ? 84.210 142.423 166.611 1.00 101.91 48 TRP B N 1
ATOM 9201 C CA . TRP B 2 48 ? 84.308 143.282 167.781 1.00 101.91 48 TRP B CA 1
ATOM 9202 C C . TRP B 2 48 ? 83.151 143.007 168.731 1.00 101.91 48 TRP B C 1
ATOM 9203 O O . TRP B 2 48 ? 81.985 143.016 168.325 1.00 101.91 48 TRP B O 1
ATOM 9214 N N . CYS B 2 49 ? 83.481 142.768 169.999 1.00 106.57 49 CYS B N 1
ATOM 9215 C CA . CYS B 2 49 ? 82.483 142.614 171.047 1.00 106.57 49 CYS B CA 1
ATOM 9216 C C . CYS B 2 49 ? 82.912 143.434 172.255 1.00 106.57 49 CYS B C 1
ATOM 9217 O O . CYS B 2 49 ? 84.056 143.885 172.351 1.00 106.57 49 CYS B O 1
ATOM 9220 N N . ASN B 2 50 ? 81.977 143.626 173.182 1.00 103.86 50 ASN B N 1
ATOM 9221 C CA . ASN B 2 50 ? 82.223 144.383 174.398 1.00 103.86 50 ASN B CA 1
ATOM 9222 C C . ASN B 2 50 ? 81.805 143.556 175.608 1.00 103.86 50 ASN B C 1
ATOM 9223 O O . ASN B 2 50 ? 81.261 142.455 175.475 1.00 103.86 50 ASN B O 1
ATOM 9228 N N . ALA B 2 51 ? 82.074 144.103 176.795 1.00 99.55 51 ALA B N 1
ATOM 9229 C CA . ALA B 2 51 ? 81.808 143.434 178.069 1.00 99.55 51 ALA B CA 1
ATOM 9230 C C . ALA B 2 51 ? 82.550 142.098 178.142 1.00 99.55 51 ALA B C 1
ATOM 9231 O O . ALA B 2 51 ? 81.980 141.045 178.433 1.00 99.55 51 ALA B O 1
ATOM 9233 N N . LEU B 2 52 ? 83.851 142.167 177.868 1.00 102.01 52 LEU B N 1
ATOM 9234 C CA . LEU B 2 52 ? 84.752 141.030 177.884 1.00 102.01 52 LEU B CA 1
ATOM 9235 C C . LEU B 2 52 ? 85.673 141.109 179.093 1.00 102.01 52 LEU B C 1
ATOM 9236 O O . LEU B 2 52 ? 86.515 142.010 179.169 1.00 102.01 52 LEU B O 1
ATOM 9241 N N . PRO B 2 53 ? 85.535 140.194 180.056 1.00 98.46 53 PRO B N 1
ATOM 9242 C CA . PRO B 2 53 ? 86.354 140.280 181.274 1.00 98.46 53 PRO B CA 1
ATOM 9243 C C . PRO B 2 53 ? 87.825 140.005 181.007 1.00 98.46 53 PRO B C 1
ATOM 9244 O O . PRO B 2 53 ? 88.198 139.580 179.908 1.00 98.46 53 PRO B O 1
ATOM 9248 N N . ASP B 2 54 ? 88.671 140.244 182.010 1.00 96.02 54 ASP B N 1
ATOM 9249 C CA . ASP B 2 54 ? 90.106 140.053 181.844 1.00 96.02 54 ASP B CA 1
ATOM 9250 C C . ASP B 2 54 ? 90.497 138.583 181.771 1.00 96.02 54 ASP B C 1
ATOM 9251 O O . ASP B 2 54 ? 91.633 138.278 181.391 1.00 96.02 54 ASP B O 1
ATOM 9256 N N . ASN B 2 55 ? 89.590 137.668 182.124 1.00 94.80 55 ASN B N 1
ATOM 9257 C CA . ASN B 2 55 ? 89.869 136.245 181.979 1.00 94.80 55 ASN B CA 1
ATOM 9258 C C . ASN B 2 55 ? 90.040 135.838 180.523 1.00 94.80 55 ASN B C 1
ATOM 9259 O O . ASN B 2 55 ? 90.806 134.912 180.235 1.00 94.80 55 ASN B O 1
ATOM 9264 N N . VAL B 2 56 ? 89.344 136.503 179.609 1.00 94.53 56 VAL B N 1
ATOM 9265 C CA . VAL B 2 56 ? 89.554 136.312 178.184 1.00 94.53 56 VAL B CA 1
ATOM 9266 C C . VAL B 2 56 ? 90.447 137.440 177.683 1.00 94.53 56 VAL B C 1
ATOM 9267 O O . VAL B 2 56 ? 90.636 138.460 178.351 1.00 94.53 56 VAL B O 1
ATOM 9271 N N . GLY B 2 57 ? 91.016 137.255 176.497 1.00 88.10 57 GLY B N 1
ATOM 9272 C CA . GLY B 2 57 ? 91.901 138.236 175.916 1.00 88.10 57 GLY B CA 1
ATOM 9273 C C . GLY B 2 57 ? 91.251 139.028 174.797 1.00 88.10 57 GLY B C 1
ATOM 9274 O O . GLY B 2 57 ? 90.113 138.785 174.406 1.00 88.10 57 GLY B O 1
ATOM 9275 N N . ILE B 2 58 ? 92.008 139.995 174.288 1.00 91.17 58 ILE B N 1
ATOM 9276 C CA . ILE B 2 58 ? 91.624 140.824 173.160 1.00 91.17 58 ILE B CA 1
ATOM 9277 C C . ILE B 2 58 ? 92.755 140.779 172.141 1.00 91.17 58 ILE B C 1
ATOM 9278 O O . ILE B 2 58 ? 93.728 140.043 172.300 1.00 91.17 58 ILE B O 1
ATOM 9283 N N . ILE B 2 59 ? 92.620 141.577 171.086 1.00 96.23 59 ILE B N 1
ATOM 9284 C CA . ILE B 2 59 ? 93.676 141.636 170.082 1.00 96.23 59 ILE B CA 1
ATOM 9285 C C . ILE B 2 59 ? 94.880 142.331 170.711 1.00 96.23 59 ILE B C 1
ATOM 9286 O O . ILE B 2 59 ? 94.900 143.554 170.875 1.00 96.23 59 ILE B O 1
ATOM 9291 N N . VAL B 2 60 ? 95.880 141.541 171.089 1.00 100.65 60 VAL B N 1
ATOM 9292 C CA . VAL B 2 60 ? 97.132 142.045 171.637 1.00 100.65 60 VAL B CA 1
ATOM 9293 C C . VAL B 2 60 ? 98.166 142.047 170.519 1.00 100.65 60 VAL B C 1
ATOM 9294 O O . VAL B 2 60 ? 98.284 141.072 169.767 1.00 100.65 60 VAL B O 1
ATOM 9298 N N . GLU B 2 61 ? 98.876 143.159 170.378 1.00 98.78 61 GLU B N 1
ATOM 9299 C CA . GLU B 2 61 ? 99.755 143.385 169.244 1.00 98.78 61 GLU B CA 1
ATOM 9300 C C . GLU B 2 61 ? 101.216 143.291 169.664 1.00 98.78 61 GLU B C 1
ATOM 9301 O O . GLU B 2 61 ? 101.576 143.593 170.806 1.00 98.78 61 GLU B O 1
ATOM 9307 N N . GLY B 2 62 ? 102.050 142.837 168.732 1.00 91.54 62 GLY B N 1
ATOM 9308 C CA . GLY B 2 62 ? 103.484 142.964 168.880 1.00 91.54 62 GLY B CA 1
ATOM 9309 C C . GLY B 2 62 ? 104.305 141.705 168.687 1.00 91.54 62 GLY B C 1
ATOM 9310 O O . GLY B 2 62 ? 105.387 141.769 168.096 1.00 91.54 62 GLY B O 1
ATOM 9311 N N . GLU B 2 63 ? 103.822 140.556 169.161 1.00 91.26 63 GLU B N 1
ATOM 9312 C CA . GLU B 2 63 ? 104.665 139.360 169.132 1.00 91.26 63 GLU B CA 1
ATOM 9313 C C . GLU B 2 63 ? 104.578 138.647 167.784 1.00 91.26 63 GLU B C 1
ATOM 9314 O O . GLU B 2 63 ? 105.521 138.692 166.987 1.00 91.26 63 GLU B O 1
ATOM 9320 N N . LYS B 2 64 ? 103.440 138.015 167.505 1.00 93.55 64 LYS B N 1
ATOM 9321 C CA . LYS B 2 64 ? 103.214 137.230 166.295 1.00 93.55 64 LYS B CA 1
ATOM 9322 C C . LYS B 2 64 ? 101.818 136.633 166.409 1.00 93.55 64 LYS B C 1
ATOM 9323 O O . LYS B 2 64 ? 101.149 136.774 167.436 1.00 93.55 64 LYS B O 1
ATOM 9329 N N . CYS B 2 65 ? 101.387 135.962 165.344 1.00 103.20 65 CYS B N 1
ATOM 9330 C CA . CYS B 2 65 ? 100.233 135.075 165.413 1.00 103.20 65 CYS B CA 1
ATOM 9331 C C . CYS B 2 65 ? 100.724 133.642 165.568 1.00 103.20 65 CYS B C 1
ATOM 9332 O O . CYS B 2 65 ? 101.311 133.076 164.639 1.00 103.20 65 CYS B O 1
ATOM 9335 N N . HIS B 2 66 ? 100.482 133.059 166.739 1.00 106.21 66 HIS B N 1
ATOM 9336 C CA . HIS B 2 66 ? 100.908 131.698 167.022 1.00 106.21 66 HIS B CA 1
ATOM 9337 C C . HIS B 2 66 ? 99.757 130.947 167.675 1.00 106.21 66 HIS B C 1
ATOM 9338 O O . HIS B 2 66 ? 99.116 131.446 168.604 1.00 106.21 66 HIS B O 1
ATOM 9345 N N . SER B 2 67 ? 99.498 129.746 167.169 1.00 101.95 67 SER B N 1
ATOM 9346 C CA . SER B 2 67 ? 98.380 128.936 167.634 1.00 101.95 67 SER B CA 1
ATOM 9347 C C . SER B 2 67 ? 98.818 127.500 167.904 1.00 101.95 67 SER B C 1
ATOM 9348 O O . SER B 2 67 ? 99.182 126.769 166.982 1.00 101.95 67 SER B O 1
#

CATH classification: 1.20.120.350

Sequence (1195 aa):
VRRAAVKILVHSLFSMLIMCTILTNCVFMAQHDPPPWTKYVEYTFTAIYTFESLVKILARGFCLHAFTFLRDPWNWLDFSVIVMAYTTEFVDGNVSALRTFRVLRALKTISVISGLKTIVGALIQSVKKLADVMVLTVFCLSVFALIGLQLFMGNLRHKCVRNFTELNGTNGSVEASLDVYLNDPANYLLKNGTTDVLLCGNSSDAGTCPEGYRCLKAGENPDHGYTSFDSFAWAFLALFRLMTQDCWERLYQQTLRSAGKIYMIFFMLVIFLGSFYLVNLILAVVAMAYEEQNQATECCPLWMSIKQKVKFVVMDPFADLTITMCIVLNTLFMALEHYNMTAEFEEMLQVGNLVFTGIFTAEMTFKIIALDPYYYFQQGWNIFDSIIVILSLMELGSVLRSFRLLRVFKLAKSWPTLNTLIKIIGNSVGALGNLTLVLAIIVFIFAVVGMQLFGKNYSELRHRISDSGLLPRWHMMDFFHAFLIIFRILCGEWIETMWDCMEVSGQSLCLLVFLLVMVIGNLVVLNLFLALLLSSFGKVWWRLRKTCYRIVEHSWFETFIIFMILLSSGALAFEDIYLEERKTIKVLLEYADKMFTYVFVLEMLLKWVAYGFKKYFTNAWCWLDFLIVDVSLVSLVANTLGFAEMGPIKSLRTLRALRPLRALSRFEGMRVVVNALVGAIPSIMNVLLVCLIFWLIFSIMGVNLFAGKFGRCINQTEGDLPLNYTIVNNKSECESFNVTGELYWTKVKVNFDNVGAGYLALLQVATFKGWMDIMYAAVDSRGYEEQPQWEDNLYMYIYFVVFIIFGSFFTLNLFIGVIIDNFNQQKKKLGGQDIFMTEEQKKYYNAMKKLGSKKPQKPIPRPLNKYQGFIFDIVTKQAFDVTIMFLICLNMVTMMVETDDQSPEKVNILAKINLLFVAIFTGECIVKMAALRHYYFTNSWNIFDFVVVILSIVGTVLSDIIQKYFFSPTLFRVIRLARIGRILRLIRGAKGIRTLLFALMMSLPALFNIGLLLFLVMFIYSIFGMANFAYVKWEAGIDDMFNFQTFANSMLCLFQITTSAGWDGLLSPILNTGPPYCDPNLPNSNGSRGNCGSPAVGILFFTTYIIISFLIVVNMYIAIILENFSVAVRDGYIAQPENCVYHCFPGSSGCDTLCKEKGGTSGHCGFKVGHGLACWCNALPDNVGIIVEGEKCHS